Protein AF-0000000073462420 (afdb_homodimer)

Secondary structure (DSSP, 8-state):
----PEEEEEE--SHHHHHHHHHHHHHS-TTEEEEEE-SSSEEE-GGGHHHHTTSTTGGGGGEEE--HHHHHTT-TTSEEETT--EEEE-SSEEEESS--TTTSTT-EEETTEEEEE-SEEEE---EE--TTTS--TT--SHHHHHHHHHHHHHHHHH-SEEEEE--SHHHHHHHHHHHHH-TT-EEEEE-SSSSSS--SSSS-HHHHHHHHHHHHHTT-EEE-S--B--SS---EEEEEEEEEEBTT--EEEEEEEEE----EES-HHHHHHHGGGB-TTSPBPB-TTSBBPSSGGGTTEEE-GGGB--SS---HHHHHHHHHHHHHHHHHHHTT-GGGPPPP---S-EEEEEEETTTEEEEEEEEEEE-HHHHIIIIITTTTHHHHHHTT--/----PEEEEEE--SHHHHHHHHHHHHHS-TTEEEEEE-SSSEEE-GGGHHHHTTSTTGGGGGEEE--HHHHHTT-TTSEEETT--EEEE-SSEEEESS--TTTSTT-EEETTEEEEE-SEEEE---EE--TTTS--TT--SHHHHHHHHHHHHHHHHH-SEEEEE--SHHHHHHHHHHHHH-TT-EEEEE-SSSSSS--SSSS-HHHHHHHHHHHHHTT-EEE-S--B--SS---EEEEEEEEEEBTT--EEEEEEEEE----EES-HHHHHHHGGGB-TTSPBPB-TTSBBPSSGGGTTEEE-GGGB--SS---HHHHHHHHHHHHHHHHHHHTT-GGG-------S-EEEEEEETTTEEEEEEEEEEE-HHHHIIIIITTTTHHHHHHTT--

Structure (mmCIF, N/CA/C/O backbone):
data_AF-0000000073462420-model_v1
#
loop_
_entity.id
_entity.type
_entity.pdbx_description
1 polymer 'FAD/NAD(P)-binding domain-containing protein'
#
loop_
_atom_site.group_PDB
_atom_site.id
_atom_site.type_symbol
_atom_site.label_atom_id
_atom_site.label_alt_id
_atom_site.label_comp_id
_atom_site.label_asym_id
_atom_site.label_entity_id
_atom_site.label_seq_id
_atom_site.pdbx_PDB_ins_code
_atom_site.Cartn_x
_atom_site.Cartn_y
_atom_site.Cartn_z
_atom_site.occupancy
_atom_site.B_iso_or_equiv
_atom_site.auth_seq_id
_atom_site.auth_comp_id
_atom_site.auth_asym_id
_atom_site.auth_atom_id
_atom_site.pdbx_PDB_model_num
ATOM 1 N N . MET A 1 1 ? -33.094 45.969 14.445 1 29.56 1 MET A N 1
ATOM 2 C CA . MET A 1 1 ? -32.062 45.438 15.336 1 29.56 1 MET A CA 1
ATOM 3 C C . MET A 1 1 ? -31.188 44.438 14.602 1 29.56 1 MET A C 1
ATOM 5 O O . MET A 1 1 ? -31.672 43.406 14.117 1 29.56 1 MET A O 1
ATOM 9 N N . SER A 1 2 ? -30.359 44.688 13.617 1 40.41 2 SER A N 1
ATOM 10 C CA . SER A 1 2 ? -29.609 43.875 12.656 1 40.41 2 SER A CA 1
ATOM 11 C C . SER A 1 2 ? -29.109 42.594 13.297 1 40.41 2 SER A C 1
ATOM 13 O O . SER A 1 2 ? -28.391 42.625 14.297 1 40.41 2 SER A O 1
ATOM 15 N N . SER A 1 3 ? -29.844 41.562 13.453 1 51.66 3 SER A N 1
ATOM 16 C CA . SER A 1 3 ? -29.75 40.312 14.227 1 51.66 3 SER A CA 1
ATOM 17 C C . SER A 1 3 ? -28.359 39.719 14.086 1 51.66 3 SER A C 1
ATOM 19 O O . SER A 1 3 ? -27.875 39.5 12.977 1 51.66 3 SER A O 1
ATOM 21 N N . GLU A 1 4 ? -27.422 39.875 15.055 1 77.06 4 GLU A N 1
ATOM 22 C CA . GLU A 1 4 ? -26.016 39.5 15.102 1 77.06 4 GLU A CA 1
ATOM 23 C C . GLU A 1 4 ? -25.828 38 14.781 1 77.06 4 GLU A C 1
ATOM 25 O O . GLU A 1 4 ? -26.578 37.188 15.289 1 77.06 4 GLU A O 1
ATOM 30 N N . CYS A 1 5 ? -25.156 37.688 13.695 1 89.62 5 CYS A N 1
ATOM 31 C CA . CYS A 1 5 ? -24.875 36.312 13.281 1 89.62 5 CYS A CA 1
ATOM 32 C C . CYS A 1 5 ? -24.266 35.5 14.43 1 89.62 5 CYS A C 1
ATOM 34 O O . CYS A 1 5 ? -23.516 36.031 15.234 1 89.62 5 CYS A O 1
ATOM 36 N N . LEU A 1 6 ? -24.828 34.312 14.617 1 95.56 6 LEU A N 1
ATOM 37 C CA . LEU A 1 6 ? -24.156 33.375 15.523 1 95.56 6 LEU A CA 1
ATOM 38 C C . LEU A 1 6 ? -22.781 33 14.977 1 95.56 6 LEU A C 1
ATOM 40 O O . LEU A 1 6 ? -22.609 32.781 13.773 1 95.56 6 LEU A O 1
ATOM 44 N N . ASN A 1 7 ? -21.828 32.938 15.852 1 97.5 7 ASN A N 1
ATOM 45 C CA . ASN A 1 7 ? -20.453 32.75 15.422 1 97.5 7 ASN A CA 1
ATOM 46 C C . ASN A 1 7 ? -20.094 31.266 15.391 1 97.5 7 ASN A C 1
ATOM 48 O O . ASN A 1 7 ? -20.25 30.562 16.391 1 97.5 7 ASN A O 1
ATOM 52 N N . VAL A 1 8 ? -19.609 30.828 14.258 1 98.44 8 VAL A N 1
ATOM 53 C CA . VAL A 1 8 ? -18.828 29.594 14.148 1 98.44 8 VAL A CA 1
ATOM 54 C C . VAL A 1 8 ? -17.344 29.906 14.086 1 98.44 8 VAL A C 1
ATOM 56 O O . VAL A 1 8 ? -16.844 30.375 13.055 1 98.44 8 VAL A O 1
ATOM 59 N N . VAL A 1 9 ? -16.656 29.656 15.164 1 98.62 9 VAL A N 1
ATOM 60 C CA . VAL A 1 9 ? -15.25 30.062 15.281 1 98.62 9 VAL A CA 1
ATOM 61 C C . VAL A 1 9 ? -14.344 28.922 14.852 1 98.62 9 VAL A C 1
ATOM 63 O O . VAL A 1 9 ? -14.492 27.781 15.32 1 98.62 9 VAL A O 1
ATOM 66 N N . VAL A 1 10 ? -13.461 29.172 13.891 1 98.88 10 VAL A N 1
ATOM 67 C CA . VAL A 1 10 ? -12.422 28.234 13.477 1 98.88 10 VAL A CA 1
ATOM 68 C C . VAL A 1 10 ? -11.055 28.734 13.953 1 98.88 10 VAL A C 1
ATOM 70 O O . VAL A 1 10 ? -10.602 29.812 13.555 1 98.88 10 VAL A O 1
ATOM 73 N N . VAL A 1 11 ? -10.398 27.953 14.805 1 98.81 11 VAL A N 1
ATOM 74 C CA . VAL A 1 11 ? -9.125 28.344 15.391 1 98.81 11 VAL A CA 1
ATOM 75 C C . VAL A 1 11 ? -7.977 27.703 14.625 1 98.81 11 VAL A C 1
ATOM 77 O O . VAL A 1 11 ? -7.758 26.5 14.727 1 98.81 11 VAL A O 1
ATOM 80 N N . GLY A 1 12 ? -7.203 28.516 13.922 1 98.31 12 GLY A N 1
ATOM 81 C CA . GLY A 1 12 ? -6.125 28.062 13.055 1 98.31 12 GLY A CA 1
ATOM 82 C C . GLY A 1 12 ? -6.473 28.141 11.578 1 98.31 12 GLY A C 1
ATOM 83 O O . GLY A 1 12 ? -7.512 27.625 11.156 1 98.31 12 GLY A O 1
ATOM 84 N N . ALA A 1 13 ? -5.586 28.719 10.773 1 97.56 13 ALA A N 1
ATOM 85 C CA . ALA A 1 13 ? -5.883 28.938 9.359 1 97.56 13 ALA A CA 1
ATOM 86 C C . ALA A 1 13 ? -4.887 28.203 8.469 1 97.56 13 ALA A C 1
ATOM 88 O O . ALA A 1 13 ? -4.648 28.609 7.328 1 97.56 13 ALA A O 1
ATOM 89 N N . ALA A 1 14 ? -4.27 27.172 9.016 1 94.88 14 ALA A N 1
ATOM 90 C CA . ALA A 1 14 ? -3.441 26.312 8.164 1 94.88 14 ALA A CA 1
ATOM 91 C C . ALA A 1 14 ? -4.301 25.344 7.367 1 94.88 14 ALA A C 1
ATOM 93 O O . ALA A 1 14 ? -5.48 25.609 7.113 1 94.88 14 ALA A O 1
ATOM 94 N N . SER A 1 15 ? -3.791 24.234 6.906 1 92.38 15 SER A N 1
ATOM 95 C CA . SER A 1 15 ? -4.426 23.359 5.926 1 92.38 15 SER A CA 1
ATOM 96 C C . SER A 1 15 ? -5.793 22.891 6.41 1 92.38 15 SER A C 1
ATOM 98 O O . SER A 1 15 ? -6.762 22.906 5.652 1 92.38 15 SER A O 1
ATOM 100 N N . ALA A 1 16 ? -5.887 22.5 7.652 1 95.81 16 ALA A N 1
ATOM 101 C CA . ALA A 1 16 ? -7.156 21.984 8.156 1 95.81 16 ALA A CA 1
ATOM 102 C C . ALA A 1 16 ? -8.18 23.109 8.32 1 95.81 16 ALA A C 1
ATOM 104 O O . ALA A 1 16 ? -9.266 23.047 7.75 1 95.81 16 ALA A O 1
ATOM 105 N N . GLY A 1 17 ? -7.824 24.156 8.953 1 97.94 17 GLY A N 1
ATOM 106 C CA . GLY A 1 17 ? -8.75 25.203 9.328 1 97.94 17 GLY A CA 1
ATOM 107 C C . GLY A 1 17 ? -9.266 26 8.141 1 97.94 17 GLY A C 1
ATOM 108 O O . GLY A 1 17 ? -10.461 26.281 8.055 1 97.94 17 GLY A O 1
ATOM 109 N N . ILE A 1 18 ? -8.414 26.391 7.277 1 96.06 18 ILE A N 1
ATOM 110 C CA . ILE A 1 18 ? -8.836 27.219 6.152 1 96.06 18 ILE A CA 1
ATOM 111 C C . ILE A 1 18 ? -9.789 26.438 5.262 1 96.06 18 ILE A C 1
ATOM 113 O O . ILE A 1 18 ? -10.75 26.984 4.719 1 96.06 18 ILE A O 1
ATOM 117 N N . ASN A 1 19 ? -9.516 25.109 5.105 1 94.38 19 ASN A N 1
ATOM 118 C CA . ASN A 1 19 ? -10.414 24.281 4.316 1 94.38 19 ASN A CA 1
ATOM 119 C C . ASN A 1 19 ? -11.781 24.141 4.973 1 94.38 19 ASN A C 1
ATOM 121 O O . ASN A 1 19 ? -12.812 24.188 4.293 1 94.38 19 ASN A O 1
ATOM 125 N N . VAL A 1 20 ? -11.859 24 6.266 1 97.44 20 VAL A N 1
ATOM 126 C CA . VAL A 1 20 ? -13.125 23.938 6.977 1 97.44 20 VAL A CA 1
ATOM 127 C C . VAL A 1 20 ? -13.852 25.281 6.852 1 97.44 20 VAL A C 1
ATOM 129 O O . VAL A 1 20 ? -15.039 25.312 6.523 1 97.44 20 VAL A O 1
ATOM 132 N N . ALA A 1 21 ? -13.141 26.344 7.074 1 97.88 21 ALA A N 1
ATOM 133 C CA . ALA A 1 21 ? -13.719 27.688 7.078 1 97.88 21 ALA A CA 1
ATOM 134 C C . ALA A 1 21 ? -14.367 28.016 5.734 1 97.88 21 ALA A C 1
ATOM 136 O O . ALA A 1 21 ? -15.484 28.531 5.684 1 97.88 21 ALA A O 1
ATOM 137 N N . THR A 1 22 ? -13.664 27.719 4.684 1 95 22 THR A N 1
ATOM 138 C CA . THR A 1 22 ? -14.172 28.062 3.359 1 95 22 THR A CA 1
ATOM 139 C C . THR A 1 22 ? -15.375 27.203 3 1 95 22 THR A C 1
ATOM 141 O O . THR A 1 22 ? -16.328 27.672 2.369 1 95 22 THR A O 1
ATOM 144 N N . LYS A 1 23 ? -15.359 25.938 3.42 1 94.06 23 LYS A N 1
ATOM 145 C CA . LYS A 1 23 ? -16.5 25.078 3.182 1 94.06 23 LYS A CA 1
ATOM 146 C C . LYS A 1 23 ? -17.719 25.531 3.988 1 94.06 23 LYS A C 1
ATOM 148 O O . LYS A 1 23 ? -18.844 25.547 3.475 1 94.06 23 LYS A O 1
ATOM 153 N N . LEU A 1 24 ? -17.516 25.906 5.176 1 97 24 LEU A N 1
ATOM 154 C CA . LEU A 1 24 ? -18.578 26.391 6.039 1 97 24 LEU A CA 1
ATOM 155 C C . LEU A 1 24 ? -19.172 27.688 5.484 1 97 24 LEU A C 1
ATOM 157 O O . LEU A 1 24 ? -20.391 27.875 5.484 1 97 24 LEU A O 1
ATOM 161 N N . ALA A 1 25 ? -18.297 28.547 5.074 1 96 25 ALA A N 1
ATOM 162 C CA . ALA A 1 25 ? -18.75 29.844 4.57 1 96 25 ALA A CA 1
ATOM 163 C C . ALA A 1 25 ? -19.766 29.656 3.449 1 96 25 ALA A C 1
ATOM 165 O O . ALA A 1 25 ? -20.688 30.469 3.305 1 96 25 ALA A O 1
ATOM 166 N N . LYS A 1 26 ? -19.609 28.578 2.723 1 91.31 26 LYS A N 1
ATOM 167 C CA . LYS A 1 26 ? -20.484 28.328 1.575 1 91.31 26 LYS A CA 1
ATOM 168 C C . LYS A 1 26 ? -21.766 27.609 2 1 91.31 26 LYS A C 1
ATOM 170 O O . LYS A 1 26 ? -22.766 27.641 1.28 1 91.31 26 LYS A O 1
ATOM 175 N N . SER A 1 27 ? -21.766 27.078 3.154 1 94.44 27 SER A N 1
ATOM 176 C CA . SER A 1 27 ? -22.859 26.141 3.451 1 94.44 27 SER A CA 1
ATOM 177 C C . SER A 1 27 ? -23.656 26.594 4.676 1 94.44 27 SER A C 1
ATOM 179 O O . SER A 1 27 ? -24.766 26.125 4.898 1 94.44 27 SER A O 1
ATOM 181 N N . LEU A 1 28 ? -23.156 27.484 5.438 1 95.81 28 LEU A N 1
ATOM 182 C CA . LEU A 1 28 ? -23.828 27.953 6.648 1 95.81 28 LEU A CA 1
ATOM 183 C C . LEU A 1 28 ? -25.094 28.719 6.305 1 95.81 28 LEU A C 1
ATOM 185 O O . LEU A 1 28 ? -25.109 29.484 5.332 1 95.81 28 LEU A O 1
ATOM 189 N N . PRO A 1 29 ? -26.156 28.562 7.105 1 95.12 29 PRO A N 1
ATOM 190 C CA . PRO A 1 29 ? -27.312 29.438 6.93 1 95.12 29 PRO A CA 1
ATOM 191 C C . PRO A 1 29 ? -26.969 30.906 7.207 1 95.12 29 PRO A C 1
ATOM 193 O O . PRO A 1 29 ? -25.969 31.203 7.859 1 95.12 29 PRO A O 1
ATOM 196 N N . ALA A 1 30 ? -27.844 31.844 6.758 1 93.69 30 ALA A N 1
ATOM 197 C CA . ALA A 1 30 ? -27.625 33.281 6.836 1 93.69 30 ALA A CA 1
ATOM 198 C C . ALA A 1 30 ? -27.547 33.75 8.289 1 93.69 30 ALA A C 1
ATOM 200 O O . ALA A 1 30 ? -27.031 34.844 8.578 1 93.69 30 ALA A O 1
ATOM 201 N N . THR A 1 31 ? -28 32.938 9.211 1 95.31 31 THR A N 1
ATOM 202 C CA . THR A 1 31 ? -28.031 33.281 10.625 1 95.31 31 THR A CA 1
ATOM 203 C C . THR A 1 31 ? -26.641 33.125 11.258 1 95.31 31 THR A C 1
ATOM 205 O O . THR A 1 31 ? -26.422 33.5 12.406 1 95.31 31 THR A O 1
ATOM 208 N N . HIS A 1 32 ? -25.719 32.5 10.508 1 96.81 32 HIS A N 1
ATOM 209 C CA . HIS A 1 32 ? -24.406 32.156 11.062 1 96.81 32 HIS A CA 1
ATOM 210 C C . HIS A 1 32 ? -23.297 32.812 10.242 1 96.81 32 HIS A C 1
ATOM 212 O O . HIS A 1 32 ? -23.484 33.125 9.062 1 96.81 32 HIS A O 1
ATOM 218 N N . ARG A 1 33 ? -22.141 33.031 10.867 1 96.94 33 ARG A N 1
ATOM 219 C CA . ARG A 1 33 ? -20.922 33.469 10.18 1 96.94 33 ARG A CA 1
ATOM 220 C C . ARG A 1 33 ? -19.719 32.688 10.672 1 96.94 33 ARG A C 1
ATOM 222 O O . ARG A 1 33 ? -19.719 32.156 11.789 1 96.94 33 ARG A O 1
ATOM 229 N N . VAL A 1 34 ? -18.75 32.656 9.789 1 98.12 34 VAL A N 1
ATOM 230 C CA . VAL A 1 34 ? -17.469 32.062 10.164 1 98.12 34 VAL A CA 1
ATOM 231 C C . VAL A 1 34 ? -16.562 33.156 10.742 1 98.12 34 VAL A C 1
ATOM 233 O O . VAL A 1 34 ? -16.484 34.281 10.195 1 98.12 34 VAL A O 1
ATOM 236 N N . VAL A 1 35 ? -15.992 32.906 11.852 1 98.31 35 VAL A N 1
ATOM 237 C CA . VAL A 1 35 ? -14.898 33.719 12.391 1 98.31 35 VAL A CA 1
ATOM 238 C C . VAL A 1 35 ? -13.617 32.875 12.414 1 98.31 35 VAL A C 1
ATOM 240 O O . VAL A 1 35 ? -13.445 32.031 13.289 1 98.31 35 VAL A O 1
ATOM 243 N N . LEU A 1 36 ? -12.719 33.125 11.445 1 98.5 36 LEU A N 1
ATOM 244 C CA . LEU A 1 36 ? -11.453 32.406 11.352 1 98.5 36 LEU A CA 1
ATOM 245 C C . LEU A 1 36 ? -10.352 33.125 12.125 1 98.5 36 LEU A C 1
ATOM 247 O O . LEU A 1 36 ? -10.023 34.281 11.82 1 98.5 36 LEU A O 1
ATOM 251 N N . VAL A 1 37 ? -9.805 32.5 13.125 1 98.62 37 VAL A N 1
ATOM 252 C CA . VAL A 1 37 ? -8.797 33.094 13.992 1 98.62 37 VAL A CA 1
ATOM 253 C C . VAL A 1 37 ? -7.445 32.438 13.75 1 98.62 37 VAL A C 1
ATOM 255 O O . VAL A 1 37 ? -7.336 31.203 13.797 1 98.62 37 VAL A O 1
ATOM 258 N N . GLU A 1 38 ? -6.422 33.188 13.477 1 98.12 38 GLU A N 1
ATOM 259 C CA . GLU A 1 38 ? -5.07 32.688 13.242 1 98.12 38 GLU A CA 1
ATOM 260 C C . GLU A 1 38 ? -4.039 33.5 14.039 1 98.12 38 GLU A C 1
ATOM 262 O O . GLU A 1 38 ? -4.031 34.719 13.984 1 98.12 38 GLU A O 1
ATOM 267 N N . ALA A 1 39 ? -3.207 32.781 14.742 1 97 39 ALA A N 1
ATOM 268 C CA . ALA A 1 39 ? -2.197 33.406 15.578 1 97 39 ALA A CA 1
ATOM 269 C C . ALA A 1 39 ? -1.131 34.094 14.719 1 97 39 ALA A C 1
ATOM 271 O O . ALA A 1 39 ? -0.586 35.125 15.102 1 97 39 ALA A O 1
ATOM 272 N N . ASN A 1 40 ? -0.831 33.531 13.586 1 96.94 40 ASN A N 1
ATOM 273 C CA . ASN A 1 40 ? 0.176 34.094 12.688 1 96.94 40 ASN A CA 1
ATOM 274 C C . ASN A 1 40 ? -0.34 35.344 11.977 1 96.94 40 ASN A C 1
ATOM 276 O O . ASN A 1 40 ? -1.541 35.469 11.734 1 96.94 40 ASN A O 1
ATOM 280 N N . PRO A 1 41 ? 0.548 36.219 11.625 1 97.31 41 PRO A N 1
ATOM 281 C CA . PRO A 1 41 ? 0.126 37.438 10.93 1 97.31 41 PRO A CA 1
ATOM 282 C C . PRO A 1 41 ? -0.23 37.188 9.469 1 97.31 41 PRO A C 1
ATOM 284 O O . PRO A 1 41 ? -0.811 38.062 8.812 1 97.31 41 PRO A O 1
ATOM 287 N N . VAL A 1 42 ? 0.124 36 8.922 1 97.44 42 VAL A N 1
ATOM 288 C CA . VAL A 1 42 ? -0.098 35.656 7.52 1 97.44 42 VAL A CA 1
ATOM 289 C C . VAL A 1 42 ? -0.533 34.219 7.387 1 97.44 42 VAL A C 1
ATOM 291 O O . VAL A 1 42 ? -0.431 33.438 8.344 1 97.44 42 VAL A O 1
ATOM 294 N N . ALA A 1 43 ? -1.079 33.938 6.215 1 96.94 43 ALA A N 1
ATOM 295 C CA . ALA A 1 43 ? -1.17 32.531 5.844 1 96.94 43 ALA A CA 1
ATOM 296 C C . ALA A 1 43 ? 0.208 31.969 5.52 1 96.94 43 ALA A C 1
ATOM 298 O O . ALA A 1 43 ? 1.048 32.656 4.93 1 96.94 43 ALA A O 1
ATOM 299 N N . TYR A 1 44 ? 0.487 30.781 5.938 1 96.44 44 TYR A N 1
ATOM 300 C CA . TYR A 1 44 ? 1.812 30.172 5.871 1 96.44 44 TYR A CA 1
ATOM 301 C C . TYR A 1 44 ? 1.737 28.766 5.285 1 96.44 44 TYR A C 1
ATOM 303 O O . TYR A 1 44 ? 0.946 27.938 5.746 1 96.44 44 TYR A O 1
ATOM 311 N N . TRP A 1 45 ? 2.48 28.5 4.25 1 96.44 45 TRP A N 1
ATOM 312 C CA . TRP A 1 45 ? 2.533 27.188 3.615 1 96.44 45 TRP A CA 1
ATOM 313 C C . TRP A 1 45 ? 3.76 26.406 4.078 1 96.44 45 TRP A C 1
ATOM 315 O O . TRP A 1 45 ? 4.805 26.422 3.422 1 96.44 45 TRP A O 1
ATOM 325 N N . SER A 1 46 ? 3.58 25.625 5.062 1 95.12 46 SER A N 1
ATOM 326 C CA . SER A 1 46 ? 4.68 24.953 5.734 1 95.12 46 SER A CA 1
ATOM 327 C C . SER A 1 46 ? 5.34 23.922 4.812 1 95.12 46 SER A C 1
ATOM 329 O O . SER A 1 46 ? 6.527 23.625 4.957 1 95.12 46 SER A O 1
ATOM 331 N N . ILE A 1 47 ? 4.676 23.406 3.844 1 93.31 47 ILE A N 1
ATOM 332 C CA . ILE A 1 47 ? 5.184 22.359 2.947 1 93.31 47 ILE A CA 1
ATOM 333 C C . ILE A 1 47 ? 6.352 22.922 2.135 1 93.31 47 ILE A C 1
ATOM 335 O O . ILE A 1 47 ? 7.293 22.188 1.812 1 93.31 47 ILE A O 1
ATOM 339 N N . GLY A 1 48 ? 6.316 24.188 1.886 1 95.88 48 GLY A N 1
ATOM 340 C CA . GLY A 1 48 ? 7.367 24.828 1.105 1 95.88 48 GLY A CA 1
ATOM 341 C C . GLY A 1 48 ? 8.43 25.484 1.961 1 95.88 48 GLY A C 1
ATOM 342 O O . GLY A 1 48 ? 9.375 26.078 1.438 1 95.88 48 GLY A O 1
ATOM 343 N N . ALA A 1 49 ? 8.352 25.391 3.232 1 97.44 49 ALA A N 1
ATOM 344 C CA . ALA A 1 49 ? 9.141 26.203 4.148 1 97.44 49 ALA A CA 1
ATOM 345 C C . ALA A 1 49 ? 10.617 25.828 4.082 1 97.44 49 ALA A C 1
ATOM 347 O O . ALA A 1 49 ? 11.492 26.688 4.184 1 97.44 49 ALA A O 1
ATOM 348 N N . LEU A 1 50 ? 10.898 24.547 3.926 1 97.38 50 LEU A N 1
ATOM 349 C CA . LEU A 1 50 ? 12.289 24.109 3.914 1 97.38 50 LEU A CA 1
ATOM 350 C C . LEU A 1 50 ? 13.008 24.625 2.676 1 97.38 50 LEU A C 1
ATOM 352 O O . LEU A 1 50 ? 14.188 25 2.748 1 97.38 50 LEU A O 1
ATOM 356 N N . ARG A 1 51 ? 12.375 24.734 1.551 1 97.44 51 ARG A N 1
ATOM 357 C CA . ARG A 1 51 ? 12.977 25.359 0.375 1 97.44 51 ARG A CA 1
ATOM 358 C C . ARG A 1 51 ? 13.172 26.859 0.593 1 97.44 51 ARG A C 1
ATOM 360 O O . ARG A 1 51 ? 14.203 27.406 0.224 1 97.44 51 ARG A O 1
ATOM 367 N N . ALA A 1 52 ? 12.125 27.422 1.195 1 98.38 52 ALA A N 1
ATOM 368 C CA . ALA A 1 52 ? 12.203 28.859 1.479 1 98.38 52 ALA A CA 1
ATOM 369 C C . ALA A 1 52 ? 13.375 29.172 2.402 1 98.38 52 ALA A C 1
ATOM 371 O O . ALA A 1 52 ? 13.938 30.266 2.357 1 98.38 52 ALA A O 1
ATOM 372 N N . ALA A 1 53 ? 13.758 28.25 3.17 1 98.06 53 ALA A N 1
ATOM 373 C CA . ALA A 1 53 ? 14.828 28.438 4.152 1 98.06 53 ALA A CA 1
ATOM 374 C C . ALA A 1 53 ? 16.188 28.5 3.475 1 98.06 53 ALA A C 1
ATOM 376 O O . ALA A 1 53 ? 17.156 29 4.055 1 98.06 53 ALA A O 1
ATOM 377 N N . VAL A 1 54 ? 16.281 27.969 2.25 1 98.25 54 VAL A N 1
ATOM 378 C CA . VAL A 1 54 ? 17.609 27.844 1.667 1 98.25 54 VAL A CA 1
ATOM 379 C C . VAL A 1 54 ? 17.672 28.578 0.331 1 98.25 54 VAL A C 1
ATOM 381 O O . VAL A 1 54 ? 18.75 28.891 -0.172 1 98.25 54 VAL A O 1
ATOM 384 N N . GLN A 1 55 ? 16.531 28.859 -0.311 1 97.44 55 GLN A N 1
ATOM 385 C CA . GLN A 1 55 ? 16.5 29.453 -1.644 1 97.44 55 GLN A CA 1
ATOM 386 C C . GLN A 1 55 ? 15.992 30.891 -1.589 1 97.44 55 GLN A C 1
ATOM 388 O O . GLN A 1 55 ? 14.789 31.125 -1.47 1 97.44 55 GLN A O 1
ATOM 393 N N . PRO A 1 56 ? 16.844 31.859 -1.827 1 97.44 56 PRO A N 1
ATOM 394 C CA . PRO A 1 56 ? 16.406 33.25 -1.817 1 97.44 56 PRO A CA 1
ATOM 395 C C . PRO A 1 56 ? 15.266 33.531 -2.795 1 97.44 56 PRO A C 1
ATOM 397 O O . PRO A 1 56 ? 15.297 33.031 -3.932 1 97.44 56 PRO A O 1
ATOM 400 N N . GLY A 1 57 ? 14.297 34.281 -2.285 1 96.5 57 GLY A N 1
ATOM 401 C CA . GLY A 1 57 ? 13.164 34.625 -3.123 1 96.5 57 GLY A CA 1
ATOM 402 C C . GLY A 1 57 ? 11.969 33.719 -2.945 1 96.5 57 GLY A C 1
ATOM 403 O O . GLY A 1 57 ? 10.836 34.125 -3.195 1 96.5 57 GLY A O 1
ATOM 404 N N . PHE A 1 58 ? 12.195 32.469 -2.477 1 96.94 58 PHE A N 1
ATOM 405 C CA . PHE A 1 58 ? 11.117 31.484 -2.383 1 96.94 58 PHE A CA 1
ATOM 406 C C . PHE A 1 58 ? 10.227 31.781 -1.179 1 96.94 58 PHE A C 1
ATOM 408 O O . PHE A 1 58 ? 9.078 31.328 -1.126 1 96.94 58 PHE A O 1
ATOM 415 N N . GLU A 1 59 ? 10.688 32.531 -0.14 1 97.56 59 GLU A N 1
ATOM 416 C CA . GLU A 1 59 ? 9.93 32.812 1.067 1 97.56 59 GLU A CA 1
ATOM 417 C C . GLU A 1 59 ? 8.648 33.594 0.736 1 97.56 59 GLU A C 1
ATOM 419 O O . GLU A 1 59 ? 7.625 33.406 1.408 1 97.56 59 GLU A O 1
ATOM 424 N N . SER A 1 60 ? 8.672 34.344 -0.331 1 96.69 60 SER A N 1
ATOM 425 C CA . SER A 1 60 ? 7.5 35.125 -0.7 1 96.69 60 SER A CA 1
ATOM 426 C C . SER A 1 60 ? 6.398 34.25 -1.268 1 96.69 60 SER A C 1
ATOM 428 O O . SER A 1 60 ? 5.227 34.625 -1.281 1 96.69 60 SER A O 1
ATOM 430 N N . LYS A 1 61 ? 6.781 33.062 -1.71 1 94.62 61 LYS A N 1
ATOM 431 C CA . LYS A 1 61 ? 5.832 32.156 -2.371 1 94.62 61 LYS A CA 1
ATOM 432 C C . LYS A 1 61 ? 5.039 31.359 -1.351 1 94.62 61 LYS A C 1
ATOM 434 O O . LYS A 1 61 ? 4.016 30.75 -1.688 1 94.62 61 LYS A O 1
ATOM 439 N N . ILE A 1 62 ? 5.504 31.375 -0.081 1 96.81 62 ILE A N 1
ATOM 440 C CA . ILE A 1 62 ? 4.863 30.484 0.875 1 96.81 62 ILE A CA 1
ATOM 441 C C . ILE A 1 62 ? 4.121 31.297 1.931 1 96.81 62 ILE A C 1
ATOM 443 O O . I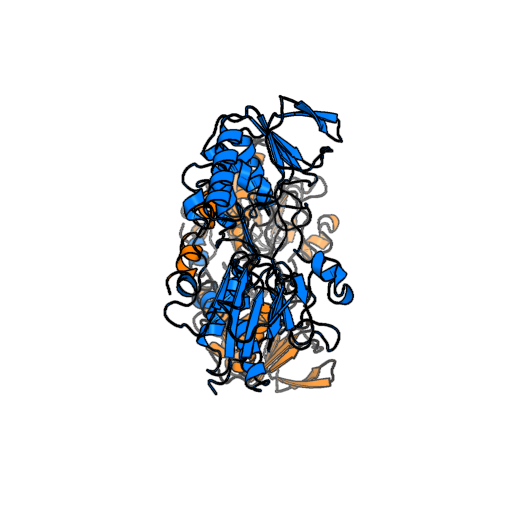LE A 1 62 ? 3.748 30.766 2.982 1 96.81 62 ILE A O 1
ATOM 447 N N . VAL A 1 63 ? 3.973 32.594 1.696 1 96.81 63 VAL A N 1
ATOM 448 C CA . VAL A 1 63 ? 3.189 33.469 2.568 1 96.81 63 VAL A CA 1
ATOM 449 C C . VAL A 1 63 ? 2.137 34.188 1.747 1 96.81 63 VAL A C 1
ATOM 451 O O . VAL A 1 63 ? 2.355 34.5 0.572 1 96.81 63 VAL A O 1
ATOM 454 N N . HIS A 1 64 ? 0.994 34.406 2.322 1 95.62 64 HIS A N 1
ATOM 455 C CA . HIS A 1 64 ? -0.085 35.188 1.725 1 95.62 64 HIS A CA 1
ATOM 456 C C . HIS A 1 64 ? -0.797 36.062 2.773 1 95.62 64 HIS A C 1
ATOM 458 O O . HIS A 1 64 ? -0.9 35.656 3.936 1 95.62 64 HIS A O 1
ATOM 464 N N . ASP A 1 65 ? -1.269 37.188 2.371 1 96.25 65 ASP A N 1
ATOM 465 C CA . ASP A 1 65 ? -2.08 37.969 3.277 1 96.25 65 ASP A CA 1
ATOM 466 C C . ASP A 1 65 ? -3.336 37.219 3.707 1 96.25 65 ASP A C 1
ATOM 468 O O . ASP A 1 65 ? -4.004 36.594 2.881 1 96.25 65 ASP A O 1
ATOM 472 N N . LEU A 1 66 ? -3.555 37.281 4.957 1 96.5 66 LEU A N 1
ATOM 473 C CA . LEU A 1 66 ? -4.703 36.594 5.539 1 96.5 66 LEU A CA 1
ATOM 474 C C . LEU A 1 66 ? -5.754 37.594 6.012 1 96.5 66 LEU A C 1
ATOM 476 O O . LEU A 1 66 ? -5.66 38.125 7.121 1 96.5 66 LEU A O 1
ATOM 480 N N . THR A 1 67 ? -6.723 37.844 5.176 1 95.81 67 THR A N 1
ATOM 481 C CA . THR A 1 67 ? -7.809 38.781 5.426 1 95.81 67 THR A CA 1
ATOM 482 C C . THR A 1 67 ? -9.156 38.188 5.051 1 95.81 67 THR A C 1
ATOM 484 O O . THR A 1 67 ? -9.203 37.125 4.387 1 95.81 67 THR A O 1
ATOM 487 N N . SER A 1 68 ? -10.211 38.844 5.574 1 96.19 68 SER A N 1
ATOM 488 C CA . SER A 1 68 ? -11.547 38.406 5.199 1 96.19 68 SER A CA 1
ATOM 489 C C . SER A 1 68 ? -11.734 38.406 3.686 1 96.19 68 SER A C 1
ATOM 491 O O . SER A 1 68 ? -12.328 37.5 3.121 1 96.19 68 SER A O 1
ATOM 493 N N . GLN A 1 69 ? -11.164 39.375 3.039 1 94.12 69 GLN A N 1
ATOM 494 C CA . GLN A 1 69 ? -11.289 39.5 1.592 1 94.12 69 GLN A CA 1
ATOM 495 C C . GLN A 1 69 ? -10.531 38.406 0.876 1 94.12 69 GLN A C 1
ATOM 497 O O . GLN A 1 69 ? -11.039 37.812 -0.083 1 94.12 69 GLN A O 1
ATOM 502 N N . SER A 1 70 ? -9.328 38.094 1.372 1 94.69 70 SER A N 1
ATOM 503 C CA . SER A 1 70 ? -8.508 37.094 0.696 1 94.69 70 SER A CA 1
ATOM 504 C C . SER A 1 70 ? -9.094 35.688 0.857 1 94.69 70 SER A C 1
ATOM 506 O O . SER A 1 70 ? -8.938 34.844 -0.026 1 94.69 70 SER A O 1
ATOM 508 N N . VAL A 1 71 ? -9.797 35.438 1.964 1 94.75 71 VAL A N 1
ATOM 509 C CA . VAL A 1 71 ? -10.258 34.094 2.27 1 94.75 71 VAL A CA 1
ATOM 510 C C . VAL A 1 71 ? -11.695 33.906 1.799 1 94.75 71 VAL A C 1
ATOM 512 O O . VAL A 1 71 ? -12.047 32.875 1.232 1 94.75 71 VAL A O 1
ATOM 515 N N . PHE A 1 72 ? -12.539 34.969 1.999 1 95.06 72 PHE A N 1
ATOM 516 C CA . PHE A 1 72 ? -13.969 34.781 1.799 1 95.06 72 PHE A CA 1
ATOM 517 C C . PHE A 1 72 ? -14.461 35.625 0.625 1 95.06 72 PHE A C 1
ATOM 519 O O . PHE A 1 72 ? -15.656 35.625 0.307 1 95.06 72 PHE A O 1
ATOM 526 N N . GLY A 1 73 ? -13.531 36.375 0.013 1 90.62 73 GLY A N 1
ATOM 527 C CA . GLY A 1 73 ? -13.914 37.188 -1.121 1 90.62 73 GLY A CA 1
ATOM 528 C C . GLY A 1 73 ? -14.828 38.344 -0.739 1 90.62 73 GLY A C 1
ATOM 529 O O . GLY A 1 73 ? -14.531 39.094 0.198 1 90.62 73 GLY A O 1
ATOM 530 N N . SER A 1 74 ? -15.953 38.469 -1.468 1 85.94 74 SER A N 1
ATOM 531 C CA . SER A 1 74 ? -16.844 39.625 -1.315 1 85.94 74 SER A CA 1
ATOM 532 C C . SER A 1 74 ? -17.891 39.375 -0.238 1 85.94 74 SER A C 1
ATOM 534 O O . SER A 1 74 ? -18.688 40.25 0.073 1 85.94 74 SER A O 1
ATOM 536 N N . ASP A 1 75 ? -17.906 38.188 0.312 1 85.06 75 ASP A N 1
ATOM 537 C CA . ASP A 1 75 ? -18.875 37.906 1.377 1 85.06 75 ASP A CA 1
ATOM 538 C C . ASP A 1 75 ? -18.406 38.531 2.699 1 85.06 75 ASP A C 1
ATOM 540 O O . ASP A 1 75 ? -17.578 37.938 3.4 1 85.06 75 ASP A O 1
ATOM 544 N N . ASP A 1 76 ? -19.031 39.594 3.09 1 83.69 76 ASP A N 1
ATOM 545 C CA . ASP A 1 76 ? -18.578 40.375 4.223 1 83.69 76 ASP A CA 1
ATOM 546 C C . ASP A 1 76 ? -19.141 39.844 5.535 1 83.69 76 ASP A C 1
ATOM 548 O O . ASP A 1 76 ? -18.859 40.406 6.605 1 83.69 76 ASP A O 1
ATOM 552 N N . ARG A 1 77 ? -19.844 38.75 5.402 1 91.44 77 ARG A N 1
ATOM 553 C CA . ARG A 1 77 ? -20.422 38.125 6.594 1 91.44 77 ARG A CA 1
ATOM 554 C C . ARG A 1 77 ? -19.359 37.406 7.414 1 91.44 77 ARG A C 1
ATOM 556 O O . ARG A 1 77 ? -19.406 37.438 8.648 1 91.44 77 ARG A O 1
ATOM 563 N N . HIS A 1 78 ? -18.469 36.875 6.789 1 96.31 78 HIS A N 1
ATOM 564 C CA . HIS A 1 78 ? -17.422 36.062 7.418 1 96.31 78 HIS A CA 1
ATOM 565 C C . HIS A 1 78 ? -16.188 36.906 7.715 1 96.31 78 HIS A C 1
ATOM 567 O O . HIS A 1 78 ? -15.852 37.812 6.961 1 96.31 78 HIS A O 1
ATOM 573 N N . VAL A 1 79 ? -15.516 36.594 8.836 1 97.25 79 VAL A N 1
ATOM 574 C CA . VAL A 1 79 ? -14.438 37.438 9.336 1 97.25 79 VAL A CA 1
ATOM 575 C C . VAL A 1 79 ? -13.172 36.594 9.547 1 97.25 79 VAL A C 1
ATOM 577 O O . VAL A 1 79 ? -13.242 35.469 10.023 1 97.25 79 VAL A O 1
ATOM 580 N N . VAL A 1 80 ? -12.031 37.219 9.18 1 97.5 80 VAL A N 1
ATOM 581 C CA . VAL A 1 80 ? -10.734 36.656 9.508 1 97.5 80 VAL A CA 1
ATOM 582 C C . VAL A 1 80 ? -10.031 37.531 10.539 1 97.5 80 VAL A C 1
ATOM 584 O O . VAL A 1 80 ? -9.977 38.75 10.391 1 97.5 80 VAL A O 1
ATOM 587 N N . LEU A 1 81 ? -9.586 36.938 11.586 1 97.69 81 LEU A N 1
ATOM 588 C CA . LEU A 1 81 ? -8.766 37.594 12.602 1 97.69 81 LEU A CA 1
ATOM 589 C C . LEU A 1 81 ? -7.336 37.062 12.57 1 97.69 81 LEU A C 1
ATOM 591 O O . LEU A 1 81 ? -6.988 36.156 13.305 1 97.69 81 LEU A O 1
ATOM 595 N N . ALA A 1 82 ? -6.449 37.688 11.727 1 96.81 82 ALA A N 1
ATOM 596 C CA . ALA A 1 82 ? -5.039 37.312 11.641 1 96.81 82 ALA A CA 1
ATOM 597 C C . ALA A 1 82 ? -4.238 37.938 12.773 1 96.81 82 ALA A C 1
ATOM 599 O O . ALA A 1 82 ? -4.613 39 13.297 1 96.81 82 ALA A O 1
ATOM 600 N N . GLY A 1 83 ? -3.104 37.281 13.133 1 96.44 83 GLY A N 1
ATOM 601 C CA . GLY A 1 83 ? -2.281 37.781 14.219 1 96.44 83 GLY A CA 1
ATOM 602 C C . GLY A 1 83 ? -2.992 37.781 15.562 1 96.44 83 GLY A C 1
ATOM 603 O O . GLY A 1 83 ? -2.729 38.656 16.406 1 96.44 83 GLY A O 1
ATOM 604 N N . THR A 1 84 ? -4.004 36.969 15.703 1 96.88 84 THR A N 1
ATOM 605 C CA . THR A 1 84 ? -4.836 36.875 16.906 1 96.88 84 THR A CA 1
ATOM 606 C C . THR A 1 84 ? -4.793 35.469 17.484 1 96.88 84 THR A C 1
ATOM 608 O O . THR A 1 84 ? -5.02 34.5 16.766 1 96.88 84 THR A O 1
ATOM 611 N N . ARG A 1 85 ? -4.5 35.344 18.75 1 96.94 85 ARG A N 1
ATOM 612 C CA . ARG A 1 85 ? -4.379 34.031 19.391 1 96.94 85 ARG A CA 1
ATOM 613 C C . ARG A 1 85 ? -5.555 33.75 20.312 1 96.94 85 ARG A C 1
ATOM 615 O O . ARG A 1 85 ? -5.93 34.625 21.109 1 96.94 85 ARG A O 1
ATOM 622 N N . VAL A 1 86 ? -6.176 32.594 20.156 1 97.88 86 VAL A N 1
ATOM 623 C CA . VAL A 1 86 ? -7.133 32.156 21.156 1 97.88 86 VAL A CA 1
ATOM 624 C C . VAL A 1 86 ? -6.391 31.656 22.406 1 97.88 86 VAL A C 1
ATOM 626 O O . VAL A 1 86 ? -5.492 30.812 22.312 1 97.88 86 VAL A O 1
ATOM 629 N N . VAL A 1 87 ? -6.82 32.156 23.609 1 96.56 87 VAL A N 1
ATOM 630 C CA . VAL A 1 87 ? -6.023 31.859 24.797 1 96.56 87 VAL A CA 1
ATOM 631 C C . VAL A 1 87 ? -6.883 31.141 25.828 1 96.56 87 VAL A C 1
ATOM 633 O O . VAL A 1 87 ? -6.379 30.703 26.859 1 96.56 87 VAL A O 1
ATOM 636 N N . ASP A 1 88 ? -8.18 31.062 25.625 1 96.62 88 ASP A N 1
ATOM 637 C CA . ASP A 1 88 ? -9.078 30.344 26.531 1 96.62 88 ASP A CA 1
ATOM 638 C C . ASP A 1 88 ? -10.305 29.828 25.781 1 96.62 88 ASP A C 1
ATOM 640 O O . ASP A 1 88 ? -10.711 30.391 24.766 1 96.62 88 ASP A O 1
ATOM 644 N N . LEU A 1 89 ? -10.812 28.734 26.219 1 97.94 89 LEU A N 1
ATOM 645 C CA . LEU A 1 89 ? -11.992 28.078 25.656 1 97.94 89 LEU A CA 1
ATOM 646 C C . LEU A 1 89 ? -13.047 27.859 26.734 1 97.94 89 LEU A C 1
ATOM 648 O O . LEU A 1 89 ? -12.797 27.188 27.734 1 97.94 89 LEU A O 1
ATOM 652 N N . GLN A 1 90 ? -14.18 28.406 26.531 1 96.81 90 GLN A N 1
ATOM 653 C CA . GLN A 1 90 ? -15.312 28.219 27.438 1 96.81 90 GLN A CA 1
ATOM 654 C C . GLN A 1 90 ? -16.5 27.578 26.719 1 96.81 90 GLN A C 1
ATOM 656 O O . GLN A 1 90 ? -16.469 27.422 25.5 1 96.81 90 GLN A O 1
ATOM 661 N N . ALA A 1 91 ? -17.516 27.203 27.453 1 96.69 91 ALA A N 1
ATOM 662 C CA . ALA A 1 91 ? -18.672 26.484 26.891 1 96.69 91 ALA A CA 1
ATOM 663 C C . ALA A 1 91 ? -19.391 27.344 25.844 1 96.69 91 ALA A C 1
ATOM 665 O O . ALA A 1 91 ? -19.891 26.812 24.859 1 96.69 91 ALA A O 1
ATOM 666 N N . ASP A 1 92 ? -19.359 28.672 26.109 1 95.94 92 ASP A N 1
ATOM 667 C CA . ASP A 1 92 ? -20.203 29.484 25.234 1 95.94 92 ASP A CA 1
ATOM 668 C C . ASP A 1 92 ? -19.406 30.625 24.594 1 95.94 92 ASP A C 1
ATOM 670 O O . ASP A 1 92 ? -19.969 31.453 23.859 1 95.94 92 ASP A O 1
ATOM 674 N N . HIS A 1 93 ? -18.125 30.75 24.891 1 96.19 93 HIS A N 1
ATOM 675 C CA . HIS A 1 93 ? -17.297 31.766 24.266 1 96.19 93 HIS A CA 1
ATOM 676 C C . HIS A 1 93 ? -15.828 31.359 24.25 1 96.19 93 HIS A C 1
ATOM 678 O O . HIS A 1 93 ? -15.438 30.422 24.938 1 96.19 93 HIS A O 1
ATOM 684 N N . VAL A 1 94 ? -15.062 31.969 23.375 1 97.44 94 VAL A N 1
ATOM 685 C CA . VAL A 1 94 ? -13.609 31.859 23.391 1 97.44 94 VAL A CA 1
ATOM 686 C C . VAL A 1 94 ? -12.992 33.219 23.688 1 97.44 94 VAL A C 1
ATOM 688 O O . VAL A 1 94 ? -13.648 34.25 23.531 1 97.44 94 VAL A O 1
ATOM 691 N N . VAL A 1 95 ? -11.758 33.188 24.188 1 97.19 95 VAL A N 1
ATOM 692 C CA . VAL A 1 95 ? -11.062 34.438 24.5 1 97.19 95 VAL A CA 1
ATOM 693 C C . VAL A 1 95 ? -9.852 34.594 23.594 1 97.19 95 VAL A C 1
ATOM 695 O O . VAL A 1 95 ? -9.062 33.656 23.422 1 97.19 95 VAL A O 1
ATOM 698 N N . VAL A 1 96 ? -9.75 35.75 22.938 1 97.69 96 VAL A N 1
ATOM 699 C CA . VAL A 1 96 ? -8.586 36.062 22.125 1 97.69 96 VAL A CA 1
ATOM 700 C C . VAL A 1 96 ? -7.723 37.125 22.797 1 97.69 96 VAL A C 1
ATOM 702 O O . VAL A 1 96 ? -8.203 37.844 23.656 1 97.69 96 VAL A O 1
ATOM 705 N N . ASP A 1 97 ? -6.484 37.25 22.453 1 96 97 ASP A N 1
ATOM 706 C CA . ASP A 1 97 ? -5.465 37.969 23.219 1 96 97 ASP A CA 1
ATOM 707 C C . ASP A 1 97 ? -5.367 39.406 22.766 1 96 97 ASP A C 1
ATOM 709 O O . ASP A 1 97 ? -4.387 40.094 23.062 1 96 97 ASP A O 1
ATOM 713 N N . LYS A 1 98 ? -6.289 39.844 21.922 1 93.69 98 LYS A N 1
ATOM 714 C CA . LYS A 1 98 ? -6.27 41.25 21.547 1 93.69 98 LYS A CA 1
ATOM 715 C C . LYS A 1 98 ? -7.684 41.781 21.328 1 93.69 98 LYS A C 1
ATOM 717 O O . LYS A 1 98 ? -8.648 41 21.344 1 93.69 98 LYS A O 1
ATOM 722 N N . ASP A 1 99 ? -7.816 43.094 21.25 1 93.81 99 ASP A N 1
ATOM 723 C CA . ASP A 1 99 ? -9.102 43.75 20.969 1 93.81 99 ASP A CA 1
ATOM 724 C C . ASP A 1 99 ? -9.492 43.562 19.5 1 93.81 99 ASP A C 1
ATOM 726 O O . ASP A 1 99 ? -8.773 44 18.594 1 93.81 99 ASP A O 1
ATOM 730 N N . VAL A 1 100 ? -10.586 42.844 19.344 1 93.81 100 VAL A N 1
ATOM 731 C CA . VAL A 1 100 ? -11.031 42.594 17.969 1 93.81 100 VAL A CA 1
ATOM 732 C C . VAL A 1 100 ? -12.422 43.219 17.781 1 93.81 100 VAL A C 1
ATOM 734 O O . VAL A 1 100 ? -13.141 42.844 16.844 1 93.81 100 VAL A O 1
ATOM 737 N N . SER A 1 101 ? -12.883 44.094 18.578 1 89 101 SER A N 1
ATOM 738 C CA . SER A 1 101 ? -14.234 44.656 18.562 1 89 101 SER A CA 1
ATOM 739 C C . SER A 1 101 ? -14.477 45.469 17.297 1 89 101 SER A C 1
ATOM 741 O O . SER A 1 101 ? -15.609 45.594 16.844 1 89 101 SER A O 1
ATOM 743 N N . ALA A 1 102 ? -13.445 46 16.766 1 87.19 102 ALA A N 1
ATOM 744 C CA . ALA A 1 102 ? -13.57 46.844 15.578 1 87.19 102 ALA A CA 1
ATOM 745 C C . ALA A 1 102 ? -13.914 46 14.359 1 87.19 102 ALA A C 1
ATOM 747 O O . ALA A 1 102 ? -14.547 46.5 13.414 1 87.19 102 ALA A O 1
ATOM 748 N N . VAL A 1 103 ? -13.539 44.688 14.391 1 89.88 103 VAL A N 1
ATOM 749 C CA . VAL A 1 103 ? -13.695 43.875 13.195 1 89.88 103 VAL A CA 1
ATOM 750 C C . VAL A 1 103 ? -14.805 42.844 13.422 1 89.88 103 VAL A C 1
ATOM 752 O O . VAL A 1 103 ? -15.375 42.312 12.461 1 89.88 103 VAL A O 1
ATOM 755 N N . LEU A 1 104 ? -15.07 42.625 14.656 1 91.69 104 LEU A N 1
ATOM 756 C CA . LEU A 1 104 ? -16.094 41.625 14.992 1 91.69 104 LEU A CA 1
ATOM 757 C C . LEU A 1 104 ? -17.156 42.25 15.891 1 91.69 104 LEU A C 1
ATOM 759 O O . LEU A 1 104 ? -16.969 42.375 17.094 1 91.69 104 LEU A O 1
ATOM 763 N N . SER A 1 105 ? -18.25 42.531 15.281 1 86.19 105 SER A N 1
ATOM 764 C CA . SER A 1 105 ? -19.344 43.125 16.031 1 86.19 105 SER A CA 1
ATOM 765 C C . SER A 1 105 ? -19.906 42.156 17.078 1 86.19 105 SER A C 1
ATOM 767 O O . SER A 1 105 ? -19.938 40.938 16.859 1 86.19 105 SER A O 1
ATOM 769 N N . GLY A 1 106 ? -20.25 42.719 18.234 1 82.62 106 GLY A N 1
ATOM 770 C CA . GLY A 1 106 ? -20.891 41.906 19.25 1 82.62 106 GLY A CA 1
ATOM 771 C C . GLY A 1 106 ? -19.906 41.312 20.25 1 82.62 106 GLY A C 1
ATOM 772 O O . GLY A 1 106 ? -20.312 40.625 21.188 1 82.62 106 GLY A O 1
ATOM 773 N N . SER A 1 107 ? -18.625 41.562 20.016 1 83.38 107 SER A N 1
ATOM 774 C CA . SER A 1 107 ? -17.609 41.062 20.938 1 83.38 107 SER A CA 1
ATOM 775 C C . SER A 1 107 ? -17.391 42.031 22.109 1 83.38 107 SER A C 1
ATOM 777 O O . SER A 1 107 ? -17.719 43.219 22.016 1 83.38 107 SER A O 1
ATOM 779 N N . SER A 1 108 ? -17.016 41.406 23.25 1 83.19 108 SER A N 1
ATOM 780 C CA . SER A 1 108 ? -16.766 42.219 24.438 1 83.19 108 SER A CA 1
ATOM 781 C C . SER A 1 108 ? -15.281 42.188 24.812 1 83.19 108 SER A C 1
ATOM 783 O O . SER A 1 108 ? -14.68 41.125 24.938 1 83.19 108 SER A O 1
ATOM 785 N N . THR A 1 109 ? -14.734 43.406 24.953 1 84.31 109 THR A N 1
ATOM 786 C CA . THR A 1 109 ? -13.312 43.5 25.234 1 84.31 109 THR A CA 1
ATOM 787 C C . THR A 1 109 ? -13.078 43.906 26.688 1 84.31 109 THR A C 1
ATOM 789 O O . THR A 1 109 ? -13.789 44.75 27.219 1 84.31 109 THR A O 1
ATOM 792 N N . ASP A 1 110 ? -12.359 43.125 27.359 1 81.69 110 ASP A N 1
ATOM 793 C CA . ASP A 1 110 ? -11.914 43.469 28.719 1 81.69 110 ASP A CA 1
ATOM 794 C C . ASP A 1 110 ? -10.406 43.25 28.859 1 81.69 110 ASP A C 1
ATOM 796 O O . ASP A 1 110 ? -9.898 42.156 28.641 1 81.69 110 ASP A O 1
ATOM 800 N N . GLY A 1 111 ? -9.672 44.281 29.344 1 84.06 111 GLY A N 1
ATOM 801 C CA . GLY A 1 111 ? -8.258 44.188 29.656 1 84.06 111 GLY A CA 1
ATOM 802 C C . GLY A 1 111 ? -7.414 43.75 28.469 1 84.06 111 GLY A C 1
ATOM 803 O O . GLY A 1 111 ? -6.48 42.969 28.625 1 84.06 111 GLY A O 1
ATOM 804 N N . GLY A 1 112 ? -7.746 44.062 27.312 1 87.31 112 GLY A N 1
ATOM 805 C CA . GLY A 1 112 ? -6.953 43.75 26.125 1 87.31 112 GLY A CA 1
ATOM 806 C C . GLY A 1 112 ? -7.289 42.406 25.516 1 87.31 112 GLY A C 1
ATOM 807 O O . GLY A 1 112 ? -6.617 41.969 24.594 1 87.31 112 GLY A O 1
ATOM 808 N N . ARG A 1 113 ? -8.211 41.781 26.125 1 93.19 113 ARG A N 1
ATOM 809 C CA . ARG A 1 113 ? -8.734 40.5 25.594 1 93.19 113 ARG A CA 1
ATOM 810 C C . ARG A 1 113 ? -10.18 40.656 25.141 1 93.19 113 ARG A C 1
ATOM 812 O O . ARG A 1 113 ? -10.867 41.594 25.547 1 93.19 113 ARG A O 1
ATOM 819 N N . THR A 1 114 ? -10.523 39.875 24.219 1 95.12 114 THR A N 1
ATOM 820 C CA . THR A 1 114 ? -11.898 39.906 23.734 1 95.12 114 THR A CA 1
ATOM 821 C C . THR A 1 114 ? -12.578 38.562 23.875 1 95.12 114 THR A C 1
ATOM 823 O O . THR A 1 114 ? -11.984 37.531 23.562 1 95.12 114 THR A O 1
ATOM 826 N N . ARG A 1 115 ? -13.773 38.594 24.422 1 95.62 115 ARG A N 1
ATOM 827 C CA . ARG A 1 115 ? -14.633 37.406 24.453 1 95.62 115 ARG A CA 1
ATOM 828 C C . ARG A 1 115 ? -15.5 37.344 23.203 1 95.62 115 ARG A C 1
ATOM 830 O O . ARG A 1 115 ? -16.172 38.312 22.859 1 95.62 115 ARG A O 1
ATOM 837 N N . ILE A 1 116 ? -15.406 36.219 22.516 1 95.81 116 ILE A N 1
ATOM 838 C CA . ILE A 1 116 ? -16.219 35.969 21.328 1 95.81 116 ILE A CA 1
ATOM 839 C C . ILE A 1 116 ? -17.266 34.906 21.625 1 95.81 116 ILE A C 1
ATOM 841 O O . ILE A 1 116 ? -16.906 33.75 21.875 1 95.81 116 ILE A O 1
ATOM 845 N N . ALA A 1 117 ? -18.531 35.281 21.641 1 95.75 117 ALA A N 1
ATOM 846 C CA . ALA A 1 117 ? -19.594 34.281 21.797 1 95.75 117 ALA A CA 1
ATOM 847 C C . ALA A 1 117 ? -19.578 33.281 20.641 1 95.75 117 ALA A C 1
ATOM 849 O O . ALA A 1 117 ? -19.328 33.656 19.484 1 95.75 117 ALA A O 1
ATOM 850 N N . VAL A 1 118 ? -19.859 31.984 21 1 97 118 VAL A N 1
ATOM 851 C CA . VAL A 1 118 ? -19.734 30.984 19.953 1 97 118 VAL A CA 1
ATOM 852 C C . VAL A 1 118 ? -21 30.125 19.906 1 97 118 VAL A C 1
ATOM 854 O O . VAL A 1 118 ? -21.594 29.828 20.953 1 97 118 VAL A O 1
ATOM 857 N N . ASP A 1 119 ? -21.391 29.734 18.734 1 97.81 119 ASP A N 1
ATOM 858 C CA . ASP A 1 119 ? -22.359 28.672 18.562 1 97.81 119 ASP A CA 1
ATOM 859 C C . ASP A 1 119 ? -21.656 27.312 18.375 1 97.81 119 ASP A C 1
ATOM 861 O O . ASP A 1 119 ? -22.125 26.297 18.906 1 97.81 119 ASP A O 1
ATOM 865 N N . ARG A 1 120 ? -20.625 27.359 17.609 1 98.19 120 ARG A N 1
ATOM 866 C CA . ARG A 1 120 ? -19.75 26.203 17.406 1 98.19 120 ARG A CA 1
ATOM 867 C C . ARG A 1 120 ? -18.297 26.641 17.312 1 98.19 120 ARG A C 1
ATOM 869 O O . ARG A 1 120 ? -18 27.781 16.938 1 98.19 120 ARG A O 1
ATOM 876 N N . VAL A 1 121 ? -17.406 25.719 17.625 1 98.69 121 VAL A N 1
ATOM 877 C CA . VAL A 1 121 ? -15.977 25.984 17.578 1 98.69 121 VAL A CA 1
ATOM 878 C C . VAL A 1 121 ? -15.258 24.812 16.906 1 98.69 121 VAL A C 1
ATOM 880 O O . VAL A 1 121 ? -15.531 23.656 17.219 1 98.69 121 VAL A O 1
ATOM 883 N N . VAL A 1 122 ? -14.391 25.078 15.969 1 98.88 122 VAL A N 1
ATOM 884 C CA . VAL A 1 122 ? -13.492 24.094 15.398 1 98.88 122 VAL A CA 1
ATOM 885 C C . VAL A 1 122 ? -12.062 24.359 15.859 1 98.88 122 VAL A C 1
ATOM 887 O O . VAL A 1 122 ? -11.516 25.438 15.602 1 98.88 122 VAL A O 1
ATOM 890 N N . LEU A 1 123 ? -11.492 23.438 16.531 1 98.81 123 LEU A N 1
ATOM 891 C CA . LEU A 1 123 ? -10.086 23.516 16.906 1 98.81 123 LEU A CA 1
ATOM 892 C C . LEU A 1 123 ? -9.195 22.891 15.844 1 98.81 123 LEU A C 1
ATOM 894 O O . LEU A 1 123 ? -9.031 21.672 15.805 1 98.81 123 LEU A O 1
ATOM 898 N N . ALA A 1 124 ? -8.617 23.672 14.984 1 98.62 124 ALA A N 1
ATOM 899 C CA . ALA A 1 124 ? -7.633 23.312 13.977 1 98.62 124 ALA A CA 1
ATOM 900 C C . ALA A 1 124 ? -6.27 23.922 14.297 1 98.62 124 ALA A C 1
ATOM 902 O O . ALA A 1 124 ? -5.668 24.578 13.445 1 98.62 124 ALA A O 1
ATOM 903 N N . ILE A 1 125 ? -5.699 23.547 15.422 1 97.88 125 ILE A N 1
ATOM 904 C CA . ILE A 1 125 ? -4.609 24.312 16.016 1 97.88 125 ILE A CA 1
ATOM 905 C C . ILE A 1 125 ? -3.27 23.672 15.664 1 97.88 125 ILE A C 1
ATOM 907 O O . ILE A 1 125 ? -2.211 24.203 16.016 1 97.88 125 ILE A O 1
ATOM 911 N N . GLY A 1 126 ? -3.27 22.672 14.969 1 96.19 126 GLY A N 1
ATOM 912 C CA . GLY A 1 126 ? -2.104 22.109 14.305 1 96.19 126 GLY A CA 1
ATOM 913 C C . GLY A 1 126 ? -1.073 21.562 15.281 1 96.19 126 GLY A C 1
ATOM 914 O O . GLY A 1 126 ? -1.427 20.969 16.297 1 96.19 126 GLY A O 1
ATOM 915 N N . SER A 1 127 ? 0.189 21.625 14.875 1 95.12 127 SER A N 1
ATOM 916 C CA . SER A 1 127 ? 1.312 21.094 15.641 1 95.12 127 SER A CA 1
ATOM 917 C C . SER A 1 127 ? 2.379 22.156 15.875 1 95.12 127 SER A C 1
ATOM 919 O O . SER A 1 127 ? 2.402 23.188 15.188 1 95.12 127 SER A O 1
ATOM 921 N N . ASP A 1 128 ? 3.135 21.859 16.875 1 91.56 128 ASP A N 1
ATOM 922 C CA . ASP A 1 128 ? 4.285 22.703 17.188 1 91.56 128 ASP A CA 1
ATOM 923 C C . ASP A 1 128 ? 5.555 22.156 16.531 1 91.56 128 ASP A C 1
ATOM 925 O O . ASP A 1 128 ? 5.816 20.953 16.578 1 91.56 128 ASP A O 1
ATOM 929 N N . TYR A 1 129 ? 6.207 23.031 15.828 1 88.88 129 TYR A N 1
ATOM 930 C CA . TYR A 1 129 ? 7.52 22.781 15.242 1 88.88 129 TYR A CA 1
ATOM 931 C C . TYR A 1 129 ? 8.383 24.031 15.281 1 88.88 129 TYR A C 1
ATOM 933 O O . TYR A 1 129 ? 7.871 25.141 15.414 1 88.88 129 TYR A O 1
ATOM 941 N N . GLY A 1 130 ? 9.641 23.906 15.227 1 89.25 130 GLY A N 1
ATOM 942 C CA . GLY A 1 130 ? 10.516 25.062 15.117 1 89.25 130 GLY A CA 1
ATOM 943 C C . GLY A 1 130 ? 10.539 25.656 13.719 1 89.25 130 GLY A C 1
ATOM 944 O O . GLY A 1 130 ? 10.094 25.031 12.758 1 89.25 130 GLY A O 1
ATOM 945 N N . PHE A 1 131 ? 10.984 26.938 13.703 1 93.75 131 PHE A N 1
ATOM 946 C CA . PHE A 1 131 ? 11.242 27.531 12.398 1 93.75 131 PHE A CA 1
ATOM 947 C C . PHE A 1 131 ? 12.305 26.75 11.641 1 93.75 131 PHE A C 1
ATOM 949 O O . PHE A 1 131 ? 13.281 26.297 12.234 1 93.75 131 PHE A O 1
ATOM 956 N N . PRO A 1 132 ? 12.047 26.484 10.383 1 95.06 132 PRO A N 1
ATOM 957 C CA . PRO A 1 132 ? 11.086 27.141 9.508 1 95.06 132 PRO A CA 1
ATOM 958 C C . PRO A 1 132 ? 9.797 26.344 9.32 1 95.06 132 PRO A C 1
ATOM 960 O O . PRO A 1 132 ? 8.891 26.781 8.617 1 95.06 132 PRO A O 1
ATOM 963 N N . ALA A 1 133 ? 9.672 25.203 9.914 1 92.44 133 ALA A N 1
ATOM 964 C CA . ALA A 1 133 ? 8.461 24.391 9.742 1 92.44 133 ALA A CA 1
ATOM 965 C C . ALA A 1 133 ? 7.223 25.156 10.203 1 92.44 133 ALA A C 1
ATOM 967 O O . ALA A 1 133 ? 6.125 24.953 9.68 1 92.44 133 ALA A O 1
ATOM 968 N N . ARG A 1 134 ? 7.406 26 11.156 1 93.81 134 ARG A N 1
ATOM 969 C CA . ARG A 1 134 ? 6.406 26.953 11.625 1 93.81 134 ARG A CA 1
ATOM 970 C C . ARG A 1 134 ? 7.004 28.359 11.773 1 93.81 134 ARG A C 1
ATOM 972 O O . ARG A 1 134 ? 8.219 28.5 11.945 1 93.81 134 ARG A O 1
ATOM 979 N N . ILE A 1 135 ? 6.117 29.312 11.719 1 94.25 135 ILE A N 1
ATOM 980 C CA . ILE A 1 135 ? 6.555 30.688 11.898 1 94.25 135 ILE A CA 1
ATOM 981 C C . ILE A 1 135 ? 7.016 30.891 13.344 1 94.25 135 ILE A C 1
ATOM 983 O O . ILE A 1 135 ? 6.41 30.359 14.273 1 94.25 135 ILE A O 1
ATOM 987 N N . SER A 1 136 ? 8.031 31.656 13.469 1 90.69 136 SER A N 1
ATOM 988 C CA . SER A 1 136 ? 8.477 32.031 14.812 1 90.69 136 SER A CA 1
ATOM 989 C C . SER A 1 136 ? 7.406 32.812 15.562 1 90.69 136 SER A C 1
ATOM 991 O O . SER A 1 136 ? 6.777 33.719 15.008 1 90.69 136 SER A O 1
ATOM 993 N N . PRO A 1 137 ? 7.266 32.5 16.812 1 86 137 PRO A N 1
ATOM 994 C CA . PRO A 1 137 ? 6.246 33.188 17.609 1 86 137 PRO A CA 1
ATOM 995 C C . PRO A 1 137 ? 6.516 34.688 17.75 1 86 137 PRO A C 1
ATOM 997 O O . PRO A 1 137 ? 5.621 35.438 18.125 1 86 137 PRO A O 1
ATOM 1000 N N . SER A 1 138 ? 7.711 35.094 17.438 1 89.88 138 SER A N 1
ATOM 1001 C CA . SER A 1 138 ? 8.078 36.5 17.594 1 89.88 138 SER A CA 1
ATOM 1002 C C . SER A 1 138 ? 7.629 37.312 16.391 1 89.88 138 SER A C 1
ATOM 1004 O O . SER A 1 138 ? 7.605 38.562 16.453 1 89.88 138 SER A O 1
ATOM 1006 N N . ALA A 1 139 ? 7.285 36.688 15.328 1 94.88 139 ALA A N 1
ATOM 1007 C CA . ALA A 1 139 ? 6.875 37.406 14.125 1 94.88 139 ALA A CA 1
ATOM 1008 C C . ALA A 1 139 ? 5.508 38.062 14.32 1 94.88 139 ALA A C 1
ATOM 1010 O O . ALA A 1 139 ? 4.566 37.406 14.781 1 94.88 139 ALA A O 1
ATOM 1011 N N . ARG A 1 140 ? 5.418 39.344 13.922 1 95 140 ARG A N 1
ATOM 1012 C CA . ARG A 1 140 ? 4.172 40.062 14.109 1 95 140 ARG A CA 1
ATOM 1013 C C . ARG A 1 140 ? 3.627 40.562 12.773 1 95 140 ARG A C 1
ATOM 1015 O O . ARG A 1 140 ? 2.449 40.938 12.672 1 95 140 ARG A O 1
ATOM 1022 N N . THR A 1 141 ? 4.52 40.625 11.828 1 96.88 141 THR A N 1
ATOM 1023 C CA . THR A 1 141 ? 4.125 41.125 10.508 1 96.88 141 THR A CA 1
ATOM 1024 C C . THR A 1 141 ? 4.613 40.188 9.414 1 96.88 141 THR A C 1
ATOM 1026 O O . THR A 1 141 ? 5.434 39.281 9.664 1 96.88 141 THR A O 1
ATOM 1029 N N . LYS A 1 142 ? 4.047 40.406 8.195 1 97.12 142 LYS A N 1
ATOM 1030 C CA . LYS A 1 142 ? 4.523 39.688 7.027 1 97.12 142 LYS A CA 1
ATOM 1031 C C . LYS A 1 142 ? 6.02 39.906 6.82 1 97.12 142 LYS A C 1
ATOM 1033 O O . LYS A 1 142 ? 6.754 38.938 6.539 1 97.12 142 LYS A O 1
ATOM 1038 N N . GLN A 1 143 ? 6.434 41.094 6.98 1 97.69 143 GLN A N 1
ATOM 1039 C CA . GLN A 1 143 ? 7.84 41.406 6.785 1 97.69 143 GLN A CA 1
ATOM 1040 C C . GLN A 1 143 ? 8.719 40.688 7.793 1 97.69 143 GLN A C 1
ATOM 1042 O O . GLN A 1 143 ? 9.828 40.25 7.461 1 97.69 143 GLN A O 1
ATOM 1047 N N . ASP A 1 144 ? 8.266 40.594 9.047 1 97.88 144 ASP A N 1
ATOM 1048 C CA . ASP A 1 144 ? 9.008 39.844 10.055 1 97.88 144 ASP A CA 1
ATOM 1049 C C . ASP A 1 144 ? 9.266 38.406 9.586 1 97.88 144 ASP A C 1
ATOM 1051 O O . ASP A 1 144 ? 10.367 37.875 9.742 1 97.88 144 ASP A O 1
ATOM 1055 N N . VAL A 1 145 ? 8.25 37.781 9.047 1 97.88 145 VAL A N 1
ATOM 1056 C CA . VAL A 1 145 ? 8.344 36.406 8.586 1 97.88 145 VAL A CA 1
ATOM 1057 C C . VAL A 1 145 ? 9.352 36.312 7.441 1 97.88 145 VAL A C 1
ATOM 1059 O O . VAL A 1 145 ? 10.227 35.438 7.453 1 97.88 145 VAL A O 1
ATOM 1062 N N . LEU A 1 146 ? 9.227 37.219 6.461 1 98.12 146 LEU A N 1
ATOM 1063 C CA . LEU A 1 146 ? 10.141 37.25 5.324 1 98.12 146 LEU A CA 1
ATOM 1064 C C . LEU A 1 146 ? 11.578 37.438 5.785 1 98.12 146 LEU A C 1
ATOM 1066 O O . LEU A 1 146 ? 12.492 36.781 5.312 1 98.12 146 LEU A O 1
ATOM 1070 N N . ASP A 1 147 ? 11.758 38.312 6.715 1 98.06 147 ASP A N 1
ATOM 1071 C CA . ASP A 1 147 ? 13.086 38.625 7.223 1 98.06 147 ASP A CA 1
ATOM 1072 C C . ASP A 1 147 ? 13.703 37.406 7.918 1 98.06 147 ASP A C 1
ATOM 1074 O O . ASP A 1 147 ? 14.914 37.219 7.863 1 98.06 147 ASP A O 1
ATOM 1078 N N . GLN A 1 148 ? 12.93 36.688 8.625 1 97.12 148 GLN A N 1
ATOM 1079 C CA . GLN A 1 148 ? 13.422 35.469 9.273 1 97.12 148 GLN A CA 1
ATOM 1080 C C . GLN A 1 148 ? 13.984 34.5 8.258 1 97.12 148 GLN A C 1
ATOM 1082 O O . GLN A 1 148 ? 15.031 33.906 8.484 1 97.12 148 GLN A O 1
ATOM 1087 N N . PHE A 1 149 ? 13.266 34.312 7.18 1 98.12 149 PHE A N 1
ATOM 1088 C CA . PHE A 1 149 ? 13.742 33.438 6.121 1 98.12 149 PHE A CA 1
ATOM 1089 C C . PHE A 1 149 ? 15.039 33.969 5.516 1 98.12 149 PHE A C 1
ATOM 1091 O O . PHE A 1 149 ? 15.992 33.188 5.312 1 98.12 149 PHE A O 1
ATOM 1098 N N . ILE A 1 150 ? 15.086 35.25 5.207 1 98.31 150 ILE A N 1
ATOM 1099 C CA . ILE A 1 150 ? 16.266 35.875 4.602 1 98.31 150 ILE A CA 1
ATOM 1100 C C . ILE A 1 150 ? 17.469 35.688 5.523 1 98.31 150 ILE A C 1
ATOM 1102 O O . ILE A 1 150 ? 18.562 35.344 5.066 1 98.31 150 ILE A O 1
ATOM 1106 N N . ARG A 1 151 ? 17.281 35.875 6.777 1 97.81 151 ARG A N 1
ATOM 1107 C CA . ARG A 1 151 ? 18.344 35.656 7.75 1 97.81 151 ARG A CA 1
ATOM 1108 C C . ARG A 1 151 ? 18.828 34.219 7.727 1 97.81 151 ARG A C 1
ATOM 1110 O O . ARG A 1 151 ? 20.031 33.938 7.723 1 97.81 151 ARG A O 1
ATOM 1117 N N . MET A 1 152 ? 17.938 33.312 7.77 1 97.88 152 MET A N 1
ATOM 1118 C CA . MET A 1 152 ? 18.297 31.891 7.75 1 97.88 152 MET A CA 1
ATOM 1119 C C . MET A 1 152 ? 19.047 31.547 6.477 1 97.88 152 MET A C 1
ATOM 1121 O O . MET A 1 152 ? 20.031 30.812 6.52 1 97.88 152 MET A O 1
ATOM 1125 N N . GLN A 1 153 ? 18.578 32.031 5.371 1 98.5 153 GLN A N 1
ATOM 1126 C CA . GLN A 1 153 ? 19.25 31.844 4.098 1 98.5 153 GLN A CA 1
ATOM 1127 C C . GLN A 1 153 ? 20.703 32.312 4.172 1 98.5 153 GLN A C 1
ATOM 1129 O O . GLN A 1 153 ? 21.625 31.609 3.744 1 98.5 153 GLN A O 1
ATOM 1134 N N . ASN A 1 154 ? 20.875 33.469 4.707 1 98.44 154 ASN A N 1
ATOM 1135 C CA . ASN A 1 154 ? 22.203 34.031 4.824 1 98.44 154 ASN A CA 1
ATOM 1136 C C . ASN A 1 154 ? 23.078 33.219 5.777 1 98.44 154 ASN A C 1
ATOM 1138 O O . ASN A 1 154 ? 24.25 33 5.492 1 98.44 154 ASN A O 1
ATOM 1142 N N . ASP A 1 155 ? 22.516 32.875 6.879 1 98.12 155 ASP A N 1
ATOM 1143 C CA . ASP A 1 155 ? 23.25 32.094 7.859 1 98.12 155 ASP A CA 1
ATOM 1144 C C . ASP A 1 155 ? 23.719 30.75 7.262 1 98.12 155 ASP A C 1
ATOM 1146 O O . ASP A 1 155 ? 24.844 30.328 7.473 1 98.12 155 ASP A O 1
ATOM 1150 N N . ILE A 1 156 ? 22.875 30.109 6.559 1 98.25 156 ILE A N 1
ATOM 1151 C CA . ILE A 1 156 ? 23.172 28.812 5.949 1 98.25 156 ILE A CA 1
ATOM 1152 C C . ILE A 1 156 ? 24.234 28.984 4.871 1 98.25 156 ILE A C 1
ATOM 1154 O O . ILE A 1 156 ? 25.172 28.188 4.789 1 98.25 156 ILE A O 1
ATOM 1158 N N . ALA A 1 157 ? 24.047 30 4.047 1 97.62 157 ALA A N 1
ATOM 1159 C CA . ALA A 1 157 ? 25.031 30.281 3.008 1 97.62 157 ALA A CA 1
ATOM 1160 C C . ALA A 1 157 ? 26.422 30.484 3.613 1 97.62 157 ALA A C 1
ATOM 1162 O O . ALA A 1 157 ? 27.422 30.062 3.037 1 97.62 157 ALA A O 1
ATOM 1163 N N . ALA A 1 158 ? 26.484 31.031 4.746 1 97.44 158 ALA A N 1
ATOM 1164 C CA . ALA A 1 158 ? 27.75 31.375 5.395 1 97.44 158 ALA A CA 1
ATOM 1165 C C . ALA A 1 158 ? 28.328 30.188 6.133 1 97.44 158 ALA A C 1
ATOM 1167 O O . ALA A 1 158 ? 29.531 30.141 6.426 1 97.44 158 ALA A O 1
ATOM 1168 N N . ALA A 1 159 ? 27.562 29.234 6.473 1 97.81 159 ALA A N 1
ATOM 1169 C CA . ALA A 1 159 ? 28 28.078 7.254 1 97.81 159 ALA A CA 1
ATOM 1170 C C . ALA A 1 159 ? 28.922 27.188 6.438 1 97.81 159 ALA A C 1
ATOM 1172 O O . ALA A 1 159 ? 28.75 27.062 5.219 1 97.81 159 ALA A O 1
ATOM 1173 N N . SER A 1 160 ? 29.875 26.547 7.129 1 96.5 160 SER A N 1
ATOM 1174 C CA . SER A 1 160 ? 30.797 25.625 6.473 1 96.5 160 SER A CA 1
ATOM 1175 C C . SER A 1 160 ? 30.344 24.188 6.605 1 96.5 160 SER A C 1
ATOM 1177 O O . SER A 1 160 ? 30.484 23.391 5.676 1 96.5 160 SER A O 1
ATOM 1179 N N . SER A 1 161 ? 29.859 23.906 7.773 1 97.81 161 SER A N 1
ATOM 1180 C CA . SER A 1 161 ? 29.422 22.547 8.102 1 97.81 161 SER A CA 1
ATOM 1181 C C . SER A 1 161 ? 28.094 22.562 8.852 1 97.81 161 SER A C 1
ATOM 1183 O O . SER A 1 161 ? 27.969 23.203 9.891 1 97.81 161 SER A O 1
ATOM 1185 N N . ILE A 1 162 ? 27.172 21.844 8.32 1 98.19 162 ILE A N 1
ATOM 1186 C CA . ILE A 1 162 ? 25.828 21.859 8.883 1 98.19 162 ILE A CA 1
ATOM 1187 C C . ILE A 1 162 ? 25.5 20.5 9.516 1 98.19 162 ILE A C 1
ATOM 1189 O O . ILE A 1 162 ? 25.719 19.453 8.891 1 98.19 162 ILE A O 1
ATOM 1193 N N . LEU A 1 163 ? 25.047 20.531 10.773 1 97.75 163 LEU A N 1
ATOM 1194 C CA . LEU A 1 163 ? 24.578 19.344 11.484 1 97.75 163 LEU A CA 1
ATOM 1195 C C . LEU A 1 163 ? 23.062 19.312 11.523 1 97.75 163 LEU A C 1
ATOM 1197 O O . LEU A 1 163 ? 22.422 20.234 12.031 1 97.75 163 LEU A O 1
ATOM 1201 N N . ILE A 1 164 ? 22.484 18.344 10.93 1 97.94 164 ILE A N 1
ATOM 1202 C CA . ILE A 1 164 ? 21.047 18.094 10.984 1 97.94 164 ILE A CA 1
ATOM 1203 C C . ILE A 1 164 ? 20.75 17.031 12.031 1 97.94 164 ILE A C 1
ATOM 1205 O O . ILE A 1 164 ? 21.281 15.922 11.961 1 97.94 164 ILE A O 1
ATOM 1209 N N . VAL A 1 165 ? 19.906 17.375 12.977 1 96.5 165 VAL A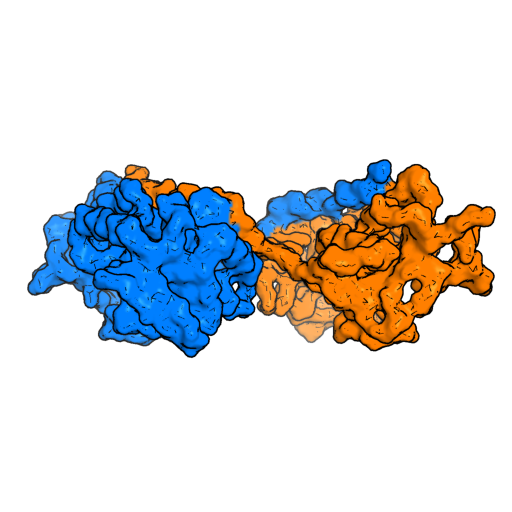 N 1
ATOM 1210 C CA . VAL A 1 165 ? 19.516 16.438 14.023 1 96.5 165 VAL A CA 1
ATOM 1211 C C . VAL A 1 165 ? 18.094 15.945 13.766 1 96.5 165 VAL A C 1
ATOM 1213 O O . VAL A 1 165 ? 17.125 16.703 13.914 1 96.5 165 VAL A O 1
ATOM 1216 N N . GLY A 1 166 ? 17.938 14.664 13.445 1 95.25 166 GLY A N 1
ATOM 1217 C CA . GLY A 1 166 ? 16.641 14.07 13.102 1 95.25 166 GLY A CA 1
ATOM 1218 C C . GLY A 1 166 ? 16.609 13.516 11.695 1 95.25 166 GLY A C 1
ATOM 1219 O O . GLY A 1 166 ? 16.844 14.234 10.727 1 95.25 166 GLY A O 1
ATOM 1220 N N . GLY A 1 167 ? 16.234 12.289 11.609 1 95.88 167 GLY A N 1
ATOM 1221 C CA . GLY A 1 167 ? 16.203 11.609 10.32 1 95.88 167 GLY A CA 1
ATOM 1222 C C . GLY A 1 167 ? 14.797 11.406 9.797 1 95.88 167 GLY A C 1
ATOM 1223 O O . GLY A 1 167 ? 14.562 10.531 8.961 1 95.88 167 GLY A O 1
ATOM 1224 N N . GLY A 1 168 ? 13.828 12.148 10.367 1 94.75 168 GLY A N 1
ATOM 1225 C CA . GLY A 1 168 ? 12.477 12.141 9.82 1 94.75 168 GLY A CA 1
ATOM 1226 C C . GLY A 1 168 ? 12.344 12.945 8.539 1 94.75 168 GLY A C 1
ATOM 1227 O O . GLY A 1 168 ? 13.344 13.422 7.996 1 94.75 168 GLY A O 1
ATOM 1228 N N . PRO A 1 169 ? 11.141 13.086 8.055 1 93.5 169 PRO A N 1
ATOM 1229 C CA . PRO A 1 169 ? 10.938 13.789 6.789 1 93.5 169 PRO A CA 1
ATOM 1230 C C . PRO A 1 169 ? 11.516 15.203 6.793 1 93.5 169 PRO A C 1
ATOM 1232 O O . PRO A 1 169 ? 12.133 15.625 5.809 1 93.5 169 PRO A O 1
ATOM 1235 N N . THR A 1 170 ? 11.375 15.883 7.863 1 95.06 170 THR A N 1
ATOM 1236 C CA . THR A 1 170 ? 11.828 17.266 7.941 1 95.06 170 THR A CA 1
ATOM 1237 C C . THR A 1 170 ? 13.336 17.359 7.738 1 95.06 170 THR A C 1
ATOM 1239 O O . THR A 1 170 ? 13.812 18.125 6.898 1 95.06 170 THR A O 1
ATOM 1242 N N . GLY A 1 171 ? 14.094 16.594 8.477 1 96.94 171 GLY A N 1
ATOM 1243 C CA . GLY A 1 171 ? 15.547 16.594 8.344 1 96.94 171 GLY A CA 1
ATOM 1244 C C . GLY A 1 171 ? 16.031 16.141 6.977 1 96.94 171 GLY A C 1
ATOM 1245 O O . GLY A 1 171 ? 16.906 16.766 6.379 1 96.94 171 GLY A O 1
ATOM 1246 N N . VAL A 1 172 ? 15.445 15.109 6.512 1 97.75 172 VAL A N 1
ATOM 1247 C CA . VAL A 1 172 ? 15.844 14.523 5.234 1 97.75 172 VAL A CA 1
ATOM 1248 C C . VAL A 1 172 ? 15.523 15.492 4.098 1 97.75 172 VAL A C 1
ATOM 1250 O O . VAL A 1 172 ? 16.359 15.727 3.223 1 97.75 172 VAL A O 1
ATOM 1253 N N . GLU A 1 173 ? 14.336 16.062 4.125 1 97.25 173 GLU A N 1
ATOM 1254 C CA . GLU A 1 173 ? 13.953 17.016 3.088 1 97.25 173 GLU A CA 1
ATOM 1255 C C . GLU A 1 173 ? 14.828 18.266 3.137 1 97.25 173 GLU A C 1
ATOM 1257 O O . GLU A 1 173 ? 15.203 18.812 2.094 1 97.25 173 GLU A O 1
ATOM 1262 N N . PHE A 1 174 ? 15.164 18.688 4.262 1 97.88 174 PHE A N 1
ATOM 1263 C CA . PHE A 1 174 ? 16.031 19.859 4.391 1 97.88 174 PHE A CA 1
ATOM 1264 C C . PHE A 1 174 ? 17.391 19.609 3.75 1 97.88 174 PHE A C 1
ATOM 1266 O O . PHE A 1 174 ? 17.906 20.453 3.029 1 97.88 174 PHE A O 1
ATOM 1273 N N . ALA A 1 175 ? 17.969 18.438 4.059 1 98.25 175 ALA A N 1
ATOM 1274 C CA . ALA A 1 175 ? 19.25 18.078 3.447 1 98.25 175 ALA A CA 1
ATOM 1275 C C . ALA A 1 175 ? 19.172 18.188 1.927 1 98.25 175 ALA A C 1
ATOM 1277 O O . ALA A 1 175 ? 20.078 18.734 1.294 1 98.25 175 ALA A O 1
ATOM 1278 N N . GLY A 1 176 ? 18.078 17.641 1.38 1 97.12 176 GLY A N 1
ATOM 1279 C CA . GLY A 1 176 ? 17.891 17.703 -0.061 1 97.12 176 GLY A CA 1
ATOM 1280 C C . GLY A 1 176 ? 17.797 19.125 -0.587 1 97.12 176 GLY A C 1
ATOM 1281 O O . GLY A 1 176 ? 18.438 19.469 -1.581 1 97.12 176 GLY A O 1
ATOM 1282 N N . GLU A 1 177 ? 16.953 19.984 0.078 1 97.69 177 GLU A N 1
ATOM 1283 C CA . GLU A 1 177 ? 16.797 21.375 -0.323 1 97.69 177 GLU A CA 1
ATOM 1284 C C . GLU A 1 177 ? 18.125 22.125 -0.219 1 97.69 177 GLU A C 1
ATOM 1286 O O . GLU A 1 177 ? 18.484 22.891 -1.115 1 97.69 177 GLU A O 1
ATOM 1291 N N . LEU A 1 178 ? 18.797 21.859 0.821 1 98.19 178 LEU A N 1
ATOM 1292 C CA . LEU A 1 178 ? 20.078 22.516 1.108 1 98.19 178 LEU A CA 1
ATOM 1293 C C . LEU A 1 178 ? 21.094 22.234 0.012 1 98.19 178 LEU A C 1
ATOM 1295 O O . LEU A 1 178 ? 21.703 23.156 -0.525 1 98.19 178 LEU A O 1
ATOM 1299 N N . LEU A 1 179 ? 21.25 21 -0.365 1 97.12 179 LEU A N 1
ATOM 1300 C CA . LEU A 1 179 ? 22.312 20.594 -1.289 1 97.12 179 LEU A CA 1
ATOM 1301 C C . LEU A 1 179 ? 21.953 20.984 -2.723 1 97.12 179 LEU A C 1
ATOM 1303 O O . LEU A 1 179 ? 22.828 21.031 -3.59 1 97.12 179 LEU A O 1
ATOM 1307 N N . GLN A 1 180 ? 20.703 21.172 -2.951 1 94.5 180 GLN A N 1
ATOM 1308 C CA . GLN A 1 180 ? 20.281 21.672 -4.254 1 94.5 180 GLN A CA 1
ATOM 1309 C C . GLN A 1 180 ? 20.766 23.109 -4.469 1 94.5 180 GLN A C 1
ATOM 1311 O O . GLN A 1 180 ? 21.141 23.484 -5.582 1 94.5 180 GLN A O 1
ATOM 1316 N N . VAL A 1 181 ? 20.75 23.891 -3.469 1 96.94 181 VAL A N 1
ATOM 1317 C CA . VAL A 1 181 ? 21.141 25.297 -3.551 1 96.94 181 VAL A CA 1
ATOM 1318 C C . VAL A 1 181 ? 22.625 25.438 -3.266 1 96.94 181 VAL A C 1
ATOM 1320 O O . VAL A 1 181 ? 23.312 26.266 -3.885 1 96.94 181 VAL A O 1
ATOM 1323 N N . HIS A 1 182 ? 23.141 24.516 -2.355 1 97.12 182 HIS A N 1
ATOM 1324 C CA . HIS A 1 182 ? 24.547 24.531 -1.945 1 97.12 182 HIS A CA 1
ATOM 1325 C C . HIS A 1 182 ? 25.172 23.156 -2.078 1 97.12 182 HIS A C 1
ATOM 1327 O O . HIS A 1 182 ? 25.531 22.531 -1.074 1 97.12 182 HIS A O 1
ATOM 1333 N N . PRO A 1 183 ? 25.422 22.562 -3.23 1 92.75 183 PRO A N 1
ATOM 1334 C CA . PRO A 1 183 ? 25.891 21.188 -3.439 1 92.75 183 PRO A CA 1
ATOM 1335 C C . PRO A 1 183 ? 27.234 20.906 -2.773 1 92.75 183 PRO A C 1
ATOM 1337 O O . PRO A 1 183 ? 27.531 19.766 -2.43 1 92.75 183 PRO A O 1
ATOM 1340 N N . GLY A 1 184 ? 28.016 21.844 -2.383 1 88.69 184 GLY A N 1
ATOM 1341 C CA . GLY A 1 184 ? 29.344 21.625 -1.829 1 88.69 184 GLY A CA 1
ATOM 1342 C C . GLY A 1 184 ? 29.375 21.75 -0.318 1 88.69 184 GLY A C 1
ATOM 1343 O O . GLY A 1 184 ? 30.438 21.578 0.296 1 88.69 184 GLY A O 1
ATOM 1344 N N . LYS A 1 185 ? 28.266 21.922 0.3 1 95 185 LYS A N 1
ATOM 1345 C CA . LYS A 1 185 ? 28.188 22.078 1.749 1 95 185 LYS A CA 1
ATOM 1346 C C . LYS A 1 185 ? 28.453 20.766 2.465 1 95 185 LYS A C 1
ATOM 1348 O O . LYS A 1 185 ? 27.953 19.719 2.045 1 95 185 LYS A O 1
ATOM 1353 N N . LYS A 1 186 ? 29.281 20.797 3.512 1 97.62 186 LYS A N 1
ATOM 1354 C CA . LYS A 1 186 ? 29.469 19.625 4.367 1 97.62 186 LYS A CA 1
ATOM 1355 C C . LYS A 1 186 ? 28.25 19.422 5.27 1 97.62 186 LYS A C 1
ATOM 1357 O O . LYS A 1 186 ? 27.891 20.297 6.047 1 97.62 186 LYS A O 1
ATOM 1362 N N . VAL A 1 187 ? 27.641 18.312 5.168 1 98.44 187 VAL A N 1
ATOM 1363 C CA . VAL A 1 187 ? 26.406 18.047 5.91 1 98.44 187 VAL A CA 1
ATOM 1364 C C . VAL A 1 187 ? 26.531 16.719 6.652 1 98.44 187 VAL A C 1
ATOM 1366 O O . VAL A 1 187 ? 26.969 15.711 6.078 1 98.44 187 VAL A O 1
ATOM 1369 N N . THR A 1 188 ? 26.234 16.719 7.906 1 98.38 188 THR A N 1
ATOM 1370 C CA . THR A 1 188 ? 26.062 15.508 8.711 1 98.38 188 THR A CA 1
ATOM 1371 C C . THR A 1 188 ? 24.625 15.406 9.227 1 98.38 188 THR A C 1
ATOM 1373 O O . THR A 1 188 ? 24.094 16.359 9.781 1 98.38 188 THR A O 1
ATOM 1376 N N . LEU A 1 189 ? 23.969 14.312 8.969 1 98.38 189 LEU A N 1
ATOM 1377 C CA . LEU A 1 189 ? 22.641 14.016 9.492 1 98.38 189 LEU A CA 1
ATOM 1378 C C . LEU A 1 189 ? 22.703 12.883 10.508 1 98.38 189 LEU A C 1
ATOM 1380 O O . LEU A 1 189 ? 23.219 11.805 10.211 1 98.38 189 LEU A O 1
ATOM 1384 N N . ILE A 1 190 ? 22.219 13.156 11.719 1 97.69 190 ILE A N 1
ATOM 1385 C CA . ILE A 1 190 ? 22.25 12.148 12.766 1 97.69 190 ILE A CA 1
ATOM 1386 C C . ILE A 1 190 ? 20.828 11.828 13.227 1 97.69 190 ILE A C 1
ATOM 1388 O O . ILE A 1 190 ? 20 12.727 13.328 1 97.69 190 ILE A O 1
ATOM 1392 N N . THR A 1 191 ? 20.594 10.578 13.438 1 97.06 191 THR A N 1
ATOM 1393 C CA . THR A 1 191 ? 19.266 10.156 13.914 1 97.06 191 THR A CA 1
ATOM 1394 C C . THR A 1 191 ? 19.391 8.984 14.875 1 97.06 191 THR A C 1
ATOM 1396 O O . THR A 1 191 ? 20.297 8.156 14.75 1 97.06 191 THR A O 1
ATOM 1399 N N . ARG A 1 192 ? 18.453 8.883 15.75 1 94.88 192 ARG A N 1
ATOM 1400 C CA . ARG A 1 192 ? 18.422 7.789 16.719 1 94.88 192 ARG A CA 1
ATOM 1401 C C . ARG A 1 192 ? 17.906 6.504 16.078 1 94.88 192 ARG A C 1
ATOM 1403 O O . ARG A 1 192 ? 18.156 5.41 16.594 1 94.88 192 ARG A O 1
ATOM 1410 N N . GLY A 1 193 ? 17.25 6.594 14.977 1 94.06 193 GLY A N 1
ATOM 1411 C CA . GLY A 1 193 ? 16.641 5.449 14.328 1 94.06 193 GLY A CA 1
ATOM 1412 C C . GLY A 1 193 ? 17.594 4.676 13.438 1 94.06 193 GLY A C 1
ATOM 1413 O O . GLY A 1 193 ? 18.672 5.172 13.109 1 94.06 193 GLY A O 1
ATOM 1414 N N . PRO A 1 194 ? 17.203 3.502 13.039 1 93.88 194 PRO A N 1
ATOM 1415 C CA . PRO A 1 194 ? 18.062 2.631 12.227 1 93.88 194 PRO A CA 1
ATOM 1416 C C . PRO A 1 194 ? 18.078 3.045 10.758 1 93.88 194 PRO A C 1
ATOM 1418 O O . PRO A 1 194 ? 18.859 2.49 9.969 1 93.88 194 PRO A O 1
ATOM 1421 N N . GLY A 1 195 ? 17.297 3.953 10.336 1 95.38 195 GLY A N 1
ATOM 1422 C CA . GLY A 1 195 ? 17.188 4.461 8.977 1 95.38 195 GLY A CA 1
ATOM 1423 C C . GLY A 1 195 ? 16.562 5.844 8.906 1 95.38 195 GLY A C 1
ATOM 1424 O O . GLY A 1 195 ? 16.406 6.512 9.93 1 95.38 195 GLY A O 1
ATOM 1425 N N . LEU A 1 196 ? 16.359 6.254 7.656 1 96.12 196 LEU A N 1
ATOM 1426 C CA . LEU A 1 196 ? 15.711 7.539 7.414 1 96.12 196 LEU A CA 1
ATOM 1427 C C . LEU A 1 196 ? 14.211 7.359 7.195 1 96.12 196 LEU A C 1
ATOM 1429 O O . LEU A 1 196 ? 13.789 6.48 6.438 1 96.12 196 LEU A O 1
ATOM 1433 N N . VAL A 1 197 ? 13.445 8.125 7.863 1 93.62 197 VAL A N 1
ATOM 1434 C CA . VAL A 1 197 ? 11.992 8.172 7.727 1 93.62 197 VAL A CA 1
ATOM 1435 C C . VAL A 1 197 ? 11.398 6.812 8.07 1 93.62 197 VAL A C 1
ATOM 1437 O O . VAL A 1 197 ? 10.5 6.324 7.379 1 93.62 197 VAL A O 1
ATOM 1440 N N . THR A 1 198 ? 12.086 6.023 8.938 1 88.5 198 THR A N 1
ATOM 1441 C CA . THR A 1 198 ? 11.625 4.707 9.375 1 88.5 198 THR A CA 1
ATOM 1442 C C . THR A 1 198 ? 12.062 4.438 10.812 1 88.5 198 THR A C 1
ATOM 1444 O O . THR A 1 198 ? 13.094 4.941 11.258 1 88.5 198 THR A O 1
ATOM 1447 N N . ASN A 1 199 ? 11.273 3.727 11.406 1 84.44 199 ASN A N 1
ATOM 1448 C CA . ASN A 1 199 ? 11.648 3.26 12.742 1 84.44 199 ASN A CA 1
ATOM 1449 C C . ASN A 1 199 ? 12.156 1.821 12.703 1 84.44 199 ASN A C 1
ATOM 1451 O O . ASN A 1 199 ? 12.43 1.229 13.75 1 84.44 199 ASN A O 1
ATOM 1455 N N . GLY A 1 200 ? 12.242 1.311 11.492 1 76.94 200 GLY A N 1
ATOM 1456 C CA . GLY A 1 200 ? 12.773 -0.032 11.336 1 76.94 200 GLY A CA 1
ATOM 1457 C C . GLY A 1 200 ? 11.703 -1.106 11.344 1 76.94 200 GLY A C 1
ATOM 1458 O O . GLY A 1 200 ? 11.953 -2.238 10.922 1 76.94 200 GLY A O 1
ATOM 1459 N N . ASN A 1 201 ? 10.539 -0.809 11.914 1 72.56 201 ASN A N 1
ATOM 1460 C CA . ASN A 1 201 ? 9.453 -1.784 12.023 1 72.56 201 ASN A CA 1
ATOM 1461 C C . ASN A 1 201 ? 8.234 -1.362 11.211 1 72.56 201 ASN A C 1
ATOM 1463 O O . ASN A 1 201 ? 7.105 -1.73 11.539 1 72.56 201 ASN A O 1
ATOM 1467 N N . ASP A 1 202 ? 8.492 -0.56 10.227 1 74.12 202 ASP A N 1
ATOM 1468 C CA . ASP A 1 202 ? 7.43 -0.081 9.352 1 74.12 202 ASP A CA 1
ATOM 1469 C C . ASP A 1 202 ? 7.68 -0.5 7.902 1 74.12 202 ASP A C 1
ATOM 1471 O O . ASP A 1 202 ? 8.555 -1.327 7.633 1 74.12 202 ASP A O 1
ATOM 1475 N N . ASN A 1 203 ? 6.84 -0.068 7.012 1 70.25 203 ASN A N 1
ATOM 1476 C CA . ASN A 1 203 ? 6.918 -0.475 5.613 1 70.25 203 ASN A CA 1
ATOM 1477 C C . ASN A 1 203 ? 7.805 0.467 4.805 1 70.25 203 ASN A C 1
ATOM 1479 O O . ASN A 1 203 ? 7.805 0.425 3.572 1 70.25 203 ASN A O 1
ATOM 1483 N N . TYR A 1 204 ? 8.664 1.258 5.574 1 80.75 204 TYR A N 1
ATOM 1484 C CA . TYR A 1 204 ? 9.344 2.328 4.855 1 80.75 204 TYR A CA 1
ATOM 1485 C C . TYR A 1 204 ? 10.805 1.971 4.605 1 80.75 204 TYR A C 1
ATOM 1487 O O . TYR A 1 204 ? 11.625 2.844 4.309 1 80.75 204 TYR A O 1
ATOM 1495 N N . ALA A 1 205 ? 11.117 0.711 4.746 1 82.5 205 ALA A N 1
ATOM 1496 C CA . ALA A 1 205 ? 12.508 0.294 4.582 1 82.5 205 ALA A CA 1
ATOM 1497 C C . ALA A 1 205 ? 13.023 0.637 3.186 1 82.5 205 ALA A C 1
ATOM 1499 O O . ALA A 1 205 ? 14.141 1.141 3.033 1 82.5 205 ALA A O 1
ATOM 1500 N N . GLY A 1 206 ? 12.219 0.277 2.141 1 81.88 206 GLY A N 1
ATOM 1501 C CA . GLY A 1 206 ? 12.617 0.598 0.78 1 81.88 206 GLY A CA 1
ATOM 1502 C C . GLY A 1 206 ? 12.797 2.086 0.545 1 81.88 206 GLY A C 1
ATOM 1503 O O . GLY A 1 206 ? 13.773 2.512 -0.072 1 81.88 206 GLY A O 1
ATOM 1504 N N . LEU A 1 207 ? 11.852 2.828 0.996 1 86.81 207 LEU A N 1
ATOM 1505 C CA . LEU A 1 207 ? 11.938 4.285 0.931 1 86.81 207 LEU A CA 1
ATOM 1506 C C . LEU A 1 207 ? 13.195 4.789 1.632 1 86.81 207 LEU A C 1
ATOM 1508 O O . LEU A 1 207 ? 13.922 5.613 1.083 1 86.81 207 LEU A O 1
ATOM 1512 N N . SER A 1 208 ? 13.398 4.266 2.783 1 92.88 208 SER A N 1
ATOM 1513 C CA . SER A 1 208 ? 14.547 4.648 3.596 1 92.88 208 SER A CA 1
ATOM 1514 C C . SER A 1 208 ? 15.859 4.363 2.869 1 92.88 208 SER A C 1
ATOM 1516 O O . SER A 1 208 ? 16.75 5.215 2.82 1 92.88 208 SER A O 1
ATOM 1518 N N . SER A 1 209 ? 15.977 3.184 2.307 1 90.19 209 SER A N 1
ATOM 1519 C CA . SER A 1 209 ? 17.188 2.777 1.607 1 90.19 209 SER A CA 1
ATOM 1520 C C . SER A 1 209 ? 17.469 3.689 0.418 1 90.19 209 SER A C 1
ATOM 1522 O O . SER A 1 209 ? 18.625 4.039 0.158 1 90.19 209 SER A O 1
ATOM 1524 N N . LYS A 1 210 ? 16.469 4.031 -0.283 1 89.06 210 LYS A N 1
ATOM 1525 C CA . LYS A 1 210 ? 16.625 4.914 -1.438 1 89.06 210 LYS A CA 1
ATOM 1526 C C . LYS A 1 210 ? 17.094 6.301 -1.012 1 89.06 210 LYS A C 1
ATOM 1528 O O . LYS A 1 210 ? 17.953 6.895 -1.661 1 89.06 210 LYS A O 1
ATOM 1533 N N . LEU A 1 211 ? 16.531 6.82 0.036 1 96.06 211 LEU A N 1
ATOM 1534 C CA . LEU A 1 211 ? 16.938 8.125 0.559 1 96.06 211 LEU A CA 1
ATOM 1535 C C . LEU A 1 211 ? 18.375 8.094 1.042 1 96.06 211 LEU A C 1
ATOM 1537 O O . LEU A 1 211 ? 19.156 9.016 0.762 1 96.06 211 LEU A O 1
ATOM 1541 N N . LEU A 1 212 ? 18.734 7.051 1.738 1 96 212 LEU A N 1
ATOM 1542 C CA . LEU A 1 212 ? 20.094 6.898 2.25 1 96 212 LEU A CA 1
ATOM 1543 C C . LEU A 1 212 ? 21.094 6.871 1.109 1 96 212 LEU A C 1
ATOM 1545 O O . LEU A 1 212 ? 22.109 7.57 1.158 1 96 212 LEU A O 1
ATOM 1549 N N . SER A 1 213 ? 20.812 6.082 0.108 1 93.5 213 SER A N 1
ATOM 1550 C CA . SER A 1 213 ? 21.703 5.965 -1.038 1 93.5 213 SER A CA 1
ATOM 1551 C C . SER A 1 213 ? 21.891 7.312 -1.728 1 93.5 213 SER A C 1
ATOM 1553 O O . SER A 1 213 ? 23.016 7.684 -2.076 1 93.5 213 SER A O 1
ATOM 1555 N N . GLN A 1 214 ? 20.891 8.055 -1.898 1 94.62 214 GLN A N 1
ATOM 1556 C CA . GLN A 1 214 ? 20.938 9.344 -2.584 1 94.62 214 GLN A CA 1
ATOM 1557 C C . GLN A 1 214 ? 21.734 10.367 -1.773 1 94.62 214 GLN A C 1
ATOM 1559 O O . GLN A 1 214 ? 22.547 11.109 -2.328 1 94.62 214 GLN A O 1
ATOM 1564 N N . LEU A 1 215 ? 21.516 10.406 -0.458 1 97.31 215 LEU A N 1
ATOM 1565 C CA . LEU A 1 215 ? 22.203 11.367 0.387 1 97.31 215 LEU A CA 1
ATOM 1566 C C . LEU A 1 215 ? 23.703 11.047 0.463 1 97.31 215 LEU A C 1
ATOM 1568 O O . LEU A 1 215 ? 24.531 11.945 0.421 1 97.31 215 LEU A O 1
ATOM 1572 N N . LYS A 1 216 ? 24.016 9.773 0.511 1 95.12 216 LYS A N 1
ATOM 1573 C CA . LYS A 1 216 ? 25.422 9.375 0.516 1 95.12 216 LYS A CA 1
ATOM 1574 C C . LYS A 1 216 ? 26.109 9.758 -0.792 1 95.12 216 LYS A C 1
ATOM 1576 O O . LYS A 1 216 ? 27.234 10.25 -0.785 1 95.12 216 LYS A O 1
ATOM 1581 N N . THR A 1 217 ? 25.406 9.547 -1.825 1 93.44 217 THR A N 1
ATOM 1582 C CA . THR A 1 217 ? 25.922 9.906 -3.137 1 93.44 217 THR A CA 1
ATOM 1583 C C . THR A 1 217 ? 26.188 11.414 -3.223 1 93.44 217 THR A C 1
ATOM 1585 O O . THR A 1 217 ? 27.125 11.852 -3.883 1 93.44 217 THR A O 1
ATOM 1588 N N . LYS A 1 218 ? 25.453 12.211 -2.465 1 94.75 218 LYS A N 1
ATOM 1589 C CA . LYS A 1 218 ? 25.594 13.664 -2.467 1 94.75 218 LYS A CA 1
ATOM 1590 C C . LYS A 1 218 ? 26.625 14.117 -1.437 1 94.75 218 LYS A C 1
ATOM 1592 O O . LYS A 1 218 ? 26.859 15.312 -1.278 1 94.75 218 LYS A O 1
ATOM 1597 N N . GLY A 1 219 ? 27.078 13.141 -0.714 1 96 219 GLY A N 1
ATOM 1598 C CA . GLY A 1 219 ? 28.188 13.453 0.175 1 96 219 GLY A CA 1
ATOM 1599 C C . GLY A 1 219 ? 27.75 13.664 1.613 1 96 219 GLY A C 1
ATOM 1600 O O . GLY A 1 219 ? 28.547 14.094 2.449 1 96 219 GLY A O 1
ATOM 1601 N N . VAL A 1 220 ? 26.562 13.414 1.931 1 98.12 220 VAL A N 1
ATOM 1602 C CA . VAL A 1 220 ? 26.078 13.586 3.297 1 98.12 220 VAL A CA 1
ATOM 1603 C C . VAL A 1 220 ? 26.594 12.445 4.172 1 98.12 220 VAL A C 1
ATOM 1605 O O . VAL A 1 220 ? 26.484 11.273 3.805 1 98.12 220 VAL A O 1
ATOM 1608 N N . LYS A 1 221 ? 27.203 12.805 5.289 1 98.06 221 LYS A N 1
ATOM 1609 C CA . LYS A 1 221 ? 27.5 11.812 6.312 1 98.06 221 LYS A CA 1
ATOM 1610 C C . LYS A 1 221 ? 26.266 11.492 7.148 1 98.06 221 LYS A C 1
ATOM 1612 O O . LYS A 1 221 ? 25.781 12.344 7.887 1 98.06 221 LYS A O 1
ATOM 1617 N N . VAL A 1 222 ? 25.75 10.273 7.027 1 98.31 222 VAL A N 1
ATOM 1618 C CA . VAL A 1 222 ? 24.562 9.875 7.766 1 98.31 222 VAL A CA 1
ATOM 1619 C C . VAL A 1 222 ? 24.953 8.961 8.922 1 98.31 222 VAL A C 1
ATOM 1621 O O . VAL A 1 222 ? 25.609 7.934 8.719 1 98.31 222 VAL A O 1
ATOM 1624 N N . ILE A 1 223 ? 24.594 9.398 10.117 1 97.94 223 ILE A N 1
ATOM 1625 C CA . ILE A 1 223 ? 24.875 8.625 11.32 1 97.94 223 ILE A CA 1
ATOM 1626 C C . ILE A 1 223 ? 23.562 8.055 11.883 1 97.94 223 ILE A C 1
ATOM 1628 O O . ILE A 1 223 ? 22.703 8.805 12.352 1 97.94 223 ILE A O 1
ATOM 1632 N N . LEU A 1 224 ? 23.438 6.688 11.82 1 97 224 LEU A N 1
ATOM 1633 C CA . LEU A 1 224 ? 22.234 6.008 12.289 1 97 224 LEU A CA 1
ATOM 1634 C C . LEU A 1 224 ? 22.422 5.488 13.711 1 97 224 LEU A C 1
ATOM 1636 O O . LEU A 1 224 ? 23.562 5.348 14.18 1 97 224 LEU A O 1
ATOM 1640 N N . ASN A 1 225 ? 21.281 5.301 14.406 1 96.31 225 ASN A N 1
ATOM 1641 C CA . ASN A 1 225 ? 21.266 4.695 15.734 1 96.31 225 ASN A CA 1
ATOM 1642 C C . ASN A 1 225 ? 22.188 5.441 16.688 1 96.31 225 ASN A C 1
ATOM 1644 O O . ASN A 1 225 ? 22.938 4.82 17.438 1 96.31 225 ASN A O 1
ATOM 1648 N N . ASP A 1 226 ? 22.281 6.75 16.656 1 96.5 226 ASP A N 1
ATOM 1649 C CA . ASP A 1 226 ? 23.141 7.602 17.469 1 96.5 226 ASP A CA 1
ATOM 1650 C C . ASP A 1 226 ? 22.469 8.938 17.766 1 96.5 226 ASP A C 1
ATOM 1652 O O . ASP A 1 226 ? 21.406 9.234 17.219 1 96.5 226 ASP A O 1
ATOM 1656 N N . SER A 1 227 ? 22.953 9.633 18.75 1 94.81 227 SER A N 1
ATOM 1657 C CA . SER A 1 227 ? 22.359 10.914 19.125 1 94.81 227 SER A CA 1
ATOM 1658 C C . SER A 1 227 ? 23.422 11.867 19.672 1 94.81 227 SER A C 1
ATOM 1660 O O . SER A 1 227 ? 24.547 11.445 19.984 1 94.81 227 SER A O 1
ATOM 1662 N N . ILE A 1 228 ? 23.125 13.094 19.625 1 92.56 228 ILE A N 1
ATOM 1663 C CA . ILE A 1 228 ? 23.953 14.141 20.219 1 92.56 228 ILE A CA 1
ATOM 1664 C C . ILE A 1 228 ? 23.141 14.898 21.266 1 92.56 228 ILE A C 1
ATOM 1666 O O . ILE A 1 228 ? 21.969 15.195 21.062 1 92.56 228 ILE A O 1
ATOM 1670 N N . ALA A 1 229 ? 23.734 15.086 22.391 1 87.5 229 ALA A N 1
ATOM 1671 C CA . ALA A 1 229 ? 23.125 15.938 23.406 1 87.5 229 ALA A CA 1
ATOM 1672 C C . ALA A 1 229 ? 23.422 17.406 23.141 1 87.5 229 ALA A C 1
ATOM 1674 O O . ALA A 1 229 ? 24.578 17.844 23.188 1 87.5 229 ALA A O 1
ATOM 1675 N N . LEU A 1 230 ? 22.422 18.094 22.703 1 86.25 230 LEU A N 1
ATOM 1676 C CA . LEU A 1 230 ? 22.578 19.531 22.453 1 86.25 230 LEU A CA 1
ATOM 1677 C C . LEU A 1 230 ? 22.156 20.344 23.672 1 86.25 230 LEU A C 1
ATOM 1679 O O . LEU A 1 230 ? 21.203 19.969 24.359 1 86.25 230 LEU A O 1
ATOM 1683 N N . ASP A 1 231 ? 22.922 21.375 24 1 77.31 231 ASP A N 1
ATOM 1684 C CA . ASP A 1 231 ? 22.578 22.266 25.109 1 77.31 231 ASP A CA 1
ATOM 1685 C C . ASP A 1 231 ? 21.219 22.922 24.875 1 77.31 231 ASP A C 1
ATOM 1687 O O . ASP A 1 231 ? 20.391 23.016 25.781 1 77.31 231 ASP A O 1
ATOM 1691 N N . GLN A 1 232 ? 21.125 23.406 23.703 1 75.25 232 GLN A N 1
ATOM 1692 C CA . GLN A 1 232 ? 19.859 23.984 23.25 1 75.25 232 GLN A CA 1
ATOM 1693 C C . GLN A 1 232 ? 19.422 23.391 21.922 1 75.25 232 GLN A C 1
ATOM 1695 O O . GLN A 1 232 ? 20.188 23.344 20.969 1 75.25 232 GLN A O 1
ATOM 1700 N N . GLU A 1 233 ? 18.234 22.844 21.969 1 78.25 233 GLU A N 1
ATOM 1701 C CA . GLU A 1 233 ? 17.688 22.281 20.719 1 78.25 233 GLU A CA 1
ATOM 1702 C C . GLU A 1 233 ? 17.062 23.375 19.859 1 78.25 233 GLU A C 1
ATOM 1704 O O . GLU A 1 233 ? 15.836 23.5 19.812 1 78.25 233 GLU A O 1
ATOM 1709 N N . GLN A 1 234 ? 17.984 24.188 19.234 1 85.44 234 GLN A N 1
ATOM 1710 C CA . GLN A 1 234 ? 17.516 25.281 18.406 1 85.44 234 GLN A CA 1
ATOM 1711 C C . GLN A 1 234 ? 18.234 25.297 17.062 1 85.44 234 GLN A C 1
ATOM 1713 O O . GLN A 1 234 ? 19.438 25.078 16.984 1 85.44 234 GLN A O 1
ATOM 1718 N N . THR A 1 235 ? 17.484 25.531 16.125 1 94.44 235 THR A N 1
ATOM 1719 C CA . THR A 1 235 ? 18.031 25.688 14.789 1 94.44 235 THR A CA 1
ATOM 1720 C C . THR A 1 235 ? 18.75 27.031 14.656 1 94.44 235 THR A C 1
ATOM 1722 O O . THR A 1 235 ? 18.219 28.062 15.094 1 94.44 235 THR A O 1
ATOM 1725 N N . GLY A 1 236 ? 19.969 27.078 14.125 1 95.56 236 GLY A N 1
ATOM 1726 C CA . GLY A 1 236 ? 20.672 28.328 13.898 1 95.56 236 GLY A CA 1
ATOM 1727 C C . GLY A 1 236 ? 22.172 28.188 13.883 1 95.56 236 GLY A C 1
ATOM 1728 O O . GLY A 1 236 ? 22.703 27.078 14.062 1 95.56 236 GLY A O 1
ATOM 1729 N N . PRO A 1 237 ? 22.828 29.266 13.57 1 96.88 237 PRO A N 1
ATOM 1730 C CA . PRO A 1 237 ? 24.297 29.266 13.547 1 96.88 237 PRO A CA 1
ATOM 1731 C C . PRO A 1 237 ? 24.906 29.156 14.945 1 96.88 237 PRO A C 1
ATOM 1733 O O . PRO A 1 237 ? 24.297 29.594 15.922 1 96.88 237 PRO A O 1
ATOM 1736 N N . LEU A 1 238 ? 26.047 28.547 14.945 1 94.88 238 LEU A N 1
ATOM 1737 C CA . LEU A 1 238 ? 26.891 28.594 16.141 1 94.88 238 LEU A CA 1
ATOM 1738 C C . LEU A 1 238 ? 27.891 29.734 16.062 1 94.88 238 LEU A C 1
ATOM 1740 O O . LEU A 1 238 ? 28.156 30.25 14.977 1 94.88 238 LEU A O 1
ATOM 1744 N N . GLU A 1 239 ? 28.312 30.094 17.219 1 92.69 239 GLU A N 1
ATOM 1745 C CA . GLU A 1 239 ? 29.281 31.188 17.25 1 92.69 239 GLU A CA 1
ATOM 1746 C C . GLU A 1 239 ? 30.547 30.828 16.5 1 92.69 239 GLU A C 1
ATOM 1748 O O . GLU A 1 239 ? 31.188 31.688 15.883 1 92.69 239 GLU A O 1
ATOM 1753 N N . SER A 1 240 ? 30.922 29.609 16.594 1 93.31 240 SER A N 1
ATOM 1754 C CA . SER A 1 240 ? 32.094 29.078 15.906 1 93.31 240 SER A CA 1
ATOM 1755 C C . SER A 1 240 ? 31.938 27.578 15.633 1 93.31 240 SER A C 1
ATOM 1757 O O . SER A 1 240 ? 30.953 26.969 16.062 1 93.31 240 SER A O 1
ATOM 1759 N N . MET A 1 241 ? 32.906 27.141 14.844 1 95.94 241 MET A N 1
ATOM 1760 C CA . MET A 1 241 ? 32.938 25.703 14.625 1 95.94 241 MET A CA 1
ATOM 1761 C C . MET A 1 241 ? 33.031 24.953 15.953 1 95.94 241 MET A C 1
ATOM 1763 O O . MET A 1 241 ? 33.906 25.25 16.766 1 95.94 241 MET A O 1
ATOM 1767 N N . ARG A 1 242 ? 32.125 24.062 16.172 1 95.31 242 ARG A N 1
ATOM 1768 C CA . ARG A 1 242 ? 32.094 23.266 17.391 1 95.31 242 ARG A CA 1
ATOM 1769 C C . ARG A 1 242 ? 32.125 21.781 17.078 1 95.31 242 ARG A C 1
ATOM 1771 O O . ARG A 1 242 ? 31.562 21.328 16.078 1 95.31 242 ARG A O 1
ATOM 1778 N N . THR A 1 243 ? 32.781 21.047 17.922 1 95.19 243 THR A N 1
ATOM 1779 C CA . THR A 1 243 ? 32.812 19.594 17.781 1 95.19 243 THR A CA 1
ATOM 1780 C C . THR A 1 243 ? 31.953 18.922 18.844 1 95.19 243 THR A C 1
ATOM 1782 O O . THR A 1 243 ? 32.125 19.172 20.047 1 95.19 243 THR A O 1
ATOM 1785 N N . PHE A 1 244 ? 31.062 18.125 18.375 1 94.38 244 PHE A N 1
ATOM 1786 C CA . PHE A 1 244 ? 30.156 17.375 19.25 1 94.38 244 PHE A CA 1
ATOM 1787 C C . PHE A 1 244 ? 30.562 15.906 19.312 1 94.38 244 PHE A C 1
ATOM 1789 O O . PHE A 1 244 ? 31.078 15.352 18.344 1 94.38 244 PHE A O 1
ATOM 1796 N N . GLN A 1 245 ? 30.328 15.359 20.453 1 94.31 245 GLN A N 1
ATOM 1797 C CA . GLN A 1 245 ? 30.484 13.914 20.609 1 94.31 245 GLN A CA 1
ATOM 1798 C C . GLN A 1 245 ? 29.141 13.219 20.672 1 94.31 245 GLN A C 1
ATOM 1800 O O . GLN A 1 245 ? 28.281 13.586 21.469 1 94.31 245 GLN A O 1
ATOM 1805 N N . THR A 1 246 ? 29.031 12.258 19.828 1 95.31 246 THR A N 1
ATOM 1806 C CA . THR A 1 246 ? 27.781 11.508 19.844 1 95.31 246 THR A CA 1
ATOM 1807 C C . THR A 1 246 ? 27.75 10.523 21.016 1 95.31 246 THR A C 1
ATOM 1809 O O . THR A 1 246 ? 28.75 10.359 21.719 1 95.31 246 THR A O 1
ATOM 1812 N N . GLU A 1 247 ? 26.656 9.945 21.219 1 94.69 247 GLU A N 1
ATOM 1813 C CA . GLU A 1 247 ? 26.516 8.938 22.266 1 94.69 247 GLU A CA 1
ATOM 1814 C C . GLU A 1 247 ? 27.453 7.75 22 1 94.69 247 GLU A C 1
ATOM 1816 O O . GLU A 1 247 ? 27.953 7.133 22.938 1 94.69 247 GLU A O 1
ATOM 1821 N N . LYS A 1 248 ? 27.781 7.469 20.766 1 95 248 LYS A N 1
ATOM 1822 C CA . LYS A 1 248 ? 28.641 6.348 20.422 1 95 248 LYS A CA 1
ATOM 1823 C C . LYS A 1 248 ? 30.078 6.816 20.156 1 95 248 LYS A C 1
ATOM 1825 O O . LYS A 1 248 ? 30.828 6.152 19.453 1 95 248 LYS A O 1
ATOM 1830 N N . ALA A 1 249 ? 30.375 8.039 20.5 1 92.25 249 ALA A N 1
ATOM 1831 C CA . ALA A 1 249 ? 31.719 8.594 20.594 1 92.25 249 ALA A CA 1
ATOM 1832 C C . ALA A 1 249 ? 32.25 9 19.219 1 92.25 249 ALA A C 1
ATOM 1834 O O . ALA A 1 249 ? 33.438 9.102 19.016 1 92.25 249 ALA A O 1
ATOM 1835 N N . GLU A 1 250 ? 31.312 9.141 18.359 1 93.81 250 GLU A N 1
ATOM 1836 C CA . GLU A 1 250 ? 31.703 9.75 17.094 1 93.81 250 GLU A CA 1
ATOM 1837 C C . GLU A 1 250 ? 31.812 11.266 17.219 1 93.81 250 GLU A C 1
ATOM 1839 O O . GLU A 1 250 ? 31.016 11.898 17.922 1 93.81 250 GLU A O 1
ATOM 1844 N N . GLN A 1 251 ? 32.844 11.789 16.531 1 95.25 251 GLN A N 1
ATOM 1845 C CA . GLN A 1 251 ? 33 13.242 16.531 1 95.25 251 GLN A CA 1
ATOM 1846 C C . GLN A 1 251 ? 32.375 13.875 15.297 1 95.25 251 GLN A C 1
ATOM 1848 O O . GLN A 1 251 ? 32.594 13.398 14.18 1 95.25 251 GLN A O 1
ATOM 1853 N N . VAL A 1 252 ? 31.594 14.953 15.555 1 96.12 252 VAL A N 1
ATOM 1854 C CA . VAL A 1 252 ? 30.953 15.695 14.477 1 96.12 252 VAL A CA 1
ATOM 1855 C C . VAL A 1 252 ? 31.203 17.188 14.672 1 96.12 252 VAL A C 1
ATOM 1857 O O . VAL A 1 252 ? 30.906 17.75 15.727 1 96.12 252 VAL A O 1
ATOM 1860 N N . SER A 1 253 ? 31.75 17.844 13.672 1 96.44 253 SER A N 1
ATOM 1861 C CA . SER A 1 253 ? 31.984 19.281 13.734 1 96.44 253 SER A CA 1
ATOM 1862 C C . SER A 1 253 ? 30.969 20.031 12.867 1 96.44 253 SER A C 1
ATOM 1864 O O . SER A 1 253 ? 30.656 19.594 11.766 1 96.44 253 SER A O 1
ATOM 1866 N N . ALA A 1 254 ? 30.484 21.156 13.445 1 97.19 254 ALA A N 1
ATOM 1867 C CA . ALA A 1 254 ? 29.531 21.969 12.703 1 97.19 254 ALA A CA 1
ATOM 1868 C C . ALA A 1 254 ? 29.516 23.406 13.211 1 97.19 254 ALA A C 1
ATOM 1870 O O . ALA A 1 254 ? 29.906 23.672 14.352 1 97.19 254 ALA A O 1
ATOM 1871 N N . ASP A 1 255 ? 29.109 24.344 12.383 1 97.81 255 ASP A N 1
ATOM 1872 C CA . ASP A 1 255 ? 28.938 25.75 12.766 1 97.81 255 ASP A CA 1
ATOM 1873 C C . ASP A 1 255 ? 27.5 26.203 12.516 1 97.81 255 ASP A C 1
ATOM 1875 O O . ASP A 1 255 ? 27.172 27.375 12.664 1 97.81 255 ASP A O 1
ATOM 1879 N N . TYR A 1 256 ? 26.656 25.297 12.172 1 97.81 256 TYR A N 1
ATOM 1880 C CA . TYR A 1 256 ? 25.219 25.484 12.039 1 97.81 256 TYR A CA 1
ATOM 1881 C C . TYR A 1 256 ? 24.453 24.219 12.414 1 97.81 256 TYR A C 1
ATOM 1883 O O . TYR A 1 256 ? 24.859 23.109 12.031 1 97.81 256 TYR A O 1
ATOM 1891 N N . ILE A 1 257 ? 23.375 24.344 13.18 1 97.25 257 ILE A N 1
ATOM 1892 C CA . ILE A 1 257 ? 22.562 23.219 13.602 1 97.25 257 ILE A CA 1
ATOM 1893 C C . ILE A 1 257 ? 21.141 23.359 13.055 1 97.25 257 ILE A C 1
ATOM 1895 O O . ILE A 1 257 ? 20.547 24.438 13.141 1 97.25 257 ILE A O 1
ATOM 1899 N N . MET A 1 258 ? 20.609 22.375 12.422 1 96.88 258 MET A N 1
ATOM 1900 C CA . MET A 1 258 ? 19.219 22.266 12.016 1 96.88 258 MET A CA 1
ATOM 1901 C C . MET A 1 258 ? 18.516 21.172 12.805 1 96.88 258 MET A C 1
ATOM 1903 O O . MET A 1 258 ? 18.875 19.984 12.703 1 96.88 258 MET A O 1
ATOM 1907 N N . ILE A 1 259 ? 17.5 21.547 13.5 1 95.06 259 ILE A N 1
ATOM 1908 C CA . ILE A 1 259 ? 16.703 20.578 14.25 1 95.06 259 ILE A CA 1
ATOM 1909 C C . ILE A 1 259 ? 15.555 20.078 13.383 1 95.06 259 ILE A C 1
ATOM 1911 O O . ILE A 1 259 ? 14.656 20.844 13.031 1 95.06 259 ILE A O 1
ATOM 1915 N N . GLY A 1 260 ? 15.555 18.812 13.016 1 91.88 260 GLY 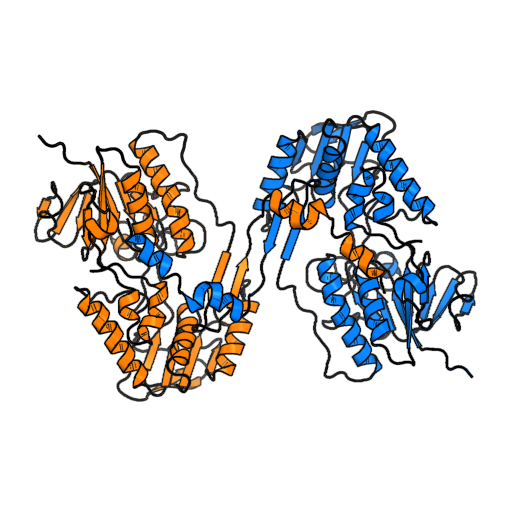A N 1
ATOM 1916 C CA . GLY A 1 260 ? 14.516 18.219 12.18 1 91.88 260 GLY A CA 1
ATOM 1917 C C . GLY A 1 260 ? 13.617 17.266 12.938 1 91.88 260 GLY A C 1
ATOM 1918 O O . GLY A 1 260 ? 12.984 16.391 12.336 1 91.88 260 GLY A O 1
ATOM 1919 N N . SER A 1 261 ? 13.578 17.344 14.234 1 83 261 SER A N 1
ATOM 1920 C CA . SER A 1 261 ? 12.781 16.469 15.086 1 83 261 SER A CA 1
ATOM 1921 C C . SER A 1 261 ? 11.93 17.266 16.062 1 83 261 SER A C 1
ATOM 1923 O O . SER A 1 261 ? 12.047 18.5 16.141 1 83 261 SER A O 1
ATOM 1925 N N . GLY A 1 262 ? 10.93 16.609 16.609 1 75 262 GLY A N 1
ATOM 1926 C CA . GLY A 1 262 ? 10.289 17.172 17.781 1 75 262 GLY A CA 1
ATOM 1927 C C . GLY A 1 262 ? 8.898 17.703 17.516 1 75 262 GLY A C 1
ATOM 1928 O O . GLY A 1 262 ? 8.367 18.5 18.281 1 75 262 GLY A O 1
ATOM 1929 N N . GLY A 1 263 ? 8.312 17.375 16.453 1 83.38 263 GLY A N 1
ATOM 1930 C CA . GLY A 1 263 ? 6.938 17.797 16.219 1 83.38 263 GLY A CA 1
ATOM 1931 C C . GLY A 1 263 ? 5.953 17.203 17.203 1 83.38 263 GLY A C 1
ATOM 1932 O O . GLY A 1 263 ? 6.078 16.031 17.578 1 83.38 263 GLY A O 1
ATOM 1933 N N . LYS A 1 264 ? 5.133 18.094 17.828 1 91.81 264 LYS A N 1
ATOM 1934 C CA . LYS A 1 264 ? 4.074 17.641 18.719 1 91.81 264 LYS A CA 1
ATOM 1935 C C . LYS A 1 264 ? 2.783 18.422 18.484 1 91.81 264 LYS A C 1
ATOM 1937 O O . LYS A 1 264 ? 2.816 19.562 18 1 91.81 264 LYS A O 1
ATOM 1942 N N . PRO A 1 265 ? 1.65 17.812 18.859 1 95.19 265 PRO A N 1
ATOM 1943 C CA . PRO A 1 265 ? 0.407 18.562 18.734 1 95.19 265 PRO A CA 1
ATOM 1944 C C . PRO A 1 265 ? 0.434 19.875 19.516 1 95.19 265 PRO A C 1
ATOM 1946 O O . PRO A 1 265 ? 0.978 19.922 20.625 1 95.19 265 PRO A O 1
ATOM 1949 N N . HIS A 1 266 ? -0.093 20.922 18.969 1 95.81 266 HIS A N 1
ATOM 1950 C CA . HIS A 1 266 ? -0.129 22.219 19.625 1 95.81 266 HIS A CA 1
ATOM 1951 C C . HIS A 1 266 ? -1.227 22.281 20.688 1 95.81 266 HIS A C 1
ATOM 1953 O O . HIS A 1 266 ? -2.113 23.141 20.609 1 95.81 266 HIS A O 1
ATOM 1959 N N . THR A 1 267 ? -1.129 21.391 21.719 1 96.56 267 THR A N 1
ATOM 1960 C CA . THR A 1 267 ? -2.236 21.281 22.656 1 96.56 267 THR A CA 1
ATOM 1961 C C . THR A 1 267 ? -1.757 21.531 24.094 1 96.56 267 THR A C 1
ATOM 1963 O O . THR A 1 267 ? -2.502 21.297 25.047 1 96.56 267 THR A O 1
ATOM 1966 N N . ARG A 1 268 ? -0.555 22.031 24.25 1 93.62 268 ARG A N 1
ATOM 1967 C CA . ARG A 1 268 ? -0.046 22.281 25.594 1 93.62 268 ARG A CA 1
ATOM 1968 C C . ARG A 1 268 ? -0.953 23.25 26.344 1 93.62 268 ARG A C 1
ATOM 1970 O O . ARG A 1 268 ? -1.258 23.031 27.516 1 93.62 268 ARG A O 1
ATOM 1977 N N . TRP A 1 269 ? -1.418 24.281 25.703 1 95.31 269 TRP A N 1
ATOM 1978 C CA . TRP A 1 269 ? -2.262 25.281 26.344 1 95.31 269 TRP A CA 1
ATOM 1979 C C . TRP A 1 269 ? -3.641 24.719 26.656 1 95.31 269 TRP A C 1
ATOM 1981 O O . TRP A 1 269 ? -4.332 25.203 27.547 1 95.31 269 TRP A O 1
ATOM 1991 N N . ILE A 1 270 ? -4.055 23.703 25.953 1 95.56 270 ILE A N 1
ATOM 1992 C CA . ILE A 1 270 ? -5.328 23.047 26.219 1 95.56 270 ILE A CA 1
ATOM 1993 C C . ILE A 1 270 ? -5.23 22.219 27.5 1 95.56 270 ILE A C 1
ATOM 1995 O O . ILE A 1 270 ? -6.207 22.094 28.234 1 95.56 270 ILE A O 1
ATOM 1999 N N . THR A 1 271 ? -4.051 21.672 27.719 1 93.94 271 THR A N 1
ATOM 2000 C CA . THR A 1 271 ? -3.824 20.875 28.922 1 93.94 271 THR A CA 1
ATOM 2001 C C . THR A 1 271 ? -4.176 21.672 30.172 1 93.94 271 THR A C 1
ATOM 2003 O O . THR A 1 271 ? -4.727 21.141 31.141 1 93.94 271 THR A O 1
ATOM 2006 N N . ASP A 1 272 ? -3.904 22.922 30.172 1 92.94 272 ASP A N 1
ATOM 2007 C CA . ASP A 1 272 ? -4.172 23.797 31.297 1 92.94 272 ASP A CA 1
ATOM 2008 C C . ASP A 1 272 ? -5.668 24.062 31.453 1 92.94 272 ASP A C 1
ATOM 2010 O O . ASP A 1 272 ? -6.137 24.422 32.531 1 92.94 272 ASP A O 1
ATOM 2014 N N . ILE A 1 273 ? -6.391 23.953 30.406 1 95.31 273 ILE A N 1
ATOM 2015 C CA . ILE A 1 273 ? -7.832 24.188 30.406 1 95.31 273 ILE A CA 1
ATOM 2016 C C . ILE A 1 273 ? -8.555 22.906 30.812 1 95.31 273 ILE A C 1
ATOM 2018 O O . ILE A 1 273 ? -9.375 22.922 31.734 1 95.31 273 ILE A O 1
ATOM 2022 N N . ASP A 1 274 ? -8.266 21.797 30.141 1 97 274 ASP A N 1
ATOM 2023 C CA . ASP A 1 274 ? -8.875 20.484 30.406 1 97 274 ASP A CA 1
ATOM 2024 C C . ASP A 1 274 ? -8.031 19.359 29.828 1 97 274 ASP A C 1
ATOM 2026 O O . ASP A 1 274 ? -8.164 19.031 28.641 1 97 274 ASP A O 1
ATOM 2030 N N . ALA A 1 275 ? -7.27 18.688 30.609 1 95.62 275 ALA A N 1
ATOM 2031 C CA . ALA A 1 275 ? -6.363 17.641 30.156 1 95.62 275 ALA A CA 1
ATOM 2032 C C . ALA A 1 275 ? -7.137 16.375 29.781 1 95.62 275 ALA A C 1
ATOM 2034 O O . ALA A 1 275 ? -6.629 15.531 29.047 1 95.62 275 ALA A O 1
ATOM 2035 N N . GLU A 1 276 ? -8.32 16.266 30.219 1 96.19 276 GLU A N 1
ATOM 2036 C CA . GLU A 1 276 ? -9.094 15.031 30.062 1 96.19 276 GLU A CA 1
ATOM 2037 C C . GLU A 1 276 ? -9.516 14.828 28.609 1 96.19 276 GLU A C 1
ATOM 2039 O O . GLU A 1 276 ? -9.852 13.711 28.203 1 96.19 276 GLU A O 1
ATOM 2044 N N . ILE A 1 277 ? -9.469 15.891 27.844 1 97.56 277 ILE A N 1
ATOM 2045 C CA . ILE A 1 277 ? -9.953 15.734 26.469 1 97.56 277 ILE A CA 1
ATOM 2046 C C . ILE A 1 277 ? -8.805 15.328 25.562 1 97.56 277 ILE A C 1
ATOM 2048 O O . ILE A 1 277 ? -9 15.102 24.359 1 97.56 277 ILE A O 1
ATOM 2052 N N . LEU A 1 278 ? -7.605 15.219 26.078 1 97.62 278 LEU A N 1
ATOM 2053 C CA . LEU A 1 278 ? -6.441 14.828 25.297 1 97.62 278 LEU A CA 1
ATOM 2054 C C . LEU A 1 278 ? -6.137 13.344 25.484 1 97.62 278 LEU A C 1
ATOM 2056 O O . LEU A 1 278 ? -6.277 12.812 26.594 1 97.62 278 LEU A O 1
ATOM 2060 N N . ASP A 1 279 ? -5.727 12.734 24.406 1 96.31 279 ASP A N 1
ATOM 2061 C CA . ASP A 1 279 ? -5.32 11.336 24.516 1 96.31 279 ASP A CA 1
ATOM 2062 C C . ASP A 1 279 ? -3.857 11.219 24.938 1 96.31 279 ASP A C 1
ATOM 2064 O O . ASP A 1 279 ? -3.229 12.211 25.297 1 96.31 279 ASP A O 1
ATOM 2068 N N . ALA A 1 280 ? -3.295 10.016 24.891 1 93.12 280 ALA A N 1
ATOM 2069 C CA . ALA A 1 280 ? -1.945 9.734 25.375 1 93.12 280 ALA A CA 1
ATOM 2070 C C . ALA A 1 280 ? -0.897 10.414 24.5 1 93.12 280 ALA A C 1
ATOM 2072 O O . ALA A 1 280 ? 0.217 10.688 24.953 1 93.12 280 ALA A O 1
ATOM 2073 N N . ASN A 1 281 ? -1.265 10.766 23.281 1 93.12 281 ASN A N 1
ATOM 2074 C CA . ASN A 1 281 ? -0.341 11.414 22.359 1 93.12 281 ASN A CA 1
ATOM 2075 C C . ASN A 1 281 ? -0.503 12.93 22.375 1 93.12 281 ASN A C 1
ATOM 2077 O O . ASN A 1 281 ? 0.106 13.633 21.578 1 93.12 281 ASN A O 1
ATOM 2081 N N . GLY A 1 282 ? -1.374 13.406 23.234 1 96.19 282 GLY A N 1
ATOM 2082 C CA . GLY A 1 282 ? -1.602 14.836 23.359 1 96.19 282 GLY A CA 1
ATOM 2083 C C . GLY A 1 282 ? -2.564 15.383 22.312 1 96.19 282 GLY A C 1
ATOM 2084 O O . GLY A 1 282 ? -2.576 16.578 22.047 1 96.19 282 GLY A O 1
ATOM 2085 N N . ARG A 1 283 ? -3.32 14.508 21.703 1 97.62 283 ARG A N 1
ATOM 2086 C CA . ARG A 1 283 ? -4.27 14.945 20.688 1 97.62 283 ARG A CA 1
ATOM 2087 C C . ARG A 1 283 ? -5.68 15.039 21.25 1 97.62 283 ARG A C 1
ATOM 2089 O O . ARG A 1 283 ? -6.055 14.258 22.125 1 97.62 283 ARG A O 1
ATOM 2096 N N . ILE A 1 284 ? -6.453 15.906 20.766 1 98.31 284 ILE A N 1
ATOM 2097 C CA . ILE A 1 284 ? -7.832 16.094 21.203 1 98.31 284 ILE A CA 1
ATOM 2098 C C . ILE A 1 284 ? -8.68 14.898 20.766 1 98.31 284 ILE A C 1
ATOM 2100 O O . ILE A 1 284 ? -8.758 14.586 19.578 1 98.31 284 ILE A O 1
ATOM 2104 N N . GLN A 1 285 ? -9.305 14.281 21.734 1 97.75 285 GLN A N 1
ATOM 2105 C CA . GLN A 1 285 ? -10.141 13.133 21.422 1 97.75 285 GLN A CA 1
ATOM 2106 C C . GLN A 1 285 ? -11.414 13.555 20.703 1 97.75 285 GLN A C 1
ATOM 2108 O O . GLN A 1 285 ? -12.094 14.5 21.125 1 97.75 285 GLN A O 1
ATOM 2113 N N . THR A 1 286 ? -11.742 12.852 19.609 1 96.81 286 THR A N 1
ATOM 2114 C CA . THR A 1 286 ? -12.914 13.195 18.812 1 96.81 286 THR A CA 1
ATOM 2115 C C . THR A 1 286 ? -13.758 11.961 18.516 1 96.81 286 THR A C 1
ATOM 2117 O O . THR A 1 286 ? -13.242 10.836 18.531 1 96.81 286 THR A O 1
ATOM 2120 N N . SER A 1 287 ? -15.031 12.188 18.344 1 93.69 287 SER A N 1
ATOM 2121 C CA . SER A 1 287 ? -15.898 11.148 17.781 1 93.69 287 SER A CA 1
ATOM 2122 C C . SER A 1 287 ? -15.617 10.93 16.297 1 93.69 287 SER A C 1
ATOM 2124 O O . SER A 1 287 ? -14.812 11.648 15.703 1 93.69 287 SER A O 1
ATOM 2126 N N . ALA A 1 288 ? -16.344 10.008 15.75 1 89.69 288 ALA A N 1
ATOM 2127 C CA . ALA A 1 288 ? -16.219 9.758 14.312 1 89.69 288 ALA A CA 1
ATOM 2128 C C . ALA A 1 288 ? -16.781 10.922 13.5 1 89.69 288 ALA A C 1
ATOM 2130 O O . ALA A 1 288 ? -16.547 11.016 12.297 1 89.69 288 ALA A O 1
ATOM 2131 N N . HIS A 1 289 ? -17.516 11.773 14.172 1 93.56 289 HIS A N 1
ATOM 2132 C CA . HIS A 1 289 ? -18.094 12.938 13.508 1 93.56 289 HIS A CA 1
ATOM 2133 C C . HIS A 1 289 ? -17.328 14.203 13.859 1 93.56 289 HIS A C 1
ATOM 2135 O O . HIS A 1 289 ? -17.828 15.312 13.648 1 93.56 289 HIS A O 1
ATOM 2141 N N . PHE A 1 290 ? -16.141 14.109 14.422 1 96.25 290 PHE A N 1
ATOM 2142 C CA . PHE A 1 290 ? -15.172 15.164 14.68 1 96.25 290 PHE A CA 1
ATOM 2143 C C . PHE A 1 290 ? -15.523 15.93 15.953 1 96.25 290 PHE A C 1
ATOM 2145 O O . PHE A 1 290 ? -14.805 16.844 16.344 1 96.25 290 PHE A O 1
ATOM 2152 N N . SER A 1 291 ? -16.656 15.539 16.656 1 96.81 291 SER A N 1
ATOM 2153 C CA . SER A 1 291 ? -17.031 16.234 17.891 1 96.81 291 SER A CA 1
ATOM 2154 C C . SER A 1 291 ? -16.047 15.898 19.016 1 96.81 291 SER A C 1
ATOM 2156 O O . SER A 1 291 ? -15.641 14.75 19.172 1 96.81 291 SER A O 1
ATOM 2158 N N . VAL A 1 292 ? -15.648 16.938 19.75 1 97.75 292 VAL A N 1
ATOM 2159 C CA . VAL A 1 292 ? -14.75 16.734 20.875 1 97.75 292 VAL A CA 1
ATOM 2160 C C . VAL A 1 292 ? -15.445 15.883 21.938 1 97.75 292 VAL A C 1
ATOM 2162 O O . VAL A 1 292 ? -16.594 16.141 22.281 1 97.75 292 VAL A O 1
ATOM 2165 N N . LEU A 1 293 ? -14.711 14.914 22.359 1 95.44 293 LEU A N 1
ATOM 2166 C CA . LEU A 1 293 ? -15.242 14.062 23.422 1 95.44 293 LEU A CA 1
ATOM 2167 C C . LEU A 1 293 ? -14.898 14.625 24.797 1 95.44 293 LEU A C 1
ATOM 2169 O O . LEU A 1 293 ? -13.781 15.078 25.031 1 95.44 293 LEU A O 1
ATOM 2173 N N . GLY A 1 294 ? -15.766 14.672 25.641 1 91.19 294 GLY A N 1
ATOM 2174 C CA . GLY A 1 294 ? -15.57 15.188 26.984 1 91.19 294 GLY A CA 1
ATOM 2175 C C . GLY A 1 294 ? -16.859 15.578 27.672 1 91.19 294 GLY A C 1
ATOM 2176 O O . GLY A 1 294 ? -17.922 15.047 27.344 1 91.19 294 GLY A O 1
ATOM 2177 N N . SER A 1 295 ? -16.75 16.438 28.719 1 91.31 295 SER A N 1
ATOM 2178 C CA . SER A 1 295 ? -17.906 16.906 29.453 1 91.31 295 SER A CA 1
ATOM 2179 C C . SER A 1 295 ? -18.812 17.781 28.578 1 91.31 295 SER A C 1
ATOM 2181 O O . SER A 1 295 ? -18.453 18.094 27.438 1 91.31 295 SER A O 1
ATOM 2183 N N . HIS A 1 296 ? -19.891 18.141 29.078 1 93.81 296 HIS A N 1
ATOM 2184 C CA . HIS A 1 296 ? -20.891 18.906 28.359 1 93.81 296 HIS A CA 1
ATOM 2185 C C . HIS A 1 296 ? -20.344 20.266 27.938 1 93.81 296 HIS A C 1
ATOM 2187 O O . HIS A 1 296 ? -20.844 20.875 26.984 1 93.81 296 HIS A O 1
ATOM 2193 N N . ARG A 1 297 ? -19.344 20.688 28.594 1 95.5 297 ARG A N 1
ATOM 2194 C CA . ARG A 1 297 ? -18.781 22 28.25 1 95.5 297 ARG A CA 1
ATOM 2195 C C . ARG A 1 297 ? -18.203 22 26.828 1 95.5 297 ARG A C 1
ATOM 2197 O O . ARG A 1 297 ? -18 23.047 26.234 1 95.5 297 ARG A O 1
ATOM 2204 N N . TRP A 1 298 ? -17.891 20.797 26.328 1 97.5 298 TRP A N 1
ATOM 2205 C CA . TRP A 1 298 ? -17.25 20.672 25.016 1 97.5 298 TRP A CA 1
ATOM 2206 C C . TRP A 1 298 ? -18.266 20.328 23.938 1 97.5 298 TRP A C 1
ATOM 2208 O O . TRP A 1 298 ? -17.906 20.016 22.812 1 97.5 298 TRP A O 1
ATOM 2218 N N . ALA A 1 299 ? -19.547 20.438 24.203 1 96.44 299 ALA A N 1
ATOM 2219 C CA . ALA A 1 299 ? -20.625 19.984 23.312 1 96.44 299 ALA A CA 1
ATOM 2220 C C . ALA A 1 299 ? -20.625 20.781 22 1 96.44 299 ALA A C 1
ATOM 2222 O O . ALA A 1 299 ? -21.047 20.266 20.969 1 96.44 299 ALA A O 1
ATOM 2223 N N . LYS A 1 300 ? -20.062 22.031 22 1 97.5 300 LYS A N 1
ATOM 2224 C CA . LYS A 1 300 ? -20.062 22.891 20.828 1 97.5 300 LYS A CA 1
ATOM 2225 C C . LYS A 1 300 ? -18.75 22.781 20.062 1 97.5 300 LYS A C 1
ATOM 2227 O O . LYS A 1 300 ? -18.547 23.469 19.062 1 97.5 300 LYS A O 1
ATOM 2232 N N . TYR A 1 301 ? -17.875 21.891 20.516 1 98.56 301 TYR A N 1
ATOM 2233 C CA . TYR A 1 301 ? -16.5 21.906 20 1 98.56 301 TYR A CA 1
ATOM 2234 C C . TYR A 1 301 ? -16.25 20.734 19.078 1 98.56 301 TYR A C 1
ATOM 2236 O O . TYR A 1 301 ? -16.703 19.609 19.328 1 98.56 301 TYR A O 1
ATOM 2244 N N . TYR A 1 302 ? -15.547 21 18 1 98.44 302 TYR A N 1
ATOM 2245 C CA . TYR A 1 302 ? -15 20.047 17.047 1 98.44 302 TYR A CA 1
ATOM 2246 C C . TYR A 1 302 ? -13.492 20.188 16.922 1 98.44 302 TYR A C 1
ATOM 2248 O O . TYR A 1 302 ? -12.93 21.219 17.297 1 98.44 302 TYR A O 1
ATOM 2256 N N . ALA A 1 303 ? -12.828 19.125 16.469 1 98.56 303 ALA A N 1
ATOM 2257 C CA . ALA A 1 303 ? -11.383 19.203 16.266 1 98.56 303 ALA A CA 1
ATOM 2258 C C . ALA A 1 303 ? -10.984 18.469 14.984 1 98.56 303 ALA A C 1
ATOM 2260 O O . ALA A 1 303 ? -11.633 17.5 14.586 1 98.56 303 ALA A O 1
ATOM 2261 N N . ILE A 1 304 ? -9.852 18.984 14.352 1 97.88 304 ILE A N 1
ATOM 2262 C CA . ILE A 1 304 ? -9.383 18.438 13.086 1 97.88 304 ILE A CA 1
ATOM 2263 C C . ILE A 1 304 ? -7.895 18.719 12.914 1 97.88 304 ILE A C 1
ATOM 2265 O O . ILE A 1 304 ? -7.336 19.578 13.602 1 97.88 304 ILE A O 1
ATOM 2269 N N . GLY A 1 305 ? -7.238 17.969 12.008 1 96 305 GLY A N 1
ATOM 2270 C CA . GLY A 1 305 ? -5.836 18.203 11.695 1 96 305 GLY A CA 1
ATOM 2271 C C . GLY A 1 305 ? -4.887 17.516 12.664 1 96 305 GLY A C 1
ATOM 2272 O O . GLY A 1 305 ? -5.207 16.453 13.211 1 96 305 GLY A O 1
ATOM 2273 N N . ASP A 1 306 ? -3.74 18.125 12.844 1 95.88 306 ASP A N 1
ATOM 2274 C CA . ASP A 1 306 ? -2.639 17.484 13.555 1 95.88 306 ASP A CA 1
ATOM 2275 C C . ASP A 1 306 ? -2.941 17.375 15.047 1 95.88 306 ASP A C 1
ATOM 2277 O O . ASP A 1 306 ? -2.43 16.484 15.727 1 95.88 306 ASP A O 1
ATOM 2281 N N . ALA A 1 307 ? -3.762 18.219 15.555 1 97.62 307 ALA A N 1
ATOM 2282 C CA . ALA A 1 307 ? -4.008 18.25 17 1 97.62 307 ALA A CA 1
ATOM 2283 C C . ALA A 1 307 ? -5.148 17.297 17.375 1 97.62 307 ALA A C 1
ATOM 2285 O O . ALA A 1 307 ? -5.406 17.078 18.562 1 97.62 307 ALA A O 1
ATOM 2286 N N . ALA A 1 308 ? -5.852 16.766 16.422 1 97.31 308 ALA A N 1
ATOM 2287 C CA . ALA A 1 308 ? -7.031 15.945 16.672 1 97.31 308 ALA A CA 1
ATOM 2288 C C . ALA A 1 308 ? -6.695 14.461 16.547 1 97.31 308 ALA A C 1
ATOM 2290 O O . ALA A 1 308 ? -5.879 14.07 15.703 1 97.31 308 ALA A O 1
ATOM 2291 N N . ALA A 1 309 ? -7.328 13.688 17.328 1 95.5 309 ALA A N 1
ATOM 2292 C CA . ALA A 1 309 ? -7.148 12.234 17.266 1 95.5 309 ALA A CA 1
ATOM 2293 C C . ALA A 1 309 ? -8.016 11.617 16.188 1 95.5 309 ALA A C 1
ATOM 2295 O O . ALA A 1 309 ? -8.609 10.547 16.375 1 95.5 309 ALA A O 1
ATOM 2296 N N . THR A 1 310 ? -8.18 12.273 15.07 1 90.88 310 THR A N 1
ATOM 2297 C CA . THR A 1 310 ? -8.875 11.703 13.922 1 90.88 310 THR A CA 1
ATOM 2298 C C . THR A 1 310 ? -8.047 10.594 13.281 1 90.88 310 THR A C 1
ATOM 2300 O O . THR A 1 310 ? -6.816 10.594 13.383 1 90.88 310 THR A O 1
ATOM 2303 N N . PRO A 1 311 ? -8.672 9.711 12.641 1 84.56 311 PRO A N 1
ATOM 2304 C CA . PRO A 1 311 ? -7.926 8.602 12.047 1 84.56 311 PRO A CA 1
ATOM 2305 C C . PRO A 1 311 ? -7.02 9.039 10.898 1 84.56 311 PRO A C 1
ATOM 2307 O O . PRO A 1 311 ? -7.328 10.008 10.203 1 84.56 311 PRO A O 1
ATOM 2310 N N . GLY A 1 312 ? -5.906 8.281 10.812 1 78.38 312 GLY A N 1
ATOM 2311 C CA . GLY A 1 312 ? -5.012 8.469 9.68 1 78.38 312 GLY A CA 1
ATOM 2312 C C . GLY A 1 312 ? -3.814 9.344 10.008 1 78.38 312 GLY A C 1
ATOM 2313 O O . GLY A 1 312 ? -3.74 9.922 11.094 1 78.38 312 GLY A O 1
ATOM 2314 N N . PRO A 1 313 ? -2.928 9.438 9.016 1 81.12 313 PRO A N 1
ATOM 2315 C CA . PRO A 1 313 ? -1.739 10.266 9.234 1 81.12 313 PRO A CA 1
ATOM 2316 C C . PRO A 1 313 ? -2.066 11.75 9.312 1 81.12 313 PRO A C 1
ATOM 2318 O O . PRO A 1 313 ? -3.107 12.188 8.812 1 81.12 313 PRO A O 1
ATOM 2321 N N . LYS A 1 314 ? -1.244 12.438 10.008 1 89.12 314 LYS A N 1
ATOM 2322 C CA . LYS A 1 314 ? -1.414 13.883 10.172 1 89.12 314 LYS A CA 1
ATOM 2323 C C . LYS A 1 314 ? -0.699 14.656 9.07 1 89.12 314 LYS A C 1
ATOM 2325 O O . LYS A 1 314 ? 0.408 15.156 9.273 1 89.12 314 LYS A O 1
ATOM 2330 N N . VAL A 1 315 ? -1.379 14.688 7.914 1 85.44 315 VAL A N 1
ATOM 2331 C CA . VAL A 1 315 ? -0.823 15.32 6.723 1 85.44 315 VAL A CA 1
ATOM 2332 C C . VAL A 1 315 ? -1.854 16.266 6.105 1 85.44 315 VAL A C 1
ATOM 2334 O O . VAL A 1 315 ? -3.05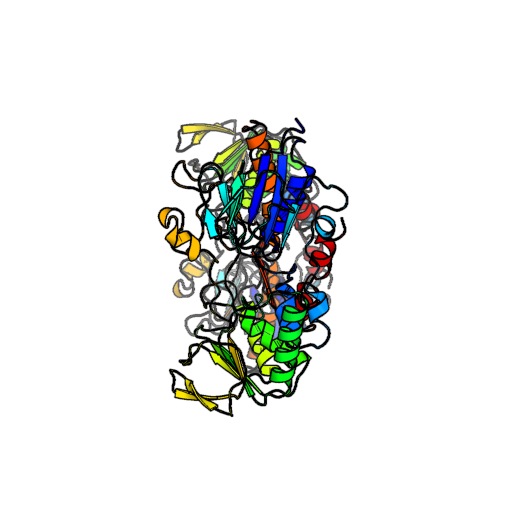5 16.125 6.359 1 85.44 315 VAL A O 1
ATOM 2337 N N . ALA A 1 316 ? -1.359 17.141 5.285 1 86.56 316 ALA A N 1
ATOM 2338 C CA . ALA A 1 316 ? -2.188 18.203 4.723 1 86.56 316 ALA A CA 1
ATOM 2339 C C . ALA A 1 316 ? -3.301 17.625 3.852 1 86.56 316 ALA A C 1
ATOM 2341 O O . ALA A 1 316 ? -4.43 18.125 3.869 1 86.56 316 ALA A O 1
ATOM 2342 N N . TYR A 1 317 ? -3.023 16.594 3.117 1 78.5 317 TYR A N 1
ATOM 2343 C CA . TYR A 1 317 ? -4.035 16.078 2.207 1 78.5 317 TYR A CA 1
ATOM 2344 C C . TYR A 1 317 ? -5.199 15.469 2.979 1 78.5 317 TYR A C 1
ATOM 2346 O O . TYR A 1 317 ? -6.355 15.594 2.576 1 78.5 317 TYR A O 1
ATOM 2354 N N . LEU A 1 318 ? -4.887 14.82 4.062 1 82.88 318 LEU A N 1
ATOM 2355 C CA . LEU A 1 318 ? -5.961 14.227 4.852 1 82.88 318 LEU A CA 1
ATOM 2356 C C . LEU A 1 318 ? -6.781 15.305 5.551 1 82.88 318 LEU A C 1
ATOM 2358 O O . LEU A 1 318 ? -8 15.172 5.691 1 82.88 318 LEU A O 1
ATOM 2362 N N . ALA A 1 319 ? -6.105 16.344 5.98 1 89.44 319 ALA A N 1
ATOM 2363 C CA . ALA A 1 319 ? -6.824 17.484 6.539 1 89.44 319 ALA A CA 1
ATOM 2364 C C . ALA A 1 319 ? -7.824 18.047 5.531 1 89.44 319 ALA A C 1
ATOM 2366 O O . ALA A 1 319 ? -8.961 18.359 5.887 1 89.44 319 ALA A O 1
ATOM 2367 N N . ALA A 1 320 ? -7.398 18.172 4.32 1 86 320 ALA A N 1
ATOM 2368 C CA . ALA A 1 320 ? -8.25 18.688 3.252 1 86 320 ALA A CA 1
ATOM 2369 C C . ALA A 1 320 ? -9.414 17.75 2.971 1 86 320 ALA A C 1
ATOM 2371 O O . ALA A 1 320 ? -10.508 18.188 2.617 1 86 320 ALA A O 1
ATOM 2372 N N . GLN A 1 321 ? -9.156 16.453 3.133 1 82.12 321 GLN A N 1
ATOM 2373 C CA . GLN A 1 321 ? -10.211 15.461 2.92 1 82.12 321 GLN A CA 1
ATOM 2374 C C . GLN A 1 321 ? -11.219 15.477 4.066 1 82.12 321 GLN A C 1
ATOM 2376 O O . GLN A 1 321 ? -12.414 15.258 3.854 1 82.12 321 GLN A O 1
ATOM 2381 N N . HIS A 1 322 ? -10.773 15.68 5.227 1 92 322 HIS A N 1
ATOM 2382 C CA . HIS A 1 322 ? -11.617 15.664 6.418 1 92 322 HIS A CA 1
ATOM 2383 C C . HIS A 1 322 ? -12.461 16.938 6.512 1 92 322 HIS A C 1
ATOM 2385 O O . HIS A 1 322 ? -13.57 16.906 7.051 1 92 322 HIS A O 1
ATOM 2391 N N . ALA A 1 323 ? -12 18 5.977 1 94.12 323 ALA A N 1
ATOM 2392 C CA . ALA A 1 323 ? -12.586 19.328 6.184 1 94.12 323 ALA A CA 1
ATOM 2393 C C . ALA A 1 323 ? -14.016 19.375 5.668 1 94.12 323 ALA A C 1
ATOM 2395 O O . ALA A 1 323 ? -14.93 19.797 6.387 1 94.12 323 ALA A O 1
ATOM 2396 N N . PRO A 1 324 ? -14.289 18.891 4.449 1 90.94 324 PRO A N 1
ATOM 2397 C CA . PRO A 1 324 ? -15.68 18.938 3.975 1 90.94 324 PRO A CA 1
ATOM 2398 C C . PRO A 1 324 ? -16.609 18.047 4.793 1 90.94 324 PRO A C 1
ATOM 2400 O O . PRO A 1 324 ? -17.797 18.359 4.957 1 90.94 324 PRO A O 1
ATOM 2403 N N . LEU A 1 325 ? -16.094 16.953 5.289 1 90.62 325 LEU A N 1
ATOM 2404 C CA . LEU A 1 325 ? -16.906 16.094 6.133 1 90.62 325 LEU A CA 1
ATOM 2405 C C . LEU A 1 325 ? -17.312 16.797 7.422 1 90.62 325 LEU A C 1
ATOM 2407 O O . LEU A 1 325 ? -18.469 16.766 7.82 1 90.62 325 LEU A O 1
ATOM 2411 N N . LEU A 1 326 ? -16.375 17.391 8.023 1 96.62 326 LEU A N 1
ATOM 2412 C CA . LEU A 1 326 ? -16.641 18.125 9.258 1 96.62 326 LEU A CA 1
ATOM 2413 C C . LEU A 1 326 ? -17.609 19.266 9.008 1 96.62 326 LEU A C 1
ATOM 2415 O O . LEU A 1 326 ? -18.562 19.453 9.781 1 96.62 326 LEU A O 1
ATOM 2419 N N . ALA A 1 327 ? -17.359 20.031 7.949 1 96.25 327 ALA A N 1
ATOM 2420 C CA . ALA A 1 327 ? -18.25 21.141 7.621 1 96.25 327 ALA A CA 1
ATOM 2421 C C . ALA A 1 327 ? -19.688 20.656 7.434 1 96.25 327 ALA A C 1
ATOM 2423 O O . ALA A 1 327 ? -20.625 21.266 7.969 1 96.25 327 ALA A O 1
ATOM 2424 N N . HIS A 1 328 ? -19.797 19.578 6.727 1 93.69 328 HIS A N 1
ATOM 2425 C CA . HIS A 1 328 ? -21.109 19 6.512 1 93.69 328 HIS A CA 1
ATOM 2426 C C . HIS A 1 328 ? -21.781 18.625 7.836 1 93.69 328 HIS A C 1
ATOM 2428 O O . HIS A 1 328 ? -22.938 18.953 8.062 1 93.69 328 HIS A O 1
ATOM 2434 N N . ASN A 1 329 ? -21.094 17.969 8.68 1 94.94 329 ASN A N 1
ATOM 2435 C CA . ASN A 1 329 ? -21.625 17.547 9.969 1 94.94 329 ASN A CA 1
ATOM 2436 C C . ASN A 1 329 ? -22.047 18.734 10.82 1 94.94 329 ASN A C 1
ATOM 2438 O O . ASN A 1 329 ? -23.078 18.688 11.5 1 94.94 329 ASN A O 1
ATOM 2442 N N . MET A 1 330 ? -21.297 19.766 10.789 1 96.25 330 MET A N 1
ATOM 2443 C CA . MET A 1 330 ? -21.609 20.953 11.578 1 96.25 330 MET A CA 1
ATOM 2444 C C . MET A 1 330 ? -22.891 21.609 11.086 1 96.25 330 MET A C 1
ATOM 2446 O O . MET A 1 330 ? -23.734 22 11.883 1 96.25 330 MET A O 1
ATOM 2450 N N . VAL A 1 331 ? -22.984 21.719 9.812 1 95.62 331 VAL A N 1
ATOM 2451 C CA . VAL A 1 331 ? -24.188 22.328 9.234 1 95.62 331 VAL A CA 1
ATOM 2452 C C . VAL A 1 331 ? -25.406 21.469 9.586 1 95.62 331 VAL A C 1
ATOM 2454 O O . VAL A 1 331 ? -26.453 22 9.93 1 95.62 331 VAL A O 1
ATOM 2457 N N . CYS A 1 332 ? -25.219 20.141 9.508 1 94.31 332 CYS A N 1
ATOM 2458 C CA . CYS A 1 332 ? -26.297 19.25 9.898 1 94.31 332 CYS A CA 1
ATOM 2459 C C . CYS A 1 332 ? -26.688 19.469 11.359 1 94.31 332 CYS A C 1
ATOM 2461 O O . CYS A 1 332 ? -27.875 19.484 11.688 1 94.31 332 CYS A O 1
ATOM 2463 N N . ASP A 1 333 ? -25.766 19.625 12.18 1 93 333 ASP A N 1
ATOM 2464 C CA . ASP A 1 333 ? -26.016 19.844 13.602 1 93 333 ASP A CA 1
ATOM 2465 C C . ASP A 1 333 ? -26.719 21.172 13.828 1 93 333 ASP A C 1
ATOM 2467 O O . ASP A 1 333 ? -27.703 21.25 14.57 1 93 333 ASP A O 1
ATOM 2471 N N . ILE A 1 334 ? -26.281 22.188 13.164 1 94.38 334 ILE A N 1
ATOM 2472 C CA . ILE A 1 334 ? -26.812 23.531 13.305 1 94.38 334 ILE A CA 1
ATOM 2473 C C . ILE A 1 334 ? -28.25 23.562 12.797 1 94.38 334 ILE A C 1
ATOM 2475 O O . ILE A 1 334 ? -29.109 24.219 13.398 1 94.38 334 ILE A O 1
ATOM 2479 N N . THR A 1 335 ? -28.438 22.781 11.766 1 92.81 335 THR A N 1
ATOM 2480 C CA . THR A 1 335 ? -29.766 22.781 11.164 1 92.81 335 THR A CA 1
ATOM 2481 C C . THR A 1 335 ? -30.609 21.641 11.703 1 92.81 335 THR A C 1
ATOM 2483 O O . THR A 1 335 ? -31.719 21.391 11.211 1 92.81 335 THR A O 1
ATOM 2486 N N . ARG A 1 336 ? -30.188 20.734 12.594 1 88.38 336 ARG A N 1
ATOM 2487 C CA . ARG A 1 336 ? -30.891 19.656 13.273 1 88.38 336 ARG A CA 1
ATOM 2488 C C . ARG A 1 336 ? -31.266 18.547 12.297 1 88.38 336 ARG A C 1
ATOM 2490 O O . ARG A 1 336 ? -32.375 18.016 12.359 1 88.38 336 ARG A O 1
ATOM 2497 N N . GLN A 1 337 ? -30.375 18.328 11.344 1 82.19 337 GLN A N 1
ATOM 2498 C CA . GLN A 1 337 ? -30.516 17.203 10.43 1 82.19 337 GLN A CA 1
ATOM 2499 C C . GLN A 1 337 ? -29.516 16.094 10.773 1 82.19 337 GLN A C 1
ATOM 2501 O O . GLN A 1 337 ? -28.641 15.758 9.969 1 82.19 337 GLN A O 1
ATOM 2506 N N . THR A 1 338 ? -29.734 15.359 11.844 1 75.56 338 THR A N 1
ATOM 2507 C CA . THR A 1 338 ? -28.719 14.508 12.438 1 75.56 338 THR A CA 1
ATOM 2508 C C . THR A 1 338 ? -28.656 13.156 11.734 1 75.56 338 THR A C 1
ATOM 2510 O O . THR A 1 338 ? -27.688 12.406 11.891 1 75.56 338 THR A O 1
ATOM 2513 N N . ASP A 1 339 ? -29.547 12.836 10.914 1 71.06 339 ASP A N 1
ATOM 2514 C CA . ASP A 1 339 ? -29.578 11.547 10.242 1 71.06 339 ASP A CA 1
ATOM 2515 C C . ASP A 1 339 ? -28.578 11.5 9.086 1 71.06 339 ASP A C 1
ATOM 2517 O O . ASP A 1 339 ? -28.281 10.43 8.555 1 71.06 339 ASP A O 1
ATOM 2521 N N . SER A 1 340 ? -27.922 12.586 8.828 1 71.38 340 SER A N 1
ATOM 2522 C CA . SER A 1 340 ? -27.125 12.68 7.617 1 71.38 340 SER A CA 1
ATOM 2523 C C . SER A 1 340 ? -25.641 12.828 7.953 1 71.38 340 SER A C 1
ATOM 2525 O O . SER A 1 340 ? -24.828 13.172 7.086 1 71.38 340 SER A O 1
ATOM 2527 N N . LEU A 1 341 ? -25.391 12.484 9.172 1 78.19 341 LEU A N 1
ATOM 2528 C CA . LEU A 1 341 ? -24 12.711 9.57 1 78.19 341 LEU A CA 1
ATOM 2529 C C . LEU A 1 341 ? -23.062 11.734 8.852 1 78.19 341 LEU A C 1
ATOM 2531 O O . LEU A 1 341 ? -23.422 10.578 8.633 1 78.19 341 LEU A O 1
ATOM 2535 N N . LYS A 1 342 ? -21.875 12.367 8.523 1 77.25 342 LYS A N 1
ATOM 2536 C CA . LYS A 1 342 ? -20.844 11.57 7.863 1 77.25 342 LYS A CA 1
ATOM 2537 C C . LYS A 1 342 ? -19.734 11.188 8.844 1 77.25 342 LYS A C 1
ATOM 2539 O O . LYS A 1 342 ? -19.328 11.992 9.688 1 77.25 342 LYS A O 1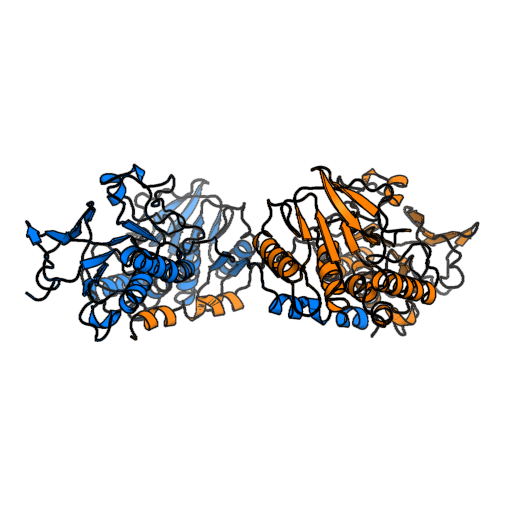
ATOM 2544 N N . GLN A 1 343 ? -19.234 9.984 8.672 1 81.19 343 GLN A N 1
ATOM 2545 C CA . GLN A 1 343 ? -18.203 9.484 9.57 1 81.19 343 GLN A CA 1
ATOM 2546 C C . GLN A 1 343 ? -16.828 9.523 8.906 1 81.19 343 GLN A C 1
ATOM 2548 O O . GLN A 1 343 ? -16.703 9.258 7.707 1 81.19 343 GLN A O 1
ATOM 2553 N N . VAL A 1 344 ? -15.875 10.031 9.719 1 77.31 344 VAL A N 1
ATOM 2554 C CA . VAL A 1 344 ? -14.492 9.969 9.258 1 77.31 344 VAL A CA 1
ATOM 2555 C C . VAL A 1 344 ? -13.992 8.531 9.328 1 77.31 344 VAL A C 1
ATOM 2557 O O . VAL A 1 344 ? -14.312 7.797 10.258 1 77.31 344 VAL A O 1
ATOM 2560 N N . SER A 1 345 ? -13.336 8.086 8.227 1 66.19 345 SER A N 1
ATOM 2561 C CA . SER A 1 345 ? -12.742 6.758 8.211 1 66.19 345 SER A CA 1
ATOM 2562 C C . SER A 1 345 ? -11.242 6.828 7.93 1 66.19 345 SER A C 1
ATOM 2564 O O . SER A 1 345 ? -10.734 7.867 7.5 1 66.19 345 SER A O 1
ATOM 2566 N N . ALA A 1 346 ? -10.578 5.793 8.336 1 63.34 346 ALA A N 1
ATOM 2567 C CA . ALA A 1 346 ? -9.156 5.723 8 1 63.34 346 ALA A CA 1
ATOM 2568 C C . ALA A 1 346 ? -8.945 5.836 6.496 1 63.34 346 ALA A C 1
ATOM 2570 O O . ALA A 1 346 ? -9.742 5.332 5.707 1 63.34 346 ALA A O 1
ATOM 2571 N N . PRO A 1 347 ? -7.863 6.727 6.277 1 59.09 347 PRO A N 1
ATOM 2572 C CA . PRO A 1 347 ? -7.625 6.859 4.836 1 59.09 347 PRO A CA 1
ATOM 2573 C C . PRO A 1 347 ? -7.359 5.52 4.156 1 59.09 347 PRO A C 1
ATOM 2575 O O . PRO A 1 347 ? -6.809 4.605 4.773 1 59.09 347 PRO A O 1
ATOM 2578 N N . SER A 1 348 ? -7.891 5.402 2.977 1 54.59 348 SER A N 1
ATOM 2579 C CA . SER A 1 348 ? -7.695 4.207 2.16 1 54.59 348 SER A CA 1
ATOM 2580 C C . SER A 1 348 ? -6.258 4.098 1.671 1 54.59 348 SER A C 1
ATOM 2582 O O . SER A 1 348 ? -5.816 3.027 1.25 1 54.59 348 SER A O 1
ATOM 2584 N N . ALA A 1 349 ? -5.543 5.285 1.815 1 57.78 349 ALA A N 1
ATOM 2585 C CA . ALA A 1 349 ? -4.16 5.273 1.337 1 57.78 349 ALA A CA 1
ATOM 2586 C C . ALA A 1 349 ? -3.23 5.957 2.334 1 57.78 349 ALA A C 1
ATOM 2588 O O . ALA A 1 349 ? -3.621 6.918 3 1 57.78 349 ALA A O 1
ATOM 2589 N N . ASP A 1 350 ? -2.086 5.234 2.6 1 66.75 350 ASP A N 1
ATOM 2590 C CA . ASP A 1 350 ? -0.985 5.891 3.303 1 66.75 350 ASP A CA 1
ATOM 2591 C C . ASP A 1 350 ? 0.142 6.254 2.338 1 66.75 350 ASP A C 1
ATOM 2593 O O . ASP A 1 350 ? 0.599 5.41 1.562 1 66.75 350 ASP A O 1
ATOM 2597 N N . ILE A 1 351 ? 0.271 7.539 2.1 1 70.88 351 ILE A N 1
ATOM 2598 C CA . ILE A 1 351 ? 1.311 8 1.185 1 70.88 351 ILE A CA 1
ATOM 2599 C C . ILE A 1 351 ? 2.311 8.875 1.937 1 70.88 351 ILE A C 1
ATOM 2601 O O . ILE A 1 351 ? 1.918 9.758 2.705 1 70.88 351 ILE A O 1
ATOM 2605 N N . ILE A 1 352 ? 3.535 8.5 1.829 1 82.19 352 ILE A N 1
ATOM 2606 C CA . ILE A 1 352 ? 4.578 9.422 2.268 1 82.19 352 ILE A CA 1
ATOM 2607 C C . ILE A 1 352 ? 5.531 9.711 1.11 1 82.19 352 ILE A C 1
ATOM 2609 O O . ILE A 1 352 ? 5.969 8.797 0.411 1 82.19 352 ILE A O 1
ATOM 2613 N N . ALA A 1 353 ? 5.641 10.906 0.753 1 86.44 353 ALA A N 1
ATOM 2614 C CA . ALA A 1 353 ? 6.605 11.352 -0.248 1 86.44 353 ALA A CA 1
ATOM 2615 C C . ALA A 1 353 ? 7.648 12.281 0.37 1 86.44 353 ALA A C 1
ATOM 2617 O O . ALA A 1 353 ? 7.305 13.312 0.946 1 86.44 353 ALA A O 1
ATOM 2618 N N . VAL A 1 354 ? 8.906 11.898 0.258 1 94.19 354 VAL A N 1
ATOM 2619 C CA . VAL A 1 354 ? 10.008 12.664 0.838 1 94.19 354 VAL A CA 1
ATOM 2620 C C . VAL A 1 354 ? 10.961 13.117 -0.265 1 94.19 354 VAL A C 1
ATOM 2622 O O . VAL A 1 354 ? 11.875 12.383 -0.642 1 94.19 354 VAL A O 1
ATOM 2625 N N . PRO A 1 355 ? 10.766 14.312 -0.722 1 94 355 PRO A N 1
ATOM 2626 C CA . PRO A 1 355 ? 11.641 14.805 -1.789 1 94 355 PRO A CA 1
ATOM 2627 C C . PRO A 1 355 ? 13.023 15.195 -1.283 1 94 355 PRO A C 1
ATOM 2629 O O . PRO A 1 355 ? 13.18 15.586 -0.123 1 94 355 PRO A O 1
ATOM 2632 N N . LEU A 1 356 ? 14.008 14.969 -2.098 1 96.62 356 LEU A N 1
ATOM 2633 C CA . LEU A 1 356 ? 15.336 15.547 -1.96 1 96.62 356 LEU A CA 1
ATOM 2634 C C . LEU A 1 356 ? 15.578 16.609 -3.018 1 96.62 356 LEU A C 1
ATOM 2636 O O . LEU A 1 356 ? 16.141 16.328 -4.078 1 96.62 356 LEU A O 1
ATOM 2640 N N . GLY A 1 357 ? 15.172 17.828 -2.619 1 95.75 357 GLY A N 1
ATOM 2641 C CA . GLY A 1 357 ? 15.18 18.875 -3.623 1 95.75 357 GLY A CA 1
ATOM 2642 C C . GLY A 1 357 ? 14.164 18.656 -4.73 1 95.75 357 GLY A C 1
ATOM 2643 O O . GLY A 1 357 ? 13.07 18.141 -4.48 1 95.75 357 GLY A O 1
ATOM 2644 N N . THR A 1 358 ? 14.523 19.141 -5.949 1 92.31 358 THR A N 1
ATOM 2645 C CA . THR A 1 358 ? 13.57 19.109 -7.051 1 92.31 358 THR A CA 1
ATOM 2646 C C . THR A 1 358 ? 13.812 17.891 -7.941 1 92.31 358 THR A C 1
ATOM 2648 O O . THR A 1 358 ? 13.125 17.703 -8.945 1 92.31 358 THR A O 1
ATOM 2651 N N . THR A 1 359 ? 14.805 17.031 -7.586 1 88.5 359 THR A N 1
ATOM 2652 C CA . THR A 1 359 ? 15.148 15.992 -8.539 1 88.5 359 THR A CA 1
ATOM 2653 C C . THR A 1 359 ? 15.25 14.633 -7.852 1 88.5 359 THR A C 1
ATOM 2655 O O . THR A 1 359 ? 15.344 13.602 -8.516 1 88.5 359 THR A O 1
ATOM 2658 N N . GLY A 1 360 ? 15.281 14.617 -6.562 1 91.19 360 GLY A N 1
ATOM 2659 C CA . GLY A 1 360 ? 15.477 13.375 -5.828 1 91.19 360 GLY A CA 1
ATOM 2660 C C . GLY A 1 360 ? 14.336 13.062 -4.883 1 91.19 360 GLY A C 1
ATOM 2661 O O . GLY A 1 360 ? 13.273 13.68 -4.957 1 91.19 360 GLY A O 1
ATOM 2662 N N . GLY A 1 361 ? 14.5 12.023 -4.113 1 93.81 361 GLY A N 1
ATOM 2663 C CA . GLY A 1 361 ? 13.531 11.641 -3.102 1 93.81 361 GLY A CA 1
ATOM 2664 C C . GLY A 1 361 ? 13.07 10.203 -3.223 1 93.81 361 GLY A C 1
ATOM 2665 O O . GLY A 1 361 ? 13.641 9.43 -3.996 1 93.81 361 GLY A O 1
ATOM 2666 N N . ALA A 1 362 ? 12.18 9.852 -2.395 1 91.12 362 ALA A N 1
ATOM 2667 C CA . ALA A 1 362 ? 11.531 8.547 -2.377 1 91.12 362 ALA A CA 1
ATOM 2668 C C . ALA A 1 362 ? 10.125 8.641 -1.787 1 91.12 362 ALA A C 1
ATOM 2670 O O . ALA A 1 362 ? 9.852 9.5 -0.949 1 91.12 362 ALA A O 1
ATOM 2671 N N . ALA A 1 363 ? 9.281 7.812 -2.291 1 85.5 363 ALA A N 1
ATOM 2672 C CA . ALA A 1 363 ? 7.898 7.812 -1.808 1 85.5 363 ALA A CA 1
ATOM 2673 C C . ALA A 1 363 ? 7.414 6.391 -1.543 1 85.5 363 ALA A C 1
ATOM 2675 O O . ALA A 1 363 ? 7.984 5.426 -2.053 1 85.5 363 ALA A O 1
ATOM 2676 N N . TYR A 1 364 ? 6.59 6.301 -0.616 1 78.94 364 TYR A N 1
ATOM 2677 C CA . TYR A 1 364 ? 5.891 5.055 -0.315 1 78.94 364 TYR A CA 1
ATOM 2678 C C . TYR A 1 364 ? 4.379 5.246 -0.391 1 78.94 364 TYR A C 1
ATOM 2680 O O . TYR A 1 364 ? 3.842 6.211 0.158 1 78.94 364 TYR A O 1
ATOM 2688 N N . PHE A 1 365 ? 3.785 4.473 -1.29 1 68.62 365 PHE A N 1
ATOM 2689 C CA . PHE A 1 365 ? 2.342 4.547 -1.48 1 68.62 365 PHE A CA 1
ATOM 2690 C C . PHE A 1 365 ? 1.666 3.271 -0.993 1 68.62 365 PHE A C 1
ATOM 2692 O O . PHE A 1 365 ? 2.16 2.168 -1.237 1 68.62 365 PHE A O 1
ATOM 2699 N N . ILE A 1 366 ? 0.944 3.445 -0.098 1 58.97 366 ILE A N 1
ATOM 2700 C CA . ILE A 1 366 ? 0.067 2.32 0.205 1 58.97 366 ILE A CA 1
ATOM 2701 C C . ILE A 1 366 ? -1.319 2.574 -0.383 1 58.97 366 ILE A C 1
ATOM 2703 O O . ILE A 1 366 ? -1.921 3.623 -0.138 1 58.97 366 ILE A O 1
ATOM 2707 N N . PHE A 1 367 ? -1.568 1.919 -1.476 1 56.62 367 PHE A N 1
ATOM 2708 C CA . PHE A 1 367 ? -2.879 2.09 -2.092 1 56.62 367 PHE A CA 1
ATOM 2709 C C . PHE A 1 367 ? -3.928 1.25 -1.375 1 56.62 367 PHE A C 1
ATOM 2711 O O . PHE A 1 367 ? -3.617 0.183 -0.841 1 56.62 367 PHE A O 1
ATOM 2718 N N . PHE A 1 368 ? -4.957 1.987 -1.323 1 58.94 368 PHE A N 1
ATOM 2719 C CA . PHE A 1 368 ? -6.309 1.73 -0.84 1 58.94 368 PHE A CA 1
ATOM 2720 C C . PHE A 1 368 ? -7.043 0.772 -1.771 1 58.94 368 PHE A C 1
ATOM 2722 O O . PHE A 1 368 ? -6.625 0.562 -2.91 1 58.94 368 PHE A O 1
ATOM 2729 N N . SER A 1 369 ? -7.965 0.204 -1.405 1 65 369 SER A N 1
ATOM 2730 C CA . SER A 1 369 ? -8.977 -0.609 -2.076 1 65 369 SER A CA 1
ATOM 2731 C C . SER A 1 369 ? -9.547 0.111 -3.295 1 65 369 SER A C 1
ATOM 2733 O O . SER A 1 369 ? -9.953 1.27 -3.201 1 65 369 SER A O 1
ATOM 2735 N N . LEU A 1 370 ? -9.117 -0.301 -4.57 1 69.75 370 LEU A N 1
ATOM 2736 C CA . LEU A 1 370 ? -9.672 0.183 -5.828 1 69.75 370 LEU A CA 1
ATOM 2737 C C . LEU A 1 370 ? -11.016 -0.471 -6.117 1 69.75 370 LEU A C 1
ATOM 2739 O O . LEU A 1 370 ? -11.242 -1.627 -5.754 1 69.75 370 LEU A O 1
ATOM 2743 N N . GLY A 1 371 ? -11.922 0.373 -6.668 1 76.19 371 GLY A N 1
ATOM 2744 C CA . GLY A 1 371 ? -13.289 -0.075 -6.91 1 76.19 371 GLY A CA 1
ATOM 2745 C C . GLY A 1 371 ? -13.422 -0.936 -8.156 1 76.19 371 GLY A C 1
ATOM 2746 O O . GLY A 1 371 ? -12.422 -1.414 -8.695 1 76.19 371 GLY A O 1
ATOM 2747 N N . ALA A 1 372 ? -14.641 -1.215 -8.602 1 78.38 372 ALA A N 1
ATOM 2748 C CA . ALA A 1 372 ? -15.062 -2.188 -9.602 1 78.38 372 ALA A CA 1
ATOM 2749 C C . ALA A 1 372 ? -14.469 -1.866 -10.969 1 78.38 372 ALA A C 1
ATOM 2751 O O . ALA A 1 372 ? -13.898 -2.74 -11.625 1 78.38 372 ALA A O 1
ATOM 2752 N N . TRP A 1 373 ? -14.484 -0.625 -11.305 1 75.88 373 TRP A N 1
ATOM 2753 C CA . TRP A 1 373 ? -14.078 -0.251 -12.656 1 75.88 373 TRP A CA 1
ATOM 2754 C C . TRP A 1 373 ? -12.586 -0.475 -12.852 1 75.88 373 TRP A C 1
ATOM 2756 O O . TRP A 1 373 ? -12.164 -1.082 -13.836 1 75.88 373 TRP A O 1
ATOM 2766 N N . LEU A 1 374 ? -11.867 -0.062 -11.961 1 70.38 374 LEU A N 1
ATOM 2767 C CA . LEU A 1 374 ? -10.422 -0.202 -12.094 1 70.38 374 LEU A CA 1
ATOM 2768 C C . LEU A 1 374 ? -10.008 -1.666 -11.984 1 70.38 374 LEU A C 1
ATOM 2770 O O . LEU A 1 374 ? -9.102 -2.111 -12.703 1 70.38 374 LEU A O 1
ATOM 2774 N N . THR A 1 375 ? -10.672 -2.383 -11.117 1 83.44 375 THR A N 1
ATOM 2775 C CA . THR A 1 375 ? -10.375 -3.803 -10.977 1 83.44 375 THR A CA 1
ATOM 2776 C C . THR A 1 375 ? -10.719 -4.555 -12.258 1 83.44 375 THR A C 1
ATOM 2778 O O . THR A 1 375 ? -9.977 -5.438 -12.688 1 83.44 375 THR A O 1
ATOM 2781 N N . SER A 1 376 ? -11.82 -4.195 -12.891 1 82.25 376 SER A N 1
ATOM 2782 C CA . SER A 1 376 ? -12.211 -4.797 -14.156 1 82.25 376 SER A CA 1
ATOM 2783 C C . SER A 1 376 ? -11.172 -4.543 -15.242 1 82.25 376 SER A C 1
ATOM 2785 O O . SER A 1 376 ? -10.852 -5.438 -16.031 1 82.25 376 SER A O 1
ATOM 2787 N N . LEU A 1 377 ? -10.547 -3.373 -15.25 1 74.75 377 LEU A N 1
ATOM 2788 C CA . LEU A 1 377 ? -9.531 -3.002 -16.234 1 74.75 377 LEU A CA 1
ATOM 2789 C C . LEU A 1 377 ? -8.219 -3.732 -15.969 1 74.75 377 LEU A C 1
ATOM 2791 O O . LEU A 1 377 ? -7.539 -4.152 -16.906 1 74.75 377 LEU A O 1
ATOM 2795 N N . ILE A 1 378 ? -7.93 -3.855 -14.688 1 74.69 378 ILE A N 1
ATOM 2796 C CA . ILE A 1 378 ? -6.645 -4.422 -14.289 1 74.69 378 ILE A CA 1
ATOM 2797 C C . ILE A 1 378 ? -6.641 -5.926 -14.555 1 74.69 378 ILE A C 1
ATOM 2799 O O . ILE A 1 378 ? -5.652 -6.477 -15.047 1 74.69 378 ILE A O 1
ATOM 2803 N N . LYS A 1 379 ? -7.781 -6.625 -14.289 1 87.88 379 LYS A N 1
ATOM 2804 C CA . LYS A 1 379 ? -7.758 -8.086 -14.328 1 87.88 379 LYS A CA 1
ATOM 2805 C C . LYS A 1 379 ? -9.039 -8.641 -14.938 1 87.88 379 LYS A C 1
ATOM 2807 O O . LYS A 1 379 ? -8.992 -9.523 -15.797 1 87.88 379 LYS A O 1
ATOM 2812 N N . GLY A 1 380 ? -10.18 -8.062 -14.641 1 88.5 380 GLY A N 1
ATOM 2813 C CA . GLY A 1 380 ? -11.469 -8.664 -14.922 1 88.5 380 GLY A CA 1
ATOM 2814 C C . GLY A 1 380 ? -11.742 -8.82 -16.406 1 88.5 380 GLY A C 1
ATOM 2815 O O . GLY A 1 380 ? -12.242 -9.859 -16.844 1 88.5 380 GLY A O 1
ATOM 2816 N N . LYS A 1 381 ? -11.383 -7.867 -17.219 1 87.19 381 LYS A N 1
ATOM 2817 C CA . LYS A 1 381 ? -11.711 -7.871 -18.641 1 87.19 381 LYS A CA 1
ATOM 2818 C C . LYS A 1 381 ? -10.836 -8.859 -19.406 1 87.19 381 LYS A C 1
ATOM 2820 O O . LYS A 1 381 ? -11.328 -9.602 -20.25 1 87.19 381 LYS A O 1
ATOM 2825 N N . THR A 1 382 ? -9.5 -8.984 -19.062 1 85 382 THR A N 1
ATOM 2826 C CA . THR A 1 382 ? -8.578 -9.703 -19.938 1 85 382 THR A CA 1
ATOM 2827 C C . THR A 1 382 ? -8.086 -10.984 -19.266 1 85 382 THR A C 1
ATOM 2829 O O . THR A 1 382 ? -7.664 -11.922 -19.953 1 85 382 THR A O 1
ATOM 2832 N N . LEU A 1 383 ? -8.086 -10.938 -17.969 1 89.62 383 LEU A N 1
ATOM 2833 C CA . LEU A 1 383 ? -7.551 -12.055 -17.188 1 89.62 383 LEU A CA 1
ATOM 2834 C C . LEU A 1 383 ? -6.133 -12.398 -17.641 1 89.62 383 LEU A C 1
ATOM 2836 O O . LEU A 1 383 ? -5.734 -13.562 -17.625 1 89.62 383 LEU A O 1
ATOM 2840 N N . PHE A 1 384 ? -5.406 -11.398 -18.156 1 84.12 384 PHE A N 1
ATOM 2841 C CA . PHE A 1 384 ? -4.012 -11.461 -18.578 1 84.12 384 PHE A CA 1
ATOM 2842 C C . PHE A 1 384 ? -3.809 -12.539 -19.641 1 84.12 384 PHE A C 1
ATOM 2844 O O . PHE A 1 384 ? -2.777 -13.219 -19.656 1 84.12 384 PHE A O 1
ATOM 2851 N N . LEU A 1 385 ? -4.836 -12.781 -20.516 1 87.88 385 LEU A N 1
ATOM 2852 C CA . LEU A 1 385 ? -4.742 -13.805 -21.547 1 87.88 385 LEU A CA 1
ATOM 2853 C C . LEU A 1 385 ? -3.586 -13.508 -22.5 1 87.88 385 LEU A C 1
ATOM 2855 O O . LEU A 1 385 ? -2.949 -14.43 -23.016 1 87.88 385 LEU A O 1
ATOM 2859 N N . ALA A 1 386 ? -3.287 -12.219 -22.672 1 81.25 386 ALA A N 1
ATOM 2860 C CA . ALA A 1 386 ? -2.178 -11.844 -23.547 1 81.25 386 ALA A CA 1
ATOM 2861 C C . ALA A 1 386 ? -0.851 -12.367 -23 1 81.25 386 ALA A C 1
ATOM 2863 O O . ALA A 1 386 ? 0.031 -12.758 -23.766 1 81.25 386 ALA A O 1
ATOM 2864 N N . THR A 1 387 ? -0.658 -12.352 -21.703 1 80.81 387 THR A N 1
ATOM 2865 C CA . THR A 1 387 ? 0.54 -12.891 -21.062 1 80.81 387 THR A CA 1
ATOM 2866 C C . THR A 1 387 ? 0.679 -14.383 -21.344 1 80.81 387 THR A C 1
ATOM 2868 O O . THR A 1 387 ? 1.764 -14.859 -21.688 1 80.81 387 THR A O 1
ATOM 2871 N N . PHE A 1 388 ? -0.404 -15.086 -21.297 1 86.25 388 PHE A N 1
ATOM 2872 C CA . PHE A 1 388 ? -0.418 -16.516 -21.578 1 86.25 388 PHE A CA 1
ATOM 2873 C C . PHE A 1 388 ? -0.012 -16.797 -23.016 1 86.25 388 PHE A C 1
ATOM 2875 O O . PHE A 1 388 ? 0.868 -17.625 -23.281 1 86.25 388 PHE A O 1
ATOM 2882 N N . GLU A 1 389 ? -0.625 -16.031 -23.922 1 83.31 389 GLU A N 1
ATOM 2883 C CA . GLU A 1 389 ? -0.36 -16.234 -25.359 1 83.31 389 GLU A CA 1
ATOM 2884 C C . GLU A 1 389 ? 1.095 -15.914 -25.688 1 83.31 389 GLU A C 1
ATOM 2886 O O . GLU A 1 389 ? 1.691 -16.562 -26.547 1 83.31 389 GLU A O 1
ATOM 2891 N N . ALA A 1 390 ? 1.684 -15.016 -24.938 1 81.06 390 ALA A N 1
ATOM 2892 C CA . ALA A 1 390 ? 3.043 -14.547 -25.203 1 81.06 390 ALA A CA 1
ATOM 2893 C C . ALA A 1 390 ? 4.062 -15.648 -24.906 1 81.06 390 ALA A C 1
ATOM 2895 O O . ALA A 1 390 ? 5.176 -15.625 -25.438 1 81.06 390 ALA A O 1
ATOM 2896 N N . TRP A 1 391 ? 3.695 -16.609 -24.047 1 82.94 391 TRP A N 1
ATOM 2897 C CA . TRP A 1 391 ? 4.598 -17.719 -23.719 1 82.94 391 TRP A CA 1
ATOM 2898 C C . TRP A 1 391 ? 4.902 -18.547 -24.953 1 82.94 391 TRP A C 1
ATOM 2900 O O . TRP A 1 391 ? 5.902 -19.281 -25 1 82.94 391 TRP A O 1
ATOM 2910 N N . PHE A 1 392 ? 4.031 -18.484 -25.922 1 83.25 392 PHE A N 1
ATOM 2911 C CA . PHE A 1 392 ? 4.137 -19.422 -27.047 1 83.25 392 PHE A CA 1
ATOM 2912 C C . PHE A 1 392 ? 4.418 -18.672 -28.344 1 83.25 392 PHE A C 1
ATOM 2914 O O . PHE A 1 392 ? 4.188 -19.203 -29.422 1 83.25 392 PHE A O 1
ATOM 2921 N N . LYS A 1 393 ? 4.703 -17.438 -28.281 1 73.19 393 LYS A N 1
ATOM 2922 C CA . LYS A 1 393 ? 5.062 -16.641 -29.453 1 73.19 393 LYS A CA 1
ATOM 2923 C C . LYS A 1 393 ? 6.578 -16.5 -29.578 1 73.19 393 LYS A C 1
ATOM 2925 O O . LYS A 1 393 ? 7.066 -15.594 -30.266 1 73.19 393 LYS A O 1
ATOM 2930 N N . ALA A 1 394 ? 7.191 -17.5 -29.406 1 61.75 394 ALA A N 1
ATOM 2931 C CA . ALA A 1 394 ? 8.633 -17.344 -29.594 1 61.75 394 ALA A CA 1
ATOM 2932 C C . ALA A 1 394 ? 8.953 -16.938 -31.031 1 61.75 394 ALA A C 1
ATOM 2934 O O . ALA A 1 394 ? 8.242 -17.328 -31.953 1 61.75 394 ALA A O 1
ATOM 2935 N N . MET B 1 1 ? 31.344 -38.531 -31.375 1 29.78 1 MET B N 1
ATOM 2936 C CA . MET B 1 1 ? 30.5 -38.906 -30.25 1 29.78 1 MET B CA 1
ATOM 2937 C C . MET B 1 1 ? 29.594 -37.75 -29.828 1 29.78 1 MET B C 1
ATOM 2939 O O . MET B 1 1 ? 30.078 -36.688 -29.453 1 29.78 1 MET B O 1
ATOM 2943 N N . SER B 1 2 ? 28.625 -37.25 -30.516 1 40.38 2 SER B N 1
ATOM 2944 C CA . SER B 1 2 ? 27.797 -36.062 -30.375 1 40.38 2 SER B CA 1
ATOM 2945 C C . SER B 1 2 ? 27.531 -35.75 -28.906 1 40.38 2 SER B C 1
ATOM 2947 O O . SER B 1 2 ? 27.016 -36.594 -28.172 1 40.38 2 SER B O 1
ATOM 2949 N N . SER B 1 3 ? 28.359 -35.125 -28.156 1 52.03 3 SER B N 1
ATOM 2950 C CA . SER B 1 3 ? 28.516 -34.906 -26.719 1 52.03 3 SER B CA 1
ATOM 2951 C C . SER B 1 3 ? 27.188 -34.5 -26.094 1 52.03 3 SER B C 1
ATOM 2953 O O . SER B 1 3 ? 26.516 -33.562 -26.547 1 52.03 3 SER B O 1
ATOM 2955 N N . GLU B 1 4 ? 26.422 -35.406 -25.422 1 77.25 4 GLU B N 1
ATOM 2956 C CA . GLU B 1 4 ? 25.094 -35.312 -24.844 1 77.25 4 GLU B CA 1
ATOM 2957 C C . GLU B 1 4 ? 24.984 -34.125 -23.906 1 77.25 4 GLU B C 1
ATOM 2959 O O . GLU B 1 4 ? 25.875 -33.906 -23.078 1 77.25 4 GLU B O 1
ATOM 2964 N N . CYS B 1 5 ? 24.141 -33.125 -24.219 1 89.88 5 CYS B N 1
ATOM 2965 C CA . CYS B 1 5 ? 23.922 -31.953 -23.391 1 89.88 5 CYS B CA 1
ATOM 2966 C C . CYS B 1 5 ? 23.594 -32.344 -21.953 1 89.88 5 CYS B C 1
ATOM 2968 O O . CYS B 1 5 ? 22.938 -33.344 -21.719 1 89.88 5 CYS B O 1
ATOM 2970 N N . LEU B 1 6 ? 24.266 -31.656 -21.031 1 95.62 6 LEU B N 1
ATOM 2971 C CA . LEU B 1 6 ? 23.844 -31.781 -19.641 1 95.62 6 LEU B CA 1
ATOM 2972 C C . LEU B 1 6 ? 22.438 -31.219 -19.453 1 95.62 6 LEU B C 1
ATOM 2974 O O . LEU B 1 6 ? 22.094 -30.188 -20.016 1 95.62 6 LEU B O 1
ATOM 2978 N N . ASN B 1 7 ? 21.656 -31.922 -18.703 1 97.5 7 ASN B N 1
ATOM 2979 C CA . ASN B 1 7 ? 20.25 -31.562 -18.578 1 97.5 7 ASN B CA 1
ATOM 2980 C C . ASN B 1 7 ? 20.016 -30.609 -17.406 1 97.5 7 ASN B C 1
ATOM 2982 O O . ASN B 1 7 ? 20.422 -30.891 -16.281 1 97.5 7 ASN B O 1
ATOM 2986 N N . VAL B 1 8 ? 19.406 -29.5 -17.703 1 98.44 8 VAL B N 1
ATOM 2987 C CA . VAL B 1 8 ? 18.734 -28.656 -16.703 1 98.44 8 VAL B CA 1
ATOM 2988 C C . VAL B 1 8 ? 17.234 -28.938 -16.719 1 98.44 8 VAL B C 1
ATOM 2990 O O . VAL B 1 8 ? 16.531 -28.484 -17.625 1 98.44 8 VAL B O 1
ATOM 2993 N N . VAL B 1 9 ? 16.75 -29.641 -15.727 1 98.62 9 VAL B N 1
ATOM 2994 C CA . VAL B 1 9 ? 15.367 -30.094 -15.711 1 98.62 9 VAL B CA 1
ATOM 2995 C C . VAL B 1 9 ? 14.5 -29.094 -14.961 1 98.62 9 VAL B C 1
ATOM 2997 O O . VAL B 1 9 ? 14.828 -28.703 -13.836 1 98.62 9 VAL B O 1
ATOM 3000 N N . VAL B 1 10 ? 13.453 -28.594 -15.617 1 98.88 10 VAL B N 1
ATOM 3001 C CA . VAL B 1 10 ? 12.438 -27.75 -14.984 1 98.88 10 VAL B CA 1
ATOM 3002 C C . VAL B 1 10 ? 11.141 -28.531 -14.82 1 98.88 10 VAL B C 1
ATOM 3004 O O . VAL B 1 10 ? 10.539 -28.969 -15.805 1 98.88 10 VAL B O 1
ATOM 3007 N N . VAL B 1 11 ? 10.711 -28.734 -13.57 1 98.81 11 VAL B N 1
ATOM 3008 C CA . VAL B 1 11 ? 9.523 -29.516 -13.281 1 98.81 11 VAL B CA 1
ATOM 3009 C C . VAL B 1 11 ? 8.32 -28.609 -13.07 1 98.81 11 VAL B C 1
ATOM 3011 O O . VAL B 1 11 ? 8.227 -27.906 -12.055 1 98.81 11 VAL B O 1
ATOM 3014 N N . GLY B 1 12 ? 7.371 -28.656 -14 1 98.31 12 GLY B N 1
ATOM 3015 C CA . GLY B 1 12 ? 6.207 -27.797 -14.008 1 98.31 12 GLY B CA 1
ATOM 3016 C C . GLY B 1 12 ? 6.293 -26.703 -15.062 1 98.31 12 GLY B C 1
ATOM 3017 O O . GLY B 1 12 ? 7.289 -25.984 -15.133 1 98.31 12 GLY B O 1
ATOM 3018 N N . ALA B 1 13 ? 5.234 -26.531 -15.852 1 97.56 13 ALA B N 1
ATOM 3019 C CA . ALA B 1 13 ? 5.266 -25.578 -16.953 1 97.56 13 ALA B CA 1
ATOM 3020 C C . ALA B 1 13 ? 4.199 -24.5 -16.797 1 97.56 13 ALA B C 1
ATOM 3022 O O . ALA B 1 13 ? 3.73 -23.922 -17.781 1 97.56 13 ALA B O 1
ATOM 3023 N N . ALA B 1 14 ? 3.773 -24.297 -15.547 1 94.88 14 ALA B N 1
ATOM 3024 C CA . ALA B 1 14 ? 2.891 -23.156 -15.297 1 94.88 14 ALA B CA 1
ATOM 3025 C C . ALA B 1 14 ? 3.684 -21.859 -15.211 1 94.88 14 ALA B C 1
ATOM 3027 O O . ALA B 1 14 ? 4.777 -21.75 -15.773 1 94.88 14 ALA B O 1
ATOM 3028 N N . SER B 1 15 ? 3.195 -20.828 -14.594 1 92.38 15 SER B N 1
ATOM 3029 C CA . SER B 1 15 ? 3.727 -19.469 -14.656 1 92.38 15 SER B CA 1
ATOM 3030 C C . SER B 1 15 ? 5.191 -19.422 -14.234 1 92.38 15 SER B C 1
ATOM 3032 O O . SER B 1 15 ? 6.012 -18.781 -14.891 1 92.38 15 SER B O 1
ATOM 3034 N N . ALA B 1 16 ? 5.535 -20.094 -13.18 1 95.81 16 ALA B N 1
ATOM 3035 C CA . ALA B 1 16 ? 6.91 -20.047 -12.688 1 95.81 16 ALA B CA 1
ATOM 3036 C C . ALA B 1 16 ? 7.844 -20.828 -13.609 1 95.81 16 ALA B C 1
ATOM 3038 O O . ALA B 1 16 ? 8.828 -20.281 -14.117 1 95.81 16 ALA B O 1
ATOM 3039 N N . GLY B 1 17 ? 7.512 -22 -13.938 1 97.94 17 GLY B N 1
ATOM 3040 C CA . GLY B 1 17 ? 8.391 -22.906 -14.664 1 97.94 17 GLY B CA 1
ATOM 3041 C C . GLY B 1 17 ? 8.633 -22.484 -16.094 1 97.94 17 GLY B C 1
ATOM 3042 O O . GLY B 1 17 ? 9.766 -22.516 -16.578 1 97.94 17 GLY B O 1
ATOM 3043 N N . ILE B 1 18 ? 7.613 -22.156 -16.797 1 96.06 18 ILE B N 1
ATOM 3044 C CA . ILE B 1 18 ? 7.773 -21.812 -18.203 1 96.06 18 ILE B CA 1
ATOM 3045 C C . ILE B 1 18 ? 8.625 -20.562 -18.344 1 96.06 18 ILE B C 1
ATOM 3047 O O . ILE B 1 18 ? 9.43 -20.438 -19.266 1 96.06 18 ILE B O 1
ATOM 3051 N N . ASN B 1 19 ? 8.438 -19.594 -17.391 1 94.25 19 ASN B N 1
ATOM 3052 C CA . ASN B 1 19 ? 9.258 -18.391 -17.422 1 94.25 19 ASN B CA 1
ATOM 3053 C C . ASN B 1 19 ? 10.719 -18.703 -17.141 1 94.25 19 ASN B C 1
ATOM 3055 O O . ASN B 1 19 ? 11.617 -18.141 -17.781 1 94.25 19 ASN B O 1
ATOM 3059 N N . VAL B 1 20 ? 11.016 -19.578 -16.219 1 97.44 20 VAL B N 1
ATOM 3060 C CA . VAL B 1 20 ? 12.391 -19.984 -15.953 1 97.44 20 VAL B CA 1
ATOM 3061 C C . VAL B 1 20 ? 12.969 -20.703 -17.172 1 97.44 20 VAL B C 1
ATOM 3063 O O . VAL B 1 20 ? 14.078 -20.406 -17.609 1 97.44 20 VAL B O 1
ATOM 3066 N N . ALA B 1 21 ? 12.219 -21.641 -17.719 1 97.88 21 ALA B N 1
ATOM 3067 C CA . ALA B 1 21 ? 12.68 -22.469 -18.828 1 97.88 21 ALA B CA 1
ATOM 3068 C C . ALA B 1 21 ? 13.055 -21.609 -20.047 1 97.88 21 ALA B C 1
ATOM 3070 O O . ALA B 1 21 ? 14.102 -21.812 -20.656 1 97.88 21 ALA B O 1
ATOM 3071 N N . THR B 1 22 ? 12.211 -20.672 -20.359 1 94.94 22 THR B N 1
ATOM 3072 C CA . THR B 1 22 ? 12.453 -19.859 -21.547 1 94.94 22 THR B CA 1
ATOM 3073 C C . THR B 1 22 ? 13.648 -18.938 -21.328 1 94.94 22 THR B C 1
ATOM 3075 O O . THR B 1 22 ? 14.43 -18.703 -22.25 1 94.94 22 THR B O 1
ATOM 3078 N N . LYS B 1 23 ? 13.805 -18.422 -20.109 1 93.75 23 LYS B N 1
ATOM 3079 C CA . LYS B 1 23 ? 14.969 -17.594 -19.812 1 93.75 23 LYS B CA 1
ATOM 3080 C C . LYS B 1 23 ? 16.25 -18.422 -19.859 1 93.75 23 LYS B C 1
ATOM 3082 O O . LYS B 1 23 ? 17.266 -17.953 -20.391 1 93.75 23 LYS B O 1
ATOM 3087 N N . LEU B 1 24 ? 16.234 -19.578 -19.359 1 96.94 24 LEU B N 1
ATOM 3088 C CA . LEU B 1 24 ? 17.375 -20.469 -19.375 1 96.94 24 LEU B CA 1
ATOM 3089 C C . LEU B 1 24 ? 17.75 -20.844 -20.797 1 96.94 24 LEU B C 1
ATOM 3091 O O . LEU B 1 24 ? 18.938 -20.875 -21.156 1 96.94 24 LEU B O 1
ATOM 3095 N N . ALA B 1 25 ? 16.75 -21.156 -21.562 1 95.88 25 ALA B N 1
ATOM 3096 C CA . ALA B 1 25 ? 16.984 -21.578 -22.938 1 95.88 25 ALA B CA 1
ATOM 3097 C C . ALA B 1 25 ? 17.812 -20.547 -23.688 1 95.88 25 ALA B C 1
ATOM 3099 O O . ALA B 1 25 ? 18.625 -20.891 -24.547 1 95.88 25 ALA B O 1
ATOM 3100 N N . LYS B 1 26 ? 17.641 -19.297 -23.297 1 91.25 26 LYS B N 1
ATOM 3101 C CA . LYS B 1 26 ? 18.312 -18.203 -23.984 1 91.25 26 LYS B CA 1
ATOM 3102 C C . LYS B 1 26 ? 19.703 -17.969 -23.391 1 91.25 26 LYS B C 1
ATOM 3104 O O . LYS B 1 26 ? 20.562 -17.359 -24.047 1 91.25 26 LYS B O 1
ATOM 3109 N N . SER B 1 27 ? 19.969 -18.484 -22.266 1 94.44 27 SER B N 1
ATOM 3110 C CA . SER B 1 27 ? 21.156 -18.031 -21.562 1 94.44 27 SER B CA 1
ATOM 3111 C C . SER B 1 27 ? 22.109 -19.188 -21.266 1 94.44 27 SER B C 1
ATOM 3113 O O . SER B 1 27 ? 23.281 -18.984 -20.969 1 94.44 27 SER B O 1
ATOM 3115 N N . LEU B 1 28 ? 21.672 -20.391 -21.391 1 95.88 28 LEU B N 1
ATOM 3116 C CA . LEU B 1 28 ? 22.5 -21.547 -21.078 1 95.88 28 LEU B CA 1
ATOM 3117 C C . LEU B 1 28 ? 23.609 -21.703 -22.109 1 95.88 28 LEU B C 1
ATOM 3119 O O . LEU B 1 28 ? 23.406 -21.469 -23.297 1 95.88 28 LEU B O 1
ATOM 3123 N N . PRO B 1 29 ? 24.828 -22.125 -21.672 1 95.12 29 PRO B N 1
ATOM 3124 C CA . PRO B 1 29 ? 25.844 -22.484 -22.656 1 95.12 29 PRO B CA 1
ATOM 3125 C C . PRO B 1 29 ? 25.438 -23.672 -23.516 1 95.12 29 PRO B C 1
ATOM 3127 O O . PRO B 1 29 ? 24.531 -24.422 -23.156 1 95.12 29 PRO B O 1
ATOM 3130 N N . ALA B 1 30 ? 26.125 -23.875 -24.672 1 93.81 30 ALA B N 1
ATOM 3131 C CA . ALA B 1 30 ? 25.797 -24.891 -25.656 1 93.81 30 ALA B CA 1
ATOM 3132 C C . ALA B 1 30 ? 25.922 -26.297 -25.078 1 93.81 30 ALA B C 1
ATOM 3134 O O . ALA B 1 30 ? 25.391 -27.25 -25.641 1 93.81 30 ALA B O 1
ATOM 3135 N N . THR B 1 31 ? 26.594 -26.438 -23.984 1 95.38 31 THR B N 1
ATOM 3136 C CA . THR B 1 31 ? 26.828 -27.734 -23.344 1 95.38 31 THR B CA 1
ATOM 3137 C C . THR B 1 31 ? 25.594 -28.203 -22.578 1 95.38 31 THR B C 1
ATOM 3139 O O . THR B 1 31 ? 25.547 -29.344 -22.109 1 95.38 31 THR B O 1
ATOM 3142 N N . HIS B 1 32 ? 24.625 -27.297 -22.406 1 96.88 32 HIS B N 1
ATOM 3143 C CA . HIS B 1 32 ? 23.453 -27.609 -21.594 1 96.88 32 HIS B CA 1
ATOM 3144 C C . HIS B 1 32 ? 22.172 -27.5 -22.406 1 96.88 32 HIS B C 1
ATOM 3146 O O . HIS B 1 32 ? 22.125 -26.797 -23.406 1 96.88 32 HIS B O 1
ATOM 3152 N N . ARG B 1 33 ? 21.109 -28.188 -21.969 1 97 33 ARG B N 1
ATOM 3153 C CA . ARG B 1 33 ? 19.766 -28.031 -22.516 1 97 33 ARG B CA 1
ATOM 3154 C C . ARG B 1 33 ? 18.734 -27.984 -21.391 1 97 33 ARG B C 1
ATOM 3156 O O . ARG B 1 33 ? 18.969 -28.484 -20.297 1 97 33 ARG B O 1
ATOM 3163 N N . VAL B 1 34 ? 17.641 -27.359 -21.75 1 98.12 34 VAL B N 1
ATOM 3164 C CA . VAL B 1 34 ? 16.484 -27.375 -20.859 1 98.12 34 VAL B CA 1
ATOM 3165 C C . VAL B 1 34 ? 15.609 -28.578 -21.156 1 98.12 34 VAL B C 1
ATOM 3167 O O . VAL B 1 34 ? 15.344 -28.891 -22.328 1 98.12 34 VAL B O 1
ATOM 3170 N N . VAL B 1 35 ? 15.266 -29.297 -20.172 1 98.31 35 VAL B N 1
ATOM 3171 C CA . VAL B 1 35 ? 14.211 -30.312 -20.234 1 98.31 35 VAL B CA 1
ATOM 3172 C C . VAL B 1 35 ? 13.031 -29.875 -19.359 1 98.31 35 VAL B C 1
ATOM 3174 O O . VAL B 1 35 ? 13.086 -30 -18.141 1 98.31 35 VAL B O 1
ATOM 3177 N N . LEU B 1 36 ? 11.969 -29.375 -20 1 98.5 36 LEU B N 1
ATOM 3178 C CA . LEU B 1 36 ? 10.766 -28.922 -19.312 1 98.5 36 LEU B CA 1
ATOM 3179 C C . LEU B 1 36 ? 9.758 -30.062 -19.172 1 98.5 36 LEU B C 1
ATOM 3181 O O . LEU B 1 36 ? 9.281 -30.609 -20.172 1 98.5 36 LEU B O 1
ATOM 3185 N N . VAL B 1 37 ? 9.445 -30.453 -17.953 1 98.62 37 VAL B N 1
ATOM 3186 C CA . VAL B 1 37 ? 8.547 -31.562 -17.688 1 98.62 37 VAL B CA 1
ATOM 3187 C C . VAL B 1 37 ? 7.238 -31.047 -17.094 1 98.62 37 VAL B C 1
ATOM 3189 O O . VAL B 1 37 ? 7.246 -30.297 -16.125 1 98.62 37 VAL B O 1
ATOM 3192 N N . GLU B 1 38 ? 6.129 -31.406 -17.656 1 98.12 38 GLU B N 1
ATOM 3193 C CA . GLU B 1 38 ? 4.805 -31 -17.188 1 98.12 38 GLU B CA 1
ATOM 3194 C C . GLU B 1 38 ? 3.857 -32.188 -17.109 1 98.12 38 GLU B C 1
ATOM 3196 O O . GLU B 1 38 ? 3.727 -32.969 -18.078 1 98.12 38 GLU B O 1
ATOM 3201 N N . ALA B 1 39 ? 3.229 -32.312 -15.969 1 97 39 ALA B N 1
ATOM 3202 C CA . ALA B 1 39 ? 2.32 -33.438 -15.758 1 97 39 ALA B CA 1
ATOM 3203 C C . ALA B 1 39 ? 1.07 -33.312 -16.625 1 97 39 ALA B C 1
ATOM 3205 O O . ALA B 1 39 ? 0.51 -34.312 -17.062 1 97 39 ALA B O 1
ATOM 3206 N N . ASN B 1 40 ? 0.623 -32.125 -16.859 1 96.94 40 ASN B N 1
ATOM 3207 C CA . ASN B 1 40 ? -0.565 -31.875 -17.672 1 96.94 40 ASN B CA 1
ATOM 3208 C C . ASN B 1 40 ? -0.286 -32.125 -19.156 1 96.94 40 ASN B C 1
ATOM 3210 O O . ASN B 1 40 ? 0.84 -31.922 -19.609 1 96.94 40 ASN B O 1
ATOM 3214 N N . PRO B 1 41 ? -1.29 -32.469 -19.891 1 97.31 41 PRO B N 1
ATOM 3215 C CA . PRO B 1 41 ? -1.1 -32.719 -21.312 1 97.31 41 PRO B CA 1
ATOM 3216 C C . PRO B 1 41 ? -0.979 -31.422 -22.125 1 97.31 41 PRO B C 1
ATOM 3218 O O . PRO B 1 41 ? -0.601 -31.453 -23.297 1 97.31 41 PRO B O 1
ATOM 3221 N N . VAL B 1 42 ? -1.315 -30.266 -21.5 1 97.44 42 VAL B N 1
ATOM 3222 C CA . VAL B 1 42 ? -1.307 -28.969 -22.188 1 97.44 42 VAL B CA 1
ATOM 3223 C C . VAL B 1 42 ? -0.773 -27.891 -21.234 1 97.44 42 VAL B C 1
ATOM 3225 O O . VAL B 1 42 ? -0.647 -28.125 -20.031 1 97.44 42 VAL B O 1
ATOM 3228 N N . ALA B 1 43 ? -0.404 -26.797 -21.875 1 97 43 ALA B N 1
ATOM 3229 C CA . ALA B 1 43 ? -0.256 -25.578 -21.062 1 97 43 ALA B CA 1
ATOM 3230 C C . ALA B 1 43 ? -1.613 -25.078 -20.594 1 97 43 ALA B C 1
ATOM 3232 O O . ALA B 1 43 ? -2.598 -25.125 -21.328 1 97 43 ALA B O 1
ATOM 3233 N N . TYR B 1 44 ? -1.72 -24.641 -19.375 1 96.44 44 TYR B N 1
ATOM 3234 C CA . TYR B 1 44 ? -2.979 -24.297 -18.734 1 96.44 44 TYR B CA 1
ATOM 3235 C C . TYR B 1 44 ? -2.885 -22.938 -18.047 1 96.44 44 TYR B C 1
ATOM 3237 O O . TYR B 1 44 ? -1.955 -22.672 -17.281 1 96.44 44 TYR B O 1
ATOM 3245 N N . TRP B 1 45 ? -3.76 -22.031 -18.375 1 96.38 45 TRP B N 1
ATOM 3246 C CA . TRP B 1 45 ? -3.805 -20.703 -17.766 1 96.38 45 TRP B CA 1
ATOM 3247 C C . TRP B 1 45 ? -4.863 -20.625 -16.672 1 96.38 45 TRP B C 1
ATOM 3249 O O . TRP B 1 45 ? -6 -20.219 -16.922 1 96.38 45 TRP B O 1
ATOM 3259 N N . SER B 1 46 ? -4.457 -20.859 -15.508 1 95.12 46 SER B N 1
ATOM 3260 C CA . SER B 1 46 ? -5.363 -21 -14.367 1 95.12 46 SER B CA 1
ATOM 3261 C C . SER B 1 46 ? -6.078 -19.688 -14.062 1 95.12 46 SER B C 1
ATOM 3263 O O . SER B 1 46 ? -7.191 -19.688 -13.539 1 95.12 46 SER B O 1
ATOM 3265 N N . ILE B 1 47 ? -5.543 -18.562 -14.406 1 93.38 47 ILE B N 1
ATOM 3266 C CA . ILE B 1 47 ? -6.105 -17.25 -14.102 1 93.38 47 ILE B CA 1
ATOM 3267 C C . ILE B 1 47 ? -7.438 -17.094 -14.828 1 93.38 47 ILE B C 1
ATOM 3269 O O . ILE B 1 47 ? -8.352 -16.438 -14.312 1 93.38 47 ILE B O 1
ATOM 3273 N N . GLY B 1 48 ? -7.551 -17.734 -15.945 1 95.88 48 GLY B N 1
ATOM 3274 C CA . GLY B 1 48 ? -8.773 -17.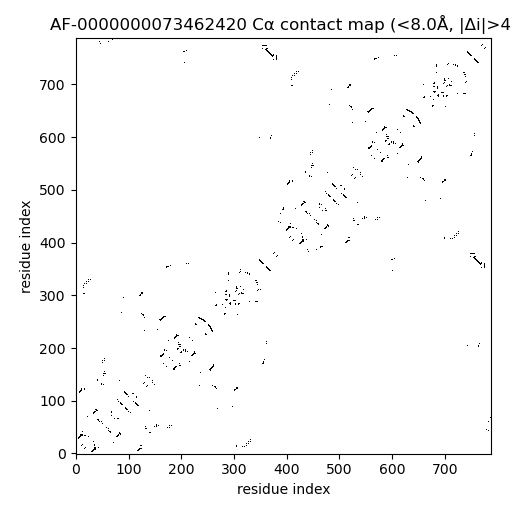625 -16.734 1 95.88 48 GLY B CA 1
ATOM 3275 C C . GLY B 1 48 ? -9.727 -18.781 -16.5 1 95.88 48 GLY B C 1
ATOM 3276 O O . GLY B 1 48 ? -10.797 -18.844 -17.109 1 95.88 48 GLY B O 1
ATOM 3277 N N . ALA B 1 49 ? -9.422 -19.672 -15.641 1 97.44 49 ALA B N 1
ATOM 3278 C CA . ALA B 1 49 ? -10.109 -20.953 -15.539 1 97.44 49 ALA B CA 1
ATOM 3279 C C . ALA B 1 49 ? -11.539 -20.766 -15.031 1 97.44 49 ALA B C 1
ATOM 3281 O O . ALA B 1 49 ? -12.453 -21.469 -15.469 1 97.44 49 ALA B O 1
ATOM 3282 N N . LEU B 1 50 ? -11.734 -19.828 -14.117 1 97.38 50 LEU B N 1
ATOM 3283 C CA . LEU B 1 50 ? -13.062 -19.641 -13.555 1 97.38 50 LEU B CA 1
ATOM 3284 C C . LEU B 1 50 ? -14.031 -19.109 -14.602 1 97.38 50 LEU B C 1
ATOM 3286 O O . LEU B 1 50 ? -15.203 -19.484 -14.633 1 97.38 50 LEU B O 1
ATOM 3290 N N . ARG B 1 51 ? -13.609 -18.266 -15.5 1 97.44 51 ARG B N 1
ATOM 3291 C CA . ARG B 1 51 ? -14.445 -17.828 -16.609 1 97.44 51 ARG B CA 1
ATOM 3292 C C . ARG B 1 51 ? -14.734 -18.969 -17.562 1 97.44 51 ARG B C 1
ATOM 3294 O O . ARG B 1 51 ? -15.859 -19.125 -18.031 1 97.44 51 ARG B O 1
ATOM 3301 N N . ALA B 1 52 ? -13.648 -19.719 -17.797 1 98.38 52 ALA B N 1
ATOM 3302 C CA . ALA B 1 52 ? -13.805 -20.875 -18.688 1 98.38 52 ALA B CA 1
ATOM 3303 C C . ALA B 1 52 ? -14.82 -21.859 -18.141 1 98.38 52 ALA B C 1
ATOM 3305 O O . ALA B 1 52 ? -15.477 -22.578 -18.891 1 98.38 52 ALA B O 1
ATOM 3306 N N . ALA B 1 53 ? -14.992 -21.891 -16.891 1 98.06 53 ALA B N 1
ATOM 3307 C CA . ALA B 1 53 ? -15.883 -22.828 -16.219 1 98.06 53 ALA B CA 1
ATOM 3308 C C . ALA B 1 53 ? -17.344 -22.469 -16.453 1 98.06 53 ALA B C 1
ATOM 3310 O O . ALA B 1 53 ? -18.234 -23.297 -16.297 1 98.06 53 ALA B O 1
ATOM 3311 N N . VAL B 1 54 ? -17.609 -21.188 -16.812 1 98.31 54 VAL B N 1
ATOM 3312 C CA . VAL B 1 54 ? -19 -20.766 -16.859 1 98.31 54 VAL B CA 1
ATOM 3313 C C . VAL B 1 54 ? -19.344 -20.25 -18.25 1 98.31 54 VAL B C 1
ATOM 3315 O O . VAL B 1 54 ? -20.516 -20.141 -18.625 1 98.31 54 VAL B O 1
ATOM 3318 N N . GLN B 1 55 ? -18.359 -19.859 -19.062 1 97.44 55 GLN B N 1
ATOM 3319 C CA . GLN B 1 55 ? -18.594 -19.234 -20.359 1 97.44 55 GLN B CA 1
ATOM 3320 C C . GLN B 1 55 ? -18.219 -20.156 -21.516 1 97.44 55 GLN B C 1
ATOM 3322 O O . GLN B 1 55 ? -17.031 -20.312 -21.812 1 97.44 55 GLN B O 1
ATOM 3327 N N . PRO B 1 56 ? -19.172 -20.688 -22.234 1 97.38 56 PRO B N 1
ATOM 3328 C CA . PRO B 1 56 ? -18.859 -21.578 -23.359 1 97.38 56 PRO B CA 1
ATOM 3329 C C . PRO B 1 56 ? -17.938 -20.922 -24.375 1 97.38 56 PRO B C 1
ATOM 3331 O O . PRO B 1 56 ? -18.109 -19.75 -24.719 1 97.38 56 PRO B O 1
ATOM 3334 N N . GLY B 1 57 ? -16.953 -21.703 -24.781 1 96.44 57 GLY B N 1
ATOM 3335 C CA . GLY B 1 57 ? -16.016 -21.219 -25.797 1 96.44 57 GLY B CA 1
ATOM 3336 C C . GLY B 1 57 ? -14.742 -20.672 -25.188 1 96.44 57 GLY B C 1
ATOM 3337 O O . GLY B 1 57 ? -13.695 -20.656 -25.844 1 96.44 57 GLY B O 1
ATOM 3338 N N . PHE B 1 58 ? -14.773 -20.234 -23.922 1 97 58 PHE B N 1
ATOM 3339 C CA . PHE B 1 58 ? -13.617 -19.578 -23.312 1 97 58 PHE B CA 1
ATOM 3340 C C . PHE B 1 58 ? -12.57 -20.609 -22.922 1 97 58 PHE B C 1
ATOM 3342 O O . PHE B 1 58 ? -11.398 -20.281 -22.75 1 97 58 PHE B O 1
ATOM 3349 N N . GLU B 1 59 ? -12.914 -21.938 -22.75 1 97.56 59 GLU B N 1
ATOM 3350 C CA . GLU B 1 59 ? -11.984 -22.984 -22.344 1 97.56 59 GLU B CA 1
ATOM 3351 C C . GLU B 1 59 ? -10.852 -23.125 -23.359 1 97.56 59 GLU B C 1
ATOM 3353 O O . GLU B 1 59 ? -9.719 -23.453 -22.984 1 97.56 59 GLU B O 1
ATOM 3358 N N . SER B 1 60 ? -11.109 -22.828 -24.609 1 96.69 60 SER B N 1
ATOM 3359 C CA . SER B 1 60 ? -10.086 -22.969 -25.641 1 96.69 60 SER B CA 1
ATOM 3360 C C . SER B 1 60 ? -9.023 -21.891 -25.516 1 96.69 60 SER B C 1
ATOM 3362 O O . SER B 1 60 ? -7.91 -22.031 -26.016 1 96.69 60 SER B O 1
ATOM 3364 N N . LYS B 1 61 ? -9.383 -20.797 -24.828 1 94.56 61 LYS B N 1
ATOM 3365 C CA . LYS B 1 61 ? -8.484 -19.656 -24.734 1 94.56 61 LYS B CA 1
ATOM 3366 C C . LYS B 1 61 ? -7.469 -19.828 -23.609 1 94.56 61 LYS B C 1
ATOM 3368 O O . LYS B 1 61 ? -6.477 -19.109 -23.547 1 94.56 61 LYS B O 1
ATOM 3373 N N . ILE B 1 62 ? -7.711 -20.844 -22.75 1 96.81 62 ILE B N 1
ATOM 3374 C CA . ILE B 1 62 ? -6.848 -20.938 -21.578 1 96.81 62 ILE B CA 1
ATOM 3375 C C . ILE B 1 62 ? -6.008 -22.203 -21.656 1 96.81 62 ILE B C 1
ATOM 3377 O O . ILE B 1 62 ? -5.418 -22.641 -20.656 1 96.81 62 ILE B O 1
ATOM 3381 N N . VAL B 1 63 ? -6 -22.859 -22.812 1 96.75 63 VAL B N 1
ATOM 3382 C CA . VAL B 1 63 ? -5.156 -24.031 -23.062 1 96.75 63 VAL B CA 1
ATOM 3383 C C . VAL B 1 63 ? -4.328 -23.812 -24.328 1 96.75 63 VAL B C 1
ATOM 3385 O O . VAL B 1 63 ? -4.77 -23.141 -25.25 1 96.75 63 VAL B O 1
ATOM 3388 N N . HIS B 1 64 ? -3.137 -24.312 -24.328 1 95.62 64 HIS B N 1
ATOM 3389 C CA . HIS B 1 64 ? -2.248 -24.281 -25.484 1 95.62 64 HIS B CA 1
ATOM 3390 C C . HIS B 1 64 ? -1.446 -25.578 -25.594 1 95.62 64 HIS B C 1
ATOM 3392 O O . HIS B 1 64 ? -1.099 -26.188 -24.578 1 95.62 64 HIS B O 1
ATOM 3398 N N . ASP B 1 65 ? -1.155 -25.969 -26.781 1 96.31 65 ASP B N 1
ATOM 3399 C CA . ASP B 1 65 ? -0.276 -27.125 -26.969 1 96.31 65 ASP B CA 1
ATOM 3400 C C . ASP B 1 65 ? 1.096 -26.875 -26.344 1 96.31 65 ASP B C 1
ATOM 3402 O O . ASP B 1 65 ? 1.666 -25.797 -26.5 1 96.31 65 ASP B O 1
ATOM 3406 N N . LEU B 1 66 ? 1.513 -27.828 -25.625 1 96.5 66 LEU B N 1
ATOM 3407 C CA . LEU B 1 66 ? 2.799 -27.75 -24.938 1 96.5 66 LEU B CA 1
ATOM 3408 C C . LEU B 1 66 ? 3.822 -28.672 -25.578 1 96.5 66 LEU B C 1
ATOM 3410 O O . LEU B 1 66 ? 3.863 -29.875 -25.266 1 96.5 66 LEU B O 1
ATOM 3414 N N . THR B 1 67 ? 4.613 -28.141 -26.484 1 95.81 67 THR B N 1
ATOM 3415 C CA . THR B 1 67 ? 5.637 -28.859 -27.234 1 95.81 67 THR B CA 1
ATOM 3416 C C . THR B 1 67 ? 6.949 -28.078 -27.234 1 95.81 67 THR B C 1
ATOM 3418 O O . THR B 1 67 ? 6.98 -26.906 -26.891 1 95.81 67 THR B O 1
ATOM 3421 N N . SER B 1 68 ? 8.008 -28.844 -27.594 1 96.19 68 SER B N 1
ATOM 3422 C CA . SER B 1 68 ? 9.297 -28.172 -27.719 1 96.19 68 SER B CA 1
ATOM 3423 C C . SER B 1 68 ? 9.219 -27.016 -28.719 1 96.19 68 SER B C 1
ATOM 3425 O O . SER B 1 68 ? 9.781 -25.938 -28.484 1 96.19 68 SER B O 1
ATOM 3427 N N . GLN B 1 69 ? 8.469 -27.188 -29.766 1 94.25 69 GLN B N 1
ATOM 3428 C CA . GLN B 1 69 ? 8.336 -26.172 -30.797 1 94.25 69 GLN B CA 1
ATOM 3429 C C . GLN B 1 69 ? 7.566 -24.953 -30.266 1 94.25 69 GLN B C 1
ATOM 3431 O O . GLN B 1 69 ? 7.949 -23.812 -30.516 1 94.25 69 GLN B O 1
ATOM 3436 N N . SER B 1 70 ? 6.5 -25.234 -29.516 1 94.62 70 SER B N 1
ATOM 3437 C CA . SER B 1 70 ? 5.664 -24.141 -29.047 1 94.62 70 SER B CA 1
ATOM 3438 C C . SER B 1 70 ? 6.383 -23.312 -28 1 94.62 70 SER B C 1
ATOM 3440 O O . SER B 1 70 ? 6.152 -22.094 -27.891 1 94.62 70 SER B O 1
ATOM 3442 N N . VAL B 1 71 ? 7.285 -23.922 -27.234 1 94.81 71 VAL B N 1
ATOM 3443 C CA . VAL B 1 71 ? 7.902 -23.234 -26.094 1 94.81 71 VAL B CA 1
ATOM 3444 C C . VAL B 1 71 ? 9.258 -22.672 -26.516 1 94.81 71 VAL B C 1
ATOM 3446 O O . VAL B 1 71 ? 9.594 -21.531 -26.141 1 94.81 71 VAL B O 1
ATOM 3449 N N . PHE B 1 72 ? 10.008 -23.453 -27.328 1 95.06 72 PHE B N 1
ATOM 3450 C CA . PHE B 1 72 ? 11.398 -23.078 -27.578 1 95.06 72 PHE B CA 1
ATOM 3451 C C . PHE B 1 72 ? 11.609 -22.703 -29.031 1 95.06 72 PHE B C 1
ATOM 3453 O O . PHE B 1 72 ? 12.727 -22.359 -29.438 1 95.06 72 PHE B O 1
ATOM 3460 N N . GLY B 1 73 ? 10.531 -22.781 -29.828 1 90.62 73 GLY B N 1
ATOM 3461 C CA . GLY B 1 73 ? 10.641 -22.422 -31.234 1 90.62 73 GLY B CA 1
ATOM 3462 C C . GLY B 1 73 ? 11.492 -23.406 -32.031 1 90.62 73 GLY B C 1
ATOM 3463 O O . GLY B 1 73 ? 11.289 -24.609 -31.938 1 90.62 73 GLY B O 1
ATOM 3464 N N . SER B 1 74 ? 12.453 -22.828 -32.781 1 85.94 74 SER B N 1
ATOM 3465 C CA . SER B 1 74 ? 13.242 -23.641 -33.719 1 85.94 74 SER B CA 1
ATOM 3466 C C . SER B 1 74 ? 14.477 -24.219 -33.031 1 85.94 74 SER B C 1
ATOM 3468 O O . SER B 1 74 ? 15.234 -24.984 -33.656 1 85.94 74 SER B O 1
ATOM 3470 N N . ASP B 1 75 ? 14.703 -23.859 -31.797 1 85.25 75 ASP B N 1
ATOM 3471 C CA . ASP B 1 75 ? 15.852 -24.422 -31.078 1 85.25 75 ASP B CA 1
ATOM 3472 C C . ASP B 1 75 ? 15.57 -25.844 -30.625 1 85.25 75 ASP B C 1
ATOM 3474 O O . ASP B 1 75 ? 14.93 -26.062 -29.594 1 85.25 75 ASP B O 1
ATOM 3478 N N . ASP B 1 76 ? 16.156 -26.797 -31.281 1 84.12 76 ASP B N 1
ATOM 3479 C CA . ASP B 1 76 ? 15.836 -28.219 -31.078 1 84.12 76 ASP B CA 1
ATOM 3480 C C . ASP B 1 76 ? 16.672 -28.812 -29.938 1 84.12 76 ASP B C 1
ATOM 3482 O O . ASP B 1 76 ? 16.547 -30 -29.641 1 84.12 76 ASP B O 1
ATOM 3486 N N . ARG B 1 77 ? 17.438 -27.922 -29.312 1 91.56 77 ARG B N 1
ATOM 3487 C CA . ARG B 1 77 ? 18.266 -28.375 -28.203 1 91.56 77 ARG B CA 1
ATOM 3488 C C . ARG B 1 77 ? 17.422 -28.609 -26.953 1 91.56 77 ARG B C 1
ATOM 3490 O O . ARG B 1 77 ? 17.688 -29.547 -26.203 1 91.56 77 ARG B O 1
ATOM 3497 N N . HIS B 1 78 ? 16.484 -27.859 -26.781 1 96.31 78 HIS B N 1
ATOM 3498 C CA . HIS B 1 78 ? 15.641 -27.891 -25.594 1 96.31 78 HIS B CA 1
ATOM 3499 C C . HIS B 1 78 ? 14.398 -28.75 -25.812 1 96.31 78 HIS B C 1
ATOM 3501 O O . HIS B 1 78 ? 13.859 -28.797 -26.922 1 96.31 78 HIS B O 1
ATOM 3507 N N . VAL B 1 79 ? 13.953 -29.438 -24.75 1 97.25 79 VAL B N 1
ATOM 3508 C CA . VAL B 1 79 ? 12.914 -30.453 -24.891 1 97.25 79 VAL B CA 1
ATOM 3509 C C . VAL B 1 79 ? 11.781 -30.156 -23.906 1 97.25 79 VAL B C 1
ATOM 3511 O O . VAL B 1 79 ? 12.031 -29.797 -22.75 1 97.25 79 VAL B O 1
ATOM 3514 N N . VAL B 1 80 ? 10.555 -30.359 -24.406 1 97.5 80 VAL B N 1
ATOM 3515 C CA . VAL B 1 80 ? 9.375 -30.328 -23.531 1 97.5 80 VAL B CA 1
ATOM 3516 C C . VAL B 1 80 ? 8.789 -31.734 -23.422 1 97.5 80 VAL B C 1
ATOM 3518 O O . VAL B 1 80 ? 8.609 -32.438 -24.438 1 97.5 80 VAL B O 1
ATOM 3521 N N . LEU B 1 81 ? 8.578 -32.188 -22.25 1 97.69 81 LEU B N 1
ATOM 3522 C CA . LEU B 1 81 ? 7.895 -33.438 -21.953 1 97.69 81 LEU B CA 1
ATOM 3523 C C . LEU B 1 81 ? 6.527 -33.188 -21.328 1 97.69 81 LEU B C 1
ATOM 3525 O O . LEU B 1 81 ? 6.395 -33.156 -20.109 1 97.69 81 LEU B O 1
ATOM 3529 N N . ALA B 1 82 ? 5.465 -33 -22.156 1 96.81 82 ALA B N 1
ATOM 3530 C CA . ALA B 1 82 ? 4.098 -32.812 -21.688 1 96.81 82 ALA B CA 1
ATOM 3531 C C . ALA B 1 82 ? 3.447 -34.125 -21.312 1 96.81 82 ALA B C 1
ATOM 3533 O O . ALA B 1 82 ? 3.814 -35.188 -21.828 1 96.81 82 ALA B O 1
ATOM 3534 N N . GLY B 1 83 ? 2.449 -34.031 -20.375 1 96.44 83 GLY B N 1
ATOM 3535 C CA . GLY B 1 83 ? 1.78 -35.25 -19.922 1 96.44 83 GLY B CA 1
ATOM 3536 C C . GLY B 1 83 ? 2.705 -36.219 -19.203 1 96.44 83 GLY B C 1
ATOM 3537 O O . GLY B 1 83 ? 2.512 -37.438 -19.266 1 96.44 83 GLY B O 1
ATOM 3538 N N . THR B 1 84 ? 3.807 -35.75 -18.688 1 96.88 84 THR B N 1
ATOM 3539 C CA . THR B 1 84 ? 4.836 -36.531 -18 1 96.88 84 THR B CA 1
ATOM 3540 C C . THR B 1 84 ? 5.012 -36.062 -16.562 1 96.88 84 THR B C 1
ATOM 3542 O O . THR B 1 84 ? 5.188 -34.844 -16.312 1 96.88 84 THR B O 1
ATOM 3545 N N . ARG B 1 85 ? 4.949 -36.938 -15.609 1 96.94 85 ARG B N 1
ATOM 3546 C CA . ARG B 1 85 ? 5.051 -36.562 -14.203 1 96.94 85 ARG B CA 1
ATOM 3547 C C . ARG B 1 85 ? 6.383 -37.031 -13.617 1 96.94 85 ARG B C 1
ATOM 3549 O O . ARG B 1 85 ? 6.816 -38.156 -13.844 1 96.94 85 ARG B O 1
ATOM 3556 N N . VAL B 1 86 ? 7.07 -36.094 -12.953 1 97.88 86 VAL B N 1
ATOM 3557 C CA . VAL B 1 86 ? 8.219 -36.5 -12.148 1 97.88 86 VAL B CA 1
ATOM 3558 C C . VAL B 1 86 ? 7.746 -37.188 -10.867 1 97.88 86 VAL B C 1
ATOM 3560 O O . VAL B 1 86 ? 6.918 -36.625 -10.141 1 97.88 86 VAL B O 1
ATOM 3563 N N . VAL B 1 87 ? 8.32 -38.375 -10.555 1 96.56 87 VAL B N 1
ATOM 3564 C CA . VAL B 1 87 ? 7.766 -39.125 -9.445 1 96.56 87 VAL B CA 1
ATOM 3565 C C . VAL B 1 87 ? 8.852 -39.406 -8.398 1 96.56 87 VAL B C 1
ATOM 3567 O O . VAL B 1 87 ? 8.57 -39.938 -7.324 1 96.56 87 VAL B O 1
ATOM 3570 N N . ASP B 1 88 ? 10.094 -39.094 -8.695 1 96.69 88 ASP B N 1
ATOM 3571 C CA . ASP B 1 88 ? 11.188 -39.25 -7.742 1 96.69 88 ASP B CA 1
ATOM 3572 C C . ASP B 1 88 ? 12.312 -38.25 -8.031 1 96.69 88 ASP B C 1
ATOM 3574 O O . ASP B 1 88 ? 12.5 -37.812 -9.172 1 96.69 88 ASP B O 1
ATOM 3578 N N . LEU B 1 89 ? 12.969 -37.844 -7.031 1 97.94 89 LEU B N 1
ATOM 3579 C CA . LEU B 1 89 ? 14.086 -36.906 -7.086 1 97.94 89 LEU B CA 1
ATOM 3580 C C . LEU B 1 89 ? 15.328 -37.5 -6.426 1 97.94 89 LEU B C 1
ATOM 3582 O O . LEU B 1 89 ? 15.305 -37.812 -5.238 1 97.94 89 LEU B O 1
ATOM 3586 N N . GLN B 1 90 ? 16.359 -37.594 -7.164 1 96.88 90 GLN B N 1
ATOM 3587 C CA . GLN B 1 90 ? 17.641 -38.094 -6.656 1 96.88 90 GLN B CA 1
ATOM 3588 C C . GLN B 1 90 ? 18.734 -37.031 -6.844 1 96.88 90 GLN B C 1
ATOM 3590 O O . GLN B 1 90 ? 18.516 -36.031 -7.492 1 96.88 90 GLN B O 1
ATOM 3595 N N . ALA B 1 91 ? 19.906 -37.281 -6.273 1 96.75 91 ALA B N 1
ATOM 3596 C CA . ALA B 1 91 ? 21 -36.312 -6.289 1 96.75 91 ALA B CA 1
ATOM 3597 C C . ALA B 1 91 ? 21.453 -36.031 -7.715 1 96.75 91 ALA B C 1
ATOM 3599 O O . ALA B 1 91 ? 21.812 -34.875 -8.039 1 96.75 91 ALA B O 1
ATOM 3600 N N . ASP B 1 92 ? 21.359 -37.094 -8.562 1 95.94 92 ASP B N 1
ATOM 3601 C CA . ASP B 1 92 ? 21.969 -36.875 -9.875 1 95.94 92 ASP B CA 1
ATOM 3602 C C . ASP B 1 92 ? 20.984 -37.188 -10.992 1 95.94 92 ASP B C 1
ATOM 3604 O O . ASP B 1 92 ? 21.328 -37.156 -12.172 1 95.94 92 ASP B O 1
ATOM 3608 N N . HIS B 1 93 ? 19.766 -37.594 -10.68 1 96.19 93 HIS B N 1
ATOM 3609 C CA . HIS B 1 93 ? 18.75 -37.844 -11.695 1 96.19 93 HIS B CA 1
ATOM 3610 C C . HIS B 1 93 ? 17.344 -37.656 -11.141 1 96.19 93 HIS B C 1
ATOM 3612 O O . HIS B 1 93 ? 17.156 -37.625 -9.922 1 96.19 93 HIS B O 1
ATOM 3618 N N . VAL B 1 94 ? 16.391 -37.469 -11.992 1 97.5 94 VAL B N 1
ATOM 3619 C CA . VAL B 1 94 ? 14.977 -37.531 -11.648 1 97.5 94 VAL B CA 1
ATOM 3620 C C . VAL B 1 94 ? 14.305 -38.688 -12.383 1 97.5 94 VAL B C 1
ATOM 3622 O O . VAL B 1 94 ? 14.828 -39.188 -13.383 1 97.5 94 VAL B O 1
ATOM 3625 N N . VAL B 1 95 ? 13.18 -39.125 -11.836 1 97.19 95 VAL B N 1
ATOM 3626 C CA . VAL B 1 95 ? 12.445 -40.219 -12.453 1 97.19 95 VAL B CA 1
ATOM 3627 C C . VAL B 1 95 ? 11.086 -39.719 -12.938 1 97.19 95 VAL B C 1
ATOM 3629 O O . VAL B 1 95 ? 10.367 -39.062 -12.203 1 97.19 95 VAL B O 1
ATOM 3632 N N . VAL B 1 96 ? 10.773 -40 -14.203 1 97.62 96 VAL B N 1
ATOM 3633 C CA . VAL B 1 96 ? 9.461 -39.656 -14.742 1 97.62 96 VAL B CA 1
ATOM 3634 C C . VAL B 1 96 ? 8.641 -40.938 -14.961 1 97.62 96 VAL B C 1
ATOM 3636 O O . VAL B 1 96 ? 9.195 -42.031 -15.07 1 97.62 96 VAL B O 1
ATOM 3639 N N . ASP B 1 97 ? 7.363 -40.844 -15.055 1 95.94 97 ASP B N 1
ATOM 3640 C CA . ASP B 1 97 ? 6.43 -41.938 -14.93 1 95.94 97 ASP B CA 1
ATOM 3641 C C . ASP B 1 97 ? 6.129 -42.562 -16.297 1 95.94 97 ASP B C 1
ATOM 3643 O O . ASP B 1 97 ? 5.164 -43.312 -16.438 1 95.94 97 ASP B O 1
ATOM 3647 N N . LYS B 1 98 ? 6.836 -42.125 -17.312 1 93.62 98 LYS B N 1
ATOM 3648 C CA . LYS B 1 98 ? 6.629 -42.75 -18.609 1 93.62 98 LYS B CA 1
ATOM 3649 C C . LYS B 1 98 ? 7.934 -42.844 -19.406 1 93.62 98 LYS B C 1
ATOM 3651 O O . LYS B 1 98 ? 8.945 -42.281 -18.984 1 93.62 98 LYS B O 1
ATOM 3656 N N . ASP B 1 99 ? 7.945 -43.625 -20.484 1 93.81 99 ASP B N 1
ATOM 3657 C CA . ASP B 1 99 ? 9.102 -43.719 -21.375 1 93.81 99 ASP B CA 1
ATOM 3658 C C . ASP B 1 99 ? 9.25 -42.469 -22.219 1 93.81 99 ASP B C 1
ATOM 3660 O O . ASP B 1 99 ? 8.352 -42.125 -23 1 93.81 99 ASP B O 1
ATOM 3664 N N . VAL B 1 100 ? 10.359 -41.812 -21.969 1 93.69 100 VAL B N 1
ATOM 3665 C CA . VAL B 1 100 ? 10.586 -40.594 -22.734 1 93.69 100 VAL B CA 1
ATOM 3666 C C . VAL B 1 100 ? 11.859 -40.75 -23.578 1 93.69 100 VAL B C 1
ATOM 3668 O O . VAL B 1 100 ? 12.445 -39.75 -24 1 93.69 100 VAL B O 1
ATOM 3671 N N . SER B 1 101 ? 12.375 -41.875 -23.797 1 88.88 101 SER B N 1
ATOM 3672 C CA . SER B 1 101 ? 13.641 -42.125 -24.469 1 88.88 101 SER B CA 1
ATOM 3673 C C . SER B 1 101 ? 13.594 -41.688 -25.938 1 88.88 101 SER B C 1
ATOM 3675 O O . SER B 1 101 ? 14.617 -41.344 -26.516 1 88.88 101 SER B O 1
ATOM 3677 N N . ALA B 1 102 ? 12.445 -41.719 -26.5 1 87.12 102 ALA B N 1
ATOM 3678 C CA . ALA B 1 102 ? 12.289 -41.344 -27.906 1 87.12 102 ALA B CA 1
ATOM 3679 C C . ALA B 1 102 ? 12.5 -39.844 -28.109 1 87.12 102 ALA B C 1
ATOM 3681 O O . ALA B 1 102 ? 12.914 -39.406 -29.188 1 87.12 102 ALA B O 1
ATOM 3682 N N . VAL B 1 103 ? 12.25 -39.062 -27.031 1 89.81 103 VAL B N 1
ATOM 3683 C CA . VAL B 1 103 ? 12.281 -37.625 -27.188 1 89.81 103 VAL B CA 1
ATOM 3684 C C . VAL B 1 103 ? 13.492 -37.031 -26.469 1 89.81 103 VAL B C 1
ATOM 3686 O O . VAL B 1 103 ? 13.938 -35.938 -26.781 1 89.81 103 VAL B O 1
ATOM 3689 N N . LEU B 1 104 ? 13.984 -37.781 -25.562 1 91.62 104 LEU B N 1
ATOM 3690 C CA . LEU B 1 104 ? 15.125 -37.344 -24.797 1 91.62 104 LEU B CA 1
ATOM 3691 C C . LEU B 1 104 ? 16.281 -38.344 -24.875 1 91.62 104 LEU B C 1
ATOM 3693 O O . LEU B 1 104 ? 16.281 -39.344 -24.156 1 91.62 104 LEU B O 1
ATOM 3697 N N . SER B 1 105 ? 17.219 -37.969 -25.656 1 85.94 105 SER B N 1
ATOM 3698 C CA . SER B 1 105 ? 18.359 -38.875 -25.828 1 85.94 105 SER B CA 1
ATOM 3699 C C . SER B 1 105 ? 19.172 -38.969 -24.547 1 85.94 105 SER B C 1
ATOM 3701 O O . SER B 1 105 ? 19.281 -38.031 -23.781 1 85.94 105 SER B O 1
ATOM 3703 N N . GLY B 1 106 ? 19.672 -40.188 -24.297 1 82.38 106 GLY B N 1
ATOM 3704 C CA . GLY B 1 106 ? 20.562 -40.375 -23.156 1 82.38 106 GLY B CA 1
ATOM 3705 C C . GLY B 1 106 ? 19.812 -40.812 -21.906 1 82.38 106 GLY B C 1
ATOM 3706 O O . GLY B 1 106 ? 20.438 -41.062 -20.859 1 82.38 106 GLY B O 1
ATOM 3707 N N . SER B 1 107 ? 18.469 -40.938 -22.016 1 83.19 107 SER B N 1
ATOM 3708 C CA . SER B 1 107 ? 17.688 -41.375 -20.859 1 83.19 107 SER B CA 1
ATOM 3709 C C . SER B 1 107 ? 17.594 -42.875 -20.812 1 83.19 107 SER B C 1
ATOM 3711 O O . SER B 1 107 ? 17.797 -43.562 -21.812 1 83.19 107 SER B O 1
ATOM 3713 N N . SER B 1 108 ? 17.484 -43.375 -19.562 1 83.06 108 SER B N 1
ATOM 3714 C CA . SER B 1 108 ? 17.359 -44.812 -19.344 1 83.06 108 SER B CA 1
ATOM 3715 C C . SER B 1 108 ? 15.977 -45.188 -18.844 1 83.06 108 SER B C 1
ATOM 3717 O O . SER B 1 108 ? 15.492 -44.625 -17.859 1 83.06 108 SER B O 1
ATOM 3719 N N . THR B 1 109 ? 15.336 -46.125 -19.578 1 84.38 109 THR B N 1
ATOM 3720 C CA . THR B 1 109 ? 13.977 -46.531 -19.234 1 84.38 109 THR B CA 1
ATOM 3721 C C . THR B 1 109 ? 13.953 -47.906 -18.562 1 84.38 109 THR B C 1
ATOM 3723 O O . THR B 1 109 ? 14.672 -48.812 -19 1 84.38 109 THR B O 1
ATOM 3726 N N . ASP B 1 110 ? 13.422 -47.969 -17.422 1 81.62 110 ASP B N 1
ATOM 3727 C CA . ASP B 1 110 ? 13.18 -49.219 -16.75 1 81.62 110 ASP B CA 1
ATOM 3728 C C . ASP B 1 110 ? 11.742 -49.312 -16.234 1 81.62 110 ASP B C 1
ATOM 3730 O O . ASP B 1 110 ? 11.305 -48.469 -15.469 1 81.62 110 ASP B O 1
ATOM 3734 N N . GLY B 1 111 ? 11.023 -50.406 -16.578 1 84.19 111 GLY B N 1
ATOM 3735 C CA . GLY B 1 111 ? 9.695 -50.688 -16.047 1 84.19 111 GLY B CA 1
ATOM 3736 C C . GLY B 1 111 ? 8.703 -49.562 -16.344 1 84.19 111 GLY B C 1
ATOM 3737 O O . GLY B 1 111 ? 7.879 -49.25 -15.484 1 84.19 111 GLY B O 1
ATOM 3738 N N . GLY B 1 112 ? 8.812 -48.875 -17.359 1 87.38 112 GLY B N 1
ATOM 3739 C CA . GLY B 1 112 ? 7.863 -47.844 -17.75 1 87.38 112 GLY B CA 1
ATOM 3740 C C . GLY B 1 112 ? 8.211 -46.469 -17.172 1 87.38 112 GLY B C 1
ATOM 3741 O O . GLY B 1 112 ? 7.434 -45.531 -17.297 1 87.38 112 GLY B O 1
ATOM 3742 N N . ARG B 1 113 ? 9.273 -46.438 -16.453 1 93.06 113 ARG B N 1
ATOM 3743 C CA . ARG B 1 113 ? 9.805 -45.188 -15.922 1 93.06 113 ARG B CA 1
ATOM 3744 C C . ARG B 1 113 ? 11.133 -44.812 -16.578 1 93.06 113 ARG B C 1
ATOM 3746 O O . ARG B 1 113 ? 11.789 -45.688 -17.156 1 93.06 113 ARG B O 1
ATOM 3753 N N . THR B 1 114 ? 11.398 -43.594 -16.625 1 95.12 114 THR B N 1
ATOM 3754 C CA . THR B 1 114 ? 12.656 -43.156 -17.219 1 95.12 114 THR B CA 1
ATOM 3755 C C . THR B 1 114 ? 13.461 -42.312 -16.219 1 95.12 114 THR B C 1
ATOM 3757 O O . THR B 1 114 ? 12.914 -41.469 -15.531 1 95.12 114 THR B O 1
ATOM 3760 N N . ARG B 1 115 ? 14.727 -42.656 -16.109 1 95.62 115 ARG B N 1
ATOM 3761 C CA . ARG B 1 115 ? 15.68 -41.875 -15.344 1 95.62 115 ARG B CA 1
ATOM 3762 C C . ARG B 1 115 ? 16.328 -40.812 -16.234 1 95.62 115 ARG B C 1
ATOM 3764 O O . ARG B 1 115 ? 16.844 -41.125 -17.297 1 95.62 115 ARG B O 1
ATOM 3771 N N . ILE B 1 116 ? 16.203 -39.562 -15.812 1 95.75 116 ILE B N 1
ATOM 3772 C CA . ILE B 1 116 ? 16.828 -38.438 -16.531 1 95.75 116 ILE B CA 1
ATOM 3773 C C . ILE B 1 116 ? 17.984 -37.875 -15.711 1 95.75 116 ILE B C 1
ATOM 3775 O O . ILE B 1 116 ? 17.781 -37.344 -14.617 1 95.75 116 ILE B O 1
ATOM 3779 N N . ALA B 1 117 ? 19.219 -38.062 -16.219 1 95.81 117 ALA B N 1
ATOM 3780 C CA . ALA B 1 117 ? 20.359 -37.438 -15.547 1 95.81 117 ALA B CA 1
ATOM 3781 C C . ALA B 1 117 ? 20.234 -35.938 -15.516 1 95.81 117 ALA B C 1
ATOM 3783 O O . ALA B 1 117 ? 19.781 -35.312 -16.484 1 95.81 117 ALA B O 1
ATOM 3784 N N . VAL B 1 118 ? 20.672 -35.312 -14.367 1 97 118 VAL B N 1
ATOM 3785 C CA . VAL B 1 118 ? 20.469 -33.875 -14.25 1 97 118 VAL B CA 1
ATOM 3786 C C . VAL B 1 118 ? 21.781 -33.219 -13.836 1 97 118 VAL B C 1
ATOM 3788 O O . VAL B 1 118 ? 22.562 -33.781 -13.062 1 97 118 VAL B O 1
ATOM 3791 N N . ASP B 1 119 ? 22.016 -32.062 -14.367 1 97.81 119 ASP B N 1
ATOM 3792 C CA . ASP B 1 119 ? 23.031 -31.141 -13.844 1 97.81 119 ASP B CA 1
ATOM 3793 C C . ASP B 1 119 ? 22.422 -30.188 -12.812 1 97.81 119 ASP B C 1
ATOM 3795 O O . ASP B 1 119 ? 23.047 -29.875 -11.797 1 97.81 119 ASP B O 1
ATOM 3799 N N . ARG B 1 120 ? 21.281 -29.703 -13.148 1 98.19 120 ARG B N 1
ATOM 3800 C CA . ARG B 1 120 ? 20.484 -28.875 -12.258 1 98.19 120 ARG B CA 1
ATOM 3801 C C . ARG B 1 120 ? 18.984 -29.188 -12.391 1 98.19 120 ARG B C 1
ATOM 3803 O O . ARG B 1 120 ? 18.547 -29.656 -13.438 1 98.19 120 ARG B O 1
ATOM 3810 N N . VAL B 1 121 ? 18.25 -28.891 -11.328 1 98.69 121 VAL B N 1
ATOM 3811 C CA . VAL B 1 121 ? 16.812 -29.125 -11.32 1 98.69 121 VAL B CA 1
ATOM 3812 C C . VAL B 1 121 ? 16.094 -27.922 -10.727 1 98.69 121 VAL B C 1
ATOM 3814 O O . VAL B 1 121 ? 16.516 -27.375 -9.703 1 98.69 121 VAL B O 1
ATOM 3817 N N . VAL B 1 122 ? 15.07 -27.438 -11.375 1 98.88 122 VAL B N 1
ATOM 3818 C CA . VAL B 1 122 ? 14.172 -26.422 -10.828 1 98.88 122 VAL B CA 1
ATOM 3819 C C . VAL B 1 122 ? 12.82 -27.062 -10.492 1 98.88 122 VAL B C 1
ATOM 3821 O O . VAL B 1 122 ? 12.148 -27.609 -11.375 1 98.88 122 VAL B O 1
ATOM 3824 N N . LEU B 1 123 ? 12.461 -27 -9.273 1 98.81 123 LEU B N 1
ATOM 3825 C CA . LEU B 1 123 ? 11.141 -27.453 -8.844 1 98.81 123 LEU B CA 1
ATOM 3826 C C . LEU B 1 123 ? 10.141 -26.297 -8.883 1 98.81 123 LEU B C 1
ATOM 3828 O O . LEU B 1 123 ? 10.078 -25.5 -7.953 1 98.81 123 LEU B O 1
ATOM 3832 N N . ALA B 1 124 ? 9.367 -26.203 -9.914 1 98.62 124 ALA B N 1
ATOM 3833 C CA . ALA B 1 124 ? 8.258 -25.281 -10.109 1 98.62 124 ALA B CA 1
ATOM 3834 C C . ALA B 1 124 ? 6.918 -26.016 -10.125 1 98.62 124 ALA B C 1
ATOM 3836 O O . ALA B 1 124 ? 6.125 -25.844 -11.055 1 98.62 124 ALA B O 1
ATOM 3837 N N . ILE B 1 125 ? 6.582 -26.672 -9.039 1 97.88 125 ILE B N 1
ATOM 3838 C CA . ILE B 1 125 ? 5.551 -27.703 -9.047 1 97.88 125 ILE B CA 1
ATOM 3839 C C . ILE B 1 125 ? 4.23 -27.109 -8.555 1 97.88 125 ILE B C 1
ATOM 3841 O O . ILE B 1 125 ? 3.203 -27.797 -8.555 1 97.88 125 ILE B O 1
ATOM 3845 N N . GLY B 1 126 ? 4.195 -25.938 -8.227 1 96.25 126 GLY B N 1
ATOM 3846 C CA . GLY B 1 126 ? 2.99 -25.141 -8.008 1 96.25 126 GLY B CA 1
ATOM 3847 C C . GLY B 1 126 ? 2.191 -25.609 -6.805 1 96.25 126 GLY B C 1
ATOM 3848 O O . GLY B 1 126 ? 2.764 -25.969 -5.773 1 96.25 126 GLY B O 1
ATOM 3849 N N . SER B 1 127 ? 0.88 -25.438 -6.883 1 95.25 127 SER B N 1
ATOM 3850 C CA . SER B 1 127 ? -0.046 -25.75 -5.797 1 95.25 127 SER B CA 1
ATOM 3851 C C . SER B 1 127 ? -1.142 -26.703 -6.266 1 95.25 127 SER B C 1
ATOM 3853 O O . SER B 1 127 ? -1.37 -26.859 -7.469 1 95.25 127 SER B O 1
ATOM 3855 N N . ASP B 1 128 ? -1.679 -27.328 -5.273 1 91.62 128 ASP B N 1
ATOM 3856 C CA . ASP B 1 128 ? -2.828 -28.203 -5.512 1 91.62 128 ASP B CA 1
ATOM 3857 C C . ASP B 1 128 ? -4.137 -27.438 -5.289 1 91.62 128 ASP B C 1
ATOM 3859 O O . ASP B 1 128 ? -4.281 -26.719 -4.309 1 91.62 128 ASP B O 1
ATOM 3863 N N . TYR B 1 129 ? -4.977 -27.531 -6.281 1 89.12 129 TYR B N 1
ATOM 3864 C CA . TYR B 1 129 ? -6.336 -27.016 -6.227 1 89.12 129 TYR B CA 1
ATOM 3865 C C . TYR B 1 129 ? -7.293 -27.906 -7.008 1 89.12 129 TYR B C 1
ATOM 3867 O O . TYR B 1 129 ? -6.867 -28.672 -7.875 1 89.12 129 TYR B O 1
ATOM 3875 N N . GLY B 1 130 ? -8.531 -27.875 -6.711 1 89.31 130 GLY B N 1
ATOM 3876 C CA . GLY B 1 130 ? -9.508 -28.609 -7.5 1 89.31 130 GLY B CA 1
ATOM 3877 C C . GLY B 1 130 ? -9.82 -27.938 -8.828 1 89.31 130 GLY B C 1
ATOM 3878 O O . GLY B 1 130 ? -9.484 -26.781 -9.039 1 89.31 130 GLY B O 1
ATOM 3879 N N . PHE B 1 131 ? -10.367 -28.781 -9.734 1 93.75 131 PHE B N 1
ATOM 3880 C CA . PHE B 1 131 ? -10.891 -28.203 -10.969 1 93.75 131 PHE B CA 1
ATOM 3881 C C . PHE B 1 131 ? -12 -27.203 -10.672 1 93.75 131 PHE B C 1
ATOM 3883 O O . PHE B 1 131 ? -12.812 -27.422 -9.773 1 93.75 131 PHE B O 1
ATOM 3890 N N . PRO B 1 132 ? -11.938 -26.062 -11.297 1 95.06 132 PRO B N 1
ATOM 3891 C CA . PRO B 1 132 ? -11.195 -25.766 -12.523 1 95.06 132 PRO B CA 1
ATOM 3892 C C . PRO B 1 132 ? -9.898 -25 -12.266 1 95.06 132 PRO B C 1
ATOM 3894 O O . PRO B 1 132 ? -9.164 -24.688 -13.203 1 95.06 132 PRO B O 1
ATOM 3897 N N . ALA B 1 133 ? -9.57 -24.703 -11.039 1 92.38 133 ALA B N 1
ATOM 3898 C CA . ALA B 1 133 ? -8.344 -23.969 -10.758 1 92.38 133 ALA B CA 1
ATOM 3899 C C . ALA B 1 133 ? -7.113 -24.719 -11.258 1 92.38 133 ALA B C 1
ATOM 3901 O O . ALA B 1 133 ? -6.109 -24.094 -11.617 1 92.38 133 ALA B O 1
ATOM 3902 N N . ARG B 1 134 ? -7.203 -26 -11.266 1 93.88 134 ARG B N 1
ATOM 3903 C CA . ARG B 1 134 ? -6.223 -26.891 -11.867 1 93.88 134 ARG B CA 1
ATOM 3904 C C . ARG B 1 134 ? -6.902 -27.953 -12.719 1 93.88 134 ARG B C 1
ATOM 3906 O O . ARG B 1 134 ? -8.078 -28.281 -12.508 1 93.88 134 ARG B O 1
ATOM 3913 N N . ILE B 1 135 ? -6.137 -28.469 -13.641 1 94.25 135 ILE B N 1
ATOM 3914 C CA . ILE B 1 135 ? -6.652 -29.531 -14.484 1 94.25 135 ILE B CA 1
ATOM 3915 C C . ILE B 1 135 ? -6.879 -30.797 -13.648 1 94.25 135 ILE B C 1
ATOM 3917 O O . ILE B 1 135 ? -6.086 -31.109 -12.766 1 94.25 135 ILE B O 1
ATOM 3921 N N . SER B 1 136 ? -7.926 -31.469 -13.969 1 90.56 136 SER B N 1
ATOM 3922 C CA . SER B 1 136 ? -8.172 -32.75 -13.32 1 90.56 136 SER B CA 1
ATOM 3923 C C . SER B 1 136 ? -7.059 -33.75 -13.617 1 90.56 136 SER B C 1
ATOM 3925 O O . SER B 1 136 ? -6.617 -33.875 -14.766 1 90.56 136 SER B O 1
ATOM 3927 N N . PRO B 1 137 ? -6.676 -34.469 -12.625 1 85.81 137 PRO B N 1
ATOM 3928 C CA . PRO B 1 137 ? -5.598 -35.438 -12.82 1 85.81 137 PRO B CA 1
ATOM 3929 C C . PRO B 1 137 ? -5.973 -36.562 -13.812 1 85.81 137 PRO B C 1
ATOM 3931 O O . PRO B 1 137 ? -5.094 -37.25 -14.305 1 85.81 137 PRO B O 1
ATOM 3934 N N . SER B 1 138 ? -7.238 -36.688 -14.109 1 89.88 138 SER B N 1
ATOM 3935 C CA . SER B 1 138 ? -7.688 -37.75 -15.008 1 89.88 138 SER B CA 1
ATOM 3936 C C . SER B 1 138 ? -7.523 -37.344 -16.469 1 89.88 138 SER B C 1
ATOM 3938 O O . SER B 1 138 ? -7.609 -38.188 -17.359 1 89.88 138 SER B O 1
ATOM 3940 N N . ALA B 1 139 ? -7.316 -36.094 -16.703 1 94.88 139 ALA B N 1
ATOM 3941 C CA . ALA B 1 139 ? -7.18 -35.625 -18.094 1 94.88 139 ALA B CA 1
ATOM 3942 C C . ALA B 1 139 ? -5.863 -36.094 -18.703 1 94.88 139 ALA B C 1
ATOM 3944 O O . ALA B 1 139 ? -4.801 -35.938 -18.078 1 94.88 139 ALA B O 1
ATOM 3945 N N . ARG B 1 140 ? -5.949 -36.625 -19.938 1 95 140 ARG B N 1
ATOM 3946 C CA . ARG B 1 140 ? -4.754 -37.156 -20.594 1 95 140 ARG B CA 1
ATOM 3947 C C . ARG B 1 140 ? -4.488 -36.406 -21.906 1 95 140 ARG B C 1
ATOM 3949 O O . ARG B 1 140 ? -3.379 -36.469 -22.438 1 95 140 ARG B O 1
ATOM 3956 N N . THR B 1 141 ? -5.527 -35.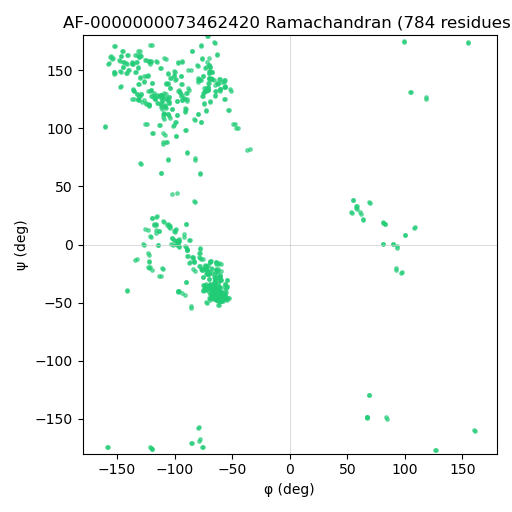812 -22.406 1 96.88 141 THR B N 1
ATOM 3957 C CA . THR B 1 141 ? -5.402 -35.094 -23.672 1 96.88 141 THR B CA 1
ATOM 3958 C C . THR B 1 141 ? -5.988 -33.688 -23.578 1 96.88 141 THR B C 1
ATOM 3960 O O . THR B 1 141 ? -6.676 -33.375 -22.594 1 96.88 141 THR B O 1
ATOM 3963 N N . LYS B 1 142 ? -5.66 -32.875 -24.609 1 97.12 142 LYS B N 1
ATOM 3964 C CA . LYS B 1 142 ? -6.266 -31.562 -24.719 1 97.12 142 LYS B CA 1
ATOM 3965 C C . LYS B 1 142 ? -7.789 -31.656 -24.75 1 97.12 142 LYS B C 1
ATOM 3967 O O . LYS B 1 142 ? -8.477 -30.891 -24.078 1 97.12 142 LYS B O 1
ATOM 3972 N N . GLN B 1 143 ? -8.266 -32.562 -25.469 1 97.69 143 GLN B N 1
ATOM 3973 C CA . GLN B 1 143 ? -9.711 -32.719 -25.594 1 97.69 143 GLN B CA 1
ATOM 3974 C C . GLN B 1 143 ? -10.336 -33.094 -24.25 1 97.69 143 GLN B C 1
ATOM 3976 O O . GLN B 1 143 ? -11.445 -32.625 -23.938 1 97.69 143 GLN B O 1
ATOM 3981 N N . ASP B 1 144 ? -9.664 -33.938 -23.469 1 97.88 144 ASP B N 1
ATOM 3982 C CA . ASP B 1 144 ? -10.164 -34.281 -22.141 1 97.88 144 ASP B CA 1
ATOM 3983 C C . ASP B 1 144 ? -10.367 -33 -21.312 1 97.88 144 ASP B C 1
ATOM 3985 O O . ASP B 1 144 ? -11.383 -32.875 -20.625 1 97.88 144 ASP B O 1
ATOM 3989 N N . VAL B 1 145 ? -9.398 -32.125 -21.359 1 97.88 145 VAL B N 1
ATOM 3990 C CA . VAL B 1 145 ? -9.453 -30.891 -20.594 1 97.88 145 VAL B CA 1
ATOM 3991 C C . VAL B 1 145 ? -10.625 -30.031 -21.062 1 97.88 145 VAL B C 1
ATOM 3993 O O . VAL B 1 145 ? -11.414 -29.547 -20.25 1 97.88 145 VAL B O 1
ATOM 3996 N N . LEU B 1 146 ? -10.766 -29.875 -22.391 1 98.12 146 LEU B N 1
ATOM 3997 C CA . LEU B 1 146 ? -11.859 -29.094 -22.953 1 98.12 146 LEU B CA 1
ATOM 3998 C C . LEU B 1 146 ? -13.211 -29.688 -22.562 1 98.12 146 LEU B C 1
ATOM 4000 O O . LEU B 1 146 ? -14.125 -28.953 -22.188 1 98.12 146 LEU B O 1
ATOM 4004 N N . ASP B 1 147 ? -13.297 -30.953 -22.609 1 98.06 147 ASP B N 1
ATOM 4005 C CA . ASP B 1 147 ? -14.539 -31.641 -22.281 1 98.06 147 ASP B CA 1
ATOM 4006 C C . ASP B 1 147 ? -14.922 -31.422 -20.812 1 98.06 147 ASP B C 1
ATOM 4008 O O . ASP B 1 147 ? -16.109 -31.344 -20.484 1 98.06 147 ASP B O 1
ATOM 4012 N N . GLN B 1 148 ? -13.984 -31.438 -19.969 1 97.06 148 GLN B N 1
ATOM 4013 C CA . GLN B 1 148 ? -14.25 -31.188 -18.562 1 97.06 148 GLN B CA 1
ATOM 4014 C C . GLN B 1 148 ? -14.883 -29.812 -18.359 1 97.06 148 GLN B C 1
ATOM 4016 O O . GLN B 1 148 ? -15.828 -29.672 -17.578 1 97.06 148 GLN B O 1
ATOM 4021 N N . PHE B 1 149 ? -14.344 -28.828 -19.016 1 98.12 149 PHE B N 1
ATOM 4022 C CA . PHE B 1 149 ? -14.914 -27.484 -18.938 1 98.12 149 PHE B CA 1
ATOM 4023 C C . PHE B 1 149 ? -16.328 -27.469 -19.484 1 98.12 149 PHE B C 1
ATOM 4025 O O . PHE B 1 149 ? -17.234 -26.891 -18.875 1 98.12 149 PHE B O 1
ATOM 4032 N N . ILE B 1 150 ? -16.547 -28.078 -20.672 1 98.31 150 ILE B N 1
ATOM 4033 C CA . ILE B 1 150 ? -17.859 -28.109 -21.312 1 98.31 150 ILE B CA 1
ATOM 4034 C C . ILE B 1 150 ? -18.875 -28.781 -20.375 1 98.31 150 ILE B C 1
ATOM 4036 O O . ILE B 1 150 ? -19.984 -28.281 -20.219 1 98.31 150 ILE B O 1
ATOM 4040 N N . ARG B 1 151 ? -18.484 -29.828 -19.75 1 97.81 151 ARG B N 1
ATOM 4041 C CA . ARG B 1 151 ? -19.359 -30.5 -18.797 1 97.81 151 ARG B CA 1
ATOM 4042 C C . ARG B 1 151 ? -19.703 -29.578 -17.641 1 97.81 151 ARG B C 1
ATOM 4044 O O . ARG B 1 151 ? -20.859 -29.5 -17.234 1 97.81 151 ARG B O 1
ATOM 4051 N N . MET B 1 152 ? -18.75 -28.969 -17.094 1 97.88 152 MET B N 1
ATOM 4052 C CA . MET B 1 152 ? -18.969 -28.047 -15.969 1 97.88 152 MET B CA 1
ATOM 4053 C C . MET B 1 152 ? -19.906 -26.906 -16.375 1 97.88 152 MET B C 1
ATOM 4055 O O . MET B 1 152 ? -20.797 -26.547 -15.617 1 97.88 152 MET B O 1
ATOM 4059 N N . GLN B 1 153 ? -19.672 -26.359 -17.531 1 98.5 153 GLN B N 1
ATOM 4060 C CA . GLN B 1 153 ? -20.531 -25.312 -18.062 1 98.5 153 GLN B CA 1
ATOM 4061 C C . GLN B 1 153 ? -21.984 -25.797 -18.125 1 98.5 153 GLN B C 1
ATOM 4063 O O . GLN B 1 153 ? -22.906 -25.078 -17.703 1 98.5 153 GLN B O 1
ATOM 4068 N N . ASN B 1 154 ? -22.156 -26.938 -18.625 1 98.44 154 ASN B N 1
ATOM 4069 C CA . ASN B 1 154 ? -23.5 -27.5 -18.75 1 98.44 154 ASN B CA 1
ATOM 4070 C C . ASN B 1 154 ? -24.125 -27.766 -17.391 1 98.44 154 ASN B C 1
ATOM 4072 O O . ASN B 1 154 ? -25.312 -27.484 -17.188 1 98.44 154 ASN B O 1
ATOM 4076 N N . ASP B 1 155 ? -23.359 -28.344 -16.516 1 98.12 155 ASP B N 1
ATOM 4077 C CA . ASP B 1 155 ? -23.844 -28.625 -15.18 1 98.12 155 ASP B CA 1
ATOM 4078 C C . ASP B 1 155 ? -24.281 -27.344 -14.469 1 98.12 155 ASP B C 1
ATOM 4080 O O . ASP B 1 155 ? -25.328 -27.312 -13.82 1 98.12 155 ASP B O 1
ATOM 4084 N N . ILE B 1 156 ? -23.516 -26.328 -14.578 1 98.25 156 ILE B N 1
ATOM 4085 C CA . ILE B 1 156 ? -23.797 -25.047 -13.93 1 98.25 156 ILE B CA 1
ATOM 4086 C C . ILE B 1 156 ? -25.047 -24.422 -14.555 1 98.25 156 ILE B C 1
ATOM 4088 O O . ILE B 1 156 ? -25.922 -23.906 -13.836 1 98.25 156 ILE B O 1
ATOM 4092 N N . ALA B 1 157 ? -25.094 -24.438 -15.875 1 97.56 157 ALA B N 1
ATOM 4093 C CA . ALA B 1 157 ? -26.266 -23.906 -16.562 1 97.56 157 ALA B CA 1
ATOM 4094 C C . ALA B 1 157 ? -27.547 -24.609 -16.094 1 97.56 157 ALA B C 1
ATOM 4096 O O . ALA B 1 157 ? -28.594 -23.969 -15.961 1 97.56 157 ALA B O 1
ATOM 4097 N N . ALA B 1 158 ? -27.453 -25.828 -15.797 1 97.44 158 ALA B N 1
ATOM 4098 C CA . ALA B 1 158 ? -28.625 -26.641 -15.422 1 97.44 158 ALA B CA 1
ATOM 4099 C C . ALA B 1 158 ? -28.969 -26.453 -13.953 1 97.44 158 ALA B C 1
ATOM 4101 O O . ALA B 1 158 ? -30.094 -26.734 -13.531 1 97.44 158 ALA B O 1
ATOM 4102 N N . ALA B 1 159 ? -28.078 -26.047 -13.156 1 97.81 159 ALA B N 1
ATOM 4103 C CA . ALA B 1 159 ? -28.281 -25.922 -11.711 1 97.81 159 ALA B CA 1
ATOM 4104 C C . ALA B 1 159 ? -29.234 -24.781 -11.391 1 97.81 159 ALA B C 1
ATOM 4106 O O . ALA B 1 159 ? -29.266 -23.766 -12.094 1 97.81 159 ALA B O 1
ATOM 4107 N N . SER B 1 160 ? -30 -24.953 -10.305 1 96.44 160 SER B N 1
ATOM 4108 C CA . SER B 1 160 ? -30.938 -23.922 -9.867 1 96.44 160 SER B CA 1
ATOM 4109 C C . SER B 1 160 ? -30.328 -23.047 -8.766 1 96.44 160 SER B C 1
ATOM 4111 O O . SER B 1 160 ? -30.547 -21.844 -8.742 1 96.44 160 SER B O 1
ATOM 4113 N N . SER B 1 161 ? -29.641 -23.719 -7.891 1 97.81 161 SER B N 1
ATOM 4114 C CA . SER B 1 161 ? -29.047 -23.047 -6.742 1 97.81 161 SER B CA 1
ATOM 4115 C C . SER B 1 161 ? -27.609 -23.516 -6.508 1 97.81 161 SER B C 1
ATOM 4117 O O . SER B 1 161 ? -27.375 -24.719 -6.363 1 97.81 161 SER B O 1
ATOM 4119 N N . ILE B 1 162 ? -26.734 -22.594 -6.469 1 98.19 162 ILE B N 1
ATOM 4120 C CA . ILE B 1 162 ? -25.328 -22.938 -6.367 1 98.19 162 ILE B CA 1
ATOM 4121 C C . ILE B 1 162 ? -24.781 -22.5 -5.004 1 98.19 162 ILE B C 1
ATOM 4123 O O . ILE B 1 162 ? -25 -21.375 -4.57 1 98.19 162 ILE B O 1
ATOM 4127 N N . LEU B 1 163 ? -24.125 -23.438 -4.305 1 97.75 163 LEU B N 1
ATOM 4128 C CA . LEU B 1 163 ? -23.453 -23.172 -3.045 1 97.75 163 LEU B CA 1
ATOM 4129 C C . LEU B 1 163 ? -21.938 -23.062 -3.256 1 97.75 163 LEU B C 1
ATOM 4131 O O . LEU B 1 163 ? -21.312 -24.016 -3.736 1 97.75 163 LEU B O 1
ATOM 4135 N N . ILE B 1 164 ? -21.406 -21.953 -3.002 1 97.94 164 ILE B N 1
ATOM 4136 C CA . ILE B 1 164 ? -19.953 -21.734 -3.033 1 97.94 164 ILE B CA 1
ATOM 4137 C C . ILE B 1 164 ? -19.391 -21.812 -1.617 1 97.94 164 ILE B C 1
ATOM 4139 O O . ILE B 1 164 ? -19.828 -21.078 -0.726 1 97.94 164 ILE B O 1
ATOM 4143 N N . VAL B 1 165 ? -18.438 -22.688 -1.425 1 96.44 165 VAL B N 1
ATOM 4144 C CA . VAL B 1 165 ? -17.797 -22.844 -0.125 1 96.44 165 VAL B CA 1
ATOM 4145 C C . VAL B 1 165 ? -16.406 -22.234 -0.158 1 96.44 165 VAL B C 1
ATOM 4147 O O . VAL B 1 165 ? -15.492 -22.766 -0.802 1 96.44 165 VAL B O 1
ATOM 4150 N N . GLY B 1 166 ? -16.172 -21.141 0.575 1 95.19 166 GLY B N 1
ATOM 4151 C CA . GLY B 1 166 ? -14.922 -20.406 0.574 1 95.19 166 GLY B CA 1
ATOM 4152 C C . GLY B 1 166 ? -15.07 -18.969 0.098 1 95.19 166 GLY B C 1
ATOM 4153 O O . GLY B 1 166 ? -15.531 -18.734 -1.019 1 95.19 166 GLY B O 1
ATOM 4154 N N . GLY B 1 167 ? -14.633 -18.094 0.905 1 95.88 167 GLY B N 1
ATOM 4155 C CA . GLY B 1 167 ? -14.758 -16.672 0.6 1 95.88 167 GLY B CA 1
ATOM 4156 C C . GLY B 1 167 ? -13.445 -16.047 0.185 1 95.88 167 GLY B C 1
ATOM 4157 O O . GLY B 1 167 ? -13.281 -14.82 0.285 1 95.88 167 GLY B O 1
ATOM 4158 N N . GLY B 1 168 ? -12.461 -16.875 -0.199 1 94.81 168 GLY B N 1
ATOM 4159 C CA . GLY B 1 168 ? -11.227 -16.359 -0.773 1 94.81 168 GLY B CA 1
ATOM 4160 C C . GLY B 1 168 ? -11.383 -15.906 -2.213 1 94.81 168 GLY B C 1
ATOM 4161 O O . GLY B 1 168 ? -12.5 -15.875 -2.74 1 94.81 168 GLY B O 1
ATOM 4162 N N . PRO B 1 169 ? -10.297 -15.539 -2.832 1 93.5 169 PRO B N 1
ATOM 4163 C CA . PRO B 1 169 ? -10.367 -15.016 -4.199 1 93.5 169 PRO B CA 1
ATOM 4164 C C . PRO B 1 169 ? -11.062 -15.977 -5.16 1 93.5 169 PRO B C 1
ATOM 4166 O O . PRO B 1 169 ? -11.867 -15.555 -5.992 1 93.5 169 PRO B O 1
ATOM 4169 N N . THR B 1 170 ? -10.789 -17.219 -5.023 1 95.12 170 THR B N 1
ATOM 4170 C CA . THR B 1 170 ? -11.344 -18.203 -5.941 1 95.12 170 THR B CA 1
ATOM 4171 C C . THR B 1 170 ? -12.867 -18.219 -5.867 1 95.12 170 THR B C 1
ATOM 4173 O O . THR B 1 170 ? -13.547 -18.109 -6.891 1 95.12 170 THR B O 1
ATOM 4176 N N . GLY B 1 171 ? -13.43 -18.344 -4.691 1 96.94 171 GLY B N 1
ATOM 4177 C CA . GLY B 1 171 ? -14.875 -18.359 -4.527 1 96.94 171 GLY B CA 1
ATOM 4178 C C . GLY B 1 171 ? -15.531 -17.062 -4.965 1 96.94 171 GLY B C 1
ATOM 4179 O O . GLY B 1 171 ? -16.547 -17.078 -5.66 1 96.94 171 GLY B O 1
ATOM 4180 N N . VAL B 1 172 ? -14.961 -16 -4.582 1 97.75 172 VAL B N 1
ATOM 4181 C CA . VAL B 1 172 ? -15.523 -14.68 -4.871 1 97.75 172 VAL B CA 1
ATOM 4182 C C . VAL B 1 172 ? -15.484 -14.422 -6.379 1 97.75 172 VAL B C 1
ATOM 4184 O O . VAL B 1 172 ? -16.469 -13.984 -6.965 1 97.75 172 VAL B O 1
ATOM 4187 N N . GLU B 1 173 ? -14.352 -14.727 -6.996 1 97.19 173 GLU B N 1
ATOM 4188 C CA . GLU B 1 173 ? -14.234 -14.531 -8.438 1 97.19 173 GLU B CA 1
ATOM 4189 C C . GLU B 1 173 ? -15.195 -15.445 -9.195 1 97.19 173 GLU B C 1
ATOM 4191 O O . GLU B 1 173 ? -15.797 -15.031 -10.195 1 97.19 173 GLU B O 1
ATOM 4196 N N . PHE B 1 174 ? -15.359 -16.609 -8.758 1 97.94 174 PHE B N 1
ATOM 4197 C CA . PHE B 1 174 ? -16.281 -17.531 -9.406 1 97.94 174 PHE B CA 1
ATOM 4198 C C . PHE B 1 174 ? -17.703 -16.984 -9.375 1 97.94 174 PHE B C 1
ATOM 4200 O O . PHE B 1 174 ? -18.422 -17.016 -10.383 1 97.94 174 PHE B O 1
ATOM 4207 N N . ALA B 1 175 ? -18.125 -16.484 -8.195 1 98.25 175 ALA B N 1
ATOM 4208 C CA . ALA B 1 175 ? -19.453 -15.891 -8.094 1 98.25 175 ALA B CA 1
ATOM 4209 C C . ALA B 1 175 ? -19.656 -14.805 -9.148 1 98.25 175 ALA B C 1
ATOM 4211 O O . ALA B 1 175 ? -20.703 -14.75 -9.805 1 98.25 175 ALA B O 1
ATOM 4212 N N . GLY B 1 176 ? -18.641 -13.953 -9.266 1 97.19 176 GLY B N 1
ATOM 4213 C CA . GLY B 1 176 ? -18.703 -12.891 -10.258 1 97.19 176 GLY B CA 1
ATOM 4214 C C . GLY B 1 176 ? -18.812 -13.414 -11.68 1 97.19 176 GLY B C 1
ATOM 4215 O O . GLY B 1 176 ? -19.656 -12.938 -12.461 1 97.19 176 GLY B O 1
ATOM 4216 N N . GLU B 1 177 ? -17.953 -14.406 -12.047 1 97.75 177 GLU B N 1
ATOM 4217 C CA . GLU B 1 177 ? -17.984 -15 -13.383 1 97.75 177 GLU B CA 1
ATOM 4218 C C . GLU B 1 177 ? -19.344 -15.656 -13.648 1 97.75 177 GLU B C 1
ATOM 4220 O O . GLU B 1 177 ? -19.906 -15.508 -14.727 1 97.75 177 GLU B O 1
ATOM 4225 N N . LEU B 1 178 ? -19.797 -16.328 -12.68 1 98.19 178 LEU B N 1
ATOM 4226 C CA . LEU B 1 178 ? -21.062 -17.062 -12.773 1 98.19 178 LEU B CA 1
ATOM 4227 C C . LEU B 1 178 ? -22.219 -16.125 -13.07 1 98.19 178 LEU B C 1
ATOM 4229 O O . LEU B 1 178 ? -22.984 -16.359 -14 1 98.19 178 LEU B O 1
ATOM 4233 N N . LEU B 1 179 ? -22.328 -15.062 -12.352 1 97.12 179 LEU B N 1
ATOM 4234 C CA . LEU B 1 179 ? -23.484 -14.172 -12.445 1 97.12 179 LEU B CA 1
ATOM 4235 C C . LEU B 1 179 ? -23.422 -13.312 -13.703 1 97.12 179 LEU B C 1
ATOM 4237 O O . LEU B 1 179 ? -24.438 -12.758 -14.141 1 97.12 179 LEU B O 1
ATOM 4241 N N . GLN B 1 180 ? -22.234 -13.172 -14.211 1 94.5 180 GLN B N 1
ATOM 4242 C CA . GLN B 1 180 ? -22.094 -12.484 -15.492 1 94.5 180 GLN B CA 1
ATOM 4243 C C . GLN B 1 180 ? -22.734 -13.289 -16.625 1 94.5 180 GLN B C 1
ATOM 4245 O O . GLN B 1 180 ? -23.328 -12.719 -17.547 1 94.5 180 GLN B O 1
ATOM 4250 N N . VAL B 1 181 ? -22.609 -14.555 -16.594 1 96.88 181 VAL B N 1
ATOM 4251 C CA . VAL B 1 181 ? -23.125 -15.43 -17.625 1 96.88 181 VAL B CA 1
ATOM 4252 C C . VAL B 1 181 ? -24.547 -15.852 -17.297 1 96.88 181 VAL B C 1
ATOM 4254 O O . VAL B 1 181 ? -25.391 -15.977 -18.188 1 96.88 181 VAL B O 1
ATOM 4257 N N . HIS B 1 182 ? -24.828 -15.977 -15.93 1 97.12 182 HIS B N 1
ATOM 4258 C CA . HIS B 1 182 ? -26.125 -16.406 -15.438 1 97.12 182 HIS B CA 1
ATOM 4259 C C . HIS B 1 182 ? -26.641 -15.453 -14.367 1 97.12 182 HIS B C 1
ATOM 4261 O O . HIS B 1 182 ? -26.781 -15.836 -13.203 1 97.12 182 HIS B O 1
ATOM 4267 N N . PRO B 1 183 ? -27.047 -14.211 -14.617 1 92.5 183 PRO B N 1
ATOM 4268 C CA . PRO B 1 183 ? -27.422 -13.195 -13.625 1 92.5 183 PRO B CA 1
ATOM 4269 C C . PRO B 1 183 ? -28.609 -13.617 -12.766 1 92.5 183 PRO B C 1
ATOM 4271 O O . PRO B 1 183 ? -28.75 -13.164 -11.633 1 92.5 183 PRO B O 1
ATOM 4274 N N . GLY B 1 184 ? -29.375 -14.578 -13.086 1 88.5 184 GLY B N 1
ATOM 4275 C CA . GLY B 1 184 ? -30.562 -14.961 -12.344 1 88.5 184 GLY B CA 1
ATOM 4276 C C . GLY B 1 184 ? -30.375 -16.188 -11.477 1 88.5 184 GLY B C 1
ATOM 4277 O O . GLY B 1 184 ? -31.281 -16.609 -10.773 1 88.5 184 GLY B O 1
ATOM 4278 N N . LYS B 1 185 ? -29.188 -16.672 -11.398 1 95.06 185 LYS B N 1
ATOM 4279 C CA . LYS B 1 185 ? -28.891 -17.859 -10.617 1 95.06 185 LYS B CA 1
ATOM 4280 C C . LYS B 1 185 ? -28.906 -17.562 -9.117 1 95.06 185 LYS B C 1
ATOM 4282 O O . LYS B 1 185 ? -28.391 -16.531 -8.688 1 95.06 185 LYS B O 1
ATOM 4287 N N . LYS B 1 186 ? -29.547 -18.438 -8.336 1 97.62 186 LYS B N 1
ATOM 4288 C CA . LYS B 1 186 ? -29.469 -18.328 -6.883 1 97.62 186 LYS B CA 1
ATOM 4289 C C . LYS B 1 186 ? -28.109 -18.781 -6.367 1 97.62 186 LYS B C 1
ATOM 4291 O O . LYS B 1 186 ? -27.703 -19.922 -6.609 1 97.62 186 LYS B O 1
ATOM 4296 N N . VAL B 1 187 ? -27.438 -17.953 -5.707 1 98.44 187 VAL B N 1
ATOM 4297 C CA . VAL B 1 187 ? -26.078 -18.234 -5.254 1 98.44 187 VAL B CA 1
ATOM 4298 C C . VAL B 1 187 ? -25.953 -17.953 -3.76 1 98.44 187 VAL B C 1
ATOM 4300 O O . VAL B 1 187 ? -26.391 -16.891 -3.289 1 98.44 187 VAL B O 1
ATOM 4303 N N . THR B 1 188 ? -25.438 -18.875 -3.025 1 98.38 188 THR B N 1
ATOM 4304 C CA . THR B 1 188 ? -25.031 -18.688 -1.637 1 98.38 188 THR B CA 1
ATOM 4305 C C . THR B 1 188 ? -23.531 -18.906 -1.484 1 98.38 188 THR B C 1
ATOM 4307 O O . THR B 1 188 ? -22.984 -19.906 -1.956 1 98.38 188 THR B O 1
ATOM 4310 N N . LEU B 1 189 ? -22.844 -17.953 -0.929 1 98.38 189 LEU B N 1
ATOM 4311 C CA . LEU B 1 189 ? -21.422 -18.062 -0.611 1 98.38 189 LEU B CA 1
ATOM 4312 C C . LEU B 1 189 ? -21.203 -18.109 0.898 1 98.38 189 LEU B C 1
ATOM 4314 O O . LEU B 1 189 ? -21.656 -17.219 1.617 1 98.38 189 LEU B O 1
ATOM 4318 N N . ILE B 1 190 ? -20.547 -19.156 1.363 1 97.69 190 ILE B N 1
ATOM 4319 C CA . ILE B 1 190 ? -20.328 -19.297 2.797 1 97.69 190 ILE B CA 1
ATOM 4320 C C . ILE B 1 190 ? -18.828 -19.328 3.08 1 97.69 190 ILE B C 1
ATOM 4322 O O . ILE B 1 190 ? -18.062 -19.938 2.322 1 97.69 190 ILE B O 1
ATOM 4326 N N . THR B 1 191 ? -18.438 -18.672 4.109 1 97.06 191 THR B N 1
ATOM 4327 C CA . THR B 1 191 ? -17.031 -18.656 4.496 1 97.06 191 THR B CA 1
ATOM 4328 C C . THR B 1 191 ? -16.891 -18.625 6.012 1 97.06 191 THR B C 1
ATOM 4330 O O . THR B 1 191 ? -17.734 -18.062 6.711 1 97.06 191 THR B O 1
ATOM 4333 N N . ARG B 1 192 ? -15.812 -19.141 6.48 1 94.88 192 ARG B N 1
ATOM 4334 C CA . ARG B 1 192 ? -15.523 -19.172 7.91 1 94.88 192 ARG B CA 1
ATOM 4335 C C . ARG B 1 192 ? -15.008 -17.812 8.391 1 94.88 192 ARG B C 1
ATOM 4337 O O . ARG B 1 192 ? -15.055 -17.516 9.586 1 94.88 192 ARG B O 1
ATOM 4344 N N . GLY B 1 193 ? -14.562 -17 7.504 1 94.06 193 GLY B N 1
ATOM 4345 C CA . GLY B 1 193 ? -13.961 -15.719 7.855 1 94.06 193 GLY B CA 1
ATOM 4346 C C . GLY B 1 193 ? -14.984 -14.609 8.047 1 94.06 193 GLY B C 1
ATOM 4347 O O . GLY B 1 193 ? -16.141 -14.758 7.648 1 94.06 193 GLY B O 1
ATOM 4348 N N . PRO B 1 194 ? -14.57 -13.523 8.617 1 93.88 194 PRO B N 1
ATOM 4349 C CA . PRO B 1 194 ? -15.469 -12.406 8.906 1 93.88 194 PRO B CA 1
ATOM 4350 C C . PRO B 1 194 ? -15.773 -11.562 7.672 1 93.88 194 PRO B C 1
ATOM 4352 O O . PRO B 1 194 ? -16.609 -10.656 7.73 1 93.88 194 PRO B O 1
ATOM 4355 N N . GLY B 1 195 ? -15.148 -11.781 6.582 1 95.38 195 GLY B N 1
ATOM 4356 C CA . GLY B 1 195 ? -15.312 -11.078 5.32 1 95.38 195 GLY B CA 1
ATOM 4357 C C . GLY B 1 195 ? -14.844 -11.875 4.121 1 95.38 195 GLY B C 1
ATOM 4358 O O . GLY B 1 195 ? -14.562 -13.07 4.238 1 95.38 195 GLY B O 1
ATOM 4359 N N . LEU B 1 196 ? -14.891 -11.188 2.99 1 96.19 196 LEU B N 1
ATOM 4360 C CA . LEU B 1 196 ? -14.406 -11.789 1.752 1 96.19 196 LEU B CA 1
ATOM 4361 C C . LEU B 1 196 ? -12.953 -11.398 1.484 1 96.19 196 LEU B C 1
ATOM 4363 O O . LEU B 1 196 ? -12.594 -10.227 1.596 1 96.19 196 LEU B O 1
ATOM 4367 N N . VAL B 1 197 ? -12.148 -12.344 1.201 1 93.75 197 VAL B N 1
ATOM 4368 C CA . VAL B 1 197 ? -10.75 -12.164 0.819 1 93.75 197 VAL B CA 1
ATOM 4369 C C . VAL B 1 197 ? -9.984 -11.5 1.961 1 93.75 197 VAL B C 1
ATOM 4371 O O . VAL B 1 197 ? -9.172 -10.602 1.733 1 93.75 197 VAL B O 1
ATOM 4374 N N . THR B 1 198 ? -10.453 -11.688 3.213 1 88.69 198 THR B N 1
ATOM 4375 C CA . THR B 1 198 ? -9.812 -11.133 4.402 1 88.69 198 THR B CA 1
ATOM 4376 C C . THR B 1 198 ? -9.977 -12.07 5.59 1 88.69 198 THR B C 1
ATOM 4378 O O . THR B 1 198 ? -10.961 -12.805 5.68 1 88.69 198 THR B O 1
ATOM 4381 N N . ASN B 1 199 ? -9.039 -12.016 6.367 1 84.75 199 ASN B N 1
ATOM 4382 C CA . ASN B 1 199 ? -9.148 -12.742 7.629 1 84.75 199 ASN B CA 1
ATOM 4383 C C . ASN B 1 199 ? -9.523 -11.812 8.781 1 84.75 199 ASN B C 1
ATOM 4385 O O . ASN B 1 199 ? -9.562 -12.242 9.938 1 84.75 199 ASN B O 1
ATOM 4389 N N . GLY B 1 200 ? -9.758 -10.57 8.414 1 76.88 200 GLY B N 1
ATOM 4390 C CA . GLY B 1 200 ? -10.195 -9.617 9.422 1 76.88 200 GLY B CA 1
ATOM 4391 C C . GLY B 1 200 ? -9.047 -8.852 10.055 1 76.88 200 GLY B C 1
ATOM 4392 O O . GLY B 1 200 ? -9.266 -7.82 10.695 1 76.88 200 GLY B O 1
ATOM 4393 N N . ASN B 1 201 ? -7.828 -9.383 9.969 1 73.06 201 ASN B N 1
ATOM 4394 C CA . ASN B 1 201 ? -6.66 -8.758 10.578 1 73.06 201 ASN B CA 1
ATOM 4395 C C . ASN B 1 201 ? -5.637 -8.328 9.531 1 73.06 201 ASN B C 1
ATOM 4397 O O . ASN B 1 201 ? -4.441 -8.273 9.812 1 73.06 201 ASN B O 1
ATOM 4401 N N . ASP B 1 202 ? -6.125 -8.133 8.359 1 74.38 202 ASP B N 1
ATOM 4402 C CA . ASP B 1 202 ? -5.273 -7.703 7.254 1 74.38 202 ASP B CA 1
ATOM 4403 C C . ASP B 1 202 ? -5.73 -6.355 6.695 1 74.38 202 ASP B C 1
ATOM 4405 O O . ASP B 1 202 ? -6.566 -5.68 7.297 1 74.38 202 ASP B O 1
ATOM 4409 N N . ASN B 1 203 ? -5.102 -5.895 5.66 1 70.44 203 ASN B N 1
ATOM 4410 C CA . ASN B 1 203 ? -5.379 -4.578 5.098 1 70.44 203 ASN B CA 1
ATOM 4411 C C . ASN B 1 203 ? -6.473 -4.645 4.031 1 70.44 203 ASN B C 1
ATOM 4413 O O . ASN B 1 203 ? -6.664 -3.693 3.273 1 70.44 203 ASN B O 1
ATOM 4417 N N . TYR B 1 204 ? -7.246 -5.812 4.082 1 80.88 204 TYR B N 1
ATOM 4418 C CA . TYR B 1 204 ? -8.133 -6.02 2.945 1 80.88 204 TYR B CA 1
ATOM 4419 C C . TYR B 1 204 ? -9.578 -5.699 3.316 1 80.88 204 TYR B C 1
ATOM 4421 O O . TYR B 1 204 ? -10.508 -6.109 2.617 1 80.88 204 TYR B O 1
ATOM 4429 N N . ALA B 1 205 ? -9.758 -5.008 4.406 1 82.62 205 ALA B N 1
ATOM 4430 C CA . ALA B 1 205 ? -11.109 -4.711 4.859 1 82.62 205 ALA B CA 1
ATOM 4431 C C . ALA B 1 205 ? -11.883 -3.918 3.811 1 82.62 205 ALA B C 1
ATOM 4433 O O . ALA B 1 205 ? -13.047 -4.219 3.525 1 82.62 205 ALA B O 1
ATOM 4434 N N . GLY B 1 206 ? -11.234 -2.826 3.279 1 81.94 206 GLY B N 1
ATOM 4435 C CA . GLY B 1 206 ? -11.891 -2.037 2.248 1 81.94 206 GLY B CA 1
ATOM 4436 C C . GLY B 1 206 ? -12.234 -2.842 1.01 1 81.94 206 GLY B C 1
ATOM 4437 O O . GLY B 1 206 ? -13.336 -2.723 0.473 1 81.94 206 GLY B O 1
ATOM 4438 N N . LEU B 1 207 ? -11.289 -3.592 0.562 1 86.88 207 LEU B N 1
ATOM 4439 C CA . LEU B 1 207 ? -11.508 -4.496 -0.561 1 86.88 207 LEU B CA 1
ATOM 4440 C C . LEU B 1 207 ? -12.664 -5.441 -0.276 1 86.88 207 LEU B C 1
ATOM 4442 O O . LEU B 1 207 ? -13.555 -5.617 -1.117 1 86.88 207 LEU B O 1
ATOM 4446 N N . SER B 1 208 ? -12.633 -5.996 0.886 1 92.88 208 SER B N 1
ATOM 4447 C CA . SER B 1 208 ? -13.664 -6.941 1.311 1 92.88 208 SER B CA 1
ATOM 4448 C C . SER B 1 208 ? -15.047 -6.301 1.298 1 92.88 208 SER B C 1
ATOM 4450 O O . SER B 1 208 ? -16 -6.879 0.772 1 92.88 208 SER B O 1
ATOM 4452 N N . SER B 1 209 ? -15.156 -5.121 1.859 1 90.12 209 SER B N 1
ATOM 4453 C CA . SER B 1 209 ? -16.438 -4.418 1.938 1 90.12 209 SER B CA 1
ATOM 4454 C C . SER B 1 209 ? -16.984 -4.129 0.548 1 90.12 209 SER B C 1
ATOM 4456 O O . SER B 1 209 ? -18.188 -4.25 0.32 1 90.12 209 SER B O 1
ATOM 4458 N N . LYS B 1 210 ? -16.156 -3.744 -0.328 1 88.88 210 LYS B N 1
ATOM 4459 C CA . LYS B 1 210 ? -16.578 -3.453 -1.696 1 88.88 210 LYS B CA 1
ATOM 4460 C C . LYS B 1 210 ? -17.094 -4.711 -2.393 1 88.88 210 LYS B C 1
ATOM 4462 O O . LYS B 1 210 ? -18.109 -4.668 -3.094 1 88.88 210 LYS B O 1
ATOM 4467 N N . LEU B 1 211 ? -16.406 -5.793 -2.221 1 96.06 211 LEU B N 1
ATOM 4468 C CA . LEU B 1 211 ? -16.812 -7.062 -2.807 1 96.06 211 LEU B CA 1
ATOM 4469 C C . LEU B 1 211 ? -18.156 -7.52 -2.225 1 96.06 211 LEU B C 1
ATOM 4471 O O . LEU B 1 211 ? -19.031 -7.965 -2.961 1 96.06 211 LEU B O 1
ATOM 4475 N N . LEU B 1 212 ? -18.281 -7.398 -0.936 1 96 212 LEU B N 1
ATOM 4476 C CA . LEU B 1 212 ? -19.516 -7.785 -0.257 1 96 212 LEU B CA 1
ATOM 4477 C C . LEU B 1 212 ? -20.703 -6.98 -0.777 1 96 212 LEU B C 1
ATOM 4479 O O . LEU B 1 212 ? -21.75 -7.547 -1.098 1 96 212 LEU B O 1
ATOM 4483 N N . SER B 1 213 ? -20.516 -5.684 -0.86 1 93.25 213 SER B N 1
ATOM 4484 C CA . SER B 1 213 ? -21.578 -4.809 -1.336 1 93.25 213 SER B CA 1
ATOM 4485 C C . SER B 1 213 ? -22 -5.172 -2.754 1 93.25 213 SER B C 1
ATOM 4487 O O . SER B 1 213 ? -23.203 -5.234 -3.055 1 93.25 213 SER B O 1
ATOM 4489 N N . GLN B 1 214 ? -21.109 -5.457 -3.607 1 94.44 214 GLN B N 1
ATOM 4490 C CA . GLN B 1 214 ? -21.391 -5.777 -5.004 1 94.44 214 GLN B CA 1
ATOM 4491 C C . GLN B 1 214 ? -22.125 -7.113 -5.121 1 94.44 214 GLN B C 1
ATOM 4493 O O . GLN B 1 214 ? -23.078 -7.234 -5.887 1 94.44 214 GLN B O 1
ATOM 4498 N N . LEU B 1 215 ? -21.672 -8.117 -4.363 1 97.31 215 LEU B N 1
ATOM 4499 C CA . LEU B 1 215 ? -22.312 -9.43 -4.434 1 97.31 215 LEU B CA 1
ATOM 4500 C C . LEU B 1 215 ? -23.719 -9.391 -3.877 1 97.31 215 LEU B C 1
ATOM 4502 O O . LEU B 1 215 ? -24.641 -10 -4.441 1 97.31 215 LEU B O 1
ATOM 4506 N N . LYS B 1 216 ? -23.922 -8.625 -2.832 1 95.12 216 LYS B N 1
ATOM 4507 C CA . LYS B 1 216 ? -25.266 -8.469 -2.279 1 95.12 216 LYS B CA 1
ATOM 4508 C C . LYS B 1 216 ? -26.188 -7.777 -3.273 1 95.12 216 LYS B C 1
ATOM 4510 O O . LYS B 1 216 ? -27.344 -8.188 -3.443 1 95.12 216 LYS B O 1
ATOM 4515 N N . THR B 1 217 ? -25.656 -6.809 -3.898 1 93.25 217 THR B N 1
ATOM 4516 C CA . THR B 1 217 ? -26.422 -6.086 -4.902 1 93.25 217 THR B CA 1
ATOM 4517 C C . THR B 1 217 ? -26.828 -7.012 -6.047 1 93.25 217 THR B C 1
ATOM 4519 O O . THR B 1 217 ? -27.906 -6.863 -6.625 1 93.25 217 THR B O 1
ATOM 4522 N N . LYS B 1 218 ? -26.047 -8.047 -6.293 1 94.69 218 LYS B N 1
ATOM 4523 C CA . LYS B 1 218 ? -26.312 -9 -7.367 1 94.69 218 LYS B CA 1
ATOM 4524 C C . LYS B 1 218 ? -27.188 -10.148 -6.883 1 94.69 218 LYS B C 1
ATOM 4526 O O . LYS B 1 218 ? -27.5 -11.07 -7.645 1 94.69 218 LYS B O 1
ATOM 4531 N N . GLY B 1 219 ? -27.438 -10.102 -5.613 1 96 219 GLY B N 1
ATOM 4532 C CA . GLY B 1 219 ? -28.391 -11.062 -5.094 1 96 219 GLY B CA 1
ATOM 4533 C C . GLY B 1 219 ? -27.75 -12.258 -4.43 1 96 219 GLY B C 1
ATOM 4534 O O . GLY B 1 219 ? -28.422 -13.234 -4.094 1 96 219 GLY B O 1
ATOM 4535 N N . VAL B 1 220 ? -26.5 -12.242 -4.238 1 98.12 220 VAL B N 1
ATOM 4536 C CA . VAL B 1 220 ? -25.812 -13.352 -3.594 1 98.12 220 VAL B CA 1
ATOM 4537 C C . VAL B 1 220 ? -26.062 -13.312 -2.088 1 98.12 220 VAL B C 1
ATOM 4539 O O . VAL B 1 220 ? -25.906 -12.266 -1.455 1 98.12 220 VAL B O 1
ATOM 4542 N N . LYS B 1 221 ? -26.5 -14.43 -1.551 1 98 221 LYS B N 1
ATOM 4543 C CA . LYS B 1 221 ? -26.547 -14.578 -0.099 1 98 221 LYS B CA 1
ATOM 4544 C C . LYS B 1 221 ? -25.156 -14.914 0.454 1 98 221 LYS B C 1
ATOM 4546 O O . LYS B 1 221 ? -24.625 -15.992 0.185 1 98 221 LYS B O 1
ATOM 4551 N N . VAL B 1 222 ? -24.562 -14 1.203 1 98.31 222 VAL B N 1
ATOM 4552 C CA . VAL B 1 222 ? -23.234 -14.219 1.762 1 98.31 222 VAL B CA 1
ATOM 4553 C C . VAL B 1 222 ? -23.344 -14.523 3.254 1 98.31 222 VAL B C 1
ATOM 4555 O O . VAL B 1 222 ? -23.922 -13.75 4.016 1 98.31 222 VAL B O 1
ATOM 4558 N N . ILE B 1 223 ? -22.828 -15.672 3.611 1 97.88 223 ILE B N 1
ATOM 4559 C CA . ILE B 1 223 ? -22.828 -16.094 5.004 1 97.88 223 ILE B CA 1
ATOM 4560 C C . ILE B 1 223 ? -21.406 -16.062 5.562 1 97.88 223 ILE B C 1
ATOM 4562 O O . ILE B 1 223 ? -20.547 -16.844 5.145 1 97.88 223 ILE B O 1
ATOM 4566 N N . LEU B 1 224 ? -21.156 -15.125 6.523 1 97.06 224 LEU B N 1
ATOM 4567 C CA . LEU B 1 224 ? -19.844 -14.953 7.125 1 97.06 224 LEU B CA 1
ATOM 4568 C C . LEU B 1 224 ? -19.75 -15.703 8.445 1 97.06 224 LEU B C 1
ATOM 4570 O O . LEU B 1 224 ? -20.766 -16.047 9.047 1 97.06 224 LEU B O 1
ATOM 4574 N N . ASN B 1 225 ? -18.5 -16.016 8.828 1 96.38 225 ASN B N 1
ATOM 4575 C CA . ASN B 1 225 ? -18.203 -16.625 10.117 1 96.38 225 ASN B CA 1
ATOM 4576 C C . ASN B 1 225 ? -19.016 -17.906 10.328 1 96.38 225 ASN B C 1
ATOM 4578 O O . ASN B 1 225 ? -19.578 -18.125 11.406 1 96.38 225 ASN B O 1
ATOM 4582 N N . ASP B 1 226 ? -19.234 -18.734 9.328 1 96.5 226 ASP B N 1
ATOM 4583 C CA . ASP B 1 226 ? -20.016 -19.969 9.352 1 96.5 226 ASP B CA 1
ATOM 4584 C C . ASP B 1 226 ? -19.422 -21.016 8.406 1 96.5 226 ASP B C 1
ATOM 4586 O O . ASP B 1 226 ? -18.5 -20.719 7.648 1 96.5 226 ASP B O 1
ATOM 4590 N N . SER B 1 227 ? -19.781 -22.234 8.594 1 94.81 227 SER B N 1
ATOM 4591 C CA . SER B 1 227 ? -19.25 -23.312 7.762 1 94.81 227 SER B CA 1
ATOM 4592 C C . SER B 1 227 ? -20.281 -24.422 7.578 1 94.81 227 SER B C 1
ATOM 4594 O O . SER B 1 227 ? -21.297 -24.469 8.289 1 94.81 227 SER B O 1
ATOM 4596 N N . ILE B 1 228 ? -20.094 -25.156 6.566 1 92.56 228 ILE B N 1
ATOM 4597 C CA . ILE B 1 228 ? -20.906 -26.359 6.297 1 92.56 228 ILE B CA 1
ATOM 4598 C C . ILE B 1 228 ? -20 -27.578 6.25 1 92.56 228 ILE B C 1
ATOM 4600 O O . ILE B 1 228 ? -18.906 -27.531 5.676 1 92.56 228 ILE B O 1
ATOM 4604 N N . ALA B 1 229 ? -20.406 -28.594 6.922 1 87.31 229 ALA B N 1
ATOM 4605 C CA . ALA B 1 229 ? -19.703 -29.859 6.812 1 87.31 229 ALA B CA 1
ATOM 4606 C C . ALA B 1 229 ? -20.156 -30.641 5.586 1 87.31 229 ALA B C 1
ATOM 4608 O O . ALA B 1 229 ? -21.312 -31.062 5.512 1 87.31 229 ALA B O 1
ATOM 4609 N N . LEU B 1 230 ? -19.328 -30.703 4.621 1 86.06 230 LEU B N 1
ATOM 4610 C CA . LEU B 1 230 ? -19.656 -31.453 3.412 1 86.06 230 LEU B CA 1
ATOM 4611 C C . LEU B 1 230 ? -19.094 -32.875 3.49 1 86.06 230 LEU B C 1
ATOM 4613 O O . LEU B 1 230 ? -18.016 -33.094 4.039 1 86.06 230 LEU B O 1
ATOM 4617 N N . ASP B 1 231 ? -19.875 -33.844 3.055 1 77 231 ASP B N 1
ATOM 4618 C CA . ASP B 1 231 ? -19.422 -35.219 3.02 1 77 231 ASP B CA 1
ATOM 4619 C C . ASP B 1 231 ? -18.188 -35.375 2.131 1 77 231 ASP B C 1
ATOM 4621 O O . ASP B 1 231 ? -17.234 -36.062 2.502 1 77 231 ASP B O 1
ATOM 4625 N N . GLN B 1 232 ? -18.344 -34.812 1.006 1 74.94 232 GLN B N 1
ATOM 4626 C CA . GLN B 1 232 ? -17.219 -34.75 0.07 1 74.94 232 GLN B CA 1
ATOM 4627 C C . GLN B 1 232 ? -16.953 -33.312 -0.39 1 74.94 232 GLN B C 1
ATOM 4629 O O . GLN B 1 232 ? -17.859 -32.625 -0.837 1 74.94 232 GLN B O 1
ATOM 4634 N N . GLU B 1 233 ? -15.727 -32.906 -0.167 1 78.25 233 GLU B N 1
ATOM 4635 C CA . GLU B 1 233 ? -15.352 -31.562 -0.621 1 78.25 233 GLU B CA 1
ATOM 4636 C C . GLU B 1 233 ? -14.977 -31.562 -2.1 1 78.25 233 GLU B C 1
ATOM 4638 O O . GLU B 1 233 ? -13.789 -31.531 -2.443 1 78.25 233 GLU B O 1
ATOM 4643 N N . GLN B 1 234 ? -16.062 -31.703 -2.951 1 85.38 234 GLN B N 1
ATOM 4644 C CA . GLN B 1 234 ? -15.836 -31.75 -4.395 1 85.38 234 GLN B CA 1
ATOM 4645 C C . GLN B 1 234 ? -16.766 -30.797 -5.125 1 85.38 234 GLN B C 1
ATOM 4647 O O . GLN B 1 234 ? -17.953 -30.688 -4.781 1 85.38 234 GLN B O 1
ATOM 4652 N N . THR B 1 235 ? -16.234 -30.188 -6 1 94.44 235 THR B N 1
ATOM 4653 C CA . THR B 1 235 ? -17.016 -29.328 -6.875 1 94.44 235 THR B CA 1
ATOM 4654 C C . THR B 1 235 ? -17.844 -30.156 -7.852 1 94.44 235 THR B C 1
ATOM 4656 O O . THR B 1 235 ? -17.344 -31.109 -8.438 1 94.44 235 THR B O 1
ATOM 4659 N N . GLY B 1 236 ? -19.141 -29.859 -8 1 95.56 236 GLY B N 1
ATOM 4660 C CA . GLY B 1 236 ? -19.969 -30.562 -8.977 1 95.56 236 GLY B CA 1
ATOM 4661 C C . GLY B 1 236 ? -21.438 -30.562 -8.617 1 95.56 236 GLY B C 1
ATOM 4662 O O . GLY B 1 236 ? -21.828 -30.016 -7.574 1 95.56 236 GLY B O 1
ATOM 4663 N N . PRO B 1 237 ? -22.219 -31.062 -9.516 1 96.94 237 PRO B N 1
ATOM 4664 C CA . PRO B 1 237 ? -23.672 -31.156 -9.273 1 96.94 237 PRO B CA 1
ATOM 4665 C C . PRO B 1 237 ? -24.031 -32.188 -8.211 1 96.94 237 PRO B C 1
ATOM 4667 O O . PRO B 1 237 ? -23.297 -33.156 -8.023 1 96.94 237 PRO B O 1
ATOM 4670 N N . LEU B 1 238 ? -25.094 -31.875 -7.547 1 94.88 238 LEU B N 1
ATOM 4671 C CA . LEU B 1 238 ? -25.719 -32.875 -6.68 1 94.88 238 LEU B CA 1
ATOM 4672 C C . LEU B 1 238 ? -26.812 -33.625 -7.418 1 94.88 238 LEU B C 1
ATOM 4674 O O . LEU B 1 238 ? -27.312 -33.156 -8.445 1 94.88 238 LEU B O 1
ATOM 4678 N N . GLU B 1 239 ? -27.062 -34.781 -6.891 1 92.75 239 GLU B N 1
ATOM 4679 C CA . GLU B 1 239 ? -28.109 -35.562 -7.523 1 92.75 239 GLU B CA 1
ATOM 4680 C C . GLU B 1 239 ? -29.453 -34.844 -7.5 1 92.75 239 GLU B C 1
ATOM 4682 O O . GLU B 1 239 ? -30.25 -35 -8.43 1 92.75 239 GLU B O 1
ATOM 4687 N N . SER B 1 240 ? -29.703 -34.156 -6.457 1 93.31 240 SER B N 1
ATOM 4688 C CA . SER B 1 240 ? -30.922 -33.375 -6.277 1 93.31 240 SER B CA 1
ATOM 4689 C C . SER B 1 240 ? -30.672 -32.188 -5.352 1 93.31 240 SER B C 1
ATOM 4691 O O . SER B 1 240 ? -29.578 -32.031 -4.801 1 93.31 240 SER B O 1
ATOM 4693 N N . MET B 1 241 ? -31.734 -31.375 -5.359 1 96 241 MET B N 1
ATOM 4694 C CA . MET B 1 241 ? -31.672 -30.281 -4.402 1 96 241 MET B CA 1
ATOM 4695 C C . MET B 1 241 ? -31.484 -30.797 -2.982 1 96 241 MET B C 1
ATOM 4697 O O . MET B 1 241 ? -32.219 -31.672 -2.531 1 96 241 MET B O 1
ATOM 4701 N N . ARG B 1 242 ? -30.469 -30.312 -2.326 1 95.31 242 ARG B N 1
ATOM 4702 C CA . ARG B 1 242 ? -30.172 -30.719 -0.957 1 95.31 242 ARG B CA 1
ATOM 4703 C C . ARG B 1 242 ? -30.141 -29.516 -0.024 1 95.31 242 ARG B C 1
ATOM 4705 O O . ARG B 1 242 ? -29.703 -28.438 -0.421 1 95.31 242 ARG B O 1
ATOM 4712 N N . THR B 1 243 ? -30.562 -29.719 1.168 1 95.19 243 THR B N 1
ATOM 4713 C CA . THR B 1 243 ? -30.484 -28.672 2.18 1 95.19 243 THR B CA 1
ATOM 4714 C C . THR B 1 243 ? -29.406 -28.984 3.209 1 95.19 243 THR B C 1
ATOM 4716 O O . THR B 1 243 ? -29.391 -30.062 3.803 1 95.19 243 THR B O 1
ATOM 4719 N N . PHE B 1 244 ? -28.547 -28.062 3.375 1 94.38 244 PHE B N 1
ATOM 4720 C CA . PHE B 1 244 ? -27.438 -28.172 4.328 1 94.38 244 PHE B CA 1
ATOM 4721 C C . PHE B 1 244 ? -27.703 -27.297 5.551 1 94.38 244 PHE B C 1
ATOM 4723 O O . PHE B 1 244 ? -28.328 -26.25 5.449 1 94.38 244 PHE B O 1
ATOM 4730 N N . GLN B 1 245 ? -27.234 -27.766 6.637 1 94.31 245 GLN B N 1
ATOM 4731 C CA . GLN B 1 245 ? -27.234 -26.969 7.852 1 94.31 245 GLN B CA 1
ATOM 4732 C C . GLN B 1 245 ? -25.844 -26.453 8.188 1 94.31 245 GLN B C 1
ATOM 4734 O O . GLN B 1 245 ? -24.891 -27.25 8.258 1 94.31 245 GLN B O 1
ATOM 4739 N N . THR B 1 246 ? -25.797 -25.203 8.359 1 95.31 246 THR B N 1
ATOM 4740 C CA . THR B 1 246 ? -24.5 -24.625 8.719 1 95.31 246 THR B CA 1
ATOM 4741 C C . THR B 1 246 ? -24.188 -24.875 10.195 1 95.31 246 THR B C 1
ATOM 4743 O O . THR B 1 246 ? -25.031 -25.375 10.938 1 95.31 246 THR B O 1
ATOM 4746 N N . GLU B 1 247 ? -23.016 -24.578 10.562 1 94.69 247 GLU B N 1
ATOM 4747 C CA . GLU B 1 247 ? -22.625 -24.703 11.969 1 94.69 247 GLU B CA 1
ATOM 4748 C C . GLU B 1 247 ? -23.484 -23.812 12.859 1 94.69 247 GLU B C 1
ATOM 4750 O O . GLU B 1 247 ? -23.766 -24.156 14.008 1 94.69 247 GLU B O 1
ATOM 4755 N N . LYS B 1 248 ? -24 -22.703 12.344 1 95.06 248 LYS B N 1
ATOM 4756 C CA . LYS B 1 248 ? -24.812 -21.766 13.117 1 95.06 248 LYS B CA 1
ATOM 4757 C C . LYS B 1 248 ? -26.297 -21.984 12.852 1 95.06 248 LYS B C 1
ATOM 4759 O O . LYS B 1 248 ? -27.109 -21.062 13.039 1 95.06 248 LYS B O 1
ATOM 4764 N N . ALA B 1 249 ? -26.641 -23.062 12.195 1 92.25 249 ALA B N 1
ATOM 4765 C CA . ALA B 1 249 ? -27.984 -23.594 12.07 1 92.25 249 ALA B CA 1
ATOM 4766 C C . ALA B 1 249 ? -28.781 -22.859 10.984 1 92.25 249 ALA B C 1
ATOM 4768 O O . ALA B 1 249 ? -30.016 -22.859 10.992 1 92.25 249 ALA B O 1
ATOM 4769 N N . GLU B 1 250 ? -28.016 -22.234 10.188 1 93.69 250 GLU B N 1
ATOM 4770 C CA . GLU B 1 250 ? -28.672 -21.703 9 1 93.69 250 GLU B CA 1
ATOM 4771 C C . GLU B 1 250 ? -28.891 -22.797 7.953 1 93.69 250 GLU B C 1
ATOM 4773 O O . GLU B 1 250 ? -28.047 -23.672 7.781 1 93.69 250 GLU B O 1
ATOM 4778 N N . GLN B 1 251 ? -30.047 -22.688 7.289 1 95.25 251 GLN B N 1
ATOM 4779 C CA . GLN B 1 251 ? -30.344 -23.656 6.23 1 95.25 251 GLN B CA 1
ATOM 4780 C C . GLN B 1 251 ? -29.984 -23.078 4.859 1 95.25 251 GLN B C 1
ATOM 4782 O O . GLN B 1 251 ? -30.344 -21.938 4.543 1 95.25 251 GLN B O 1
ATOM 4787 N N . VAL B 1 252 ? -29.266 -23.906 4.078 1 96.06 252 VAL B N 1
ATOM 4788 C CA . VAL B 1 252 ? -28.891 -23.531 2.721 1 96.06 252 VAL B CA 1
ATOM 4789 C C . VAL B 1 252 ? -29.219 -24.656 1.754 1 96.06 252 VAL B C 1
ATOM 4791 O O . VAL B 1 252 ? -28.797 -25.797 1.954 1 96.06 252 VAL B O 1
ATOM 4794 N N . SER B 1 253 ? -29.984 -24.375 0.733 1 96.5 253 SER B N 1
ATOM 4795 C CA . SER B 1 253 ? -30.312 -25.375 -0.275 1 96.5 253 SER B CA 1
ATOM 4796 C C . SER B 1 253 ? -29.547 -25.125 -1.567 1 96.5 253 SER B C 1
ATOM 4798 O O . SER B 1 253 ? -29.375 -23.984 -1.991 1 96.5 253 SER B O 1
ATOM 4800 N N . ALA B 1 254 ? -29.078 -26.25 -2.141 1 97.19 254 ALA B N 1
ATOM 4801 C CA . ALA B 1 254 ? -28.328 -26.141 -3.391 1 97.19 254 ALA B CA 1
ATOM 4802 C C . ALA B 1 254 ? -28.359 -27.469 -4.156 1 97.19 254 ALA B C 1
ATOM 4804 O O . ALA B 1 254 ? -28.578 -28.531 -3.57 1 97.19 254 ALA B O 1
ATOM 4805 N N . ASP B 1 255 ? -28.188 -27.438 -5.469 1 97.81 255 ASP B N 1
ATOM 4806 C CA . ASP B 1 255 ? -28.062 -28.609 -6.309 1 97.81 255 ASP B CA 1
ATOM 4807 C C . ASP B 1 255 ? -26.719 -28.625 -7.059 1 97.81 255 ASP B C 1
ATOM 4809 O O . ASP B 1 255 ? -26.484 -29.469 -7.914 1 97.81 255 ASP B O 1
ATOM 4813 N N . TYR B 1 256 ? -25.875 -27.703 -6.738 1 97.81 256 TYR B N 1
ATOM 4814 C CA . TYR B 1 256 ? -24.5 -27.625 -7.219 1 97.81 256 TYR B CA 1
ATOM 4815 C C . TYR B 1 256 ? -23.594 -27.031 -6.156 1 97.81 256 TYR B C 1
ATOM 4817 O O . TYR B 1 256 ? -23.953 -26.047 -5.496 1 97.81 256 TYR B O 1
ATOM 4825 N N . ILE B 1 257 ? -22.406 -27.625 -5.953 1 97.19 257 ILE B N 1
ATOM 4826 C CA . ILE B 1 257 ? -21.438 -27.141 -4.977 1 97.19 257 ILE B CA 1
ATOM 4827 C C . ILE B 1 257 ? -20.156 -26.719 -5.688 1 97.19 257 ILE B C 1
ATOM 4829 O O . ILE B 1 257 ? -19.641 -27.438 -6.551 1 97.19 257 ILE B O 1
ATOM 4833 N N . MET B 1 258 ? -19.656 -25.562 -5.426 1 96.88 258 MET B N 1
ATOM 4834 C CA . MET B 1 258 ? -18.344 -25.078 -5.84 1 96.88 258 MET B CA 1
ATOM 4835 C C . MET B 1 258 ? -17.422 -24.906 -4.637 1 96.88 258 MET B C 1
ATOM 4837 O O . MET B 1 258 ? -17.688 -24.094 -3.752 1 96.88 258 MET B O 1
ATOM 4841 N N . ILE B 1 259 ? -16.344 -25.609 -4.668 1 95.06 259 ILE B N 1
ATOM 4842 C CA . ILE B 1 259 ? -15.344 -25.484 -3.602 1 95.06 259 ILE B CA 1
ATOM 4843 C C . ILE B 1 259 ? -14.32 -24.422 -3.971 1 95.06 259 ILE B C 1
ATOM 4845 O O . ILE B 1 259 ? -13.57 -24.594 -4.934 1 95.06 259 ILE B O 1
ATOM 4849 N N . GLY B 1 260 ? -14.266 -23.328 -3.232 1 91.94 260 GLY B N 1
ATOM 4850 C CA . GLY B 1 260 ? -13.344 -22.234 -3.492 1 91.94 260 GLY B CA 1
ATOM 4851 C C . GLY B 1 260 ? -12.25 -22.109 -2.447 1 91.94 260 GLY B C 1
ATOM 4852 O O . GLY B 1 260 ? -11.664 -21.047 -2.271 1 91.94 260 GLY B O 1
ATOM 4853 N N . SER B 1 261 ? -11.992 -23.156 -1.708 1 83.25 261 SER B N 1
ATOM 4854 C CA . SER B 1 261 ? -10.992 -23.172 -0.647 1 83.25 261 SER B CA 1
ATOM 4855 C C . SER B 1 261 ? -10.062 -24.375 -0.785 1 83.25 261 SER B C 1
ATOM 4857 O O . SER B 1 261 ? -10.266 -25.219 -1.658 1 83.25 261 SER B O 1
ATOM 4859 N N . GLY B 1 262 ? -8.945 -24.312 -0.11 1 75.62 262 GLY B N 1
ATOM 4860 C CA . GLY B 1 262 ? -8.172 -25.516 0.089 1 75.62 262 GLY B CA 1
ATOM 4861 C C . GLY B 1 262 ? -6.891 -25.547 -0.724 1 75.62 262 GLY B C 1
ATOM 4862 O O . GLY B 1 262 ? -6.301 -26.625 -0.924 1 75.62 262 GLY B O 1
ATOM 4863 N N . GLY B 1 263 ? -6.465 -24.5 -1.257 1 83.94 263 GLY B N 1
ATOM 4864 C CA . GLY B 1 263 ? -5.191 -24.5 -1.961 1 83.94 263 GLY B CA 1
ATOM 4865 C C . GLY B 1 263 ? -4.004 -24.766 -1.054 1 83.94 263 GLY B C 1
ATOM 4866 O O . GLY B 1 263 ? -3.969 -24.297 0.085 1 83.94 263 GLY B O 1
ATOM 4867 N N . LYS B 1 264 ? -3.168 -25.75 -1.478 1 91.94 264 LYS B N 1
ATOM 4868 C CA . LYS B 1 264 ? -1.934 -26.062 -0.76 1 91.94 264 LYS B CA 1
ATOM 4869 C C . LYS B 1 264 ? -0.776 -26.281 -1.728 1 91.94 264 LYS B C 1
ATOM 4871 O O . LYS B 1 264 ? -0.99 -26.656 -2.883 1 91.94 264 LYS B O 1
ATOM 4876 N N . PRO B 1 265 ? 0.449 -26.094 -1.225 1 95.25 265 PRO B N 1
ATOM 4877 C CA . PRO B 1 265 ? 1.579 -26.391 -2.105 1 95.25 265 PRO B CA 1
ATOM 4878 C C . PRO B 1 265 ? 1.572 -27.844 -2.596 1 95.25 265 PRO B C 1
ATOM 4880 O O . PRO B 1 265 ? 1.224 -28.75 -1.839 1 95.25 265 PRO B O 1
ATOM 4883 N N . HIS B 1 266 ? 1.906 -28.047 -3.826 1 95.94 266 HIS B N 1
ATOM 4884 C CA . HIS B 1 266 ? 1.941 -29.391 -4.41 1 95.94 266 HIS B CA 1
ATOM 4885 C C . HIS B 1 266 ? 3.197 -30.141 -3.982 1 95.94 266 HIS B C 1
ATOM 4887 O O . HIS B 1 266 ? 3.992 -30.562 -4.828 1 95.94 266 HIS B O 1
ATOM 4893 N N . THR B 1 267 ? 3.35 -30.375 -2.633 1 96.69 267 THR B N 1
ATOM 4894 C CA . THR B 1 267 ? 4.605 -30.938 -2.148 1 96.69 267 THR B CA 1
ATOM 4895 C C . THR B 1 267 ? 4.359 -32.188 -1.34 1 96.69 267 THR B C 1
ATOM 4897 O O . THR B 1 267 ? 5.273 -32.719 -0.699 1 96.69 267 THR B O 1
ATOM 4900 N N . ARG B 1 268 ? 3.156 -32.719 -1.417 1 93.69 268 ARG B N 1
ATOM 4901 C CA . ARG B 1 268 ? 2.863 -33.938 -0.665 1 93.69 268 ARG B CA 1
ATOM 4902 C C . ARG B 1 268 ? 3.797 -35.094 -1.07 1 93.69 268 ARG B C 1
ATOM 4904 O O . ARG B 1 268 ? 4.312 -35.812 -0.215 1 93.69 268 ARG B O 1
ATOM 4911 N N . TRP B 1 269 ? 4.059 -35.219 -2.342 1 95.31 269 TRP B N 1
ATOM 4912 C CA . TRP B 1 269 ? 4.906 -36.312 -2.84 1 95.31 269 TRP B CA 1
ATOM 4913 C C . TRP B 1 269 ? 6.367 -36.094 -2.457 1 95.31 269 TRP B C 1
ATOM 4915 O O . TRP B 1 269 ? 7.152 -37.031 -2.389 1 95.31 269 TRP B O 1
ATOM 4925 N N . ILE B 1 270 ? 6.734 -34.875 -2.205 1 95.62 270 ILE B N 1
ATOM 4926 C CA . ILE B 1 270 ? 8.086 -34.562 -1.77 1 95.62 270 ILE B CA 1
ATOM 4927 C C . ILE B 1 270 ? 8.281 -35 -0.319 1 95.62 270 ILE B C 1
ATOM 4929 O O . ILE B 1 270 ? 9.375 -35.406 0.072 1 95.62 270 ILE B O 1
ATOM 4933 N N . THR B 1 271 ? 7.207 -34.875 0.447 1 94 271 THR B N 1
ATOM 4934 C CA . THR B 1 271 ? 7.258 -35.281 1.845 1 94 271 THR B CA 1
ATOM 4935 C C . THR B 1 271 ? 7.75 -36.75 1.966 1 94 271 THR B C 1
ATOM 4937 O O . THR B 1 271 ? 8.5 -37.062 2.885 1 94 271 THR B O 1
ATOM 4940 N N . ASP B 1 272 ? 7.379 -37.562 1.063 1 92.94 272 ASP B N 1
ATOM 4941 C CA . ASP B 1 272 ? 7.758 -38.969 1.067 1 92.94 272 ASP B CA 1
ATOM 4942 C C . ASP B 1 272 ? 9.227 -39.156 0.698 1 92.94 272 ASP B C 1
ATOM 4944 O O . ASP B 1 272 ? 9.844 -40.156 1.029 1 92.94 272 ASP B O 1
ATOM 4948 N N . ILE B 1 273 ? 9.758 -38.219 0.004 1 95.38 273 ILE B N 1
ATOM 4949 C CA . ILE B 1 273 ? 11.156 -38.25 -0.425 1 95.38 273 ILE B CA 1
ATOM 4950 C C . ILE B 1 273 ? 12.047 -37.688 0.669 1 95.38 273 ILE B C 1
ATOM 4952 O O . ILE B 1 273 ? 13.008 -38.344 1.097 1 95.38 273 ILE B O 1
ATOM 4956 N N . ASP B 1 274 ? 11.758 -36.469 1.129 1 97 274 ASP B N 1
ATOM 4957 C CA . ASP B 1 274 ? 12.508 -35.812 2.174 1 97 274 ASP B CA 1
ATOM 4958 C C . ASP B 1 274 ? 11.68 -34.688 2.809 1 97 274 ASP B C 1
ATOM 4960 O O . ASP B 1 274 ? 11.641 -33.562 2.293 1 97 274 ASP B O 1
ATOM 4964 N N . ALA B 1 275 ? 11.117 -34.906 3.945 1 95.69 275 ALA B N 1
ATOM 4965 C CA . ALA B 1 275 ? 10.242 -33.938 4.613 1 95.69 275 ALA B CA 1
ATOM 4966 C C . ALA B 1 275 ? 11.047 -32.781 5.191 1 95.69 275 ALA B C 1
ATOM 4968 O O . ALA B 1 275 ? 10.492 -31.703 5.457 1 95.69 275 ALA B O 1
ATOM 4969 N N . GLU B 1 276 ? 12.297 -32.969 5.344 1 96.25 276 GLU B N 1
ATOM 4970 C CA . GLU B 1 276 ? 13.133 -31.984 6.039 1 96.25 276 GLU B CA 1
ATOM 4971 C C . GLU B 1 276 ? 13.32 -30.719 5.203 1 96.25 276 GLU B C 1
ATOM 4973 O O . GLU B 1 276 ? 13.68 -29.656 5.734 1 96.25 276 GLU B O 1
ATOM 4978 N N . ILE B 1 277 ? 13.055 -30.812 3.928 1 97.62 277 ILE B N 1
ATOM 4979 C CA . ILE B 1 277 ? 13.312 -29.641 3.096 1 97.62 277 ILE B CA 1
ATOM 4980 C C . ILE B 1 277 ? 12.055 -28.781 3.027 1 97.62 277 ILE B C 1
ATOM 4982 O O . ILE B 1 277 ? 12.07 -27.703 2.414 1 97.62 277 ILE B O 1
ATOM 4986 N N . LEU B 1 278 ? 10.992 -29.203 3.658 1 97.62 278 LEU B N 1
ATOM 4987 C CA . LEU B 1 278 ? 9.75 -28.438 3.664 1 97.62 278 LEU B CA 1
ATOM 4988 C C . LEU B 1 278 ? 9.609 -27.641 4.957 1 97.62 278 LEU B C 1
ATOM 4990 O O . LEU B 1 278 ? 9.977 -28.109 6.031 1 97.62 278 LEU B O 1
ATOM 4994 N N . ASP B 1 279 ? 9.086 -26.438 4.809 1 96.38 279 ASP B N 1
ATOM 4995 C CA . ASP B 1 279 ? 8.828 -25.641 6 1 96.38 279 ASP B CA 1
ATOM 4996 C C . ASP B 1 279 ? 7.469 -25.984 6.609 1 96.38 279 ASP B C 1
ATOM 4998 O O . ASP B 1 279 ? 6.828 -26.953 6.195 1 96.38 279 ASP B O 1
ATOM 5002 N N . ALA B 1 280 ? 7.008 -25.219 7.59 1 93.19 280 ALA B N 1
ATOM 5003 C CA . ALA B 1 280 ? 5.785 -25.5 8.344 1 93.19 280 ALA B CA 1
ATOM 5004 C C . ALA B 1 280 ? 4.551 -25.359 7.457 1 93.19 280 ALA B C 1
ATOM 5006 O O . ALA B 1 280 ? 3.51 -25.953 7.738 1 93.19 280 ALA B O 1
ATOM 5007 N N . ASN B 1 281 ? 4.672 -24.641 6.359 1 93.25 281 ASN B N 1
ATOM 5008 C CA . ASN B 1 281 ? 3.551 -24.438 5.449 1 93.25 281 ASN B CA 1
ATOM 5009 C C . ASN B 1 281 ? 3.582 -25.422 4.289 1 93.25 281 ASN B C 1
ATOM 5011 O O . ASN B 1 281 ? 2.785 -25.328 3.354 1 93.25 281 ASN B O 1
ATOM 5015 N N . GLY B 1 282 ? 4.539 -26.312 4.316 1 96.25 282 GLY B N 1
ATOM 5016 C CA . GLY B 1 282 ? 4.66 -27.328 3.277 1 96.25 282 GLY B CA 1
ATOM 5017 C C . GLY B 1 282 ? 5.379 -26.828 2.041 1 96.25 282 GLY B C 1
ATOM 5018 O O . GLY B 1 282 ? 5.234 -27.391 0.957 1 96.25 282 GLY B O 1
ATOM 5019 N N . ARG B 1 283 ? 6.094 -25.734 2.186 1 97.69 283 ARG B N 1
ATOM 5020 C CA . ARG B 1 283 ? 6.812 -25.188 1.042 1 97.69 283 ARG B CA 1
ATOM 5021 C C . ARG B 1 283 ? 8.289 -25.562 1.084 1 97.69 283 ARG B C 1
ATOM 5023 O O . ARG B 1 283 ? 8.875 -25.688 2.162 1 97.69 283 ARG B O 1
ATOM 5030 N N . ILE B 1 284 ? 8.898 -25.703 -0.015 1 98.38 284 ILE B N 1
ATOM 5031 C CA . ILE B 1 284 ? 10.305 -26.047 -0.126 1 98.38 284 ILE B CA 1
ATOM 5032 C C . ILE B 1 284 ? 11.164 -24.891 0.351 1 98.38 284 ILE B C 1
ATOM 5034 O O . ILE B 1 284 ? 11.07 -23.781 -0.182 1 98.38 284 ILE B O 1
ATOM 5038 N N . GLN B 1 285 ? 11.984 -25.172 1.317 1 97.75 285 GLN B N 1
ATOM 5039 C CA . GLN B 1 285 ? 12.852 -24.125 1.845 1 97.75 285 GLN B CA 1
ATOM 5040 C C . GLN B 1 285 ? 13.945 -23.766 0.843 1 97.75 285 GLN B C 1
ATOM 5042 O O . GLN B 1 285 ? 14.602 -24.641 0.283 1 97.75 285 GLN B O 1
ATOM 5047 N N . THR B 1 286 ? 14.141 -22.453 0.633 1 96.88 286 THR B N 1
ATOM 5048 C CA . THR B 1 286 ? 15.125 -22 -0.34 1 96.88 286 THR B CA 1
ATOM 5049 C C . THR B 1 286 ? 16.016 -20.906 0.259 1 96.88 286 THR B C 1
ATOM 5051 O O . THR B 1 286 ? 15.602 -20.203 1.195 1 96.88 286 THR B O 1
ATOM 5054 N N . SER B 1 287 ? 17.203 -20.812 -0.244 1 93.81 287 SER B N 1
ATOM 5055 C CA . SER B 1 287 ? 18.047 -19.656 0.04 1 93.81 287 SER B CA 1
ATOM 5056 C C . SER B 1 287 ? 17.547 -18.406 -0.688 1 93.81 287 SER B C 1
ATOM 5058 O O . SER B 1 287 ? 16.594 -18.484 -1.464 1 93.81 287 SER B O 1
ATOM 5060 N N . ALA B 1 288 ? 18.234 -17.344 -0.466 1 89.81 288 ALA B N 1
ATOM 5061 C CA . ALA B 1 288 ? 17.906 -16.109 -1.159 1 89.81 288 ALA B CA 1
ATOM 5062 C C . ALA B 1 288 ? 18.219 -16.203 -2.65 1 89.81 288 ALA B C 1
ATOM 5064 O O . ALA B 1 288 ? 17.781 -15.359 -3.439 1 89.81 288 ALA B O 1
ATOM 5065 N N . HIS B 1 289 ? 18.969 -17.203 -3.008 1 93.69 289 HIS B N 1
ATOM 5066 C CA . HIS B 1 289 ? 19.328 -17.406 -4.406 1 93.69 289 HIS B CA 1
ATOM 5067 C C . HIS B 1 289 ? 18.531 -18.562 -5.012 1 93.69 289 HIS B C 1
ATOM 5069 O O . HIS B 1 289 ? 18.906 -19.078 -6.066 1 93.69 289 HIS B O 1
ATOM 5075 N N . PHE B 1 290 ? 17.469 -19.016 -4.383 1 96.31 290 PHE B N 1
ATOM 5076 C CA . PHE B 1 290 ? 16.469 -19.969 -4.84 1 96.31 290 PHE B CA 1
ATOM 5077 C C . PHE B 1 290 ? 16.969 -21.391 -4.672 1 96.31 290 PHE B C 1
ATOM 5079 O O . PHE B 1 290 ? 16.25 -22.344 -5 1 96.31 290 PHE B O 1
ATOM 5086 N N . SER B 1 291 ? 18.25 -21.594 -4.121 1 96.88 291 SER B N 1
ATOM 5087 C CA . SER B 1 291 ? 18.75 -22.938 -3.928 1 96.88 291 SER B CA 1
ATOM 5088 C C . SER B 1 291 ? 18.016 -23.656 -2.799 1 96.88 291 SER B C 1
ATOM 5090 O O . SER B 1 291 ? 17.734 -23.047 -1.76 1 96.88 291 SER B O 1
ATOM 5092 N N . VAL B 1 292 ? 17.656 -24.938 -3.068 1 97.81 292 VAL B N 1
ATOM 5093 C CA . VAL B 1 292 ? 16.969 -25.719 -2.037 1 97.81 292 VAL B CA 1
ATOM 5094 C C . VAL B 1 292 ? 17.906 -25.922 -0.848 1 97.81 292 VAL B C 1
ATOM 5096 O O . VAL B 1 292 ? 19.078 -26.266 -1.022 1 97.81 292 VAL B O 1
ATOM 5099 N N . LEU B 1 293 ? 17.344 -25.656 0.283 1 95.44 293 LEU B N 1
ATOM 5100 C CA . LEU B 1 293 ? 18.109 -25.859 1.501 1 95.44 293 LEU B CA 1
ATOM 5101 C C . LEU B 1 293 ? 17.969 -27.281 2.008 1 95.44 293 LEU B C 1
ATOM 5103 O O . LEU B 1 293 ? 16.859 -27.844 2.004 1 95.44 293 LEU B O 1
ATOM 5107 N N . GLY B 1 294 ? 18.953 -27.906 2.346 1 91.44 294 GLY B N 1
ATOM 5108 C CA . GLY B 1 294 ? 18.938 -29.266 2.836 1 91.44 294 GLY B CA 1
ATOM 5109 C C . GLY B 1 294 ? 20.297 -29.938 2.746 1 91.44 294 GLY B C 1
ATOM 5110 O O . GLY B 1 294 ? 21.328 -29.266 2.752 1 91.44 294 GLY B O 1
ATOM 5111 N N . SER B 1 295 ? 20.281 -31.312 2.789 1 91.5 295 SER B N 1
ATOM 5112 C CA . SER B 1 295 ? 21.516 -32.094 2.695 1 91.5 295 SER B CA 1
ATOM 5113 C C . SER B 1 295 ? 22.172 -31.922 1.328 1 91.5 295 SER B C 1
ATOM 5115 O O . SER B 1 295 ? 21.609 -31.297 0.433 1 91.5 295 SER B O 1
ATOM 5117 N N . HIS B 1 296 ? 23.297 -32.438 1.183 1 94 296 HIS B N 1
ATOM 5118 C CA . HIS B 1 296 ? 24.094 -32.344 -0.031 1 94 296 HIS B CA 1
ATOM 5119 C C . HIS B 1 296 ? 23.359 -32.938 -1.229 1 94 296 HIS B C 1
ATOM 5121 O O . HIS B 1 296 ? 23.641 -32.562 -2.375 1 94 296 HIS B O 1
ATOM 5127 N N . ARG B 1 297 ? 22.453 -33.781 -0.966 1 95.5 297 ARG B N 1
ATOM 5128 C CA . ARG B 1 297 ? 21.734 -34.406 -2.07 1 95.5 297 ARG B CA 1
ATOM 5129 C C . ARG B 1 297 ? 20.938 -33.375 -2.861 1 95.5 297 ARG B C 1
ATOM 5131 O O . ARG B 1 297 ? 20.531 -33.625 -3.996 1 95.5 297 ARG B O 1
ATOM 5138 N N . TRP B 1 298 ? 20.641 -32.219 -2.213 1 97.56 298 TRP B N 1
ATOM 5139 C CA . TRP B 1 298 ? 19.797 -31.219 -2.826 1 97.56 298 TRP B CA 1
ATOM 5140 C C . TRP B 1 298 ? 20.641 -30.094 -3.436 1 97.56 298 TRP B C 1
ATOM 5142 O O . TRP B 1 298 ? 20.109 -29.062 -3.85 1 97.56 298 TRP B O 1
ATOM 5152 N N . ALA B 1 299 ? 21.938 -30.266 -3.574 1 96.44 299 ALA B N 1
ATOM 5153 C CA . ALA B 1 299 ? 22.875 -29.234 -3.986 1 96.44 299 ALA B CA 1
ATOM 5154 C C . ALA B 1 299 ? 22.578 -28.75 -5.406 1 96.44 299 ALA B C 1
ATOM 5156 O O . ALA B 1 299 ? 22.875 -27.609 -5.754 1 96.44 299 ALA B O 1
ATOM 5157 N N . LYS B 1 300 ? 21.922 -29.609 -6.254 1 97.56 300 LYS B N 1
ATOM 5158 C CA . LYS B 1 300 ? 21.641 -29.266 -7.648 1 97.56 300 LYS B CA 1
ATOM 5159 C C . LYS B 1 300 ? 20.234 -28.719 -7.816 1 97.56 300 LYS B C 1
ATOM 5161 O O . LYS B 1 300 ? 19.812 -28.422 -8.938 1 97.56 300 LYS B O 1
ATOM 5166 N N . TYR B 1 301 ? 19.531 -28.547 -6.707 1 98.56 301 TYR B N 1
ATOM 5167 C CA . TYR B 1 301 ? 18.109 -28.281 -6.797 1 98.56 301 TYR B CA 1
ATOM 5168 C C . TYR B 1 301 ? 17.797 -26.828 -6.449 1 98.56 301 TYR B C 1
ATOM 5170 O O . TYR B 1 301 ? 18.391 -26.266 -5.523 1 98.56 301 TYR B O 1
ATOM 5178 N N . TYR B 1 302 ? 16.906 -26.25 -7.215 1 98.44 302 TYR B N 1
ATOM 5179 C CA . TYR B 1 302 ? 16.297 -24.938 -7.004 1 98.44 302 TYR B CA 1
ATOM 5180 C C . TYR B 1 302 ? 14.781 -25.062 -6.926 1 98.44 302 TYR B C 1
ATOM 5182 O O . TYR B 1 302 ? 14.195 -26.047 -7.383 1 98.44 302 TYR B O 1
ATOM 5190 N N . ALA B 1 303 ? 14.141 -24.078 -6.277 1 98.56 303 ALA B N 1
ATOM 5191 C CA . ALA B 1 303 ? 12.68 -24.062 -6.215 1 98.56 303 ALA B CA 1
ATOM 5192 C C . ALA B 1 303 ? 12.125 -22.656 -6.395 1 98.56 303 ALA B C 1
ATOM 5194 O O . ALA B 1 303 ? 12.781 -21.672 -6.023 1 98.56 303 ALA B O 1
ATOM 5195 N N . ILE B 1 304 ? 10.875 -22.594 -6.984 1 97.88 304 ILE B N 1
ATOM 5196 C CA . ILE B 1 304 ? 10.25 -21.312 -7.285 1 97.88 304 ILE B CA 1
ATOM 5197 C C . ILE B 1 304 ? 8.734 -21.469 -7.34 1 97.88 304 ILE B C 1
ATOM 5199 O O . ILE B 1 304 ? 8.227 -22.594 -7.469 1 97.88 304 ILE B O 1
ATOM 5203 N N . GLY B 1 305 ? 8 -20.344 -7.238 1 96.06 305 GLY B N 1
ATOM 5204 C CA . GLY B 1 305 ? 6.551 -20.359 -7.367 1 96.06 305 GLY B CA 1
ATOM 5205 C C . GLY B 1 305 ? 5.844 -20.719 -6.074 1 96.06 305 GLY B C 1
ATOM 5206 O O . GLY B 1 305 ? 6.344 -20.438 -4.984 1 96.06 305 GLY B O 1
ATOM 5207 N N . ASP B 1 306 ? 4.699 -21.359 -6.223 1 95.88 306 ASP B N 1
ATOM 5208 C CA . ASP B 1 306 ? 3.791 -21.562 -5.102 1 95.88 306 ASP B CA 1
ATOM 5209 C C . ASP B 1 306 ? 4.352 -22.594 -4.125 1 95.88 306 ASP B C 1
ATOM 5211 O O . ASP B 1 306 ? 4.035 -22.562 -2.934 1 95.88 306 ASP B O 1
ATOM 5215 N N . ALA B 1 307 ? 5.164 -23.453 -4.586 1 97.69 307 ALA B N 1
ATOM 5216 C CA . ALA B 1 307 ? 5.648 -24.547 -3.738 1 97.69 307 ALA B CA 1
ATOM 5217 C C . ALA B 1 307 ? 6.914 -24.141 -2.99 1 97.69 307 ALA B C 1
ATOM 5219 O O . ALA B 1 307 ? 7.391 -24.859 -2.119 1 97.69 307 ALA B O 1
ATOM 5220 N N . ALA B 1 308 ? 7.492 -23.031 -3.318 1 97.38 308 ALA B N 1
ATOM 5221 C CA . ALA B 1 308 ? 8.766 -22.594 -2.746 1 97.38 308 ALA B CA 1
ATOM 5222 C C . ALA B 1 308 ? 8.547 -21.547 -1.649 1 97.38 308 ALA B C 1
ATOM 5224 O O . ALA B 1 308 ? 7.633 -20.719 -1.742 1 97.38 308 ALA B O 1
ATOM 5225 N N . ALA B 1 309 ? 9.359 -21.594 -0.671 1 95.69 309 ALA B N 1
ATOM 5226 C CA . ALA B 1 309 ? 9.297 -20.625 0.418 1 95.69 309 ALA B CA 1
ATOM 5227 C C . ALA B 1 309 ? 10.023 -19.328 0.044 1 95.69 309 ALA B C 1
ATOM 5229 O O . ALA B 1 309 ? 10.719 -18.75 0.871 1 95.69 309 ALA B O 1
ATOM 5230 N N . THR B 1 310 ? 9.938 -18.906 -1.185 1 91.06 310 THR B N 1
ATOM 5231 C CA . THR B 1 310 ? 10.477 -17.609 -1.604 1 91.06 310 THR B CA 1
ATOM 5232 C C . THR B 1 310 ? 9.648 -16.469 -1.021 1 91.06 310 THR B C 1
ATOM 523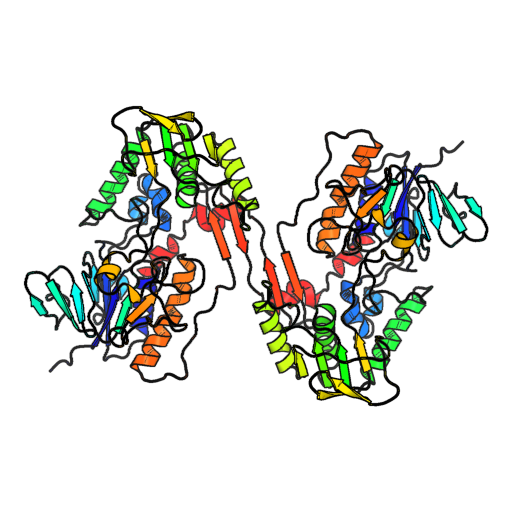4 O O . THR B 1 310 ? 8.461 -16.641 -0.745 1 91.06 310 THR B O 1
ATOM 5237 N N . PRO B 1 311 ? 10.234 -15.367 -0.87 1 84.69 311 PRO B N 1
ATOM 5238 C CA . PRO B 1 311 ? 9.5 -14.25 -0.272 1 84.69 311 PRO B CA 1
ATOM 5239 C C . PRO B 1 311 ? 8.375 -13.734 -1.168 1 84.69 311 PRO B C 1
ATOM 5241 O O . PRO B 1 311 ? 8.477 -13.82 -2.396 1 84.69 311 PRO B O 1
ATOM 5244 N N . GLY B 1 312 ? 7.336 -13.258 -0.456 1 78.62 312 GLY B N 1
ATOM 5245 C CA . GLY B 1 312 ? 6.25 -12.594 -1.158 1 78.62 312 GLY B CA 1
ATOM 5246 C C . GLY B 1 312 ? 5.055 -13.492 -1.397 1 78.62 312 GLY B C 1
ATOM 5247 O O . GLY B 1 312 ? 5.121 -14.695 -1.145 1 78.62 312 GLY B O 1
ATOM 5248 N N . PRO B 1 313 ? 4.004 -12.875 -1.933 1 81.5 313 PRO B N 1
ATOM 5249 C CA . PRO B 1 313 ? 2.803 -13.664 -2.211 1 81.5 313 PRO B CA 1
ATOM 5250 C C . PRO B 1 313 ? 3.006 -14.664 -3.344 1 81.5 313 PRO B C 1
ATOM 5252 O O . PRO B 1 313 ? 3.902 -14.492 -4.172 1 81.5 313 PRO B O 1
ATOM 5255 N N . LYS B 1 314 ? 2.264 -15.703 -3.281 1 89.25 314 LYS B N 1
ATOM 5256 C CA . LYS B 1 314 ? 2.332 -16.75 -4.297 1 89.25 314 LYS B CA 1
ATOM 5257 C C . LYS B 1 314 ? 1.375 -16.469 -5.449 1 89.25 314 LYS B C 1
ATOM 5259 O O . LYS B 1 314 ? 0.279 -17.031 -5.508 1 89.25 314 LYS B O 1
ATOM 5264 N N . VAL B 1 315 ? 1.84 -15.562 -6.316 1 85.75 315 VAL B N 1
ATOM 5265 C CA . VAL B 1 315 ? 1.037 -15.109 -7.445 1 85.75 315 VAL B CA 1
ATOM 5266 C C . VAL B 1 315 ? 1.864 -15.172 -8.727 1 85.75 315 VAL B C 1
ATOM 5268 O O . VAL B 1 315 ? 3.096 -15.188 -8.68 1 85.75 315 VAL B O 1
ATOM 5271 N N . ALA B 1 316 ? 1.16 -15.156 -9.812 1 86.69 316 ALA B N 1
ATOM 5272 C CA . ALA B 1 316 ? 1.783 -15.359 -11.117 1 86.69 316 ALA B CA 1
ATOM 5273 C C . ALA B 1 316 ? 2.777 -14.25 -11.43 1 86.69 316 ALA B C 1
ATOM 5275 O O . ALA B 1 316 ? 3.846 -14.5 -11.992 1 86.69 316 ALA B O 1
ATOM 5276 N N . TYR B 1 317 ? 2.463 -13.047 -11.062 1 78.75 317 TYR B N 1
ATOM 5277 C CA . TYR B 1 317 ? 3.352 -11.945 -11.43 1 78.75 317 TYR B CA 1
ATOM 5278 C C . TYR B 1 317 ? 4.676 -12.047 -10.688 1 78.75 317 TYR B C 1
ATOM 5280 O O . TYR B 1 317 ? 5.734 -11.734 -11.242 1 78.75 317 TYR B O 1
ATOM 5288 N N . LEU B 1 318 ? 4.609 -12.477 -9.469 1 83 318 LEU B N 1
ATOM 5289 C CA . LEU B 1 318 ? 5.852 -12.609 -8.711 1 83 318 LEU B CA 1
ATOM 5290 C C . LEU B 1 318 ? 6.68 -13.773 -9.227 1 83 318 LEU B C 1
ATOM 5292 O O . LEU B 1 318 ? 7.914 -13.711 -9.25 1 83 318 LEU B O 1
ATOM 5296 N N . ALA B 1 319 ? 5.996 -14.82 -9.625 1 89.38 319 ALA B N 1
ATOM 5297 C CA . ALA B 1 319 ? 6.695 -15.938 -10.266 1 89.38 319 ALA B CA 1
ATOM 5298 C C . ALA B 1 319 ? 7.457 -15.461 -11.508 1 89.38 319 ALA B C 1
ATOM 5300 O O . ALA B 1 319 ? 8.609 -15.852 -11.711 1 89.38 319 ALA B O 1
ATOM 5301 N N . ALA B 1 320 ? 6.82 -14.664 -12.281 1 85.88 320 ALA B N 1
ATOM 5302 C CA . ALA B 1 320 ? 7.43 -14.133 -13.492 1 85.88 320 ALA B CA 1
ATOM 5303 C C . ALA B 1 320 ? 8.609 -13.219 -13.164 1 85.88 320 ALA B C 1
ATOM 5305 O O . ALA B 1 320 ? 9.586 -13.156 -13.922 1 85.88 320 ALA B O 1
ATOM 5306 N N . GLN B 1 321 ? 8.5 -12.508 -12.039 1 82.19 321 GLN B N 1
ATOM 5307 C CA . GLN B 1 321 ? 9.578 -11.625 -11.609 1 82.19 321 GLN B CA 1
ATOM 5308 C C . GLN B 1 321 ? 10.758 -12.422 -11.07 1 82.19 321 GLN B C 1
ATOM 5310 O O . GLN B 1 321 ? 11.914 -12.039 -11.258 1 82.19 321 GLN B O 1
ATOM 5315 N N . HIS B 1 322 ? 10.508 -13.477 -10.414 1 92.06 322 HIS B N 1
ATOM 5316 C CA . HIS B 1 322 ? 11.539 -14.305 -9.805 1 92.06 322 HIS B CA 1
ATOM 5317 C C . HIS B 1 322 ? 12.273 -15.141 -10.844 1 92.06 322 HIS B C 1
ATOM 5319 O O . HIS B 1 322 ? 13.453 -15.453 -10.68 1 92.06 322 HIS B O 1
ATOM 5325 N N . ALA B 1 323 ? 11.633 -15.461 -11.906 1 94.12 323 ALA B N 1
ATOM 5326 C CA . ALA B 1 323 ? 12.125 -16.438 -12.875 1 94.12 323 ALA B CA 1
ATOM 5327 C C . ALA B 1 323 ? 13.445 -15.977 -13.492 1 94.12 323 ALA B C 1
ATOM 5329 O O . ALA B 1 323 ? 14.422 -16.734 -13.516 1 94.12 323 ALA B O 1
ATOM 5330 N N . PRO B 1 324 ? 13.547 -14.719 -13.945 1 90.88 324 PRO B N 1
ATOM 5331 C CA . PRO B 1 324 ? 14.828 -14.289 -14.523 1 90.88 324 PRO B CA 1
ATOM 5332 C C . PRO B 1 324 ? 15.953 -14.266 -13.5 1 90.88 324 PRO B C 1
ATOM 5334 O O . PRO B 1 324 ? 17.109 -14.508 -13.844 1 90.88 324 PRO B O 1
ATOM 5337 N N . LEU B 1 325 ? 15.641 -13.969 -12.273 1 90.75 325 LEU B N 1
ATOM 5338 C CA . LEU B 1 325 ? 16.656 -13.977 -11.227 1 90.75 325 LEU B CA 1
ATOM 5339 C C . LEU B 1 325 ? 17.203 -15.391 -11.016 1 90.75 325 LEU B C 1
ATOM 5341 O O . LEU B 1 325 ? 18.422 -15.578 -10.953 1 90.75 325 LEU B O 1
ATOM 5345 N N . LEU B 1 326 ? 16.328 -16.297 -10.922 1 96.69 326 LEU B N 1
ATOM 5346 C CA . LEU B 1 326 ? 16.734 -17.688 -10.742 1 96.69 326 LEU B CA 1
ATOM 5347 C C . LEU B 1 326 ? 17.547 -18.172 -11.938 1 96.69 326 LEU B C 1
ATOM 5349 O O . LEU B 1 326 ? 18.594 -18.797 -11.766 1 96.69 326 LEU B O 1
ATOM 5353 N N . ALA B 1 327 ? 17.062 -17.891 -13.141 1 96.25 327 ALA B N 1
ATOM 5354 C CA . ALA B 1 327 ? 17.781 -18.297 -14.344 1 96.25 327 ALA B CA 1
ATOM 5355 C C . ALA B 1 327 ? 19.203 -17.734 -14.344 1 96.25 327 ALA B C 1
ATOM 5357 O O . ALA B 1 327 ? 20.156 -18.453 -14.633 1 96.25 327 ALA B O 1
ATOM 5358 N N . HIS B 1 328 ? 19.281 -16.484 -14.008 1 93.75 328 HIS B N 1
ATOM 5359 C CA . HIS B 1 328 ? 20.594 -15.844 -13.922 1 93.75 328 HIS B CA 1
ATOM 5360 C C . HIS B 1 328 ? 21.5 -16.562 -12.93 1 93.75 328 HIS B C 1
ATOM 5362 O O . HIS B 1 328 ? 22.656 -16.859 -13.234 1 93.75 328 HIS B O 1
ATOM 5368 N N . ASN B 1 329 ? 21.031 -16.828 -11.781 1 95 329 ASN B N 1
ATOM 5369 C CA . ASN B 1 329 ? 21.812 -17.484 -10.742 1 95 329 ASN B CA 1
ATOM 5370 C C . ASN B 1 329 ? 22.266 -18.875 -11.172 1 95 329 ASN B C 1
ATOM 5372 O O . ASN B 1 329 ? 23.391 -19.281 -10.883 1 95 329 ASN B O 1
ATOM 5376 N N . MET B 1 330 ? 21.422 -19.578 -11.836 1 96.31 330 MET B N 1
ATOM 5377 C CA . MET B 1 330 ? 21.75 -20.922 -12.297 1 96.31 330 MET B CA 1
ATOM 5378 C C . MET B 1 330 ? 22.875 -20.875 -13.328 1 96.31 330 MET B C 1
ATOM 5380 O O . MET B 1 330 ? 23.812 -21.672 -13.266 1 96.31 330 MET B O 1
ATOM 5384 N N . VAL B 1 331 ? 22.75 -19.969 -14.234 1 95.62 331 VAL B N 1
ATOM 5385 C CA . VAL B 1 331 ? 23.781 -19.844 -15.258 1 95.62 331 VAL B CA 1
ATOM 5386 C C . VAL B 1 331 ? 25.109 -19.469 -14.609 1 95.62 331 VAL B C 1
ATOM 5388 O O . VAL B 1 331 ? 26.156 -20 -14.977 1 95.62 331 VAL B O 1
ATOM 5391 N N . CYS B 1 332 ? 25.031 -18.547 -13.625 1 94.44 332 CYS B N 1
ATOM 5392 C CA . CYS B 1 332 ? 26.234 -18.188 -12.891 1 94.44 332 CYS B CA 1
ATOM 5393 C C . CYS B 1 332 ? 26.844 -19.406 -12.211 1 94.44 332 CYS B C 1
ATOM 5395 O O . CYS B 1 332 ? 28.062 -19.578 -12.219 1 94.44 332 CYS B O 1
ATOM 5397 N N . ASP B 1 333 ? 26.062 -20.188 -11.641 1 93.12 333 ASP B N 1
ATOM 5398 C CA . ASP B 1 333 ? 26.531 -21.391 -10.953 1 93.12 333 ASP B CA 1
ATOM 5399 C C . ASP B 1 333 ? 27.141 -22.375 -11.945 1 93.12 333 ASP B C 1
ATOM 5401 O O . ASP B 1 333 ? 28.234 -22.906 -11.703 1 93.12 333 ASP B O 1
ATOM 5405 N N . ILE B 1 334 ? 26.5 -22.578 -13.047 1 94.5 334 ILE B N 1
ATOM 5406 C CA . ILE B 1 334 ? 26.938 -23.516 -14.07 1 94.5 334 ILE B CA 1
ATOM 5407 C C . ILE B 1 334 ? 28.266 -23.047 -14.664 1 94.5 334 ILE B C 1
ATOM 5409 O O . ILE B 1 334 ? 29.156 -23.875 -14.93 1 94.5 334 ILE B O 1
ATOM 5413 N N . THR B 1 335 ? 28.359 -21.75 -14.75 1 92.94 335 THR B N 1
ATOM 5414 C CA . THR B 1 335 ? 29.547 -21.188 -15.375 1 92.94 335 THR B CA 1
ATOM 5415 C C . THR B 1 335 ? 30.578 -20.797 -14.312 1 92.94 335 THR B C 1
ATOM 5417 O O . THR B 1 335 ? 31.594 -20.188 -14.625 1 92.94 335 THR B O 1
ATOM 5420 N N . ARG B 1 336 ? 30.375 -20.922 -13.008 1 88.62 336 ARG B N 1
ATOM 5421 C CA . ARG B 1 336 ? 31.266 -20.688 -11.875 1 88.62 336 ARG B CA 1
ATOM 5422 C C . ARG B 1 336 ? 31.578 -19.203 -11.719 1 88.62 336 ARG B C 1
ATOM 5424 O O . ARG B 1 336 ? 32.719 -18.828 -11.477 1 88.62 336 ARG B O 1
ATOM 5431 N N . GLN B 1 337 ? 30.562 -18.391 -11.992 1 82.5 337 GLN B N 1
ATOM 5432 C CA . GLN B 1 337 ? 30.641 -16.953 -11.742 1 82.5 337 GLN B CA 1
ATOM 5433 C C . GLN B 1 337 ? 29.828 -16.562 -10.516 1 82.5 337 GLN B C 1
ATOM 5435 O O . GLN B 1 337 ? 28.859 -15.805 -10.617 1 82.5 337 GLN B O 1
ATOM 5440 N N . THR B 1 338 ? 30.281 -16.875 -9.32 1 75.69 338 THR B N 1
ATOM 5441 C CA . THR B 1 338 ? 29.453 -16.859 -8.125 1 75.69 338 THR B CA 1
ATOM 5442 C C . THR B 1 338 ? 29.391 -15.445 -7.535 1 75.69 338 THR B C 1
ATOM 5444 O O . THR B 1 338 ? 28.531 -15.156 -6.703 1 75.69 338 THR B O 1
ATOM 5447 N N . ASP B 1 339 ? 30.156 -14.539 -7.965 1 71.5 339 ASP B N 1
ATOM 5448 C CA . ASP B 1 339 ? 30.188 -13.18 -7.418 1 71.5 339 ASP B CA 1
ATOM 5449 C C . ASP B 1 339 ? 29.016 -12.352 -7.941 1 71.5 339 ASP B C 1
ATOM 5451 O O . ASP B 1 339 ? 28.734 -11.281 -7.414 1 71.5 339 ASP B O 1
ATOM 5455 N N . SER B 1 340 ? 28.234 -12.93 -8.812 1 72.19 340 SER B N 1
ATOM 5456 C CA . SER B 1 340 ? 27.234 -12.133 -9.508 1 72.19 340 SER B CA 1
ATOM 5457 C C . SER B 1 340 ? 25.812 -12.586 -9.156 1 72.19 340 SER B C 1
ATOM 5459 O O . SER B 1 340 ? 24.859 -12.219 -9.82 1 72.19 340 SER B O 1
ATOM 5461 N N . LEU B 1 341 ? 25.797 -13.297 -8.078 1 78.69 341 LEU B N 1
ATOM 5462 C CA . LEU B 1 341 ? 24.484 -13.844 -7.75 1 78.69 341 LEU B CA 1
ATOM 5463 C C . LEU B 1 341 ? 23.531 -12.742 -7.305 1 78.69 341 LEU B C 1
ATOM 5465 O O . LEU B 1 341 ? 23.938 -11.797 -6.633 1 78.69 341 LEU B O 1
ATOM 5469 N N . LYS B 1 342 ? 22.234 -13 -7.773 1 78 342 LYS B N 1
ATOM 5470 C CA . LYS B 1 342 ? 21.188 -12.055 -7.406 1 78 342 LYS B CA 1
ATOM 5471 C C . LYS B 1 342 ? 20.297 -12.633 -6.309 1 78 342 LYS B C 1
ATOM 5473 O O . LYS B 1 342 ? 19.984 -13.828 -6.316 1 78 342 LYS B O 1
ATOM 5478 N N . GLN B 1 343 ? 19.891 -11.75 -5.426 1 82 343 GLN B N 1
ATOM 5479 C CA . GLN B 1 343 ? 19.062 -12.195 -4.305 1 82 343 GLN B CA 1
ATOM 5480 C C . GLN B 1 343 ? 17.609 -11.812 -4.512 1 82 343 GLN B C 1
ATOM 5482 O O . GLN B 1 343 ? 17.297 -10.75 -5.055 1 82 343 GLN B O 1
ATOM 5487 N N . VAL B 1 344 ? 16.766 -12.828 -4.219 1 77.88 344 VAL B N 1
ATOM 5488 C CA . VAL B 1 344 ? 15.344 -12.539 -4.223 1 77.88 344 VAL B CA 1
ATOM 5489 C C . VAL B 1 344 ? 14.977 -11.695 -3.006 1 77.88 344 VAL B C 1
ATOM 5491 O O . VAL B 1 344 ? 15.516 -11.906 -1.915 1 77.88 344 VAL B O 1
ATOM 5494 N N . SER B 1 345 ? 14.203 -10.609 -3.256 1 66.12 345 SER B N 1
ATOM 5495 C CA . SER B 1 345 ? 13.727 -9.773 -2.16 1 66.12 345 SER B CA 1
ATOM 5496 C C . SER B 1 345 ? 12.203 -9.727 -2.125 1 66.12 345 SER B C 1
ATOM 5498 O O . SER B 1 345 ? 11.539 -10.109 -3.09 1 66.12 345 SER B O 1
ATOM 5500 N N . ALA B 1 346 ? 11.703 -9.406 -0.977 1 63.5 346 ALA B N 1
ATOM 5501 C CA . ALA B 1 346 ? 10.258 -9.211 -0.879 1 63.5 346 ALA B CA 1
ATOM 5502 C C . ALA B 1 346 ? 9.781 -8.164 -1.877 1 63.5 346 ALA B C 1
ATOM 5504 O O . ALA B 1 346 ? 10.477 -7.18 -2.141 1 63.5 346 ALA B O 1
ATOM 5505 N N . PRO B 1 347 ? 8.609 -8.633 -2.488 1 59.31 347 PRO B N 1
ATOM 5506 C CA . PRO B 1 347 ? 8.117 -7.652 -3.459 1 59.31 347 PRO B CA 1
ATOM 5507 C C . PRO B 1 347 ? 7.863 -6.285 -2.836 1 59.31 347 PRO B C 1
ATOM 5509 O O . PRO B 1 347 ? 7.504 -6.195 -1.659 1 59.31 347 PRO B O 1
ATOM 5512 N N . SER B 1 348 ? 8.203 -5.289 -3.596 1 54.97 348 SER B N 1
ATOM 5513 C CA . SER B 1 348 ? 7.984 -3.906 -3.178 1 54.97 348 SER B CA 1
ATOM 5514 C C . SER B 1 348 ? 6.5 -3.564 -3.156 1 54.97 348 SER B C 1
ATOM 5516 O O . SER B 1 348 ? 6.094 -2.578 -2.541 1 54.97 348 SER B O 1
ATOM 5518 N N . ALA B 1 349 ? 5.727 -4.5 -3.838 1 57.94 349 ALA B N 1
ATOM 5519 C CA . ALA B 1 349 ? 4.293 -4.227 -3.893 1 57.94 349 ALA B CA 1
ATOM 5520 C C . ALA B 1 349 ? 3.482 -5.492 -3.615 1 57.94 349 ALA B C 1
ATOM 5522 O O . ALA B 1 349 ? 3.904 -6.594 -3.965 1 57.94 349 ALA B O 1
ATOM 5523 N N . ASP B 1 350 ? 2.457 -5.305 -2.721 1 66.88 350 ASP B N 1
ATOM 5524 C CA . ASP B 1 350 ? 1.44 -6.34 -2.572 1 66.88 350 ASP B CA 1
ATOM 5525 C C . ASP B 1 350 ? 0.138 -5.934 -3.256 1 66.88 350 ASP B C 1
ATOM 5527 O O . ASP B 1 350 ? -0.366 -4.832 -3.039 1 66.88 350 ASP B O 1
ATOM 5531 N N . ILE B 1 351 ? -0.152 -6.625 -4.336 1 71.06 351 ILE B N 1
ATOM 5532 C CA . ILE B 1 351 ? -1.369 -6.312 -5.078 1 71.06 351 ILE B CA 1
ATOM 5533 C C . ILE B 1 351 ? -2.297 -7.523 -5.078 1 71.06 351 ILE B C 1
ATOM 5535 O O . ILE B 1 351 ? -1.858 -8.648 -5.332 1 71.06 351 ILE B O 1
ATOM 5539 N N . ILE B 1 352 ? -3.486 -7.293 -4.652 1 82.38 352 ILE B N 1
ATOM 5540 C CA . ILE B 1 352 ? -4.516 -8.297 -4.883 1 82.38 352 ILE B CA 1
ATOM 5541 C C . ILE B 1 352 ? -5.676 -7.684 -5.664 1 82.38 352 ILE B C 1
ATOM 5543 O O . ILE B 1 352 ? -6.145 -6.594 -5.328 1 82.38 352 ILE B O 1
ATOM 5547 N N . ALA B 1 353 ? -5.938 -8.188 -6.77 1 86.5 353 ALA B N 1
ATOM 5548 C CA . ALA B 1 353 ? -7.094 -7.789 -7.566 1 86.5 353 ALA B CA 1
ATOM 5549 C C . ALA B 1 353 ? -8.094 -8.938 -7.699 1 86.5 353 ALA B C 1
ATOM 5551 O O . ALA B 1 353 ? -7.75 -10.016 -8.188 1 86.5 353 ALA B O 1
ATOM 5552 N N . VAL B 1 354 ? -9.312 -8.695 -7.25 1 94.19 354 VAL B N 1
ATOM 5553 C CA . VAL B 1 354 ? -10.359 -9.711 -7.273 1 94.19 354 VAL B CA 1
ATOM 5554 C C . VAL B 1 354 ? -11.523 -9.242 -8.141 1 94.19 354 VAL B C 1
ATOM 5556 O O . VAL B 1 354 ? -12.414 -8.539 -7.668 1 94.19 354 VAL B O 1
ATOM 5559 N N . PRO B 1 355 ? -11.508 -9.664 -9.367 1 93.94 355 PRO B N 1
ATOM 5560 C CA . PRO B 1 355 ? -12.594 -9.242 -10.266 1 93.94 355 PRO B CA 1
ATOM 5561 C C . PRO B 1 355 ? -13.906 -9.977 -9.992 1 93.94 355 PRO B C 1
ATOM 5563 O O . PRO B 1 355 ? -13.891 -11.117 -9.523 1 93.94 355 PRO B O 1
ATOM 5566 N N . LEU B 1 356 ? -14.984 -9.289 -10.156 1 96.62 356 LEU B N 1
ATOM 5567 C CA . LEU B 1 356 ? -16.328 -9.859 -10.273 1 96.62 356 LEU B CA 1
ATOM 5568 C C . LEU B 1 356 ? -16.828 -9.773 -11.703 1 96.62 356 LEU B C 1
ATOM 5570 O O . LEU B 1 356 ? -17.531 -8.828 -12.062 1 96.62 356 LEU B O 1
ATOM 5574 N N . GLY B 1 357 ? -16.469 -10.828 -12.438 1 95.69 357 GLY B N 1
ATOM 5575 C CA . GLY B 1 357 ? -16.75 -10.758 -13.867 1 95.69 357 GLY B CA 1
ATOM 5576 C C . GLY B 1 357 ? -15.914 -9.703 -14.578 1 95.69 357 GLY B C 1
ATOM 5577 O O . GLY B 1 357 ? -14.75 -9.484 -14.234 1 95.69 357 GLY B O 1
ATOM 5578 N N . THR B 1 358 ? -16.531 -9.125 -15.641 1 92.12 358 THR B N 1
ATOM 5579 C CA . THR B 1 358 ? -15.773 -8.203 -16.484 1 92.12 358 THR B CA 1
ATOM 5580 C C . THR B 1 358 ? -16.062 -6.758 -16.094 1 92.12 358 THR B C 1
ATOM 5582 O O . THR B 1 358 ? -15.539 -5.824 -16.719 1 92.12 358 THR B O 1
ATOM 5585 N N . THR B 1 359 ? -16.875 -6.535 -15.039 1 88.38 359 THR B N 1
ATOM 5586 C CA . THR B 1 359 ? -17.297 -5.16 -14.797 1 88.38 359 THR B CA 1
ATOM 5587 C C . THR B 1 359 ? -17.156 -4.809 -13.32 1 88.38 359 THR B C 1
ATOM 5589 O O . THR B 1 359 ? -17.266 -3.641 -12.938 1 88.38 359 THR B O 1
ATOM 5592 N N . GLY B 1 360 ? -16.969 -5.773 -12.484 1 91.12 360 GLY B N 1
ATOM 5593 C CA . GLY B 1 360 ? -16.922 -5.539 -11.047 1 91.12 360 GLY B CA 1
ATOM 5594 C C . GLY B 1 360 ? -15.617 -5.969 -10.414 1 91.12 360 GLY B C 1
ATOM 5595 O O . GLY B 1 360 ? -14.641 -6.25 -11.117 1 91.12 360 GLY B O 1
ATOM 5596 N N . GLY B 1 361 ? -15.555 -5.879 -9.117 1 93.75 361 GLY B N 1
ATOM 5597 C CA . GLY B 1 361 ? -14.391 -6.328 -8.367 1 93.75 361 GLY B CA 1
ATOM 5598 C C . GLY B 1 361 ? -13.844 -5.266 -7.434 1 93.75 361 GLY B C 1
ATOM 5599 O O . GLY B 1 361 ? -14.461 -4.219 -7.242 1 93.75 361 GLY B O 1
ATOM 5600 N N . ALA B 1 362 ? -12.789 -5.602 -6.805 1 91.12 362 ALA B N 1
ATOM 5601 C CA . ALA B 1 362 ? -12.039 -4.723 -5.918 1 91.12 362 ALA B CA 1
ATOM 5602 C C . ALA B 1 362 ? -10.562 -5.125 -5.867 1 91.12 362 ALA B C 1
ATOM 5604 O O . ALA B 1 362 ? -10.234 -6.301 -6.039 1 91.12 362 ALA B O 1
ATOM 5605 N N . ALA B 1 363 ? -9.766 -4.148 -5.711 1 85.62 363 ALA B N 1
ATOM 5606 C CA . ALA B 1 363 ? -8.328 -4.414 -5.652 1 85.62 363 ALA B CA 1
ATOM 5607 C C . ALA B 1 363 ? -7.68 -3.66 -4.492 1 85.62 363 ALA B C 1
ATOM 5609 O O . ALA B 1 363 ? -8.242 -2.689 -3.984 1 85.62 363 ALA B O 1
ATOM 5610 N N . TYR B 1 364 ? -6.707 -4.238 -3.988 1 78.94 364 TYR B N 1
ATOM 5611 C CA . TYR B 1 364 ? -5.855 -3.613 -2.982 1 78.94 364 TYR B CA 1
ATOM 5612 C C . TYR B 1 364 ? -4.406 -3.562 -3.443 1 78.94 364 TYR B C 1
ATOM 5614 O O . TYR B 1 364 ? -3.867 -4.562 -3.926 1 78.94 364 TYR B O 1
ATOM 5622 N N . PHE B 1 365 ? -3.918 -2.34 -3.533 1 68.81 365 PHE B N 1
ATOM 5623 C CA . PHE B 1 365 ? -2.541 -2.135 -3.967 1 68.81 365 PHE B CA 1
ATOM 5624 C C . PHE B 1 365 ? -1.686 -1.609 -2.818 1 68.81 365 PHE B C 1
ATOM 5626 O O . PHE B 1 365 ? -2.127 -0.753 -2.051 1 68.81 365 PHE B O 1
ATOM 5633 N N . ILE B 1 366 ? -0.818 -2.311 -2.525 1 59.12 366 ILE B N 1
ATOM 5634 C CA . ILE B 1 366 ? 0.194 -1.724 -1.655 1 59.12 366 ILE B CA 1
ATOM 5635 C C . ILE B 1 366 ? 1.424 -1.345 -2.477 1 59.12 366 ILE B C 1
ATOM 5637 O O . ILE B 1 366 ? 1.963 -2.172 -3.217 1 59.12 366 ILE B O 1
ATOM 5641 N N . PHE B 1 367 ? 1.519 -0.084 -2.754 1 56.84 367 PHE B N 1
ATOM 5642 C CA . PHE B 1 367 ? 2.674 0.356 -3.527 1 56.84 367 PHE B CA 1
ATOM 5643 C C . PHE B 1 367 ? 3.904 0.484 -2.637 1 56.84 367 PHE B C 1
ATOM 5645 O O . PHE B 1 367 ? 3.785 0.768 -1.442 1 56.84 367 PHE B O 1
ATOM 5652 N N . PHE B 1 368 ? 4.879 0.101 -3.357 1 59 368 PHE B N 1
ATOM 5653 C CA . PHE B 1 368 ? 6.32 0.014 -3.135 1 59 368 PHE B CA 1
ATOM 5654 C C . PHE B 1 368 ? 6.949 1.401 -3.109 1 59 368 PHE B C 1
ATOM 5656 O O . PHE B 1 368 ? 6.348 2.371 -3.578 1 59 368 PHE B O 1
ATOM 5663 N N . SER B 1 369 ? 7.93 1.561 -2.59 1 65 369 SER B N 1
ATOM 5664 C CA . SER B 1 369 ? 8.875 2.676 -2.564 1 65 369 SER B CA 1
ATOM 5665 C C . SER B 1 369 ? 9.164 3.184 -3.971 1 65 369 SER B C 1
ATOM 5667 O O . SER B 1 369 ? 9.5 2.398 -4.863 1 65 369 SER B O 1
ATOM 5669 N N . LEU B 1 370 ? 8.562 4.387 -4.387 1 70 370 LEU B N 1
ATOM 5670 C CA . LEU B 1 370 ? 8.852 5.074 -5.641 1 70 370 LEU B CA 1
ATOM 5671 C C . LEU B 1 370 ? 10.172 5.836 -5.551 1 70 370 LEU B C 1
ATOM 5673 O O . LEU B 1 370 ? 10.539 6.328 -4.48 1 70 370 LEU B O 1
ATOM 5677 N N . GLY B 1 371 ? 10.914 5.781 -6.695 1 75.94 371 GLY B N 1
ATOM 5678 C CA . GLY B 1 371 ? 12.234 6.379 -6.734 1 75.94 371 GLY B CA 1
ATOM 5679 C C . GLY B 1 371 ? 12.211 7.887 -6.891 1 75.94 371 GLY B C 1
ATOM 5680 O O . GLY B 1 371 ? 11.172 8.516 -6.699 1 75.94 371 GLY B O 1
ATOM 5681 N N . ALA B 1 372 ? 13.344 8.508 -7.184 1 78.38 372 ALA B N 1
ATOM 5682 C CA . ALA B 1 372 ? 13.656 9.938 -7.152 1 78.38 372 ALA B CA 1
ATOM 5683 C C . ALA B 1 372 ? 12.805 10.711 -8.156 1 78.38 372 ALA B C 1
ATOM 5685 O O . ALA B 1 372 ? 12.195 11.727 -7.812 1 78.38 372 ALA B O 1
ATOM 5686 N N . TRP B 1 373 ? 12.68 10.164 -9.312 1 75.25 373 TRP B N 1
ATOM 5687 C CA . TRP B 1 373 ? 12.008 10.898 -10.383 1 75.25 373 TRP B CA 1
ATOM 5688 C C . TRP B 1 373 ? 10.523 11.062 -10.078 1 75.25 373 TRP B C 1
ATOM 5690 O O . TRP B 1 373 ? 9.984 12.172 -10.164 1 75.25 373 TRP B O 1
ATOM 5700 N N . LEU B 1 374 ? 9.945 10.07 -9.695 1 70.31 374 LEU B N 1
ATOM 5701 C CA . LEU B 1 374 ? 8.508 10.133 -9.422 1 70.31 374 LEU B CA 1
ATOM 5702 C C . LEU B 1 374 ? 8.234 10.969 -8.18 1 70.31 374 LEU B C 1
ATOM 5704 O O . LEU B 1 374 ? 7.254 11.719 -8.133 1 70.31 374 LEU B O 1
ATOM 5708 N N . THR B 1 375 ? 9.094 10.828 -7.203 1 83.5 375 THR B N 1
ATOM 5709 C CA . THR B 1 375 ? 8.93 11.617 -5.988 1 83.5 375 THR B CA 1
ATOM 5710 C C . THR B 1 375 ? 9.102 13.102 -6.289 1 83.5 375 THR B C 1
ATOM 5712 O O . THR B 1 375 ? 8.359 13.938 -5.762 1 83.5 375 THR B O 1
ATOM 5715 N N . SER B 1 376 ? 10.031 13.445 -7.148 1 82.38 376 SER B N 1
ATOM 5716 C CA . SER B 1 376 ? 10.242 14.828 -7.566 1 82.38 376 SER B CA 1
ATOM 5717 C C . SER B 1 376 ? 9.008 15.391 -8.258 1 82.38 376 SER B C 1
ATOM 5719 O O . SER B 1 376 ? 8.617 16.531 -8.016 1 82.38 376 SER B O 1
ATOM 5721 N N . LEU B 1 377 ? 8.297 14.586 -9.039 1 75.25 377 LEU B N 1
ATOM 5722 C CA . LEU B 1 377 ? 7.105 15.008 -9.766 1 75.25 377 LEU B CA 1
ATOM 5723 C C . LEU B 1 377 ? 5.922 15.164 -8.82 1 75.25 377 LEU B C 1
ATOM 5725 O O . LEU B 1 377 ? 5.113 16.078 -8.977 1 75.25 377 LEU B O 1
ATOM 5729 N N . ILE B 1 378 ? 5.883 14.258 -7.871 1 75 378 ILE B N 1
ATOM 5730 C CA . ILE B 1 378 ? 4.734 14.211 -6.973 1 75 378 ILE B CA 1
ATOM 5731 C C . ILE B 1 378 ? 4.797 15.383 -5.996 1 75 378 ILE B C 1
ATOM 5733 O O . ILE B 1 378 ? 3.777 16.016 -5.719 1 75 378 ILE B O 1
ATOM 5737 N N . LYS B 1 379 ? 6.008 15.742 -5.496 1 88.06 379 LYS B N 1
ATOM 5738 C CA . LYS B 1 379 ? 6.09 16.703 -4.41 1 88.06 379 LYS B CA 1
ATOM 5739 C C . LYS B 1 379 ? 7.285 17.641 -4.594 1 88.06 379 LYS B C 1
ATOM 5741 O O . LYS B 1 379 ? 7.16 18.859 -4.449 1 88.06 379 LYS B O 1
ATOM 5746 N N . GLY B 1 380 ? 8.414 17.125 -5.043 1 88.88 380 GLY B N 1
ATOM 5747 C CA . GLY B 1 380 ? 9.68 17.844 -4.984 1 88.88 380 GLY B CA 1
ATOM 5748 C C . GLY B 1 380 ? 9.695 19.094 -5.844 1 88.88 380 GLY B C 1
ATOM 5749 O O . GLY B 1 380 ? 10.188 20.141 -5.41 1 88.88 380 GLY B O 1
ATOM 5750 N N . LYS B 1 381 ? 9.125 19.062 -7.012 1 87.25 381 LYS B N 1
ATOM 5751 C CA . LYS B 1 381 ? 9.203 20.172 -7.953 1 87.25 381 LYS B CA 1
ATOM 5752 C C . LYS B 1 381 ? 8.281 21.312 -7.531 1 87.25 381 LYS B C 1
ATOM 5754 O O . LYS B 1 381 ? 8.68 22.484 -7.566 1 87.25 381 LYS B O 1
ATOM 5759 N N . THR B 1 382 ? 7.035 21.031 -7.027 1 84.88 382 THR B N 1
ATOM 5760 C CA . THR B 1 382 ? 6.031 22.078 -6.875 1 84.88 382 THR B CA 1
ATOM 5761 C C . THR B 1 382 ? 5.762 22.359 -5.398 1 84.88 382 THR B C 1
ATOM 5763 O O . THR B 1 382 ? 5.297 23.438 -5.047 1 84.88 382 THR B O 1
ATOM 5766 N N . LEU B 1 383 ? 5.977 21.344 -4.609 1 89.88 383 LEU B N 1
ATOM 5767 C CA . LEU B 1 383 ? 5.672 21.438 -3.188 1 89.88 383 LEU B CA 1
ATOM 5768 C C . LEU B 1 383 ? 4.223 21.875 -2.973 1 89.88 383 LEU B C 1
ATOM 5770 O O . LEU B 1 383 ? 3.922 22.578 -2.012 1 89.88 383 LEU B O 1
ATOM 5774 N N . PHE B 1 384 ? 3.352 21.562 -3.938 1 84.56 384 PHE B N 1
ATOM 5775 C CA . PHE B 1 384 ? 1.913 21.797 -3.916 1 84.56 384 PHE B CA 1
ATOM 5776 C C . PHE B 1 384 ? 1.613 23.281 -3.73 1 84.56 384 PHE B C 1
ATOM 5778 O O . PHE B 1 384 ? 0.652 23.641 -3.051 1 84.56 384 PHE B O 1
ATOM 5785 N N . LEU B 1 385 ? 2.471 24.188 -4.27 1 87.88 385 LEU B N 1
ATOM 5786 C CA . LEU B 1 385 ? 2.277 25.625 -4.141 1 87.88 385 LEU B CA 1
ATOM 5787 C C . LEU B 1 385 ? 0.952 26.047 -4.766 1 87.88 385 LEU B C 1
ATOM 5789 O O . LEU B 1 385 ? 0.306 26.984 -4.281 1 87.88 385 LEU B O 1
ATOM 5793 N N . ALA B 1 386 ? 0.525 25.312 -5.801 1 81.12 386 ALA B N 1
ATOM 5794 C CA . ALA B 1 386 ? -0.744 25.641 -6.449 1 81.12 386 ALA B CA 1
ATOM 5795 C C . ALA B 1 386 ? -1.912 25.453 -5.484 1 81.12 386 ALA B C 1
ATOM 5797 O O . ALA B 1 386 ? -2.881 26.219 -5.52 1 81.12 386 ALA B O 1
ATOM 5798 N N . THR B 1 387 ? -1.867 24.469 -4.633 1 81.06 387 THR B N 1
ATOM 5799 C CA . THR B 1 387 ? -2.893 24.234 -3.623 1 81.06 387 THR B CA 1
ATOM 5800 C C . THR B 1 387 ? -2.967 25.406 -2.646 1 81.06 387 THR B C 1
ATOM 5802 O O . THR B 1 387 ? -4.059 25.875 -2.322 1 81.06 387 THR B O 1
ATOM 5805 N N . PHE B 1 388 ? -1.844 25.906 -2.273 1 86.44 388 PHE B N 1
ATOM 5806 C CA . PHE B 1 388 ? -1.771 27.047 -1.365 1 86.44 388 PHE B CA 1
ATOM 5807 C C . PHE B 1 388 ? -2.402 28.281 -1.996 1 86.44 388 PHE B C 1
ATOM 5809 O O . PHE B 1 388 ? -3.244 28.938 -1.381 1 86.44 388 PHE B O 1
ATOM 5816 N N . GLU B 1 389 ? -2.016 28.531 -3.232 1 83.62 389 GLU B N 1
ATOM 5817 C CA . GLU B 1 389 ? -2.508 29.703 -3.943 1 83.62 389 GLU B CA 1
ATOM 5818 C C . GLU B 1 389 ? -4.02 29.625 -4.148 1 83.62 389 GLU B C 1
ATOM 5820 O O . GLU B 1 389 ? -4.707 30.656 -4.109 1 83.62 389 GLU B O 1
ATOM 5825 N N . ALA B 1 390 ? -4.539 28.438 -4.238 1 81.38 390 ALA B N 1
ATOM 5826 C CA . ALA B 1 390 ? -5.953 28.234 -4.531 1 81.38 390 ALA B CA 1
ATOM 5827 C C . ALA B 1 390 ? -6.824 28.625 -3.342 1 81.38 390 ALA B C 1
ATOM 5829 O O . ALA B 1 390 ? -8.016 28.922 -3.504 1 81.38 390 ALA B O 1
ATOM 5830 N N . TRP B 1 391 ? -6.242 28.641 -2.125 1 83.75 391 TRP B N 1
ATOM 5831 C CA . TRP B 1 391 ? -6.992 29.031 -0.936 1 83.75 391 TRP B CA 1
ATOM 5832 C C . TRP B 1 391 ? -7.445 30.484 -1.026 1 83.75 391 TRP B C 1
ATOM 5834 O O . TRP B 1 391 ? -8.375 30.891 -0.331 1 83.75 391 TRP B O 1
ATOM 5844 N N . PHE B 1 392 ? -6.762 31.234 -1.834 1 83.62 392 PHE B N 1
ATOM 5845 C CA . PHE B 1 392 ? -7 32.656 -1.812 1 83.62 392 PHE B CA 1
ATOM 5846 C C . PHE B 1 392 ? -7.562 33.156 -3.145 1 83.62 392 PHE B C 1
ATOM 5848 O O . PHE B 1 392 ? -7.535 34.344 -3.445 1 83.62 392 PHE B O 1
ATOM 5855 N N . LYS B 1 393 ? -7.977 32.312 -3.994 1 70.75 393 LYS B N 1
ATOM 5856 C CA . LYS B 1 393 ? -8.586 32.656 -5.277 1 70.75 393 LYS B CA 1
ATOM 5857 C C . LYS B 1 393 ? -10.102 32.5 -5.215 1 70.75 393 LYS B C 1
ATOM 5859 O O . LYS B 1 393 ? -10.758 32.281 -6.238 1 70.75 393 LYS B O 1
ATOM 5864 N N . ALA B 1 394 ? -10.586 32.906 -4.266 1 62.25 394 ALA B N 1
ATOM 5865 C CA . ALA B 1 394 ? -12.047 32.875 -4.305 1 62.25 394 ALA B CA 1
ATOM 5866 C C . ALA B 1 394 ? -12.602 33.875 -5.293 1 62.25 394 ALA B C 1
ATOM 5868 O O . ALA B 1 394 ? -11.992 34.938 -5.516 1 62.25 394 ALA B O 1
#

Foldseek 3Di:
DPQAAAEAEEEACALQRLLLQQLLCVQAPPSHEYEYEHLAQWYFALVCFLLLLAPPPCLVVGTHGDFCCVRHNPPLRYGYHHNWHFQDAWLFWTKIQADPCVNHPPWDDDPGIIIGGHQFYEYAPAKDDAPPSPADSPDRHPVSRSVVSVVSNVQLVPWQEEEEEAQALQSLQSLLSNCVNVLNHAYEYEYLAQFHNDNVPDPCVVQRVQSVVVSVVSPYHYHYNKHWDDPDQHWGFAPDWDWTQIPVGDIDIIGTYHYRDDMAAPCPSVCVRPVVQADPRQAGEADQLQQGDDDSSSRRYGYAANRHPAAEDRDSVVSSVCSSLNSVCNSCVVVVVNVPHDGGDHDQKDKDWRASHPPGGGMDIDHGDDDDPVVCVVDVVCVPVVVVVVVPPD/DPQAAAEAEEEACALQRLLLQQLLCVQAPPSHEYEYEHLAQWYFALVCFLLLLAPPPCLVVGTHGDFCCVRHNPPLRYGYHHNWHFQDAWLFWTKIQADPCVNHPPWDDDPGIIIGGHQFYEYAPAKDDAPPSPADSPDRHPVSRSVVSVVSNVQLVPWQEEEEEAQALQSLQSLLSNCVNVLNHAYEYEYLAQFHNDNVPDPCVVQRVQSVVVSVVSPYHYHYNKHWDDPDQHWGFAPDWDWTQIPVGDIDIIGTYHYRDDMAAPCPSVCVVPVVQADPRQAGEADQLQQGDDDSSSRRYGYAANRHPAAEDRDSVVSSVCSSLNSVCNSCVVVVVNVPHDGGDHDQKDKDWRASHPPGGGMDIDHGDDDDPVVCVVDVVCVPVVVVVVVPPD

Sequence (788 aa):
MSSECLNVVVVGAASAGINVATKLAKSLPATHRVVLVEANPVAYWSIGALRAAVQPGFESKIVHDLTSQSVFGSDDRHVVLAGTRVVDLQADHVVVDKDVSAVLSGSSTDGGRTRIAVDRVVLAIGSDYGFPARISPSARTKQDVLDQFIRMQNDIAAASSILIVGGGPTGVEFAGELLQVHPGKKVTLITRGPGLVTNGNDNYAGLSSKLLSQLKTKGVKVILNDSIALDQEQTGPLESMRTFQTEKAEQVSADYIMIGSGGKPHTRWITDIDAEILDANGRIQTSAHFSVLGSHRWAKYYAIGDAAATPGPKVAYLAAQHAPLLAHNMVCDITRQTDSLKQVSAPSADIIAVPLGTTGGAAYFIFFSLGAWLTSLIKGKTLFLATFEAWFKAMSSECLNVVVVGAASAGINVATKLAKSLPATHRVVLVEANPVAYWSIGALRAAVQPGFESKIVHDLTSQSVFGSDDRHVVLAGTRVVDLQADHVVVDKDVSAVLSGSSTDGGRTRIAVDRVVLAIGSDYGFPARISPSARTKQDVLDQFIRMQNDIAAASSILIVGGGPTGVEFAGELLQVHPGKKVTLITRGPGLVTNGNDNYAGLSSKLLSQLKTKGVKVILNDSIALDQEQTGPLESMRTFQTEKAEQVSADYIMIGSGGKPHTRWITDIDAEILDANGRIQTSAHFSVLGSHRWAKYYAIGDAAATPGPKVAYLAAQHAPLLAHNMVCDITRQTDSLKQVSAPSADIIAVPLGTTGGAAYFIFFSLGAWLTSLIKGKTLFLATFEAWFKA

Nearest PDB structures (foldseek):
  7xpi-assembly1_A  TM=8.178E-01  e=1.159E-24  Gallus gallus
  8d3k-assembly1_A  TM=7.192E-01  e=2.312E-20  Homo sapiens
  5kvi-assembly1_A  TM=7.277E-01  e=3.751E-19  Homo sapiens
  5fs6-assembly2_B  TM=7.057E-01  e=4.755E-19  Homo sapiens
  3t31-assembly1_A-2  TM=6.510E-01  e=8.687E-18  Acidithiobacillus ferrooxidans ATCC 23270

Radius of gyration: 33.02 Å; Cα contacts (8 Å, |Δi|>4): 1821; chains: 2; bounding box: 65×98×65 Å

Organism: Mycosarcoma maydis (NCBI:txid5270)

InterPro domains:
  IPR023753 FAD/NAD(P)-binding domain [PF07992] (7-323)
  IPR036188 FAD/NAD(P)-binding domain superfamily [SSF51905] (6-330)

pLDDT: mean 91.31, std 9.57, range [29.56, 98.88]

Solvent-accessible surface area (backbone atoms only — not comparable to full-atom values): 40131 Å² total; per-residue (Å²): 126,86,78,75,55,42,28,34,34,31,37,23,57,45,60,29,21,42,44,24,49,53,47,32,65,72,63,51,56,89,62,43,26,41,36,39,31,18,57,47,40,42,35,64,42,46,78,41,22,57,47,18,37,50,36,88,77,43,45,65,74,34,47,43,81,48,36,32,52,38,53,52,33,87,48,79,72,36,42,46,38,48,50,32,39,78,77,48,82,52,64,55,32,36,29,28,69,42,73,48,50,92,80,36,82,89,42,47,70,57,96,55,22,19,41,39,64,41,65,33,35,35,44,20,58,26,58,41,52,61,64,59,60,27,80,56,89,82,43,70,41,62,64,47,50,47,47,52,30,54,49,43,28,50,51,57,70,70,41,65,22,37,35,30,42,24,34,34,61,58,24,48,30,35,53,22,28,42,38,69,72,40,62,84,59,44,37,36,38,35,16,66,32,76,44,39,57,31,76,74,84,60,91,30,58,61,26,17,52,49,42,50,54,53,40,45,74,65,58,38,46,74,42,60,60,32,49,66,87,63,95,63,95,57,58,44,74,46,98,49,80,40,76,44,61,30,77,81,66,45,80,48,69,26,24,22,36,41,64,26,63,74,73,42,39,52,35,69,73,44,45,78,76,51,50,83,31,38,47,97,80,45,18,38,34,43,46,56,59,29,36,39,45,70,62,77,59,34,72,40,30,29,42,36,42,48,22,18,54,59,69,56,75,78,44,61,69,50,18,49,62,46,14,57,45,42,32,51,32,50,44,25,57,77,69,69,45,72,90,68,61,50,70,69,63,63,60,58,51,54,71,49,73,43,26,28,23,58,61,23,24,15,16,35,33,32,45,28,52,40,53,25,63,60,17,6,70,74,36,26,63,57,42,59,48,66,62,60,56,56,60,51,59,102,125,86,79,77,56,41,28,35,35,30,36,23,54,44,59,29,20,43,43,24,48,53,47,32,65,72,62,50,56,90,65,43,26,40,36,39,30,18,57,48,39,42,35,63,40,48,79,41,22,55,46,18,38,51,37,90,77,43,44,66,73,33,47,43,79,47,38,30,52,39,53,51,34,87,48,79,72,37,41,47,40,48,51,31,41,78,77,47,83,53,64,52,30,36,30,29,67,40,74,47,51,92,78,35,81,88,42,48,70,57,96,53,22,18,44,39,63,41,65,32,36,36,43,20,56,27,58,40,51,60,64,58,61,27,81,56,87,82,43,70,42,62,64,47,51,48,48,51,30,53,50,45,27,51,51,56,70,71,42,65,22,38,34,30,42,24,34,34,61,58,23,47,29,36,52,22,27,40,37,67,71,41,62,82,56,45,39,38,38,33,15,66,32,76,45,39,58,31,75,75,83,60,91,29,57,62,24,18,52,51,42,50,52,52,40,45,73,65,60,38,45,74,41,59,61,32,50,66,86,62,95,64,96,59,56,45,73,45,97,50,81,40,76,43,58,31,77,80,68,45,80,48,67,26,24,25,37,40,67,25,62,75,71,41,36,52,34,69,75,44,45,77,75,52,49,83,31,38,47,97,79,44,19,37,34,44,48,56,60,28,36,38,46,68,62,77,59,34,72,42,30,30,43,36,41,50,23,18,54,59,70,56,74,76,46,60,69,52,19,49,62,46,16,56,45,44,32,51,32,50,45,24,57,76,68,69,44,71,89,70,61,52,70,68,63,62,60,61,50,54,72,47,72,41,27,28,24,60,61,24,25,16,16,35,33,32,45,28,50,39,52,24,63,59,17,6,70,74,37,25,63,59,42,58,46,66,64,59,56,56,60,50,62,98